Protein AF-0000000071591311 (afdb_homodimer)

Foldseek 3Di:
DEAEPDDDPLLVVLLCLLLCLLAVDDQAYEYEAEDQAWWKWWADARYMYIYHRALLRSNQNSLLCSLVVVPDRGDIDTFGFLFQAEEAEEEQQAQFHWDLVQLLVVLSLLSNLRGQEYEYEQAQQEDQPVQHQRCPLFNHDYLQSLLVSQVSNVSRNYFYEYEYELFFQNLSSQVDPSCVQQDFDNTGGQFPGPSSLVVLLSVLCRRPVSHDAQEYEHELPPVVCPCVGVNCVVPNDDQVVVRSQRSQVSNVVSSVVVVHAYAYEAQQVCQSQDPVSDTLPLPDAAAVVQLVSHDHYAYEYEDAADQALVSLLSSLVRVVRNDVRYEYEYELQQELALARQNLSLLRSLVSNLLNCSVNVHRHYYYYYDYHFQNNYFPVLSSLSSLSNSVSRGDNDDDPVNSQSSCCSSSVFGCQLSVLSNLLADQPVHRPSLPGHLLLLLLQAALQLRQLVVLPVQGDLQVSLVVSLVSLVPGDGDPLCVLVSVLVNLSSVLSNLSVVLSVLLLCCLDPPDDPVSLVVNLVSLVVNLVSLVVNLVSSVVSSVSTGDPGSCVVVCCRSVVSNVSSVVSNVQSVCVVVVNHDSVSSVPDHDHDPPQRPDSRGSDHNQSRNDPDGPDD/DEAEPDDDPLLVVLLCLLLCLLAVDDQAYEYEAEDQAWWKWWADARYMYIYHRALLRSNQNSLLCSLVVVPDRGDIDTFGFLFQAEEAEEEQQAQFHWDLVQLLVVLSLLSNLRGQEYEYEQAQQEDQPVQHQRCPLFNHDYLQSLLVSQVSSVSRNYFYEYEYELFFQNLSSQVDPSCVQQDFDNTGGQFPGPSSLVVLLSVLCRRPVSHDAQEYEHELPPVVCPCVGVNCVVPND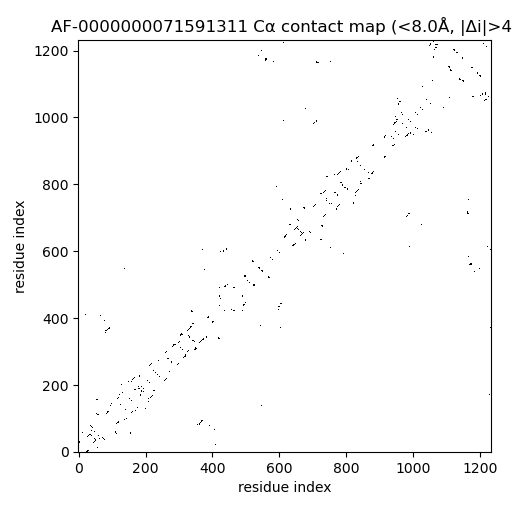DQVVVRSQRSQVSNVVSSVVVVHAYAYEAQQVCQSQDPVSDTLPLPDAAAPVQLVSHDHYAYEYEDAADQALVSLLSSLVRVVRNDVRYEYEYELQQELALARQNLSLLRRLVSNLLNCSVNVHRHYYYYYDYHFQNNYFPVLSSLSSLSNSVSRTDNDDDPVNSQSSCCSSSVFGCQLSVLSNLLADQPVHRPSLPGHLLLLLLQAALQLRQLVVLPVQGDLQVSLVVSLVSLVPGDGDPLCVLVSVLVNLSSVLSNLSVVLSVLLLCCLDPPDDPVSLVVNLVSLVVNLVSLVVNLVSSVVSSVSTGDPGSCVVVCCRSVVSNVSSVVSNVLSVCVVVVNHNSVSSVPDHDHDPPQRPDSRGSDHNQSRNDPDGPDD

Secondary structure (DSSP, 8-state):
-PEEESS-HHHHHHHHHHHTTT-S----EEEEEE-SSSEEEEEETTEEEEEESSHHHHHHHHHHHHHHHTT-SEEEEEE--SSSEEEEEEE--SS-PBPHHHHHHHHHHHHHHT--EEEEE-TT-B--TT-TTTTTTTTPBPHHHHHHHHHHHHHTT-EEEEE--SSS--HHHHTSGGGGGGBSSSSSB-TT-HHHHHHHHHHHHHHHTT-S-SEEE------TTTTSSHHHHHH----HHHHHHHHHHHHHHHHHHTTPEEEEE-HHHHHHH-TT--TT-TT----HHHHHHS-S-EEEEE--S---HHHHHHHHHHHHHH-S-EEEEEE---SSSSS--HHHHHHHHHHHHHHHHHTT--EEEEEE--TTT--S-GGGGHHHHHHHHHHHH-SS--HHHHHHHHHHHHSS-SHHHHHGGGGT--SSS--TT---HHHHHHHS-TTT-TTHHHHTTS-HHHHHHHHHHHHTT----GGGHHHHHHHHHHHHHHHHHHHHHHHHHGGGSTT--HHHHHHHHHHHHHHHHHHHHHHHHHHHHHHHHB-STTHHHHHHHHHHHHHHHHHHHHHHHHHHTTS---GGGGSPP----SS-SSSS----HHHHH-SS-S--/-EEEESS-HHHHHHHHHHHTTT-S---EEEEEEE-SSSEEEEEETTEEEEEESSHHHHHHHHHHHHHHHTT-SEEEEEE--SSSEEEEEEE--SS-PBPHHHHHHHHHHHHHHT--EEEEE-TT-B--TT-TTTTTTTTPBPHHHHHHHHHHHHHTT-EEEEE--SSS--HHHHTSGGGGGGBSSSSSB-TT-HHHHHHHHHHHHHHHTT-S-SEEE------TTTTSSHHHHHH----HHHHHHHHHHHHHHHHHHTTPEEEEE-HHHHHHH-TT--TT-TT----HHHHHHS-S-EEEEE--S---HHHHHHHHHHHHHH-S-EEEEEE---SSSSS--HHHHHHHHHHHHHHHHHTT--EEEEEE--TTT--S-GGGGHHHHHHHHHHHH-SS--HHHHHHHHHHHHSS-SHHHHHGGGGT--SSS--TT---HHHHHHHS-TTT-TTHHHHTTS-HHHHHHHHHHHHTT----GGGHHHHHHHHHHHHHHHHHHHHHHHHHGGGSTT--HHHHHHHHHHHHHHHHHHHHHHHHHHHHHHHHB-STTHHHHHHHHHHHHHHHHHHHHHHHHHHTTS---GGGGSPP----SS-SSSS----HHHHH-SS-S--

Solvent-accessible surface area (backbone atoms only — not comparable to full-atom values): 62118 Å² total; per-residue (Å²): 82,70,43,75,39,78,60,55,74,64,49,49,53,39,41,47,61,44,22,46,71,42,46,76,74,38,80,36,39,34,43,38,43,84,43,82,68,34,29,37,38,41,33,61,63,54,36,30,37,39,36,16,33,45,55,15,35,43,27,19,44,44,15,46,50,39,26,48,50,75,78,41,53,62,51,79,48,76,43,52,71,69,44,83,38,40,28,38,29,46,47,40,56,40,37,43,21,58,31,73,67,40,50,53,50,50,46,43,54,38,13,29,55,43,26,39,31,36,33,40,32,26,60,44,38,42,58,31,91,94,38,75,67,40,25,50,74,50,62,40,41,50,60,65,55,47,28,50,51,24,56,54,20,52,62,36,27,22,44,42,28,45,25,37,53,74,38,16,78,35,36,77,42,42,70,37,54,90,35,51,81,28,42,20,40,72,32,28,51,25,76,90,38,69,57,30,53,54,50,49,54,48,45,53,51,45,59,46,64,37,36,88,55,48,54,34,34,44,33,50,40,84,47,81,60,53,54,60,34,48,42,26,77,74,69,43,89,62,64,52,60,61,50,52,51,53,46,48,48,51,52,46,51,55,35,49,76,70,61,35,48,44,28,29,46,43,54,45,63,32,20,62,62,23,93,78,60,33,75,72,37,85,85,46,80,56,50,69,66,58,36,65,66,51,70,87,56,34,35,30,48,70,61,65,78,53,67,48,35,66,63,42,40,53,51,49,55,47,45,53,39,52,35,90,48,49,32,42,31,36,42,42,41,35,40,62,35,65,48,37,42,47,49,33,22,54,40,21,42,52,16,44,53,54,21,34,60,75,68,65,42,40,33,40,30,45,32,37,48,24,40,47,47,30,58,31,61,77,76,72,43,54,60,47,53,40,47,60,39,47,55,36,59,40,87,87,78,46,74,67,54,37,40,51,49,36,27,32,47,59,52,32,62,47,64,58,61,61,52,38,24,59,60,35,44,85,75,94,63,62,39,75,63,52,34,26,49,46,50,48,47,64,42,40,36,65,56,64,47,54,49,54,62,26,53,66,80,55,66,63,68,66,53,46,54,52,49,52,57,55,58,73,71,53,68,72,54,78,90,47,46,53,57,51,55,31,52,54,38,45,51,52,29,35,50,39,33,49,52,22,37,56,43,42,47,53,60,55,45,89,83,61,47,73,64,54,53,51,52,26,43,51,31,33,50,52,26,32,53,35,47,55,52,35,52,53,37,44,50,55,42,43,59,70,43,24,43,76,37,41,49,64,47,51,23,23,57,54,17,10,54,41,37,37,36,54,50,52,45,49,47,52,52,35,32,76,71,70,75,38,80,65,65,60,47,66,56,84,88,55,60,53,67,53,59,40,86,34,86,54,18,42,60,53,64,62,69,41,53,36,70,50,69,82,52,100,82,70,44,75,40,79,59,55,73,65,49,49,53,39,41,47,63,45,22,45,72,42,46,76,74,37,82,34,38,32,44,40,44,84,45,84,68,34,30,38,37,40,34,60,62,53,35,31,37,40,35,16,30,45,55,14,35,41,29,17,44,43,15,47,50,40,26,48,51,74,77,40,53,64,52,77,47,78,41,52,70,69,42,83,37,39,29,37,30,45,45,39,57,41,38,43,20,58,32,72,68,39,48,53,51,49,47,42,53,38,12,28,56,43,27,39,32,36,33,39,32,27,58,45,41,42,57,32,92,93,38,75,67,41,24,52,74,51,62,40,41,50,61,65,55,47,27,50,51,22,55,53,21,53,60,37,26,22,44,43,28,45,25,35,52,74,38,16,76,34,38,76,41,43,68,34,53,91,34,49,79,29,41,20,41,69,32,26,51,23,76,90,38,68,57,30,53,54,50,49,53,48,47,53,51,44,58,46,64,37,38,88,54,48,55,34,34,43,32,50,41,82,47,83,60,53,54,59,34,47,42,26,76,73,68,44,90,62,62,53,60,59,51,52,51,52,46,46,48,52,53,46,52,54,34,48,75,70,63,35,48,47,29,28,47,43,55,45,62,30,20,64,62,24,92,78,61,34,77,71,37,86,86,46,80,56,51,69,66,58,34,65,68,50,70,87,55,32,35,29,48,70,60,65,78,54,66,48,35,65,63,42,40,55,51,49,55,47,46,54,39,54,34,91,49,49,31,41,30,36,42,44,41,35,41,60,34,64,49,36,43,47,48,32,21,54,40,20,43,53,16,43,52,54,22,32,58,75,69,64,44,40,33,40,30,45,32,37,47,22,41,46,47,32,58,30,62,76,75,71,43,54,61,45,52,41,47,60,39,47,56,35,58,40,88,85,77,48,73,68,54,38,40,51,48,36,27,32,47,58,52,32,63,48,62,58,61,60,52,39,26,58,60,35,45,84,75,94,62,63,38,75,61,52,32,26,48,46,50,48,47,62,42,39,37,64,58,64,47,55,51,53,60,28,53,67,80,56,66,62,66,66,54,46,55,51,49,52,57,54,59,73,69,55,68,70,54,80,91,47,46,53,57,53,54,31,52,54,38,44,52,52,29,36,52,38,34,48,52,23,38,57,42,41,46,55,60,54,46,88,83,62,47,73,64,54,52,51,52,25,42,50,32,33,51,52,27,33,53,34,46,54,51,36,52,52,38,44,52,55,41,43,59,70,41,24,44,75,38,40,49,64,47,50,23,24,56,54,18,10,53,42,37,37,35,52,51,52,45,49,47,51,52,35,32,76,70,70,75,40,82,65,65,60,45,68,54,83,89,56,60,54,66,52,58,42,87,34,84,54,18,41,61,54,63,64,68,41,53,36,71,48,67,80,52,101

Sequence (1232 aa):
MITWQGLTTEQVQSVQAVCAAIMPTSDLSVECQHATTGIHIQRNGDQARLTYGSMAELMHGAALLCGRARKATQFDIRQQPRFEVLAAMLDVARNGVPTVAMIKQIIRRLASMGYNELWLYLEDLFEIPEAPYFGRGRGRYQQTELHEIALYGDRFGVTIVPAVQTLAHLHNALKWDAHAAVKDTDDTLLVGAPATKDFLTNLLRAASAPFTTNKIHVGMDEAYQLGRGRYLDQNGFTDQETLILQQLQLVVSLTQKLGLKAYMWSDLWFTFASSKHEMYDPDVHFDPAFKASLPPVGQVYWDYYHEDEQTYRERFTQHFELSDDVAFAGGIWTWSALAPNQSKMLATIDAGLKAAKASGVQQVVATMWFDDGAEVPFSAAWYGLQAFATYQYYEDVTPAMIDTEYAMIQGENATFYRLLDQFDNFTSKVNVDADNVSKLILYEDLMLQRYRSNLAVIDVEAHYLDLMTKLDQVHVHQENQLMVTFYKQLARTVLVKQRALKVVVALADSDVTKLRADSARAAVTSCQHALEQLLRDFRALWQQQRRGNGFEVIDVRLGGQIARCETVTWRIDEWLAGRDDLAELREPLLPMDKRNNGLVGHGLYKEIVSACELSFMITWQGLTTEQVQSVQAVCAAIMPTSDLSVECQHATTGIHIQRNGDQARLTYGSMAELMHGAALLCGRARKATQFDIRQQPRFEVLAAMLDVARNGVPTVAMIKQIIRRLASMGYNELWLYLEDLFEIPEAPYFGRGRGRYQQTELHEIALYGDRFGVTIVPAVQTLAHLHNALKWDAHAAVKDTDDTLLVGAPATKDFLTNLLRAASAPFTTNKIHVGMDEAYQLGRGRYLDQNGFTDQETLILQQLQLVVSLTQKLGLKAYMWSDLWFTFASSKHEMYDPDVHFDPAFKASLPPVGQVYWDYYHEDEQTYRERFTQHFELSDDVAFAGGIWTWSALAPNQSKMLATIDAGLKAAKASGVQQVVATMWFDDGAEVPFSAAWYGLQAFATYQYYEDVTPAMIDTEYAMIQGENATFYRLLDQFDNFTSKVNVDADNVSKLILYEDLMLQRYRSNLAVIDVEAHYLDLMTKLDQVHVHQENQLMVTFYKQLARTVLVKQRALKVVVALADSDVTKLRADSARAAVTSCQHALEQLLRDFRALWQQQRRGNGFEVIDVRLGGQIARCETVTWRIDEWLAGRDDLAELREPLLPMDKRNNGLVGHGLYKEIVSACELSF

Radius of gyration: 33.43 Å; Cα contacts (8 Å, |Δi|>4): 2476; chains: 2; bounding box: 65×112×81 Å

Organism: Lactiplantibacillus plantarum (strain ATCC BAA-793 / NCIMB 8826 / WCFS1) (NCBI:txid220668)

pLDDT: mean 95.81, std 4.1, range [69.69, 98.94]

InterPro domains:
  IPR015883 Beta-hexosaminidase, catalytic domain [PF00728] (87-268)
  IPR017853 Glycoside hydrolase superfamily [SSF51445] (83-396)
  IPR038901 Hexosaminidase D-like [PTHR21040] (81-374)
  IPR041063 Glycoside Hydrolase 20C, C-terminal [PF18088] (417-597)

Nearest PDB structures (foldseek):
  2epn-assembly1_B  TM=9.382E-01  e=1.416E-48  Streptococcus gordonii
  5a6a-assembly1_A  TM=9.447E-01  e=5.853E-48  Streptococcus pneumoniae TIGR4
  5ac4-assembly1_B  TM=9.374E-01  e=3.902E-48  Streptococcus pneumoniae TIGR4
  5a6b-assembly1_B  TM=9.299E-01  e=1.784E-47  Streptococcus pneumoniae TIGR4
  5a6b-assembly2_D  TM=9.023E-01  e=4.014E-47  Streptococcus pneumoniae TIGR4

Structure (mmCIF, N/CA/C/O backbone):
data_AF-0000000071591311-model_v1
#
loop_
_entity.id
_entity.type
_entity.pdbx_description
1 polymer 'Beta hexosamidase or lacto-N-biosidase or beta N-acetylglucosamidase'
#
loop_
_atom_site.group_PDB
_atom_site.id
_atom_site.type_symbol
_atom_site.label_atom_id
_atom_site.label_alt_id
_atom_site.label_comp_id
_atom_site.label_asym_id
_atom_site.label_entity_id
_atom_site.label_seq_id
_atom_site.pdbx_PDB_ins_code
_atom_site.Cartn_x
_atom_site.Cartn_y
_atom_site.Cartn_z
_atom_site.occupancy
_atom_site.B_iso_or_equiv
_atom_site.auth_seq_id
_atom_site.auth_comp_id
_atom_site.auth_asym_id
_atom_site.auth_atom_id
_atom_site.pdbx_PDB_model_num
ATOM 1 N N . MET A 1 1 ? 16.859 -52.094 -6.93 1 74.44 1 MET A N 1
ATOM 2 C CA . MET A 1 1 ? 16.953 -51.031 -7.922 1 74.44 1 MET A CA 1
ATOM 3 C C . MET A 1 1 ? 16.203 -51.438 -9.195 1 74.44 1 MET A C 1
ATOM 5 O O . MET A 1 1 ? 16.188 -52.594 -9.578 1 74.44 1 MET A O 1
ATOM 9 N N . ILE A 1 2 ? 15.383 -50.5 -9.664 1 89.81 2 ILE A N 1
ATOM 10 C CA . ILE A 1 2 ? 14.695 -50.75 -10.93 1 89.81 2 ILE A CA 1
ATOM 11 C C . ILE A 1 2 ? 15.688 -50.625 -12.086 1 89.81 2 ILE A C 1
ATOM 13 O O . ILE A 1 2 ? 16.422 -49.625 -12.18 1 89.81 2 ILE A O 1
ATOM 17 N N . THR A 1 3 ? 15.789 -51.688 -12.844 1 93.81 3 THR A N 1
ATOM 18 C CA . THR A 1 3 ? 16.625 -51.625 -14.031 1 93.81 3 THR A CA 1
ATOM 19 C C . THR A 1 3 ? 15.82 -51.219 -15.258 1 93.81 3 THR A C 1
ATOM 21 O O . THR A 1 3 ? 14.859 -51.906 -15.625 1 93.81 3 THR A O 1
ATOM 24 N N . TRP A 1 4 ? 16.188 -50.188 -15.859 1 95.69 4 TRP A N 1
ATOM 25 C CA . TRP A 1 4 ? 15.5 -49.656 -17.031 1 95.69 4 TRP A CA 1
ATOM 26 C C . TRP A 1 4 ? 16.25 -50 -18.312 1 95.69 4 TRP A C 1
ATOM 28 O O . TRP A 1 4 ? 17.422 -49.625 -18.469 1 95.69 4 TRP A O 1
ATOM 38 N N . GLN A 1 5 ? 15.641 -50.688 -19.219 1 96.62 5 GLN A N 1
ATOM 39 C CA . GLN A 1 5 ? 16.25 -51.062 -20.484 1 96.62 5 GLN A CA 1
ATOM 40 C C . GLN A 1 5 ? 15.586 -50.344 -21.656 1 96.62 5 GLN A C 1
ATOM 42 O O . GLN A 1 5 ? 14.398 -50.031 -21.609 1 96.62 5 GLN A O 1
ATOM 47 N N . GLY A 1 6 ? 16.375 -50.031 -22.609 1 96.75 6 GLY A N 1
ATOM 48 C CA . GLY A 1 6 ? 15.844 -49.375 -23.797 1 96.75 6 GLY A CA 1
ATOM 49 C C . GLY A 1 6 ? 15.844 -47.875 -23.734 1 96.75 6 GLY A C 1
ATOM 50 O O . GLY A 1 6 ? 15.172 -47.219 -24.516 1 96.75 6 GLY A O 1
ATOM 51 N N . LEU A 1 7 ? 16.516 -47.312 -22.766 1 97.25 7 LEU A N 1
ATOM 52 C CA . LEU A 1 7 ? 16.594 -45.875 -22.578 1 97.25 7 LEU A CA 1
ATOM 53 C C . LEU A 1 7 ? 18.031 -45.375 -22.672 1 97.25 7 LEU A C 1
ATOM 55 O O . LEU A 1 7 ? 18.969 -46.125 -22.438 1 97.25 7 LEU A O 1
ATOM 59 N N . THR A 1 8 ? 18.234 -44.125 -23.125 1 96.31 8 THR A N 1
ATOM 60 C CA . THR A 1 8 ? 19.547 -43.5 -23.031 1 96.31 8 THR A CA 1
ATOM 61 C C . THR A 1 8 ? 19.953 -43.281 -21.578 1 96.31 8 THR A C 1
ATOM 63 O O . THR A 1 8 ? 19.125 -43.375 -20.672 1 96.31 8 THR A O 1
ATOM 66 N N . THR A 1 9 ? 21.188 -43.031 -21.344 1 96.06 9 THR A N 1
ATOM 67 C CA . THR A 1 9 ? 21.703 -42.812 -20 1 96.06 9 THR A CA 1
ATOM 68 C C . THR A 1 9 ? 20.984 -41.625 -19.344 1 96.06 9 THR A C 1
ATOM 70 O O . THR A 1 9 ? 20.641 -41.688 -18.156 1 96.06 9 THR A O 1
ATOM 73 N N . GLU A 1 10 ? 20.734 -40.625 -20.094 1 95.25 10 GLU A N 1
ATOM 74 C CA . GLU A 1 10 ? 20.047 -39.438 -19.594 1 95.25 10 GLU A CA 1
ATOM 75 C C . GLU A 1 10 ? 18.594 -39.75 -19.219 1 95.25 10 GLU A C 1
ATOM 77 O O . GLU A 1 10 ? 18.094 -39.281 -18.203 1 95.25 10 GLU A O 1
ATOM 82 N N . GLN A 1 11 ? 17.984 -40.5 -20.031 1 96.62 11 GLN A N 1
ATOM 83 C CA . GLN A 1 11 ? 16.609 -40.906 -19.766 1 96.62 11 GLN A CA 1
ATOM 84 C C . GLN A 1 11 ? 16.531 -41.75 -18.484 1 96.62 11 GLN A C 1
ATOM 86 O O . GLN A 1 11 ? 15.578 -41.625 -17.703 1 96.62 11 GLN A O 1
ATOM 91 N N . VAL A 1 12 ? 17.5 -42.656 -18.281 1 96.38 12 VAL A N 1
ATOM 92 C CA . VAL A 1 12 ? 17.531 -43.5 -17.094 1 96.38 12 VAL A CA 1
ATOM 93 C C . VAL A 1 12 ? 17.672 -42.625 -15.844 1 96.38 12 VAL A C 1
ATOM 95 O O . VAL A 1 12 ? 16.969 -42.844 -14.844 1 96.38 12 VAL A O 1
ATOM 98 N N . GLN A 1 13 ? 18.484 -41.625 -15.945 1 95.69 13 GLN A N 1
ATOM 99 C CA . GLN A 1 13 ? 18.656 -40.719 -14.82 1 95.69 13 GLN A CA 1
ATOM 100 C C . GLN A 1 13 ? 17.359 -39.969 -14.516 1 95.69 13 GLN A C 1
ATOM 102 O O . GLN A 1 13 ? 17.016 -39.781 -13.352 1 95.69 13 GLN A O 1
ATOM 107 N N . SER A 1 14 ? 16.703 -39.562 -15.539 1 96.81 14 SER A N 1
ATOM 108 C CA . SER A 1 14 ? 15.469 -38.812 -15.375 1 96.81 14 SER A CA 1
ATOM 109 C C . SER A 1 14 ? 14.367 -39.688 -14.773 1 96.81 14 SER A C 1
ATOM 111 O O . SER A 1 14 ? 13.664 -39.25 -13.852 1 96.81 14 SER A O 1
ATOM 113 N N . VAL A 1 15 ? 14.195 -40.906 -15.281 1 96.31 15 VAL A N 1
ATOM 114 C CA . VAL A 1 15 ? 13.156 -41.781 -14.766 1 96.31 15 VAL A CA 1
ATOM 115 C C . VAL A 1 15 ? 13.461 -42.156 -13.32 1 96.31 15 VAL A C 1
ATOM 117 O O . VAL A 1 15 ? 12.547 -42.312 -12.5 1 96.31 15 VAL A O 1
ATOM 120 N N . GLN A 1 16 ? 14.711 -42.344 -12.977 1 94.44 16 GLN A N 1
ATOM 121 C CA . GLN A 1 16 ? 15.094 -42.656 -11.609 1 94.44 16 GLN A CA 1
ATOM 122 C C . GLN A 1 16 ? 14.781 -41.5 -10.672 1 94.44 16 GLN A C 1
ATOM 124 O O . GLN A 1 16 ? 14.336 -41.719 -9.539 1 94.44 16 GLN A O 1
ATOM 129 N N . ALA A 1 17 ? 15.016 -40.312 -11.156 1 94 17 ALA A N 1
ATOM 130 C CA . ALA A 1 17 ? 14.734 -39.125 -10.352 1 94 17 ALA A CA 1
ATOM 131 C C . ALA A 1 17 ? 13.242 -39 -10.055 1 94 17 ALA A C 1
ATOM 133 O O . ALA A 1 17 ? 12.852 -38.594 -8.953 1 94 17 ALA A O 1
ATOM 134 N N . VAL A 1 18 ? 12.438 -39.281 -10.977 1 93.69 18 VAL A N 1
ATOM 135 C CA . VAL A 1 18 ? 10.992 -39.188 -10.812 1 93.69 18 VAL A CA 1
ATOM 136 C C . VAL A 1 18 ? 10.5 -40.312 -9.898 1 93.69 18 VAL A C 1
ATOM 138 O O . VAL A 1 18 ? 9.57 -40.125 -9.102 1 93.69 18 VAL A O 1
ATOM 141 N N . CYS A 1 19 ? 11.133 -41.469 -9.953 1 92.25 19 CYS A N 1
ATOM 142 C CA . CYS A 1 19 ? 10.68 -42.656 -9.242 1 92.25 19 CYS A CA 1
ATOM 143 C C . CYS A 1 19 ? 11.219 -42.688 -7.816 1 92.25 19 CYS A C 1
ATOM 145 O O . CYS A 1 19 ? 10.68 -43.375 -6.957 1 92.25 19 CYS A O 1
ATOM 147 N N . ALA A 1 20 ? 12.258 -41.938 -7.566 1 85.12 20 ALA A N 1
ATOM 148 C CA . ALA A 1 20 ? 13 -42.031 -6.316 1 85.12 20 ALA A CA 1
ATOM 149 C C . ALA A 1 20 ? 12.094 -41.781 -5.117 1 85.12 20 ALA A C 1
ATOM 151 O O . ALA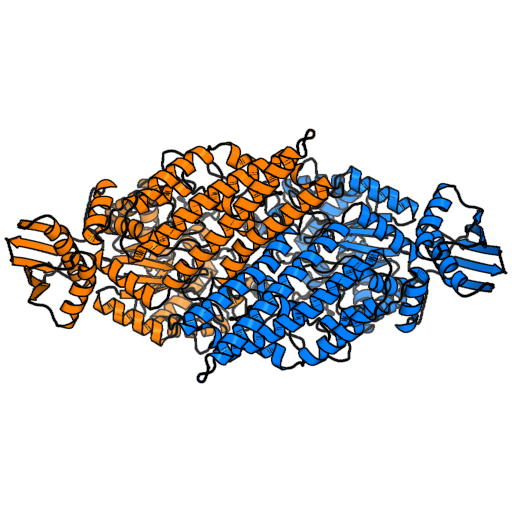 A 1 20 ? 12.219 -42.438 -4.086 1 85.12 20 ALA A O 1
ATOM 152 N N . ALA A 1 21 ? 11.242 -40.906 -5.242 1 78.25 21 ALA A N 1
ATOM 153 C CA . ALA A 1 21 ? 10.391 -40.562 -4.102 1 78.25 21 ALA A CA 1
ATOM 154 C C . ALA A 1 21 ? 9.211 -41.531 -3.996 1 78.25 21 ALA A C 1
ATOM 156 O O . ALA A 1 21 ? 8.562 -41.594 -2.951 1 78.25 21 ALA A O 1
ATOM 157 N N . ILE A 1 22 ? 8.961 -42.281 -4.969 1 84.12 22 ILE A N 1
ATOM 158 C CA . ILE A 1 22 ? 7.793 -43.156 -5.039 1 84.12 22 ILE A CA 1
ATOM 159 C C . ILE A 1 22 ? 8.164 -44.562 -4.566 1 84.12 22 ILE A C 1
ATOM 161 O O . ILE A 1 22 ? 7.457 -45.156 -3.752 1 84.12 22 ILE A O 1
ATOM 165 N N . MET A 1 23 ? 9.242 -45.094 -5.09 1 82.25 23 MET A N 1
ATOM 166 C CA . MET A 1 23 ? 9.711 -46.438 -4.812 1 82.25 23 MET A CA 1
ATOM 167 C C . MET A 1 23 ? 11.227 -46.469 -4.691 1 82.25 23 MET A C 1
ATOM 169 O O . MET A 1 23 ? 11.93 -46.75 -5.672 1 82.25 23 MET A O 1
ATOM 173 N N . PRO A 1 24 ? 11.734 -46.344 -3.529 1 70.06 24 PRO A N 1
ATOM 174 C CA . PRO A 1 24 ? 13.188 -46.25 -3.352 1 70.06 24 PRO A CA 1
ATOM 175 C C . PRO A 1 24 ? 13.922 -47.531 -3.65 1 70.06 24 PRO A C 1
ATOM 177 O O . PRO A 1 24 ? 15.062 -47.531 -4.121 1 70.06 24 PRO A O 1
ATOM 180 N N . THR A 1 25 ? 13.352 -48.719 -3.389 1 72.19 25 THR A N 1
ATOM 181 C CA . THR A 1 25 ? 14.07 -50 -3.611 1 72.19 25 THR A CA 1
ATOM 182 C C . THR A 1 25 ? 13.148 -51.031 -4.242 1 72.19 25 THR A C 1
ATOM 184 O O . THR A 1 25 ? 11.984 -51.156 -3.861 1 72.19 25 THR A O 1
ATOM 187 N N . SER A 1 26 ? 13.664 -51.531 -5.398 1 75.5 26 SER A N 1
ATOM 188 C CA . SER A 1 26 ? 12.906 -52.625 -6.004 1 75.5 26 SER A CA 1
ATOM 189 C C . SER A 1 26 ? 13.789 -53.5 -6.883 1 75.5 26 SER A C 1
ATOM 191 O O . SER A 1 26 ? 14.852 -53.062 -7.34 1 75.5 26 SER A O 1
ATOM 193 N N . ASP A 1 27 ? 13.43 -54.781 -6.996 1 85.31 27 ASP A N 1
ATOM 194 C CA . ASP A 1 27 ? 14.078 -55.719 -7.922 1 85.31 27 ASP A CA 1
ATOM 195 C C . ASP A 1 27 ? 13.25 -55.875 -9.195 1 85.31 27 ASP A C 1
ATOM 197 O O . ASP A 1 27 ? 12.719 -56.969 -9.445 1 85.31 27 ASP A O 1
ATOM 201 N N . LEU A 1 28 ? 13.008 -54.844 -9.891 1 92.44 28 LEU A N 1
ATOM 202 C CA . LEU A 1 28 ? 12.156 -54.844 -11.078 1 92.44 28 LEU A CA 1
ATOM 203 C C . LEU A 1 28 ? 12.961 -54.469 -12.32 1 92.44 28 LEU A C 1
ATOM 205 O O . LEU A 1 28 ? 13.781 -53.562 -12.289 1 92.44 28 LEU A O 1
ATOM 209 N N . SER A 1 29 ? 12.82 -55.312 -13.367 1 95.5 29 SER A N 1
ATOM 210 C CA . SER A 1 29 ? 13.383 -54.969 -14.68 1 95.5 29 SER A CA 1
ATOM 211 C C . SER A 1 29 ? 12.312 -54.438 -15.625 1 95.5 29 SER A C 1
ATOM 213 O O . SER A 1 29 ? 11.305 -55.094 -15.867 1 95.5 29 SER A O 1
ATOM 215 N N . VAL A 1 30 ? 12.516 -53.281 -16.188 1 97.12 30 VAL A N 1
ATOM 216 C CA . VAL A 1 30 ? 11.516 -52.625 -17.016 1 97.12 30 VAL A CA 1
ATOM 217 C C . VAL A 1 30 ? 12.062 -52.438 -18.438 1 97.12 30 VAL A C 1
ATOM 219 O O . VAL A 1 30 ? 13.062 -51.75 -18.641 1 97.12 30 VAL A O 1
ATOM 222 N N . GLU A 1 31 ? 11.461 -53.094 -19.422 1 97.81 31 GLU A N 1
ATOM 223 C CA . GLU A 1 31 ? 11.758 -52.844 -20.828 1 97.81 31 GLU A CA 1
ATOM 224 C C . GLU A 1 31 ? 10.953 -51.656 -21.359 1 97.81 31 GLU A C 1
ATOM 226 O O . GLU A 1 31 ? 9.719 -51.688 -21.344 1 97.81 31 GLU A O 1
ATOM 231 N N . CYS A 1 32 ? 11.617 -50.625 -21.766 1 97.75 32 CYS A N 1
ATOM 232 C CA . CYS A 1 32 ? 10.953 -49.438 -22.281 1 97.75 32 CYS A CA 1
ATOM 233 C C . CYS A 1 32 ? 10.992 -49.375 -23.797 1 97.75 32 CYS A C 1
ATOM 235 O O . CYS A 1 32 ? 12.047 -49.594 -24.406 1 97.75 32 CYS A O 1
ATOM 237 N N . GLN A 1 33 ? 9.891 -49.156 -24.406 1 96.75 33 GLN A N 1
ATOM 238 C CA . GLN A 1 33 ? 9.789 -49.062 -25.859 1 96.75 33 GLN A CA 1
ATOM 239 C C . GLN A 1 33 ? 9.031 -47.812 -26.281 1 96.75 33 GLN A C 1
ATOM 241 O O . GLN A 1 33 ? 8.023 -47.438 -25.672 1 96.75 33 GLN A O 1
ATOM 246 N N . HIS A 1 34 ? 9.508 -47.156 -27.281 1 94.81 34 HIS A N 1
ATOM 247 C CA . HIS A 1 34 ? 8.859 -45.969 -27.812 1 94.81 34 HIS A CA 1
ATOM 248 C C . HIS A 1 34 ? 7.688 -46.344 -28.703 1 94.81 34 HIS A C 1
ATOM 250 O O . HIS A 1 34 ? 7.777 -47.281 -29.5 1 94.81 34 HIS A O 1
ATOM 256 N N . ALA A 1 35 ? 6.605 -45.688 -28.484 1 92.5 35 ALA A N 1
ATOM 257 C CA . ALA A 1 35 ? 5.418 -45.781 -29.328 1 92.5 35 ALA A CA 1
ATOM 258 C C . ALA A 1 35 ? 5.004 -44.375 -29.844 1 92.5 35 ALA A C 1
ATOM 260 O O . ALA A 1 35 ? 5.719 -43.406 -29.625 1 92.5 35 ALA A O 1
ATOM 261 N N . THR A 1 36 ? 3.908 -44.375 -30.609 1 88.56 36 THR A N 1
ATOM 262 C CA . THR A 1 36 ? 3.463 -43.125 -31.172 1 88.56 36 THR A CA 1
ATOM 263 C C . THR A 1 36 ? 2.828 -42.219 -30.109 1 88.56 36 THR A C 1
ATOM 265 O O . THR A 1 36 ? 3.104 -41.031 -30.047 1 88.56 36 THR A O 1
ATOM 268 N N . THR A 1 37 ? 1.883 -42.781 -29.391 1 90.69 37 THR A N 1
ATOM 269 C CA . THR A 1 37 ? 1.206 -42.031 -28.344 1 90.69 37 THR A CA 1
ATOM 270 C C . THR A 1 37 ? 0.704 -42.969 -27.25 1 90.69 37 THR A C 1
ATOM 272 O O . THR A 1 37 ? 0.544 -44.156 -27.469 1 90.69 37 THR A O 1
ATOM 275 N N . GLY A 1 38 ? 0.659 -42.281 -26 1 94.12 38 GLY A N 1
ATOM 276 C CA . GLY A 1 38 ? 0.038 -43.031 -24.922 1 94.12 38 GLY A CA 1
ATOM 277 C C . GLY A 1 38 ? 1.04 -43.781 -24.062 1 94.12 38 GLY A C 1
ATOM 278 O O . GLY A 1 38 ? 2.244 -43.719 -24.312 1 94.12 38 GLY A O 1
ATOM 279 N N . ILE A 1 39 ? 0.528 -44.406 -23.031 1 97.19 39 ILE A N 1
ATOM 280 C CA . ILE A 1 39 ? 1.296 -45.219 -22.078 1 97.19 39 ILE A CA 1
ATOM 281 C C . ILE A 1 39 ? 0.678 -46.594 -21.938 1 97.19 39 ILE A C 1
ATOM 283 O O . ILE A 1 39 ? -0.543 -46.719 -21.828 1 97.19 39 ILE A O 1
ATOM 287 N N . HIS A 1 40 ? 1.487 -47.594 -22.078 1 98 40 HIS A N 1
ATOM 288 C CA . HIS A 1 40 ? 1.084 -48.969 -21.797 1 98 40 HIS A CA 1
ATOM 289 C C . HIS A 1 40 ? 2.1 -49.656 -20.891 1 98 40 HIS A C 1
ATOM 291 O O . HIS A 1 40 ? 3.285 -49.75 -21.219 1 98 40 HIS A O 1
ATOM 297 N N . ILE A 1 41 ? 1.64 -50.094 -19.781 1 97.75 41 ILE A N 1
ATOM 298 C CA . ILE A 1 41 ? 2.5 -50.781 -18.812 1 97.75 41 ILE A CA 1
ATOM 299 C C . ILE A 1 41 ? 1.983 -52.188 -18.547 1 97.75 41 ILE A C 1
ATOM 301 O O . ILE A 1 41 ? 0.819 -52.375 -18.188 1 97.75 41 ILE A O 1
ATOM 305 N N . GLN A 1 42 ? 2.854 -53.062 -18.734 1 97.81 42 GLN A N 1
ATOM 306 C CA . GLN A 1 42 ? 2.555 -54.469 -18.391 1 97.81 42 GLN A CA 1
ATOM 307 C C . GLN A 1 42 ? 3.604 -55.031 -17.438 1 97.81 42 GLN A C 1
ATOM 309 O O . GLN A 1 42 ? 4.801 -55 -17.734 1 97.81 42 GLN A O 1
ATOM 314 N N . ARG A 1 43 ? 3.141 -55.375 -16.344 1 96.06 43 ARG A N 1
ATOM 315 C CA . ARG A 1 43 ? 4.055 -56.031 -15.414 1 96.06 43 ARG A CA 1
ATOM 316 C C . ARG A 1 43 ? 3.658 -57.469 -15.172 1 96.06 43 ARG A C 1
ATOM 318 O O . ARG A 1 43 ? 2.479 -57.781 -14.984 1 96.06 43 ARG A O 1
ATOM 325 N N . ASN A 1 44 ? 4.633 -58.344 -15.25 1 95.38 44 ASN A N 1
ATOM 326 C CA . ASN A 1 44 ? 4.516 -59.781 -14.922 1 95.38 44 ASN A CA 1
ATOM 327 C C . ASN A 1 44 ? 5.637 -60.219 -13.992 1 95.38 44 ASN A C 1
ATOM 329 O O . ASN A 1 44 ? 6.691 -60.688 -14.461 1 95.38 44 ASN A O 1
ATOM 333 N N . GLY A 1 45 ? 5.387 -60.219 -12.766 1 93.25 45 GLY A N 1
ATOM 334 C CA . GLY A 1 45 ? 6.395 -60.562 -11.773 1 93.25 45 GLY A CA 1
ATOM 335 C C . GLY A 1 45 ? 7.512 -59.562 -11.664 1 93.25 45 GLY A C 1
ATOM 336 O O . GLY A 1 45 ? 7.262 -58.375 -11.375 1 93.25 45 GLY A O 1
ATOM 337 N N . ASP A 1 46 ? 8.664 -60.031 -12.023 1 93.38 46 ASP A N 1
ATOM 338 C CA . ASP A 1 46 ? 9.828 -59.156 -11.852 1 93.38 46 ASP A CA 1
ATOM 339 C C . ASP A 1 46 ? 10.18 -58.438 -13.156 1 93.38 46 ASP A C 1
ATOM 341 O O . ASP A 1 46 ? 11.227 -57.781 -13.25 1 93.38 46 ASP A O 1
ATOM 345 N N . GLN A 1 47 ? 9.234 -58.562 -14.078 1 95.56 47 GLN A N 1
ATOM 346 C CA . GLN A 1 47 ? 9.438 -57.938 -15.375 1 95.56 47 GLN A CA 1
ATOM 347 C C . GLN A 1 47 ? 8.258 -57.031 -15.734 1 95.56 47 GLN A C 1
ATOM 349 O O . GLN A 1 47 ? 7.109 -57.375 -15.445 1 95.56 47 GLN A O 1
ATOM 354 N N . ALA A 1 48 ? 8.617 -55.906 -16.25 1 96.88 48 ALA A N 1
ATOM 355 C CA . ALA A 1 48 ? 7.594 -55 -16.75 1 96.88 48 ALA A CA 1
ATOM 356 C C . ALA A 1 48 ? 7.98 -54.406 -18.094 1 96.88 48 ALA A C 1
ATOM 358 O O . ALA A 1 48 ? 9.164 -54.375 -18.453 1 96.88 48 ALA A O 1
ATOM 359 N N . ARG A 1 49 ? 7.043 -54.094 -18.891 1 97.88 49 ARG A N 1
ATOM 360 C CA . ARG A 1 49 ? 7.211 -53.344 -20.156 1 97.88 49 ARG A CA 1
ATOM 361 C C . ARG A 1 49 ? 6.477 -52.031 -20.125 1 97.88 49 ARG A C 1
ATOM 363 O O . ARG A 1 49 ? 5.301 -51.969 -19.75 1 97.88 49 ARG A O 1
ATOM 370 N N . LEU A 1 50 ? 7.172 -50.969 -20.375 1 98.12 50 LEU A N 1
ATOM 371 C CA . LEU A 1 50 ? 6.609 -49.625 -20.469 1 98.12 50 LEU A CA 1
ATOM 372 C C . LEU A 1 50 ? 6.719 -49.094 -21.906 1 98.12 50 LEU A C 1
ATOM 374 O O . LEU A 1 50 ? 7.824 -48.906 -22.406 1 98.12 50 LEU A O 1
ATOM 378 N N . THR A 1 51 ? 5.637 -48.938 -22.594 1 98.12 51 THR A N 1
ATOM 379 C CA . THR A 1 51 ? 5.582 -48.281 -23.906 1 98.12 51 THR A CA 1
ATOM 380 C C . THR A 1 51 ? 5.098 -46.844 -23.75 1 98.12 51 THR A C 1
ATOM 382 O O . THR A 1 51 ? 4.164 -46.562 -23 1 98.12 51 THR A O 1
ATOM 385 N N . TYR A 1 52 ? 5.77 -45.875 -24.359 1 97.56 52 TYR A N 1
ATOM 386 C CA . TYR A 1 52 ? 5.477 -44.469 -24.188 1 97.56 52 TYR A CA 1
ATOM 387 C C . TYR A 1 52 ? 5.641 -43.719 -25.5 1 97.56 52 TYR A C 1
ATOM 389 O O . TYR A 1 52 ? 6.422 -44.125 -26.359 1 97.56 52 TYR A O 1
ATOM 397 N N . GLY A 1 53 ? 4.914 -42.656 -25.656 1 95.75 53 GLY A N 1
ATOM 398 C CA . GLY A 1 53 ? 4.926 -41.906 -26.906 1 95.75 53 GLY A CA 1
ATOM 399 C C . GLY A 1 53 ? 5.824 -40.688 -26.859 1 95.75 53 GLY A C 1
ATOM 400 O O . GLY A 1 53 ? 6.27 -40.188 -27.906 1 95.75 53 GLY A O 1
ATOM 401 N N . SER A 1 54 ? 6.051 -40.062 -25.797 1 96 54 SER A N 1
ATOM 402 C CA . SER A 1 54 ? 6.859 -38.875 -25.594 1 96 54 SER A CA 1
ATOM 403 C C . SER A 1 54 ? 7.648 -38.938 -24.297 1 96 54 SER A C 1
ATOM 405 O O . SER A 1 54 ? 7.426 -39.812 -23.469 1 96 54 SER A O 1
ATOM 407 N N . MET A 1 55 ? 8.602 -38 -24.156 1 96.31 55 MET A N 1
ATOM 408 C CA . MET A 1 55 ? 9.375 -37.969 -22.922 1 96.31 55 MET A CA 1
ATOM 409 C C . MET A 1 55 ? 8.461 -37.719 -21.719 1 96.31 55 MET A C 1
ATOM 411 O O . MET A 1 55 ? 8.672 -38.312 -20.656 1 96.31 55 MET A O 1
ATOM 415 N N . ALA A 1 56 ? 7.496 -36.844 -21.859 1 96.75 56 ALA A N 1
ATOM 416 C CA . ALA A 1 56 ? 6.535 -36.625 -20.781 1 96.75 56 ALA A CA 1
ATOM 417 C C . ALA A 1 56 ? 5.805 -37.906 -20.406 1 96.75 56 ALA A C 1
ATOM 419 O O . ALA A 1 56 ? 5.586 -38.188 -19.234 1 96.75 56 ALA A O 1
ATOM 420 N N . GLU A 1 57 ? 5.414 -38.656 -21.391 1 97.38 57 GLU A N 1
ATOM 421 C CA . GLU A 1 57 ? 4.719 -39.906 -21.156 1 97.38 57 GLU A CA 1
ATOM 422 C C . GLU A 1 57 ? 5.648 -40.938 -20.516 1 97.38 57 GLU A C 1
ATOM 424 O O . GLU A 1 57 ? 5.211 -41.781 -19.703 1 97.38 57 GLU A O 1
ATOM 429 N N . LEU A 1 58 ? 6.926 -40.938 -20.953 1 97.81 58 LEU A N 1
ATOM 430 C CA . LEU A 1 58 ? 7.902 -41.812 -20.312 1 97.81 58 LEU A CA 1
ATOM 431 C C . LEU A 1 58 ? 7.98 -41.531 -18.812 1 97.81 58 LEU A C 1
ATOM 433 O O . LEU A 1 58 ? 7.949 -42.438 -18 1 97.81 58 LEU A O 1
ATOM 437 N N . MET A 1 59 ? 8.086 -40.25 -18.453 1 97.5 59 MET A N 1
ATOM 438 C CA . MET A 1 59 ? 8.188 -39.875 -17.047 1 97.5 59 MET A CA 1
ATOM 439 C C . MET A 1 59 ? 6.93 -40.25 -16.281 1 97.5 59 MET A C 1
ATOM 441 O O . MET A 1 59 ? 7.012 -40.844 -15.195 1 97.5 59 MET A O 1
ATOM 445 N N . HIS A 1 60 ? 5.801 -39.938 -16.797 1 97.31 60 HIS A N 1
ATOM 446 C CA . HIS A 1 60 ? 4.535 -40.25 -16.141 1 97.31 60 HIS A CA 1
ATOM 447 C C . HIS A 1 60 ? 4.355 -41.781 -16.031 1 97.31 60 HIS A C 1
ATOM 449 O O . HIS A 1 60 ? 3.918 -42.281 -15 1 97.31 60 HIS A O 1
ATOM 455 N N . GLY A 1 61 ? 4.648 -42.5 -17.141 1 96.88 61 GLY A N 1
ATOM 456 C CA . GLY A 1 61 ? 4.57 -43.938 -17.125 1 96.88 61 GLY A CA 1
ATOM 457 C C . GLY A 1 61 ? 5.453 -44.562 -16.078 1 96.88 61 GLY A C 1
ATOM 458 O O . GLY A 1 61 ? 5.047 -45.531 -15.406 1 96.88 61 GLY A O 1
ATOM 459 N N . ALA A 1 62 ? 6.66 -44.062 -15.961 1 96.31 62 ALA A N 1
ATOM 460 C CA . ALA A 1 62 ? 7.582 -44.562 -14.945 1 96.31 62 ALA A CA 1
ATOM 461 C C . ALA A 1 62 ? 7.023 -44.344 -13.539 1 96.31 62 ALA A C 1
ATOM 463 O O . ALA A 1 62 ? 7.09 -45.219 -12.695 1 96.31 62 ALA A O 1
ATOM 464 N N . ALA A 1 63 ? 6.52 -43.156 -13.305 1 95.69 63 ALA A N 1
ATOM 465 C CA . ALA A 1 63 ? 5.93 -42.844 -12.008 1 95.69 63 ALA A CA 1
ATOM 466 C C . ALA A 1 63 ? 4.742 -43.75 -11.719 1 95.69 63 ALA A C 1
ATOM 468 O O . ALA A 1 63 ? 4.602 -44.281 -10.602 1 95.69 63 ALA A O 1
ATOM 469 N N . LEU A 1 64 ? 3.902 -43.938 -12.695 1 95.31 64 LEU A N 1
ATOM 470 C CA . LEU A 1 64 ? 2.727 -44.781 -12.586 1 95.31 64 LEU A CA 1
ATOM 471 C C . LEU A 1 64 ? 3.129 -46.219 -12.289 1 95.31 64 LEU A C 1
ATOM 473 O O . LEU A 1 64 ? 2.52 -46.875 -11.438 1 95.31 64 LEU A O 1
ATOM 477 N N . LEU A 1 65 ? 4.086 -46.688 -13.016 1 95.69 65 LEU A N 1
ATOM 478 C CA . LEU A 1 65 ? 4.598 -48.062 -12.812 1 95.69 65 LEU A CA 1
ATOM 479 C C . LEU A 1 65 ? 5.09 -48.25 -11.383 1 95.69 65 LEU A C 1
ATOM 481 O O . LEU A 1 65 ? 4.719 -49.219 -10.711 1 95.69 65 LEU A O 1
ATOM 485 N N . CYS A 1 66 ? 5.922 -47.312 -10.93 1 94.44 66 CYS A N 1
ATOM 486 C CA . CYS A 1 66 ? 6.473 -47.375 -9.578 1 94.44 66 CYS A CA 1
ATOM 487 C C . CYS A 1 66 ? 5.363 -47.344 -8.539 1 94.44 66 CYS A C 1
ATOM 489 O O . CYS A 1 66 ? 5.395 -48.094 -7.562 1 94.44 66 CYS A O 1
ATOM 491 N N . GLY A 1 67 ? 4.422 -46.469 -8.734 1 93.56 67 GLY A N 1
ATOM 492 C CA . GLY A 1 67 ? 3.309 -46.375 -7.801 1 93.56 67 GLY A CA 1
ATOM 493 C C . GLY A 1 67 ? 2.49 -47.656 -7.715 1 93.56 67 GLY A C 1
ATOM 494 O O . GLY A 1 67 ? 2.158 -48.094 -6.621 1 93.56 67 GLY A O 1
ATOM 495 N N . ARG A 1 68 ? 2.162 -48.219 -8.859 1 93.31 68 ARG A N 1
ATOM 496 C CA . ARG A 1 68 ? 1.357 -49.438 -8.914 1 93.31 68 ARG A CA 1
ATOM 497 C C . ARG A 1 68 ? 2.148 -50.625 -8.414 1 93.31 68 ARG A C 1
ATOM 499 O O . ARG A 1 68 ? 1.584 -51.562 -7.812 1 93.31 68 ARG A O 1
ATOM 506 N N . ALA A 1 69 ? 3.373 -50.656 -8.68 1 93.12 69 ALA A N 1
ATOM 507 C CA . ALA A 1 69 ? 4.238 -51.781 -8.32 1 93.12 69 ALA A CA 1
ATOM 508 C C . ALA A 1 69 ? 4.328 -51.938 -6.809 1 93.12 69 ALA A C 1
ATOM 510 O O . ALA A 1 69 ? 4.656 -53.031 -6.316 1 93.12 69 ALA A O 1
ATOM 511 N N . ARG A 1 70 ? 4.062 -50.875 -6.086 1 89.88 70 ARG A N 1
ATOM 512 C CA . ARG A 1 70 ? 4.051 -50.969 -4.629 1 89.88 70 ARG A CA 1
ATOM 513 C C . ARG A 1 70 ? 2.889 -51.812 -4.137 1 89.88 70 ARG A C 1
ATOM 515 O O . ARG A 1 70 ? 2.939 -52.375 -3.037 1 89.88 70 ARG A O 1
ATOM 522 N N . LYS A 1 71 ? 1.952 -51.969 -4.969 1 89.5 71 LYS A N 1
ATOM 523 C CA . LYS A 1 71 ? 0.72 -52.594 -4.508 1 89.5 71 LYS A CA 1
ATOM 524 C C . LYS A 1 71 ? 0.481 -53.938 -5.227 1 89.5 71 LYS A C 1
ATOM 526 O O . LYS A 1 71 ? -0.268 -54.781 -4.738 1 89.5 71 LYS A O 1
ATOM 531 N N . ALA A 1 72 ? 1.117 -54.094 -6.457 1 92.56 72 ALA A N 1
ATOM 532 C CA . ALA A 1 72 ? 0.822 -55.281 -7.262 1 92.56 72 ALA A CA 1
ATOM 533 C C . ALA A 1 72 ? 2.047 -55.719 -8.055 1 92.56 72 ALA A C 1
ATOM 535 O O . ALA A 1 72 ? 2.854 -54.875 -8.484 1 92.56 72 ALA A O 1
ATOM 536 N N . THR A 1 73 ? 2.092 -57.031 -8.266 1 93.31 73 THR A N 1
ATOM 537 C CA . THR A 1 73 ? 3.203 -57.594 -9.039 1 93.31 73 THR A CA 1
ATOM 538 C C . THR A 1 73 ? 2.742 -58 -10.438 1 93.31 73 THR A C 1
ATOM 540 O O . THR A 1 73 ? 3.541 -58.469 -11.242 1 93.31 73 THR A O 1
ATOM 543 N N . GLN A 1 74 ? 1.477 -57.906 -10.719 1 95.94 74 GLN A N 1
ATOM 544 C CA . GLN A 1 74 ? 0.893 -58.125 -12.031 1 95.94 74 GLN A CA 1
ATOM 545 C C . GLN A 1 74 ? -0.193 -57.125 -12.344 1 95.94 74 GLN A C 1
ATOM 547 O O . GLN A 1 74 ? -1.148 -56.969 -11.578 1 95.94 74 GLN A O 1
ATOM 552 N N . PHE A 1 75 ? 0.015 -56.344 -13.367 1 96.31 75 PHE A N 1
ATOM 553 C CA . PHE A 1 75 ? -1.004 -55.406 -13.781 1 96.31 75 PHE A CA 1
ATOM 554 C C . PHE A 1 75 ? -0.789 -54.969 -15.227 1 96.31 75 PHE A C 1
ATOM 556 O O . PHE A 1 75 ? 0.269 -55.219 -15.805 1 96.31 75 PHE A O 1
ATOM 563 N N . ASP A 1 76 ? -1.816 -54.5 -15.859 1 97.38 76 ASP A N 1
ATOM 564 C CA . ASP A 1 76 ? -1.873 -53.938 -17.203 1 97.38 76 ASP A CA 1
ATOM 565 C C . ASP A 1 76 ? -2.584 -52.594 -17.219 1 97.38 76 ASP A C 1
ATOM 567 O O . ASP A 1 76 ? -3.785 -52.5 -16.953 1 97.38 76 ASP A O 1
ATOM 571 N N . ILE A 1 77 ? -1.818 -51.531 -17.484 1 96 77 ILE A N 1
ATOM 572 C CA . ILE A 1 77 ? -2.355 -50.188 -17.453 1 96 77 ILE A CA 1
ATOM 573 C C . ILE A 1 77 ? -2.211 -49.531 -18.844 1 96 77 ILE A C 1
ATOM 575 O O . ILE A 1 77 ? -1.144 -49.625 -19.453 1 96 77 ILE A O 1
ATOM 579 N N . ARG A 1 78 ? -3.242 -49 -19.359 1 96.25 78 ARG A N 1
ATOM 580 C CA . ARG A 1 78 ? -3.232 -48.219 -20.594 1 96.25 78 ARG A CA 1
ATOM 581 C C . ARG A 1 78 ? -3.824 -46.812 -20.344 1 96.25 78 ARG A C 1
ATOM 583 O O . ARG A 1 78 ? -4.91 -46.688 -19.781 1 96.25 78 ARG A O 1
ATOM 590 N N . GLN A 1 79 ? -3.117 -45.812 -20.703 1 95.25 79 GLN A N 1
ATOM 591 C CA . GLN A 1 79 ? -3.584 -44.438 -20.625 1 95.25 79 GLN A CA 1
ATOM 592 C C . GLN A 1 79 ? -3.307 -43.688 -21.922 1 95.25 79 GLN A C 1
ATOM 594 O O . GLN A 1 79 ? -2.26 -43.875 -22.531 1 95.25 79 GLN A O 1
ATOM 599 N N . GLN A 1 80 ? -4.285 -42.969 -22.328 1 94.38 80 GLN A N 1
ATOM 600 C CA . GLN A 1 80 ? -4.168 -42.094 -23.484 1 94.38 80 GLN A CA 1
ATOM 601 C C . GLN A 1 80 ? -4.441 -40.625 -23.109 1 94.38 80 GLN A C 1
ATOM 603 O O . GLN A 1 80 ? -5.48 -40.344 -22.516 1 94.38 80 GLN A O 1
ATOM 608 N N . PRO A 1 81 ? -3.482 -39.781 -23.375 1 94.69 81 PRO A N 1
ATOM 609 C CA . PRO A 1 81 ? -3.736 -38.344 -23.078 1 94.69 81 PRO A CA 1
ATOM 610 C C . PRO A 1 81 ? -4.895 -37.781 -23.875 1 94.69 81 PRO A C 1
ATOM 612 O O . PRO A 1 81 ? -5.055 -38.094 -25.062 1 94.69 81 PRO A O 1
ATOM 615 N N . ARG A 1 82 ? -5.668 -36.969 -23.234 1 94.75 82 ARG A N 1
ATOM 616 C CA . ARG A 1 82 ? -6.801 -36.344 -23.891 1 94.75 82 ARG A CA 1
ATOM 617 C C . ARG A 1 82 ? -6.383 -35.031 -24.547 1 94.75 82 ARG A C 1
ATOM 619 O O . ARG A 1 82 ? -6.879 -34.688 -25.625 1 94.75 82 ARG A O 1
ATOM 626 N N . PHE A 1 83 ? -5.652 -34.156 -23.906 1 97.25 83 PHE A N 1
ATOM 627 C CA . PHE A 1 83 ? -5.164 -32.906 -24.406 1 97.25 83 PHE A CA 1
ATOM 628 C C . PHE A 1 83 ? -3.762 -33.031 -24.984 1 97.25 83 PHE A C 1
ATOM 630 O O . PHE A 1 83 ? -2.949 -33.812 -24.469 1 97.25 83 PHE A O 1
ATOM 637 N N . GLU A 1 84 ? -3.48 -32.25 -26.016 1 96.94 84 GLU A N 1
ATOM 638 C CA . GLU A 1 84 ? -2.135 -32.25 -26.578 1 96.94 84 GLU A CA 1
ATOM 639 C C . GLU A 1 84 ? -1.142 -31.594 -25.625 1 96.94 84 GLU A C 1
ATOM 641 O O . GLU A 1 84 ? 0.006 -32.031 -25.516 1 96.94 84 GLU A O 1
ATOM 646 N N . VAL A 1 85 ? -1.574 -30.547 -25 1 98.38 85 VAL A N 1
ATOM 647 C CA . VAL A 1 85 ? -0.726 -29.828 -24.062 1 98.38 85 VAL A CA 1
ATOM 648 C C . VAL A 1 85 ? -1.384 -29.828 -22.672 1 98.38 85 VAL A C 1
ATOM 650 O O . VAL A 1 85 ? -2.531 -29.391 -22.531 1 98.38 85 VAL A O 1
ATOM 653 N N . LEU A 1 86 ? -0.743 -30.344 -21.734 1 98.62 86 LEU A N 1
ATOM 654 C CA . LEU A 1 86 ? -1.016 -30.188 -20.312 1 98.62 86 LEU A CA 1
ATOM 655 C C . LEU A 1 86 ? 0.066 -29.344 -19.641 1 98.62 86 LEU A C 1
ATOM 657 O O . LEU A 1 86 ? 1.182 -29.812 -19.422 1 98.62 86 LEU A O 1
ATOM 661 N N . ALA A 1 87 ? -0.283 -28.078 -19.297 1 98.81 87 ALA A N 1
ATOM 662 C CA . ALA A 1 87 ? 0.712 -27.141 -18.781 1 98.81 87 ALA A CA 1
ATOM 663 C C . ALA A 1 87 ? 0.368 -26.703 -17.359 1 98.81 87 ALA A C 1
ATOM 665 O O . ALA A 1 87 ? -0.795 -26.75 -16.953 1 98.81 87 ALA A O 1
ATOM 666 N N . ALA A 1 88 ? 1.354 -26.406 -16.609 1 98.81 88 ALA A N 1
ATOM 667 C CA . ALA A 1 88 ? 1.238 -25.609 -15.391 1 98.81 88 ALA A CA 1
ATOM 668 C C . ALA A 1 88 ? 1.832 -24.219 -15.586 1 98.81 88 ALA A C 1
ATOM 670 O O . ALA A 1 88 ? 2.73 -24.031 -16.406 1 98.81 88 ALA A O 1
ATOM 671 N N . MET A 1 89 ? 1.275 -23.25 -14.961 1 98.81 89 MET A N 1
ATOM 672 C CA . MET A 1 89 ? 1.862 -21.922 -14.938 1 98.81 89 MET A CA 1
ATOM 673 C C . MET A 1 89 ? 2.221 -21.5 -13.516 1 98.81 89 MET A C 1
ATOM 675 O O . MET A 1 89 ? 1.389 -21.594 -12.609 1 98.81 89 MET A O 1
ATOM 679 N N . LEU A 1 90 ? 3.387 -21.125 -13.336 1 98.56 90 LEU A N 1
ATOM 680 C CA . LEU A 1 90 ? 3.904 -20.719 -12.039 1 98.56 90 LEU A CA 1
ATOM 681 C C . LEU A 1 90 ? 4.164 -19.203 -12.016 1 98.56 90 LEU A C 1
ATOM 683 O O . LEU A 1 90 ? 5.039 -18.719 -12.727 1 98.56 90 LEU A O 1
ATOM 687 N N . ASP A 1 91 ? 3.379 -18.516 -11.219 1 97.75 91 ASP A N 1
ATOM 688 C CA . ASP A 1 91 ? 3.645 -17.109 -10.969 1 97.75 91 ASP A CA 1
ATOM 689 C C . ASP A 1 91 ? 4.844 -16.922 -10.039 1 97.75 91 ASP A C 1
ATOM 691 O O . ASP A 1 91 ? 4.809 -17.359 -8.883 1 97.75 91 ASP A O 1
ATOM 695 N N . VAL A 1 92 ? 5.848 -16.281 -10.531 1 97.69 92 VAL A N 1
ATOM 696 C CA . VAL A 1 92 ? 7.027 -16.109 -9.688 1 97.69 92 VAL A CA 1
ATOM 697 C C . VAL A 1 92 ? 7.203 -14.633 -9.344 1 97.69 92 VAL A C 1
ATOM 699 O O . VAL A 1 92 ? 8.203 -14.25 -8.734 1 97.69 92 VAL A O 1
ATOM 702 N N . ALA A 1 93 ? 6.207 -13.82 -9.703 1 96.12 93 ALA A N 1
ATOM 703 C CA . ALA A 1 93 ? 6.449 -12.383 -9.695 1 96.12 93 ALA A CA 1
ATOM 704 C C . ALA A 1 93 ? 5.648 -11.703 -8.586 1 96.12 93 ALA A C 1
ATOM 706 O O . ALA A 1 93 ? 5.789 -10.5 -8.359 1 96.12 93 ALA A O 1
ATOM 707 N N . ARG A 1 94 ? 4.832 -12.367 -7.871 1 95.38 94 ARG A N 1
ATOM 708 C CA . ARG A 1 94 ? 3.971 -11.766 -6.855 1 95.38 94 ARG A CA 1
ATOM 709 C C . ARG A 1 94 ? 4.578 -11.914 -5.465 1 95.38 94 ARG A C 1
ATOM 711 O O . ARG A 1 94 ? 3.93 -12.43 -4.551 1 95.38 94 ARG A O 1
ATOM 718 N N . ASN A 1 95 ? 5.859 -11.43 -5.223 1 94.06 95 ASN A N 1
ATOM 719 C CA . ASN A 1 95 ? 6.555 -11.242 -3.953 1 94.06 95 ASN A CA 1
ATOM 720 C C . ASN A 1 95 ? 7.449 -12.43 -3.619 1 94.06 95 ASN A C 1
ATOM 722 O O . ASN A 1 95 ? 8.453 -12.281 -2.916 1 94.06 95 ASN A O 1
ATOM 726 N N . GLY A 1 96 ? 7.129 -13.672 -4.012 1 96.25 96 GLY A N 1
ATOM 727 C CA . GLY A 1 96 ? 7.875 -14.852 -3.611 1 96.25 96 GLY A CA 1
ATOM 728 C C . GLY A 1 96 ? 8.461 -15.617 -4.789 1 96.25 96 GLY A C 1
ATOM 729 O O . GLY A 1 96 ? 7.805 -16.484 -5.367 1 96.25 96 GLY A O 1
ATOM 730 N N . VAL A 1 97 ? 9.797 -15.375 -5.031 1 98 97 VAL A N 1
ATOM 731 C CA . VAL A 1 97 ? 10.484 -15.977 -6.168 1 98 97 VAL A CA 1
ATOM 732 C C . VAL A 1 97 ? 11.047 -17.344 -5.773 1 98 97 VAL A C 1
ATOM 734 O O . VAL A 1 97 ? 11.859 -17.438 -4.852 1 98 97 VAL A O 1
ATOM 737 N N . PRO A 1 98 ? 10.617 -18.375 -6.391 1 98.38 98 PRO A N 1
ATOM 738 C CA . PRO A 1 98 ? 11.203 -19.688 -6.066 1 98.38 98 PRO A CA 1
ATOM 739 C C . PRO A 1 98 ? 12.688 -19.766 -6.414 1 98.38 98 PRO A C 1
ATOM 741 O O . PRO A 1 98 ? 13.133 -19.156 -7.383 1 98.38 98 PRO A O 1
ATOM 744 N N . THR A 1 99 ? 13.414 -20.5 -5.664 1 97.75 99 THR A N 1
ATOM 745 C CA . THR A 1 99 ? 14.805 -20.781 -6.004 1 97.75 99 THR A CA 1
ATOM 746 C C . THR A 1 99 ? 14.883 -21.688 -7.234 1 97.75 99 THR A C 1
ATOM 748 O O . THR A 1 99 ? 13.898 -22.312 -7.613 1 97.75 99 THR A O 1
ATOM 751 N N . VAL A 1 100 ? 16.062 -21.734 -7.898 1 98.25 100 VAL A N 1
ATOM 752 C CA . VAL A 1 100 ? 16.281 -22.641 -9.023 1 98.25 100 VAL A CA 1
ATOM 753 C C . VAL A 1 100 ? 16.062 -24.078 -8.57 1 98.25 100 VAL A C 1
ATOM 755 O O . VAL A 1 100 ? 15.438 -24.875 -9.281 1 98.25 100 VAL A O 1
ATOM 758 N N . ALA A 1 101 ? 16.484 -24.359 -7.336 1 97.44 101 ALA A N 1
ATOM 759 C CA . ALA A 1 101 ? 16.312 -25.703 -6.785 1 97.44 101 ALA A CA 1
ATOM 760 C C . ALA A 1 101 ? 14.828 -26.047 -6.656 1 97.44 101 ALA A C 1
ATOM 762 O O . ALA A 1 101 ? 14.414 -27.172 -6.965 1 97.44 101 ALA A O 1
ATOM 763 N N . MET A 1 102 ? 14.102 -25.125 -6.203 1 97.69 102 MET A N 1
ATOM 764 C CA . MET A 1 102 ? 12.672 -25.359 -6.051 1 97.69 102 MET A CA 1
ATOM 765 C C . MET A 1 102 ? 12 -25.547 -7.406 1 97.69 102 MET A C 1
ATOM 767 O O . MET A 1 102 ? 11.133 -26.422 -7.559 1 97.69 102 MET A O 1
ATOM 771 N N . ILE A 1 103 ? 12.375 -24.781 -8.391 1 98.62 103 ILE A N 1
ATOM 772 C CA . ILE A 1 103 ? 11.797 -24.938 -9.727 1 98.62 103 ILE A CA 1
ATOM 773 C C . ILE A 1 103 ? 12.125 -26.328 -10.273 1 98.62 103 ILE A C 1
ATOM 775 O O . ILE A 1 103 ? 11.281 -26.969 -10.898 1 98.62 103 ILE A O 1
ATOM 779 N N . LYS A 1 104 ? 13.344 -26.781 -10.047 1 98.06 104 LYS A N 1
ATOM 780 C CA . LYS A 1 104 ? 13.719 -28.125 -10.492 1 98.06 104 LYS A CA 1
ATOM 781 C C . LYS A 1 104 ? 12.867 -29.188 -9.812 1 98.06 104 LYS A C 1
ATOM 783 O O . LYS A 1 104 ? 12.461 -30.156 -10.445 1 98.06 104 LYS A O 1
ATOM 788 N N . GLN A 1 105 ? 12.625 -28.969 -8.555 1 96.62 105 GLN A N 1
ATOM 789 C CA . GLN A 1 105 ? 11.727 -29.891 -7.855 1 96.62 105 GLN A CA 1
ATOM 790 C C . GLN A 1 105 ? 10.328 -29.859 -8.469 1 96.62 105 GLN A C 1
ATOM 792 O O . GLN A 1 105 ? 9.695 -30.906 -8.648 1 96.62 105 GLN A O 1
ATOM 797 N N . ILE A 1 106 ? 9.852 -28.672 -8.797 1 97.81 106 ILE A N 1
ATOM 798 C CA . ILE A 1 106 ? 8.539 -28.516 -9.398 1 97.81 106 ILE A CA 1
ATOM 799 C C . ILE A 1 106 ? 8.5 -29.234 -10.75 1 97.81 106 ILE A C 1
ATOM 801 O O . ILE A 1 106 ? 7.539 -29.953 -11.062 1 97.81 106 ILE A O 1
ATOM 805 N N . ILE A 1 107 ? 9.562 -29.125 -11.469 1 98.38 107 ILE A N 1
ATOM 806 C CA . ILE A 1 107 ? 9.648 -29.766 -12.773 1 98.38 107 ILE A CA 1
ATOM 807 C C . ILE A 1 107 ? 9.539 -31.281 -12.609 1 98.38 107 ILE A C 1
ATOM 809 O O . ILE A 1 107 ? 8.789 -31.938 -13.328 1 98.38 107 ILE A O 1
ATOM 813 N N . ARG A 1 108 ? 10.195 -31.859 -11.656 1 97 108 ARG A N 1
ATOM 814 C CA . ARG A 1 108 ? 10.148 -33.312 -11.445 1 97 108 ARG A CA 1
ATOM 815 C C . ARG A 1 108 ? 8.75 -33.75 -11.023 1 97 108 ARG A C 1
ATOM 817 O O . ARG A 1 108 ? 8.266 -34.781 -11.477 1 97 108 ARG A O 1
ATOM 824 N N . ARG A 1 109 ? 8.156 -32.969 -10.203 1 96.12 109 ARG A N 1
ATOM 825 C CA . ARG A 1 109 ? 6.797 -33.281 -9.773 1 96.12 109 ARG A CA 1
ATOM 826 C C . ARG A 1 109 ? 5.824 -33.219 -10.945 1 96.12 109 ARG A C 1
ATOM 828 O O . ARG A 1 109 ? 4.969 -34.094 -11.109 1 96.12 109 ARG A O 1
ATOM 835 N N . LEU A 1 110 ? 5.953 -32.188 -11.711 1 98.12 110 LEU A N 1
ATOM 836 C CA . LEU A 1 110 ? 5.105 -32.031 -12.883 1 98.12 110 LEU A CA 1
ATOM 837 C C . LEU A 1 110 ? 5.301 -33.188 -13.852 1 98.12 110 LEU A C 1
ATOM 839 O O . LEU A 1 110 ? 4.332 -33.719 -14.391 1 98.12 110 LEU A O 1
ATOM 843 N N . ALA A 1 111 ? 6.555 -33.562 -14.031 1 97.88 111 ALA A N 1
ATOM 844 C CA . ALA A 1 111 ? 6.879 -34.688 -14.938 1 97.88 111 ALA A CA 1
ATOM 845 C C . ALA A 1 111 ? 6.215 -35.969 -14.469 1 97.88 111 ALA A C 1
ATOM 847 O O . ALA A 1 111 ? 5.66 -36.719 -15.281 1 97.88 111 ALA A O 1
ATOM 848 N N . SER A 1 112 ? 6.27 -36.219 -13.203 1 96.94 112 SER A N 1
ATOM 849 C CA . SER A 1 112 ? 5.648 -37.406 -12.656 1 96.94 112 SER A CA 1
ATOM 850 C C . SER A 1 112 ? 4.145 -37.438 -12.914 1 96.94 112 SER A C 1
ATOM 852 O O . SER A 1 112 ? 3.545 -38.5 -13.086 1 96.94 112 SER A O 1
ATOM 854 N N . MET A 1 113 ? 3.521 -36.25 -12.992 1 97.25 113 MET A N 1
ATOM 855 C CA . MET A 1 113 ? 2.074 -36.125 -13.141 1 97.25 113 MET A CA 1
ATOM 856 C C . MET A 1 113 ? 1.678 -36.156 -14.609 1 97.25 113 MET A C 1
ATOM 858 O O . MET A 1 113 ? 0.497 -36.281 -14.938 1 97.25 113 MET A O 1
ATOM 862 N N . GLY A 1 114 ? 2.643 -35.938 -15.523 1 97.38 114 GLY A N 1
ATOM 863 C CA . GLY A 1 114 ? 2.363 -36.031 -16.953 1 97.38 114 GLY A CA 1
ATOM 864 C C . GLY A 1 114 ? 2.291 -34.688 -17.625 1 97.38 114 GLY A C 1
ATOM 865 O O . GLY A 1 114 ? 1.918 -34.594 -18.797 1 97.38 114 GLY A O 1
ATOM 866 N N . TYR A 1 115 ? 2.627 -33.625 -16.938 1 98.62 115 TYR A N 1
ATOM 867 C CA . TYR A 1 115 ? 2.678 -32.281 -17.578 1 98.62 115 TYR A CA 1
ATOM 868 C C . TYR A 1 115 ? 3.789 -32.219 -18.609 1 98.62 115 TYR A C 1
ATOM 870 O O . TYR A 1 115 ? 4.852 -32.844 -18.438 1 98.62 115 TYR A O 1
ATOM 878 N N . ASN A 1 116 ? 3.518 -31.484 -19.703 1 98.5 116 ASN A N 1
ATOM 879 C CA . ASN A 1 116 ? 4.566 -31.406 -20.719 1 98.5 116 ASN A CA 1
ATOM 880 C C . ASN A 1 116 ? 4.996 -29.969 -20.969 1 98.5 116 ASN A C 1
ATOM 882 O O . ASN A 1 116 ? 5.926 -29.719 -21.734 1 98.5 116 ASN A O 1
ATOM 886 N N . GLU A 1 117 ? 4.453 -28.953 -20.312 1 98.88 117 GLU A N 1
ATOM 887 C CA . GLU A 1 117 ? 4.941 -27.578 -20.328 1 98.88 117 GLU A CA 1
ATOM 888 C C . GLU A 1 117 ? 4.852 -26.953 -18.938 1 98.88 117 GLU A C 1
ATOM 890 O O . GLU A 1 117 ? 3.971 -27.312 -18.141 1 98.88 117 GLU A O 1
ATOM 895 N N . LEU A 1 118 ? 5.738 -26.109 -18.594 1 98.88 118 LEU A N 1
ATOM 896 C CA . LEU A 1 118 ? 5.691 -25.188 -17.469 1 98.88 118 LEU A CA 1
ATOM 897 C C . LEU A 1 118 ? 5.855 -23.75 -17.922 1 98.88 118 LEU A C 1
ATOM 899 O O . LEU A 1 118 ? 6.922 -23.359 -18.422 1 98.88 118 LEU A O 1
ATOM 903 N N . TRP A 1 119 ? 4.738 -23 -17.859 1 98.88 119 TRP A N 1
ATOM 904 C CA . TRP A 1 119 ? 4.809 -21.562 -18.125 1 98.88 119 TRP A CA 1
ATOM 905 C C . TRP A 1 119 ? 5.34 -20.812 -16.922 1 98.88 119 TRP A C 1
ATOM 907 O O . TRP A 1 119 ? 4.766 -20.891 -15.828 1 98.88 119 TRP A O 1
ATOM 917 N N . LEU A 1 120 ? 6.418 -20.141 -17.078 1 98.62 120 LEU A N 1
ATOM 918 C CA . LEU A 1 120 ? 6.973 -19.297 -16.016 1 98.62 120 LEU A CA 1
ATOM 919 C C . LEU A 1 120 ? 6.504 -17.859 -16.172 1 98.62 120 LEU A C 1
ATOM 921 O O . LEU A 1 120 ? 7.004 -17.125 -17.016 1 98.62 120 LEU A O 1
ATOM 925 N N . TYR A 1 121 ? 5.57 -17.5 -15.383 1 98.44 121 TYR A N 1
ATOM 926 C CA . TYR A 1 121 ? 5.086 -16.125 -15.391 1 98.44 121 TYR A CA 1
ATOM 927 C C . TYR A 1 121 ? 6.078 -15.203 -14.695 1 98.44 121 TYR A C 1
ATOM 929 O O . TYR A 1 121 ? 6.082 -15.086 -13.469 1 98.44 121 TYR A O 1
ATOM 937 N N . LEU A 1 122 ? 6.777 -14.43 -15.477 1 98.38 122 LEU A N 1
ATOM 938 C CA . LEU A 1 122 ? 7.973 -13.758 -14.984 1 98.38 122 LEU A CA 1
ATOM 939 C C . LEU A 1 122 ? 7.684 -12.297 -14.664 1 98.38 122 LEU A C 1
ATOM 941 O O . LEU A 1 122 ? 8.281 -11.727 -13.742 1 98.38 122 LEU A O 1
ATOM 945 N N . GLU A 1 123 ? 6.812 -11.68 -15.398 1 96.38 123 GLU A N 1
ATOM 946 C CA . GLU A 1 123 ? 6.629 -10.234 -15.352 1 96.38 123 GLU A CA 1
ATOM 947 C C . GLU A 1 123 ? 7.965 -9.5 -15.461 1 96.38 123 GLU A C 1
ATOM 949 O O . GLU A 1 123 ? 8.539 -9.414 -16.547 1 96.38 123 GLU A O 1
ATOM 954 N N . ASP A 1 124 ? 8.531 -9.023 -14.281 1 97.06 124 ASP A N 1
ATOM 955 C CA . ASP A 1 124 ? 9.797 -8.297 -14.32 1 97.06 124 ASP A CA 1
ATOM 956 C C . ASP A 1 124 ? 10.938 -9.148 -13.75 1 97.06 124 ASP A C 1
ATOM 958 O O . ASP A 1 124 ? 12.047 -8.656 -13.555 1 97.06 124 ASP A O 1
ATOM 962 N N . LEU A 1 125 ? 10.789 -10.414 -13.547 1 98.19 125 LEU A N 1
ATOM 963 C CA . LEU A 1 125 ? 11.734 -11.219 -12.789 1 98.19 125 LEU A CA 1
ATOM 964 C C . LEU A 1 125 ? 12.719 -11.93 -13.719 1 98.19 125 LEU A C 1
ATOM 966 O O . LEU A 1 125 ? 12.93 -13.141 -13.594 1 98.19 125 LEU A O 1
ATOM 970 N N . PHE A 1 126 ? 13.281 -11.25 -14.648 1 98.31 126 PHE A N 1
ATOM 971 C CA . PHE A 1 126 ? 14.383 -11.641 -15.508 1 98.31 126 PHE A CA 1
ATOM 972 C C . PHE A 1 126 ? 15.211 -10.43 -15.922 1 98.31 126 PHE A C 1
ATOM 974 O O . PHE A 1 126 ? 14.766 -9.289 -15.766 1 98.31 126 PHE A O 1
ATOM 981 N N . GLU A 1 127 ? 16.406 -10.648 -16.391 1 97.44 127 GLU A N 1
ATOM 982 C CA . GLU A 1 127 ? 17.312 -9.555 -16.703 1 97.44 127 GLU A CA 1
ATOM 983 C C . GLU A 1 127 ? 17.094 -9.055 -18.141 1 97.44 127 GLU A C 1
ATOM 985 O O . GLU A 1 127 ? 16.891 -9.852 -19.062 1 97.44 127 GLU A O 1
ATOM 990 N N . ILE A 1 128 ? 16.969 -7.852 -18.281 1 98.06 128 ILE A N 1
ATOM 991 C CA . ILE A 1 128 ? 17.078 -7.156 -19.562 1 98.06 128 ILE A CA 1
ATOM 992 C C . ILE A 1 128 ? 18.328 -6.281 -19.578 1 98.06 128 ILE A C 1
ATOM 994 O O . ILE A 1 128 ? 18.359 -5.234 -18.922 1 98.06 128 ILE A O 1
ATOM 998 N N . PRO A 1 129 ? 19.359 -6.668 -20.297 1 95.94 129 PRO A N 1
ATOM 999 C CA . PRO A 1 129 ? 20.625 -5.938 -20.266 1 95.94 129 PRO A CA 1
ATOM 1000 C C . PRO A 1 129 ? 20.453 -4.438 -20.484 1 95.94 129 PRO A C 1
ATOM 1002 O O . PRO A 1 129 ? 21.109 -3.631 -19.812 1 95.94 129 PRO A O 1
ATOM 1005 N N . GLU A 1 130 ? 19.562 -4.012 -21.344 1 96.75 130 GLU A N 1
ATOM 1006 C CA . GLU A 1 130 ? 19.359 -2.615 -21.703 1 96.75 130 GLU A CA 1
ATOM 1007 C C . GLU A 1 130 ? 18.516 -1.888 -20.672 1 96.75 130 GLU A C 1
ATOM 1009 O O . GLU A 1 130 ? 18.359 -0.666 -20.734 1 96.75 130 GLU A O 1
ATOM 1014 N N . ALA A 1 131 ? 17.984 -2.582 -19.656 1 97.44 131 ALA A N 1
ATOM 1015 C CA . ALA A 1 131 ? 17.109 -1.995 -18.656 1 97.44 131 ALA A CA 1
ATOM 1016 C C . ALA A 1 131 ? 17.469 -2.484 -17.25 1 97.44 131 ALA A C 1
ATOM 1018 O O . ALA A 1 131 ? 16.734 -3.27 -16.641 1 97.44 131 ALA A O 1
ATOM 1019 N N . PRO A 1 132 ? 18.484 -1.936 -16.656 1 96.25 132 PRO A N 1
ATOM 1020 C CA . PRO A 1 132 ? 19.047 -2.469 -15.406 1 96.25 132 PRO A CA 1
ATOM 1021 C C . PRO A 1 132 ? 18.078 -2.32 -14.234 1 96.25 132 PRO A C 1
ATOM 1023 O O . PRO A 1 132 ? 18.203 -3.035 -13.234 1 96.25 132 PRO A O 1
ATOM 1026 N N . TYR A 1 133 ? 17.094 -1.399 -14.219 1 96.94 133 TYR A N 1
ATOM 1027 C CA . TYR A 1 133 ? 16.156 -1.219 -13.125 1 96.94 133 TYR A CA 1
ATOM 1028 C C . TYR A 1 133 ? 15.016 -2.229 -13.211 1 96.94 133 TYR A C 1
ATOM 1030 O O . TYR A 1 133 ? 14.242 -2.389 -12.266 1 96.94 133 TYR A O 1
ATOM 1038 N N . PHE A 1 134 ? 14.914 -2.936 -14.375 1 97.75 134 PHE A N 1
ATOM 1039 C CA . PHE A 1 134 ? 13.891 -3.953 -14.562 1 97.75 134 PHE A CA 1
ATOM 1040 C C . PHE A 1 134 ? 14.117 -5.133 -13.633 1 97.75 134 PHE A C 1
ATOM 1042 O O . PHE A 1 134 ? 15.133 -5.824 -13.727 1 97.75 134 PHE A O 1
ATOM 1049 N N . GLY A 1 135 ? 13.195 -5.348 -12.656 1 96 135 GLY A N 1
ATOM 1050 C CA . GLY A 1 135 ? 13.273 -6.445 -11.703 1 96 135 GLY A CA 1
ATOM 1051 C C . GLY A 1 135 ? 14.242 -6.18 -10.57 1 96 135 GLY A C 1
ATOM 1052 O O . GLY A 1 135 ? 14.508 -7.066 -9.75 1 96 135 GLY A O 1
ATOM 1053 N N . ARG A 1 136 ? 14.672 -4.949 -10.445 1 94 136 ARG A N 1
ATOM 1054 C CA . ARG A 1 136 ? 15.688 -4.609 -9.445 1 94 136 ARG A CA 1
ATOM 1055 C C . ARG A 1 136 ? 15.172 -4.844 -8.031 1 94 136 ARG A C 1
ATOM 1057 O O . ARG A 1 136 ? 14.094 -4.359 -7.676 1 94 136 ARG A O 1
ATOM 1064 N N . GLY A 1 137 ? 16.016 -5.613 -7.305 1 94.19 137 GLY A N 1
ATOM 1065 C CA . GLY A 1 137 ? 15.742 -5.773 -5.883 1 94.19 137 GLY A CA 1
ATOM 1066 C C . GLY A 1 137 ? 14.625 -6.758 -5.594 1 94.19 137 GLY A C 1
ATOM 1067 O O . GLY A 1 137 ? 14.219 -6.926 -4.441 1 94.19 137 GLY A O 1
ATOM 1068 N N . ARG A 1 138 ? 14.141 -7.512 -6.621 1 96.31 138 ARG A N 1
ATOM 1069 C CA . ARG A 1 138 ? 12.977 -8.367 -6.414 1 96.31 138 ARG A CA 1
ATOM 1070 C C . ARG A 1 138 ? 13.336 -9.836 -6.605 1 96.31 138 ARG A C 1
ATOM 1072 O O . ARG A 1 138 ? 12.453 -10.703 -6.582 1 96.31 138 ARG A O 1
ATOM 1079 N N . GLY A 1 139 ? 14.57 -10.109 -6.832 1 96.31 139 GLY A N 1
ATOM 1080 C CA . GLY A 1 139 ? 15.008 -11.492 -6.93 1 96.31 139 GLY A CA 1
ATOM 1081 C C . GLY A 1 139 ? 14.93 -12.047 -8.336 1 96.31 139 GLY A C 1
ATOM 1082 O O . GLY A 1 139 ? 14.711 -13.242 -8.531 1 96.31 139 GLY A O 1
ATOM 1083 N N . ARG A 1 140 ? 15.094 -11.203 -9.359 1 97.25 140 ARG A N 1
ATOM 1084 C CA . ARG A 1 140 ? 14.961 -11.648 -10.742 1 97.25 140 ARG A CA 1
ATOM 1085 C C . ARG A 1 140 ? 16 -12.711 -11.078 1 97.25 140 ARG A C 1
ATOM 1087 O O . ARG A 1 140 ? 17.094 -12.727 -10.477 1 97.25 140 ARG A O 1
ATOM 1094 N N . TYR A 1 141 ? 15.742 -13.57 -11.992 1 98.19 141 TYR A N 1
ATOM 1095 C CA . TYR A 1 141 ? 16.625 -14.641 -12.438 1 98.19 141 TYR A CA 1
ATOM 1096 C C . TYR A 1 141 ? 17.688 -14.117 -13.398 1 98.19 141 TYR A C 1
ATOM 1098 O O . TYR A 1 141 ? 17.391 -13.258 -14.242 1 98.19 141 TYR A O 1
ATOM 1106 N N . GLN A 1 142 ? 18.844 -14.664 -13.312 1 97.06 142 GLN A N 1
ATOM 1107 C CA . GLN A 1 142 ? 19.844 -14.484 -14.359 1 97.06 142 GLN A CA 1
ATOM 1108 C C . GLN A 1 142 ? 19.453 -15.258 -15.617 1 97.06 142 GLN A C 1
ATOM 1110 O O . GLN A 1 142 ? 18.734 -16.25 -15.547 1 97.06 142 GLN A O 1
ATOM 1115 N N . GLN A 1 143 ? 20.016 -14.75 -16.781 1 97.94 143 GLN A N 1
ATOM 1116 C CA . GLN A 1 143 ? 19.797 -15.453 -18.031 1 97.94 143 GLN A CA 1
ATOM 1117 C C . GLN A 1 143 ? 20.266 -16.906 -17.938 1 97.94 143 GLN A C 1
ATOM 1119 O O . GLN A 1 143 ? 19.594 -17.812 -18.422 1 97.94 143 GLN A O 1
ATOM 1124 N N . THR A 1 144 ? 21.359 -17.109 -17.266 1 98.31 144 THR A N 1
ATOM 1125 C CA . THR A 1 144 ? 21.953 -18.438 -17.156 1 98.31 144 THR A CA 1
ATOM 1126 C C . THR A 1 144 ? 21.094 -19.328 -16.281 1 98.31 144 THR A C 1
ATOM 1128 O O . THR A 1 144 ? 20.984 -20.531 -16.531 1 98.31 144 THR A O 1
ATOM 1131 N N . GLU A 1 145 ? 20.531 -18.75 -15.242 1 98.5 145 GLU A N 1
ATOM 1132 C CA . GLU A 1 145 ? 19.625 -19.531 -14.383 1 98.5 145 GLU A CA 1
ATOM 1133 C C . GLU A 1 145 ? 18.406 -20 -15.156 1 98.5 145 GLU A C 1
ATOM 1135 O O . GLU A 1 145 ? 17.984 -21.141 -15.031 1 98.5 145 GLU A O 1
ATOM 1140 N N . LEU A 1 146 ? 17.828 -19.094 -15.938 1 98.81 146 LEU A N 1
ATOM 1141 C CA . LEU A 1 146 ? 16.656 -19.453 -16.734 1 98.81 146 LEU A CA 1
ATOM 1142 C C . LEU A 1 146 ? 17 -20.516 -17.766 1 98.81 146 LEU A C 1
ATOM 1144 O O . LEU A 1 146 ? 16.203 -21.422 -18.016 1 98.81 146 LEU A O 1
ATOM 1148 N N . HIS A 1 147 ? 18.172 -20.406 -18.359 1 98.81 147 HIS A N 1
ATOM 1149 C CA . HIS A 1 147 ? 18.609 -21.406 -19.328 1 98.81 147 HIS A CA 1
ATOM 1150 C C . HIS A 1 147 ? 18.812 -22.766 -18.656 1 98.81 147 HIS A C 1
ATOM 1152 O O . HIS A 1 147 ? 18.438 -23.797 -19.203 1 98.81 147 HIS A O 1
ATOM 1158 N N . GLU A 1 148 ? 19.375 -22.672 -17.469 1 98.81 148 GLU A N 1
ATOM 1159 C CA . GLU A 1 148 ? 19.531 -23.891 -16.688 1 98.81 148 GLU A CA 1
ATOM 1160 C C . GLU A 1 148 ? 18.188 -24.562 -16.406 1 98.81 148 GLU A C 1
ATOM 1162 O O . GLU A 1 148 ? 18.062 -25.781 -16.531 1 98.81 148 GLU A O 1
ATOM 1167 N N . ILE A 1 149 ? 17.25 -23.797 -16.047 1 98.81 149 ILE A N 1
ATOM 1168 C CA . ILE A 1 149 ? 15.914 -24.297 -15.781 1 98.81 149 ILE A CA 1
ATOM 1169 C C . ILE A 1 149 ? 15.32 -24.906 -17.047 1 98.81 149 ILE A C 1
ATOM 1171 O O . ILE A 1 149 ? 14.719 -25.984 -17 1 98.81 149 ILE A O 1
ATOM 1175 N N . ALA A 1 150 ? 15.516 -24.266 -18.203 1 98.81 150 ALA A N 1
ATOM 1176 C CA . ALA A 1 150 ? 14.992 -24.75 -19.469 1 98.81 150 ALA A CA 1
ATOM 1177 C C . ALA A 1 150 ? 15.586 -26.109 -19.844 1 98.81 150 ALA A C 1
ATOM 1179 O O . ALA A 1 150 ? 14.859 -27.031 -20.203 1 98.81 150 ALA A O 1
ATOM 1180 N N . LEU A 1 151 ? 16.875 -26.234 -19.703 1 98.56 151 LEU A N 1
ATOM 1181 C CA . LEU A 1 151 ? 17.547 -27.484 -20.016 1 98.56 151 LEU A CA 1
ATOM 1182 C C . LEU A 1 151 ? 17.094 -28.594 -19.078 1 98.56 151 LEU A C 1
ATOM 1184 O O . LEU A 1 151 ? 16.922 -29.734 -19.5 1 98.56 151 LEU A O 1
ATOM 1188 N N . TYR A 1 152 ? 16.969 -28.203 -17.859 1 98.56 152 TYR A N 1
ATOM 1189 C CA . TYR A 1 152 ? 16.5 -29.188 -16.875 1 98.56 152 TYR A CA 1
ATOM 1190 C C . TYR A 1 152 ? 15.102 -29.672 -17.234 1 98.56 152 TYR A C 1
ATOM 1192 O O . TYR A 1 152 ? 14.812 -30.875 -17.125 1 98.56 152 TYR A O 1
ATOM 1200 N N . GLY A 1 153 ? 14.203 -28.781 -17.594 1 98.69 153 GLY A N 1
ATOM 1201 C CA . GLY A 1 153 ? 12.875 -29.172 -18.031 1 98.69 153 GLY A CA 1
ATOM 1202 C C . GLY A 1 153 ? 12.883 -30.141 -19.203 1 98.69 153 GLY A C 1
ATOM 1203 O O . GLY A 1 153 ? 12.156 -31.125 -19.203 1 98.69 153 GLY A O 1
ATOM 1204 N N . ASP A 1 154 ? 13.742 -29.906 -20.156 1 98.06 154 ASP A N 1
ATOM 1205 C CA . ASP A 1 154 ? 13.852 -30.75 -21.344 1 98.06 154 ASP A CA 1
ATOM 1206 C C . ASP A 1 154 ? 14.219 -32.188 -20.969 1 98.06 154 ASP A C 1
ATOM 1208 O O . ASP A 1 154 ? 13.727 -33.125 -21.578 1 98.06 154 ASP A O 1
ATOM 1212 N N . ARG A 1 155 ? 15.031 -32.281 -19.938 1 97.5 155 ARG A N 1
ATOM 1213 C CA . ARG A 1 155 ? 15.453 -33.594 -19.5 1 97.5 155 ARG A CA 1
ATOM 1214 C C . ARG A 1 155 ? 14.266 -34.438 -19.031 1 97.5 155 ARG A C 1
ATOM 1216 O O . ARG A 1 155 ? 14.32 -35.656 -19.062 1 97.5 155 ARG A O 1
ATOM 1223 N N . PHE A 1 156 ? 13.234 -33.781 -18.656 1 98.19 156 PHE A N 1
ATOM 1224 C CA . PHE A 1 156 ? 12.094 -34.5 -18.078 1 98.19 156 PHE A CA 1
ATOM 1225 C C . PHE A 1 156 ? 10.883 -34.438 -19 1 98.19 156 PHE A C 1
ATOM 1227 O O . PHE A 1 156 ? 9.797 -34.875 -18.641 1 98.19 156 PHE A O 1
ATOM 1234 N N . GLY A 1 157 ? 11.055 -33.844 -20.203 1 97.88 157 GLY A N 1
ATOM 1235 C CA . GLY A 1 157 ? 9.953 -33.688 -21.141 1 97.88 157 GLY A CA 1
ATOM 1236 C C . GLY A 1 157 ? 8.992 -32.562 -20.766 1 97.88 157 GLY A C 1
ATOM 1237 O O . GLY A 1 157 ? 7.816 -32.625 -21.125 1 97.88 157 GLY A O 1
ATOM 1238 N N . VAL A 1 158 ? 9.414 -31.625 -19.953 1 98.81 158 VAL A N 1
ATOM 1239 C CA . VAL A 1 158 ? 8.625 -30.453 -19.578 1 98.81 158 VAL A CA 1
ATOM 1240 C C . VAL A 1 158 ? 9.234 -29.203 -20.203 1 98.81 158 VAL A C 1
ATOM 1242 O O . VAL A 1 158 ? 10.211 -28.656 -19.688 1 98.81 158 VAL A O 1
ATOM 1245 N N . THR A 1 159 ? 8.617 -28.688 -21.219 1 98.81 159 THR A N 1
ATOM 1246 C CA . THR A 1 159 ? 9.102 -27.484 -21.891 1 98.81 159 THR A CA 1
ATOM 1247 C C . THR A 1 159 ? 8.805 -26.25 -21.047 1 98.81 159 THR A C 1
ATOM 1249 O O . THR A 1 159 ? 7.668 -26.047 -20.625 1 98.81 159 THR A O 1
ATOM 1252 N N . ILE A 1 160 ? 9.844 -25.438 -20.812 1 98.88 160 ILE A N 1
ATOM 1253 C CA . ILE A 1 160 ? 9.656 -24.219 -20.062 1 98.88 160 ILE A CA 1
ATOM 1254 C C . ILE A 1 160 ? 9.312 -23.062 -21 1 98.88 160 ILE A C 1
ATOM 1256 O O . ILE A 1 160 ? 10.086 -22.75 -21.906 1 98.88 160 ILE A O 1
ATOM 1260 N N . VAL A 1 161 ? 8.18 -22.453 -20.797 1 98.94 161 VAL A N 1
ATOM 1261 C CA . VAL A 1 161 ? 7.672 -21.391 -21.656 1 98.94 161 VAL A CA 1
ATOM 1262 C C . VAL A 1 161 ? 7.668 -20.078 -20.906 1 98.94 161 VAL A C 1
ATOM 1264 O O . VAL A 1 161 ? 7.066 -19.969 -19.828 1 98.94 161 VAL A O 1
ATOM 1267 N N . PRO A 1 162 ? 8.352 -19.062 -21.375 1 98.75 162 PRO A N 1
ATOM 1268 C CA . PRO A 1 162 ? 8.289 -17.766 -20.703 1 98.75 162 PRO A CA 1
ATOM 1269 C C . PRO A 1 162 ? 6.941 -17.062 -20.875 1 98.75 162 PRO A C 1
ATOM 1271 O O . PRO A 1 162 ? 6.387 -17.062 -21.969 1 98.75 162 PRO A O 1
ATOM 1274 N N . ALA A 1 163 ? 6.41 -16.625 -19.859 1 98.75 163 ALA A N 1
ATOM 1275 C CA . ALA A 1 163 ? 5.219 -15.781 -19.844 1 98.75 163 ALA A CA 1
ATOM 1276 C C . ALA A 1 163 ? 5.539 -14.391 -19.297 1 98.75 163 ALA A C 1
ATOM 1278 O O . ALA A 1 163 ? 5.965 -14.25 -18.156 1 98.75 163 ALA A O 1
ATOM 1279 N N . VAL A 1 164 ? 5.332 -13.359 -20.109 1 98.56 164 VAL A N 1
ATOM 1280 C CA . VAL A 1 164 ? 5.73 -12 -19.766 1 98.56 164 VAL A CA 1
ATOM 1281 C C . VAL A 1 164 ? 4.555 -11.047 -19.984 1 98.56 164 VAL A C 1
ATOM 1283 O O . VAL A 1 164 ? 3.436 -11.492 -20.25 1 98.56 164 VAL A O 1
ATOM 1286 N N . GLN A 1 165 ? 4.809 -9.773 -19.688 1 98.44 165 GLN A N 1
ATOM 1287 C CA . GLN A 1 165 ? 3.807 -8.727 -19.891 1 98.44 165 GLN A CA 1
ATOM 1288 C C . GLN A 1 165 ? 4.27 -7.703 -20.922 1 98.44 165 GLN A C 1
ATOM 1290 O O . GLN A 1 165 ? 5.391 -7.199 -20.828 1 98.44 165 GLN A O 1
ATOM 1295 N N . THR A 1 166 ? 3.367 -7.438 -21.844 1 98.75 166 THR A N 1
ATOM 1296 C CA . THR A 1 166 ? 3.771 -6.535 -22.922 1 98.75 166 THR A CA 1
ATOM 1297 C C . THR A 1 166 ? 2.791 -5.375 -23.047 1 98.75 166 THR A C 1
ATOM 1299 O O . THR A 1 166 ? 2.807 -4.652 -24.047 1 98.75 166 THR A O 1
ATOM 1302 N N . LEU A 1 167 ? 1.937 -5.258 -22.047 1 98.31 167 LEU A N 1
ATOM 1303 C CA . LEU A 1 167 ? 0.99 -4.148 -22.094 1 98.31 167 LEU A CA 1
ATOM 1304 C C . LEU A 1 167 ? 0.706 -3.625 -20.688 1 98.31 167 LEU A C 1
ATOM 1306 O O . LEU A 1 167 ? 1.044 -2.482 -20.359 1 98.31 167 LEU A O 1
ATOM 1310 N N . ALA A 1 168 ? 0.182 -4.512 -19.844 1 97.31 168 ALA A N 1
ATOM 1311 C CA . ALA A 1 168 ? -0.197 -4.117 -18.484 1 97.31 168 ALA A CA 1
ATOM 1312 C C . ALA A 1 168 ? 0.502 -4.984 -17.453 1 97.31 168 ALA A C 1
ATOM 1314 O O . ALA A 1 168 ? 1.451 -5.707 -17.766 1 97.31 168 ALA A O 1
ATOM 1315 N N . HIS A 1 169 ? 0.185 -4.848 -16.203 1 96.06 169 HIS A N 1
ATOM 1316 C CA . HIS A 1 169 ? 0.819 -5.57 -15.102 1 96.06 169 HIS A CA 1
ATOM 1317 C C . HIS A 1 169 ? 2.314 -5.281 -15.039 1 96.06 169 HIS A C 1
ATOM 1319 O O . HIS A 1 169 ? 3.121 -6.191 -14.836 1 96.06 169 HIS A O 1
ATOM 1325 N N . LEU A 1 170 ? 2.715 -4.066 -15.305 1 97.12 170 LEU A N 1
ATOM 1326 C CA . LEU A 1 170 ? 4.129 -3.703 -15.328 1 97.12 170 LEU A CA 1
ATOM 1327 C C . LEU A 1 170 ? 4.441 -2.674 -14.25 1 97.12 170 LEU A C 1
ATOM 1329 O O . LEU A 1 170 ? 5.402 -1.911 -14.375 1 97.12 170 LEU A O 1
ATOM 1333 N N . HIS A 1 171 ? 3.607 -2.701 -13.211 1 96.06 171 HIS A N 1
ATOM 1334 C CA . HIS A 1 171 ? 3.754 -1.731 -12.133 1 96.06 171 HIS A CA 1
ATOM 1335 C C . HIS A 1 171 ? 5.164 -1.766 -11.547 1 96.06 171 HIS A C 1
ATOM 1337 O O . HIS A 1 171 ? 5.754 -0.717 -11.281 1 96.06 171 HIS A O 1
ATOM 1343 N N . ASN A 1 172 ? 5.73 -2.906 -11.352 1 95.94 172 ASN A N 1
ATOM 1344 C CA . ASN A 1 172 ? 7.031 -3.045 -10.703 1 95.94 172 ASN A CA 1
ATOM 1345 C C . ASN A 1 172 ? 8.156 -2.539 -11.602 1 95.94 172 ASN A C 1
ATOM 1347 O O . ASN A 1 172 ? 9.18 -2.062 -11.109 1 95.94 172 ASN A O 1
ATOM 1351 N N . ALA A 1 173 ? 7.949 -2.613 -12.875 1 96.69 173 ALA A N 1
ATOM 1352 C CA . ALA A 1 173 ? 8.922 -2.049 -13.805 1 96.69 173 ALA A CA 1
ATOM 1353 C C . ALA A 1 173 ? 8.727 -0.542 -13.953 1 96.69 173 ALA A C 1
ATOM 1355 O O . ALA A 1 173 ? 9.703 0.217 -13.969 1 96.69 173 ALA A O 1
ATOM 1356 N N . LEU A 1 174 ? 7.477 -0.145 -13.984 1 97.19 174 LEU A N 1
ATOM 1357 C CA . LEU A 1 174 ? 7.133 1.224 -14.352 1 97.19 174 LEU A CA 1
ATOM 1358 C C . LEU A 1 174 ? 7.254 2.158 -13.156 1 97.19 174 LEU A C 1
ATOM 1360 O O . LEU A 1 174 ? 7.23 3.381 -13.312 1 97.19 174 LEU A O 1
ATOM 1364 N N . LYS A 1 175 ? 7.445 1.619 -11.938 1 95.44 175 LYS A N 1
ATOM 1365 C CA . LYS A 1 175 ? 7.586 2.471 -10.758 1 95.44 175 LYS A CA 1
ATOM 1366 C C . LYS A 1 175 ? 8.922 3.213 -10.773 1 95.44 175 LYS A C 1
ATOM 1368 O O . LYS A 1 175 ? 9.102 4.195 -10.047 1 95.44 175 LYS A O 1
ATOM 1373 N N . TRP A 1 176 ? 9.875 2.795 -11.609 1 96.06 176 TRP A N 1
ATOM 1374 C CA . TRP A 1 176 ? 11.188 3.424 -11.727 1 96.06 176 TRP A CA 1
ATOM 1375 C C . TRP A 1 176 ? 11.156 4.559 -12.75 1 96.06 176 TRP A C 1
ATOM 1377 O O . TRP A 1 176 ? 10.562 4.422 -13.82 1 96.06 176 TRP A O 1
ATOM 1387 N N . ASP A 1 177 ? 11.852 5.641 -12.445 1 95.69 177 ASP A N 1
ATOM 1388 C CA . ASP A 1 177 ? 11.945 6.766 -13.367 1 95.69 177 ASP A CA 1
ATOM 1389 C C . ASP A 1 177 ? 12.648 6.355 -14.664 1 95.69 177 ASP A C 1
ATOM 1391 O O . ASP A 1 177 ? 12.391 6.926 -15.727 1 95.69 177 ASP A O 1
ATOM 1395 N N . ALA A 1 178 ? 13.461 5.367 -14.562 1 96.12 178 ALA A N 1
ATOM 1396 C CA . ALA A 1 178 ? 14.188 4.832 -15.719 1 96.12 178 ALA A CA 1
ATOM 1397 C C . ALA A 1 178 ? 13.219 4.398 -16.812 1 96.12 178 ALA A C 1
ATOM 1399 O O . ALA A 1 178 ? 13.594 4.352 -17.984 1 96.12 178 ALA A O 1
ATOM 1400 N N . HIS A 1 179 ? 11.977 4.113 -16.453 1 97.56 179 HIS A N 1
ATOM 1401 C CA . HIS A 1 179 ? 11.023 3.596 -17.438 1 97.56 179 HIS A CA 1
ATOM 1402 C C . HIS A 1 179 ? 9.914 4.605 -17.703 1 97.56 179 HIS A C 1
ATOM 1404 O O . HIS A 1 179 ? 8.844 4.242 -18.203 1 97.56 179 HIS A O 1
ATOM 1410 N N . ALA A 1 180 ? 10.133 5.867 -17.391 1 96.44 180 ALA A N 1
ATOM 1411 C CA . ALA A 1 180 ? 9.117 6.91 -17.531 1 96.44 180 ALA A CA 1
ATOM 1412 C C . ALA A 1 180 ? 8.68 7.066 -18.984 1 96.44 180 ALA A C 1
ATOM 1414 O O . ALA A 1 180 ? 7.504 7.328 -19.25 1 96.44 180 ALA A O 1
ATOM 1415 N N . ALA A 1 181 ? 9.547 6.848 -19.922 1 97 181 ALA A N 1
ATOM 1416 C CA . ALA A 1 181 ? 9.281 7.117 -21.328 1 97 181 ALA A CA 1
ATOM 1417 C C . ALA A 1 181 ? 8.266 6.125 -21.891 1 97 181 ALA A C 1
ATOM 1419 O O . ALA A 1 181 ? 7.633 6.391 -22.922 1 97 181 ALA A O 1
ATOM 1420 N N . VAL A 1 182 ? 8.109 4.973 -21.234 1 98.25 182 VAL A N 1
ATOM 1421 C CA . VAL A 1 182 ? 7.238 3.941 -21.797 1 98.25 182 VAL A CA 1
ATOM 1422 C C . VAL A 1 182 ? 5.965 3.836 -20.953 1 98.25 182 VAL A C 1
ATOM 1424 O O . VAL A 1 182 ? 5.145 2.941 -21.172 1 98.25 182 VAL A O 1
ATOM 1427 N N . LYS A 1 183 ? 5.75 4.699 -20.031 1 97.75 183 LYS A N 1
ATOM 1428 C CA . LYS A 1 183 ? 4.668 4.609 -19.047 1 97.75 183 LYS A CA 1
ATOM 1429 C C . LYS A 1 183 ? 3.455 5.422 -19.5 1 97.75 183 LYS A C 1
ATOM 1431 O O . LYS A 1 183 ? 3.568 6.621 -19.766 1 97.75 183 LYS A O 1
ATOM 1436 N N . ASP A 1 184 ? 2.324 4.734 -19.625 1 97.56 184 ASP A N 1
ATOM 1437 C CA . ASP A 1 184 ? 1.051 5.422 -19.797 1 97.56 184 ASP A CA 1
ATOM 1438 C C . ASP A 1 184 ? 0.389 5.715 -18.453 1 97.56 184 ASP A C 1
ATOM 1440 O O . ASP A 1 184 ? 0.175 6.879 -18.109 1 97.56 184 ASP A O 1
ATOM 1444 N N . THR A 1 185 ? 0.052 4.688 -17.812 1 95.88 185 THR A N 1
ATOM 1445 C CA . THR A 1 185 ? -0.413 4.723 -16.422 1 95.88 185 THR A CA 1
ATOM 1446 C C . THR A 1 185 ? 0.546 3.967 -15.508 1 95.88 185 THR A C 1
ATOM 1448 O O . THR A 1 185 ? 1.604 3.512 -15.953 1 95.88 185 THR A O 1
ATOM 1451 N N . ASP A 1 186 ? 0.229 3.812 -14.281 1 93.69 186 ASP A N 1
ATOM 1452 C CA . ASP A 1 186 ? 1.141 3.213 -13.312 1 93.69 186 ASP A CA 1
ATOM 1453 C C . ASP A 1 186 ? 1.418 1.75 -13.648 1 93.69 186 ASP A C 1
ATOM 1455 O O . ASP A 1 186 ? 2.414 1.182 -13.203 1 93.69 186 ASP A O 1
ATOM 1459 N N . ASP A 1 187 ? 0.597 1.102 -14.484 1 96 187 ASP A N 1
ATOM 1460 C CA . ASP A 1 187 ? 0.816 -0.323 -14.719 1 96 187 ASP A CA 1
ATOM 1461 C C . ASP A 1 187 ? 0.736 -0.658 -16.203 1 96 187 ASP A C 1
ATOM 1463 O O . ASP A 1 187 ? 0.822 -1.826 -16.594 1 96 187 ASP A O 1
ATOM 1467 N N . THR A 1 188 ? 0.504 0.367 -17.062 1 97.94 188 THR A N 1
ATOM 1468 C CA . THR A 1 188 ? 0.288 0.111 -18.469 1 97.94 188 THR A CA 1
ATOM 1469 C C . THR A 1 188 ? 1.307 0.867 -19.328 1 97.94 188 THR A C 1
ATOM 1471 O O . THR A 1 188 ? 1.657 2.008 -19.016 1 97.94 188 THR A O 1
ATOM 1474 N N . LEU A 1 189 ? 1.718 0.282 -20.375 1 98.5 189 LEU A N 1
ATOM 1475 C CA . LEU A 1 189 ? 2.684 0.874 -21.297 1 98.5 189 LEU A CA 1
ATOM 1476 C C . LEU A 1 189 ? 2.02 1.923 -22.172 1 98.5 189 LEU A C 1
ATOM 1478 O O . LEU A 1 189 ? 0.812 1.86 -22.422 1 98.5 189 LEU A O 1
ATOM 1482 N N . LEU A 1 190 ? 2.807 2.834 -22.625 1 98.38 190 LEU A N 1
ATOM 1483 C CA . LEU A 1 190 ? 2.387 3.883 -23.547 1 98.38 190 LEU A CA 1
ATOM 1484 C C . LEU A 1 190 ? 2.363 3.371 -24.984 1 98.38 190 LEU A C 1
ATOM 1486 O O . LEU A 1 190 ? 3.393 3.367 -25.656 1 98.38 190 LEU A O 1
ATOM 1490 N N . VAL A 1 191 ? 1.227 3.033 -25.469 1 98.31 191 VAL A N 1
ATOM 1491 C CA . VAL A 1 191 ? 1.037 2.451 -26.797 1 98.31 191 VAL A CA 1
ATOM 1492 C C . VAL A 1 191 ? 1.43 3.465 -27.875 1 98.31 191 VAL A C 1
ATOM 1494 O O . VAL A 1 191 ? 1.092 4.645 -27.766 1 98.31 191 VAL A O 1
ATOM 1497 N N . GLY A 1 192 ? 2.121 3.025 -28.859 1 97.25 192 GLY A N 1
ATOM 1498 C CA . GLY A 1 192 ? 2.447 3.838 -30.016 1 97.25 192 GLY A CA 1
ATOM 1499 C C . GLY A 1 192 ? 3.746 4.605 -29.859 1 97.25 192 GLY A C 1
ATOM 1500 O O . GLY A 1 192 ? 4.289 5.125 -30.844 1 97.25 192 GLY A O 1
ATOM 1501 N N . ALA A 1 193 ? 4.289 4.711 -28.656 1 97.06 193 ALA A N 1
ATOM 1502 C CA . ALA A 1 193 ? 5.527 5.453 -28.438 1 97.06 193 ALA A CA 1
ATOM 1503 C C . ALA A 1 193 ? 6.73 4.684 -28.969 1 97.06 193 ALA A C 1
ATOM 1505 O O . ALA A 1 193 ? 6.828 3.465 -28.781 1 97.06 193 ALA A O 1
ATOM 1506 N N . PRO A 1 194 ? 7.699 5.387 -29.625 1 97.75 194 PRO A N 1
ATOM 1507 C CA . PRO A 1 194 ? 8.922 4.719 -30.078 1 97.75 194 PRO A CA 1
ATOM 1508 C C . PRO A 1 194 ? 9.695 4.059 -28.938 1 97.75 194 PRO A C 1
ATOM 1510 O O . PRO A 1 194 ? 10.234 2.961 -29.109 1 97.75 194 PRO A O 1
ATOM 1513 N N . ALA A 1 195 ? 9.68 4.711 -27.797 1 98.12 195 ALA A N 1
ATOM 1514 C CA . ALA A 1 195 ? 10.375 4.145 -26.641 1 98.12 195 ALA A CA 1
ATOM 1515 C C . ALA A 1 195 ? 9.758 2.811 -26.234 1 98.12 195 ALA A C 1
ATOM 1517 O O . ALA A 1 195 ? 10.469 1.907 -25.781 1 98.12 195 ALA A O 1
ATOM 1518 N N . THR A 1 196 ? 8.43 2.691 -26.391 1 98.56 196 THR A N 1
ATOM 1519 C CA . THR A 1 196 ? 7.75 1.44 -26.062 1 98.56 196 THR A CA 1
ATOM 1520 C C . THR A 1 196 ? 8.188 0.324 -27 1 98.56 196 THR A C 1
ATOM 1522 O O . THR A 1 196 ? 8.422 -0.806 -26.562 1 98.56 196 THR A O 1
ATOM 1525 N N . LYS A 1 197 ? 8.266 0.619 -28.297 1 98.5 197 LYS A N 1
ATOM 1526 C CA . LYS A 1 197 ? 8.734 -0.371 -29.266 1 98.5 197 LYS A CA 1
ATOM 1527 C C . LYS A 1 197 ? 10.141 -0.862 -28.906 1 98.5 197 LYS A C 1
ATOM 1529 O O . LYS A 1 197 ? 10.398 -2.066 -28.922 1 98.5 197 LYS A O 1
ATOM 1534 N N . ASP A 1 198 ? 11.055 0.081 -28.578 1 98.5 198 ASP A N 1
ATOM 1535 C CA . ASP A 1 198 ? 12.414 -0.281 -28.219 1 98.5 198 ASP A CA 1
ATOM 1536 C C . ASP A 1 198 ? 12.43 -1.141 -26.953 1 98.5 198 ASP A C 1
ATOM 1538 O O . ASP A 1 198 ? 13.148 -2.139 -26.875 1 98.5 198 ASP A O 1
ATOM 1542 N N . PHE A 1 199 ? 11.703 -0.76 -26.016 1 98.62 199 PHE A N 1
ATOM 1543 C CA . PHE A 1 199 ? 11.602 -1.485 -24.75 1 98.62 199 PHE A CA 1
ATOM 1544 C C . PHE A 1 199 ? 11.109 -2.908 -24.984 1 98.62 199 PHE A C 1
ATOM 1546 O O . PHE A 1 199 ? 11.695 -3.865 -24.469 1 98.62 199 PHE A O 1
ATOM 1553 N N . LEU A 1 200 ? 10.039 -3.078 -25.766 1 98.81 200 LEU A N 1
ATOM 1554 C CA . LEU A 1 200 ? 9.453 -4.387 -26.031 1 98.81 200 LEU A CA 1
ATOM 1555 C C . LEU A 1 200 ? 10.391 -5.254 -26.859 1 98.81 200 LEU A C 1
ATOM 1557 O O . LEU A 1 200 ? 10.43 -6.477 -26.688 1 98.81 200 LEU A O 1
ATOM 1561 N N . THR A 1 201 ? 11.133 -4.641 -27.797 1 98.69 201 THR A N 1
ATOM 1562 C CA . THR A 1 201 ? 12.125 -5.383 -28.562 1 98.69 201 THR A CA 1
ATOM 1563 C C . THR A 1 201 ? 13.156 -6.02 -27.641 1 98.69 201 THR A C 1
ATOM 1565 O O . THR A 1 201 ? 13.438 -7.215 -27.75 1 98.69 201 THR A O 1
ATOM 1568 N N . ASN A 1 202 ? 13.656 -5.207 -26.719 1 98.69 202 ASN A N 1
ATOM 1569 C CA . ASN A 1 202 ? 14.633 -5.707 -25.766 1 98.69 202 ASN A CA 1
ATOM 1570 C C . ASN A 1 202 ? 14.016 -6.727 -24.812 1 98.69 202 ASN A C 1
ATOM 1572 O O . ASN A 1 202 ? 14.641 -7.738 -24.484 1 98.69 202 ASN A O 1
ATOM 1576 N N . LEU A 1 203 ? 12.82 -6.48 -24.375 1 98.81 203 LEU A N 1
ATOM 1577 C CA . LEU A 1 203 ? 12.125 -7.348 -23.438 1 98.81 203 LEU A CA 1
ATOM 1578 C C . LEU A 1 203 ? 11.898 -8.734 -24.031 1 98.81 203 LEU A C 1
ATOM 1580 O O . LEU A 1 203 ? 12.242 -9.742 -23.422 1 98.81 203 LEU A O 1
ATOM 1584 N N . LEU A 1 204 ? 11.375 -8.789 -25.25 1 98.88 204 LEU A N 1
ATOM 1585 C CA . LEU A 1 204 ? 11.047 -10.062 -25.875 1 98.88 204 LEU A CA 1
ATOM 1586 C C . LEU A 1 204 ? 12.312 -10.844 -26.219 1 98.88 204 LEU A C 1
ATOM 1588 O O . LEU A 1 204 ? 12.344 -12.07 -26.078 1 98.88 204 LEU A O 1
ATOM 1592 N N . ARG A 1 205 ? 13.352 -10.117 -26.609 1 98.69 205 ARG A N 1
ATOM 1593 C CA . ARG A 1 205 ? 14.633 -10.781 -26.875 1 98.69 205 ARG A CA 1
ATOM 1594 C C . ARG A 1 205 ? 15.188 -11.406 -25.594 1 98.69 205 ARG A C 1
ATOM 1596 O O . ARG A 1 205 ? 15.562 -12.578 -25.594 1 98.69 205 ARG A O 1
ATOM 1603 N N . ALA A 1 206 ? 15.172 -10.664 -24.516 1 98.69 206 ALA A N 1
ATOM 1604 C CA . ALA A 1 206 ? 15.711 -11.133 -23.25 1 98.69 206 ALA A CA 1
ATOM 1605 C C . ALA A 1 206 ? 14.859 -12.258 -22.672 1 98.69 206 ALA A C 1
ATOM 1607 O O . ALA A 1 206 ? 15.383 -13.18 -22.031 1 98.69 206 ALA A O 1
ATOM 1608 N N . ALA A 1 207 ? 13.578 -12.172 -22.859 1 98.56 207 ALA A N 1
ATOM 1609 C CA . ALA A 1 207 ? 12.641 -13.133 -22.281 1 98.56 207 ALA A CA 1
ATOM 1610 C C . ALA A 1 207 ? 12.719 -14.477 -23 1 98.56 207 ALA A C 1
ATOM 1612 O O . ALA A 1 207 ? 12.461 -15.523 -22.391 1 98.56 207 ALA A O 1
ATOM 1613 N N . SER A 1 208 ? 13.039 -14.5 -24.266 1 98.44 208 SER A N 1
ATOM 1614 C CA . SER A 1 208 ? 12.984 -15.734 -25.062 1 98.44 208 SER A CA 1
ATOM 1615 C C . SER A 1 208 ? 14.359 -16.391 -25.156 1 98.44 208 SER A C 1
ATOM 1617 O O . SER A 1 208 ? 14.461 -17.609 -25.281 1 98.44 208 SER A O 1
ATOM 1619 N N . ALA A 1 209 ? 15.383 -15.648 -24.922 1 98.12 209 ALA A N 1
ATOM 1620 C CA . ALA A 1 209 ? 16.75 -16.078 -25.203 1 98.12 209 ALA A CA 1
ATOM 1621 C C . ALA A 1 209 ? 17.125 -17.297 -24.375 1 98.12 209 ALA A C 1
ATOM 1623 O O . ALA A 1 209 ? 17.766 -18.234 -24.875 1 98.12 209 ALA A O 1
ATOM 1624 N N . PRO A 1 210 ? 16.688 -17.328 -23.141 1 98.38 210 PRO A N 1
ATOM 1625 C CA . PRO A 1 210 ? 17.188 -18.422 -22.312 1 98.38 210 PRO A CA 1
ATOM 1626 C C . PRO A 1 210 ? 16.469 -19.75 -22.594 1 98.38 210 PRO A C 1
ATOM 1628 O O . PRO A 1 210 ? 16.906 -20.797 -22.125 1 98.38 210 PRO A O 1
ATOM 1631 N N . PHE A 1 211 ? 15.445 -19.781 -23.344 1 98.5 211 PHE A N 1
ATOM 1632 C CA . PHE A 1 211 ? 14.57 -20.953 -23.391 1 98.5 211 PHE A CA 1
ATOM 1633 C C . PHE A 1 211 ? 14.773 -21.719 -24.688 1 98.5 211 PHE A C 1
ATOM 1635 O O . PHE A 1 211 ? 15.297 -21.172 -25.672 1 98.5 211 PHE A O 1
ATOM 1642 N N . THR A 1 212 ? 14.359 -22.969 -24.75 1 98.06 212 THR A N 1
ATOM 1643 C CA . THR A 1 212 ? 14.609 -23.859 -25.875 1 98.06 212 THR A CA 1
ATOM 1644 C C . THR A 1 212 ? 13.367 -23.984 -26.75 1 98.06 212 THR A C 1
ATOM 1646 O O . THR A 1 212 ? 13.367 -24.719 -27.734 1 98.06 212 THR A O 1
ATOM 1649 N N . THR A 1 213 ? 12.359 -23.297 -26.469 1 98.5 213 THR A N 1
ATOM 1650 C CA . THR A 1 213 ? 11.109 -23.328 -27.219 1 98.5 213 THR A CA 1
ATOM 1651 C C . THR A 1 213 ? 10.922 -22.031 -28.016 1 98.5 213 THR A C 1
ATOM 1653 O O . THR A 1 213 ? 11.609 -21.031 -27.75 1 98.5 213 THR A O 1
ATOM 1656 N N . ASN A 1 214 ? 10.094 -22.078 -29.016 1 98.31 214 ASN A N 1
ATOM 1657 C CA . ASN A 1 214 ? 9.711 -20.859 -29.719 1 98.31 214 ASN A CA 1
ATOM 1658 C C . ASN A 1 214 ? 8.367 -20.328 -29.219 1 98.31 214 ASN A C 1
ATOM 1660 O O . ASN A 1 214 ? 7.863 -19.328 -29.734 1 98.31 214 ASN A O 1
ATOM 1664 N N . LYS A 1 215 ? 7.77 -20.922 -28.219 1 98.62 215 LYS A N 1
ATOM 1665 C CA . LYS A 1 215 ? 6.504 -20.5 -27.625 1 98.62 215 LYS A CA 1
ATOM 1666 C C . LYS A 1 215 ? 6.723 -19.406 -26.594 1 98.62 215 LYS A C 1
ATOM 1668 O O . LYS A 1 215 ? 7.676 -19.453 -25.812 1 98.62 215 LYS A O 1
ATOM 1673 N N . ILE A 1 216 ? 5.879 -18.391 -26.594 1 98.81 216 ILE A N 1
ATOM 1674 C CA . ILE A 1 216 ? 5.949 -17.344 -25.594 1 98.81 216 ILE A CA 1
ATOM 1675 C C . ILE A 1 216 ? 4.543 -16.828 -25.281 1 98.81 216 ILE A C 1
ATOM 1677 O O . ILE A 1 216 ? 3.699 -16.734 -26.172 1 98.81 216 ILE A O 1
ATOM 1681 N N . HIS A 1 217 ? 4.223 -16.641 -24.047 1 98.88 217 HIS A N 1
ATOM 1682 C CA . HIS A 1 217 ? 2.996 -15.953 -23.641 1 98.88 217 HIS A CA 1
ATOM 1683 C C . HIS A 1 217 ? 3.238 -14.469 -23.406 1 98.88 217 HIS A C 1
ATOM 1685 O O . HIS A 1 217 ? 4.086 -14.102 -22.594 1 98.88 217 HIS A O 1
ATOM 1691 N N . VAL A 1 218 ? 2.438 -13.547 -24.016 1 98.75 218 VAL A N 1
ATOM 1692 C CA . VAL A 1 218 ? 2.834 -12.148 -24.062 1 98.75 218 VAL A CA 1
ATOM 1693 C C . VAL A 1 218 ? 1.915 -11.312 -23.172 1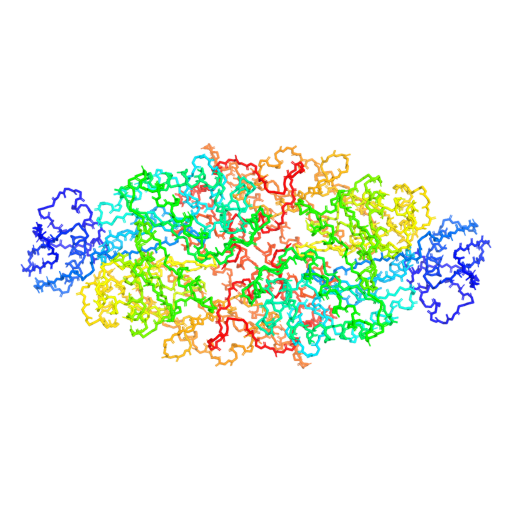 98.75 218 VAL A C 1
ATOM 1695 O O . VAL A 1 218 ? 1.991 -10.086 -23.172 1 98.75 218 VAL A O 1
ATOM 1698 N N . GLY A 1 219 ? 1.067 -12 -22.406 1 98.25 219 GLY A N 1
ATOM 1699 C CA . GLY A 1 219 ? 0.227 -11.336 -21.422 1 98.25 219 GLY A CA 1
ATOM 1700 C C . GLY A 1 219 ? -0.874 -10.5 -22.047 1 98.25 219 GLY A C 1
ATOM 1701 O O . GLY A 1 219 ? -1.705 -11.016 -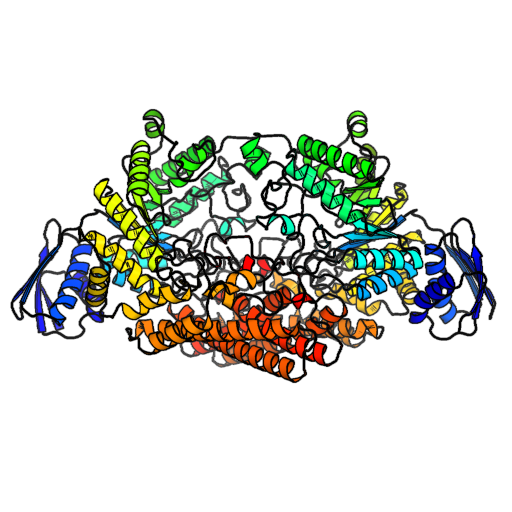22.797 1 98.25 219 GLY A O 1
ATOM 1702 N N . MET A 1 220 ? -0.932 -9.227 -21.734 1 97.31 220 MET A N 1
ATOM 1703 C CA . MET A 1 220 ? -1.801 -8.18 -22.266 1 97.31 220 MET A CA 1
ATOM 1704 C C . MET A 1 220 ? -3.18 -8.234 -21.625 1 97.31 220 MET A C 1
ATOM 1706 O O . MET A 1 220 ? -4.152 -7.715 -22.172 1 97.31 220 MET A O 1
ATOM 1710 N N . ASP A 1 221 ? -3.27 -8.836 -20.422 1 95.31 221 ASP A N 1
ATOM 1711 C CA . ASP A 1 221 ? -4.559 -9 -19.766 1 95.31 221 ASP A CA 1
ATOM 1712 C C . ASP A 1 221 ? -4.859 -7.816 -18.844 1 95.31 221 ASP A C 1
ATOM 1714 O O . ASP A 1 221 ? -3.959 -7.059 -18.484 1 95.31 221 ASP A O 1
ATOM 1718 N N . GLU A 1 222 ? -6.062 -7.562 -18.531 1 93.19 222 GLU A N 1
ATOM 1719 C CA . GLU A 1 222 ? -6.617 -6.691 -17.5 1 93.19 222 GLU A CA 1
ATOM 1720 C C . GLU A 1 222 ? -6.047 -5.281 -17.594 1 93.19 222 GLU A C 1
ATOM 1722 O O . GLU A 1 222 ? -5.75 -4.648 -16.578 1 93.19 222 GLU A O 1
ATOM 1727 N N . ALA A 1 223 ? -5.773 -4.832 -18.797 1 94.19 223 ALA A N 1
ATOM 1728 C CA . ALA A 1 223 ? -5.305 -3.471 -19.047 1 94.19 223 ALA A CA 1
ATOM 1729 C C . ALA A 1 223 ? -6.469 -2.482 -19.031 1 94.19 223 ALA A C 1
ATOM 1731 O O . ALA A 1 223 ? -6.66 -1.736 -20 1 94.19 223 ALA A O 1
ATOM 1732 N N . TYR A 1 224 ? -7.121 -2.363 -17.922 1 90.62 224 TYR A N 1
ATOM 1733 C CA . TYR A 1 224 ? -8.383 -1.631 -17.828 1 90.62 224 TYR A CA 1
ATOM 1734 C C . TYR A 1 224 ? -8.156 -0.134 -18 1 90.62 224 TYR A C 1
ATOM 1736 O O . TYR A 1 224 ? -9.047 0.59 -18.438 1 90.62 224 TYR A O 1
ATOM 1744 N N . GLN A 1 225 ? -6.926 0.313 -17.719 1 91.88 225 GLN A N 1
ATOM 1745 C CA . GLN A 1 225 ? -6.645 1.744 -17.75 1 91.88 225 GLN A CA 1
ATOM 1746 C C . GLN A 1 225 ? -5.926 2.131 -19.031 1 91.88 225 GLN A C 1
ATOM 1748 O O . GLN A 1 225 ? -5.379 3.23 -19.141 1 91.88 225 GLN A O 1
ATOM 1753 N N . LEU A 1 226 ? -5.938 1.239 -19.953 1 95.12 226 LEU A N 1
ATOM 1754 C CA . LEU A 1 226 ? -5.242 1.461 -21.219 1 95.12 226 LEU A CA 1
ATOM 1755 C C . LEU A 1 226 ? -5.707 2.756 -21.875 1 95.12 226 LEU A C 1
ATOM 1757 O O . LEU A 1 226 ? -6.902 2.939 -22.109 1 95.12 226 LEU A O 1
ATOM 1761 N N . GLY A 1 227 ? -4.785 3.678 -22.078 1 95.25 227 GLY A N 1
ATOM 1762 C CA . GLY A 1 227 ? -5.051 4.902 -22.812 1 95.25 227 GLY A CA 1
ATOM 1763 C C . GLY A 1 227 ? -5.645 6 -21.953 1 95.25 227 GLY A C 1
ATOM 1764 O O . GLY A 1 227 ? -6.043 7.051 -22.453 1 95.25 227 GLY A O 1
ATOM 1765 N N . ARG A 1 228 ? -5.641 5.824 -20.688 1 94.31 228 ARG A N 1
ATOM 1766 C CA . ARG A 1 228 ? -6.355 6.754 -19.812 1 94.31 228 ARG A CA 1
ATOM 1767 C C . ARG A 1 228 ? -5.383 7.586 -18.984 1 94.31 228 ARG A C 1
ATOM 1769 O O . ARG A 1 228 ? -5.797 8.336 -18.094 1 94.31 228 ARG A O 1
ATOM 1776 N N . GLY A 1 229 ? -4.082 7.449 -19.219 1 94.12 229 GLY A N 1
ATOM 1777 C CA . GLY A 1 229 ? -3.045 8.227 -18.562 1 94.12 229 GLY A CA 1
ATOM 1778 C C . GLY A 1 229 ? -2.379 9.234 -19.484 1 94.12 229 GLY A C 1
ATOM 1779 O O . GLY A 1 229 ? -3.049 10.086 -20.062 1 94.12 229 GLY A O 1
ATOM 1780 N N . ARG A 1 230 ? -1.08 9.125 -19.656 1 93.88 230 ARG A N 1
ATOM 1781 C CA . ARG A 1 230 ? -0.28 10.039 -20.469 1 93.88 230 ARG A CA 1
ATOM 1782 C C . ARG A 1 230 ? -0.714 10 -21.938 1 93.88 230 ARG A C 1
ATOM 1784 O O . ARG A 1 230 ? -0.636 11.008 -22.641 1 93.88 230 ARG A O 1
ATOM 1791 N N . TYR A 1 231 ? -1.156 8.812 -22.391 1 96.19 231 TYR A N 1
ATOM 1792 C CA . TYR A 1 231 ? -1.64 8.711 -23.75 1 96.19 231 TYR A CA 1
ATOM 1793 C C . TYR A 1 231 ? -2.752 9.719 -24.016 1 96.19 231 TYR A C 1
ATOM 1795 O O . TYR A 1 231 ? -2.74 10.422 -25.031 1 96.19 231 TYR A O 1
ATOM 1803 N N . LEU A 1 232 ? -3.688 9.742 -23.078 1 93.5 232 LEU A N 1
ATOM 1804 C CA . LEU A 1 232 ? -4.82 10.656 -23.219 1 93.5 232 LEU A CA 1
ATOM 1805 C C . LEU A 1 232 ? -4.348 12.102 -23.266 1 93.5 232 LEU A C 1
ATOM 1807 O O . LEU A 1 232 ? -4.871 12.906 -24.047 1 93.5 232 LEU A O 1
ATOM 1811 N N . ASP A 1 233 ? -3.393 12.461 -22.438 1 89.88 233 ASP A N 1
ATOM 1812 C CA . ASP A 1 233 ? -2.854 13.812 -22.375 1 89.88 233 ASP A CA 1
ATOM 1813 C C . ASP A 1 233 ? -2.156 14.188 -23.688 1 89.88 233 ASP A C 1
ATOM 1815 O O . ASP A 1 233 ? -2.244 15.328 -24.141 1 89.88 233 ASP A O 1
ATOM 1819 N N . GLN A 1 234 ? -1.543 13.211 -24.266 1 91.81 234 GLN A N 1
ATOM 1820 C CA . GLN A 1 234 ? -0.683 13.477 -25.422 1 91.81 234 GLN A CA 1
ATOM 1821 C C . GLN A 1 234 ? -1.461 13.367 -26.719 1 91.81 234 GLN A C 1
ATOM 1823 O O . GLN A 1 234 ? -1.165 14.07 -27.688 1 91.81 234 GLN A O 1
ATOM 1828 N N . ASN A 1 235 ? -2.48 12.422 -26.734 1 93.62 235 ASN A N 1
ATOM 1829 C CA . ASN A 1 235 ? -3.055 12.062 -28.031 1 93.62 235 ASN A CA 1
ATOM 1830 C C . ASN A 1 235 ? -4.559 12.32 -28.062 1 93.62 235 ASN A C 1
ATOM 1832 O O . ASN A 1 235 ? -5.18 12.234 -29.125 1 93.62 235 ASN A O 1
ATOM 1836 N N . GLY A 1 236 ? -5.102 12.695 -26.953 1 91.56 236 GLY A N 1
ATOM 1837 C CA . GLY A 1 236 ? -6.555 12.719 -26.875 1 91.56 236 GLY A CA 1
ATOM 1838 C C . GLY A 1 236 ? -7.164 11.344 -26.672 1 91.56 236 GLY A C 1
ATOM 1839 O O . GLY A 1 236 ? -6.445 10.367 -26.484 1 91.56 236 GLY A O 1
ATOM 1840 N N . PHE A 1 237 ? -8.477 11.234 -26.766 1 93.44 237 PHE A N 1
ATOM 1841 C CA . PHE A 1 237 ? -9.195 9.992 -26.469 1 93.44 237 PHE A CA 1
ATOM 1842 C C . PHE A 1 237 ? -9.133 9.039 -27.656 1 93.44 237 PHE A C 1
ATOM 1844 O O . PHE A 1 237 ? -9.391 9.438 -28.797 1 93.44 237 PHE A O 1
ATOM 1851 N N . THR A 1 238 ? -8.703 7.863 -27.469 1 94.75 238 THR A N 1
ATOM 1852 C CA . THR A 1 238 ? -8.781 6.727 -28.375 1 94.75 238 THR A CA 1
ATOM 1853 C C . THR A 1 238 ? -9.438 5.531 -27.688 1 94.75 238 THR A C 1
ATOM 1855 O O . THR A 1 238 ? -9.141 5.238 -26.531 1 94.75 238 THR A O 1
ATOM 1858 N N . ASP A 1 239 ? -10.383 4.898 -28.391 1 92.31 239 ASP A N 1
ATOM 1859 C CA . ASP A 1 239 ? -11.055 3.76 -27.781 1 92.31 239 ASP A CA 1
ATOM 1860 C C . ASP A 1 239 ? -10.07 2.635 -27.484 1 92.31 239 ASP A C 1
ATOM 1862 O O . ASP A 1 239 ? -9.109 2.422 -28.234 1 92.31 239 ASP A O 1
ATOM 1866 N N . GLN A 1 240 ? -10.336 1.852 -26.5 1 93.25 240 GLN A N 1
ATOM 1867 C CA . GLN A 1 240 ? -9.391 0.882 -25.953 1 93.25 240 GLN A CA 1
ATOM 1868 C C . GLN A 1 240 ? -9.211 -0.301 -26.906 1 93.25 240 GLN A C 1
ATOM 1870 O O . GLN A 1 240 ? -8.125 -0.889 -26.969 1 93.25 240 GLN A O 1
ATOM 1875 N N . GLU A 1 241 ? -10.234 -0.716 -27.641 1 92.88 241 GLU A N 1
ATOM 1876 C CA . GLU A 1 241 ? -10.109 -1.795 -28.609 1 92.88 241 GLU A CA 1
ATOM 1877 C C . GLU A 1 241 ? -9.062 -1.463 -29.672 1 92.88 241 GLU A C 1
ATOM 1879 O O . GLU A 1 241 ? -8.25 -2.314 -30.047 1 92.88 241 GLU A O 1
ATOM 1884 N N . THR A 1 242 ? -9.094 -0.221 -30.125 1 95.19 242 THR A N 1
ATOM 1885 C CA . THR A 1 242 ? -8.117 0.237 -31.109 1 95.19 242 THR A CA 1
ATOM 1886 C C . THR A 1 242 ? -6.707 0.173 -30.531 1 95.19 242 THR A C 1
ATOM 1888 O O . THR A 1 242 ? -5.777 -0.279 -31.203 1 95.19 242 THR A O 1
ATOM 1891 N N . LEU A 1 243 ? -6.57 0.598 -29.328 1 96.62 243 LEU A N 1
ATOM 1892 C CA . LEU A 1 243 ? -5.258 0.657 -28.688 1 96.62 243 LEU A CA 1
ATOM 1893 C C . LEU A 1 243 ? -4.699 -0.745 -28.469 1 96.62 243 LEU A C 1
ATOM 1895 O O . LEU A 1 243 ? -3.512 -0.988 -28.688 1 96.62 243 LEU A O 1
ATOM 1899 N N . ILE A 1 244 ? -5.512 -1.645 -28 1 96.25 244 ILE A N 1
ATOM 1900 C CA . ILE A 1 244 ? -5.02 -2.988 -27.719 1 96.25 244 ILE A CA 1
ATOM 1901 C C . ILE A 1 244 ? -4.652 -3.684 -29.031 1 96.25 244 ILE A C 1
ATOM 1903 O O . ILE A 1 244 ? -3.703 -4.469 -29.078 1 96.25 244 ILE A O 1
ATOM 1907 N N . LEU A 1 245 ? -5.441 -3.463 -30.156 1 95.94 245 LEU A N 1
ATOM 1908 C CA . LEU A 1 245 ? -5.117 -4.035 -31.453 1 95.94 245 LEU A CA 1
ATOM 1909 C C . LEU A 1 245 ? -3.777 -3.514 -31.969 1 95.94 245 LEU A C 1
ATOM 1911 O O . LEU A 1 245 ? -2.963 -4.281 -32.469 1 95.94 245 LEU A O 1
ATOM 1915 N N . GLN A 1 246 ? -3.605 -2.223 -31.766 1 97.06 246 GLN A N 1
ATOM 1916 C CA . GLN A 1 246 ? -2.342 -1.62 -32.188 1 97.06 246 GLN A CA 1
ATOM 1917 C C . GLN A 1 246 ? -1.168 -2.236 -31.422 1 97.06 246 GLN A C 1
ATOM 1919 O O . GLN A 1 246 ? -0.143 -2.568 -32.031 1 97.06 246 GLN A O 1
ATOM 1924 N N . GLN A 1 247 ? -1.332 -2.375 -30.141 1 98.06 247 GLN A N 1
ATOM 1925 C CA . GLN A 1 247 ? -0.289 -2.961 -29.312 1 98.06 247 GLN A CA 1
ATOM 1926 C C . GLN A 1 247 ? -0.033 -4.418 -29.688 1 98.06 247 GLN A C 1
ATOM 1928 O O . GLN A 1 247 ? 1.119 -4.848 -29.766 1 98.06 247 GLN A O 1
ATOM 1933 N N . LEU A 1 248 ? -1.08 -5.16 -29.906 1 97.94 248 LEU A N 1
ATOM 1934 C CA . LEU A 1 248 ? -0.959 -6.574 -30.25 1 97.94 248 LEU A CA 1
ATOM 1935 C C . LEU A 1 248 ? -0.226 -6.746 -31.578 1 97.94 248 LEU A C 1
ATOM 1937 O O . LEU A 1 248 ? 0.617 -7.637 -31.719 1 97.94 248 LEU A O 1
ATOM 1941 N N . GLN A 1 249 ? -0.586 -5.934 -32.562 1 97.94 249 GLN A N 1
ATOM 1942 C CA . GLN A 1 249 ? 0.082 -5.996 -33.844 1 97.94 249 GLN A CA 1
ATOM 1943 C C . GLN A 1 249 ? 1.585 -5.77 -33.719 1 97.94 249 GLN A C 1
ATOM 1945 O O . GLN A 1 249 ? 2.387 -6.488 -34.312 1 97.94 249 GLN A O 1
ATOM 1950 N N . LEU A 1 250 ? 1.933 -4.816 -32.906 1 98.44 250 LEU A N 1
ATOM 1951 C CA . LEU A 1 250 ? 3.346 -4.559 -32.656 1 98.44 250 LEU A CA 1
ATOM 1952 C C . LEU A 1 250 ? 4.008 -5.758 -31.969 1 98.44 250 LEU A C 1
ATOM 1954 O O . LEU A 1 250 ? 5.051 -6.234 -32.438 1 98.44 250 LEU A O 1
ATOM 1958 N N . VAL A 1 251 ? 3.42 -6.262 -30.922 1 98.75 251 VAL A N 1
ATOM 1959 C CA . VAL A 1 251 ? 3.996 -7.336 -30.125 1 98.75 251 VAL A CA 1
ATOM 1960 C C . VAL A 1 251 ? 4.16 -8.586 -30.984 1 98.75 251 VAL A C 1
ATOM 1962 O O . VAL A 1 251 ? 5.219 -9.227 -30.969 1 98.75 251 VAL A O 1
ATOM 1965 N N . VAL A 1 252 ? 3.133 -8.961 -31.781 1 98.62 252 VAL A N 1
ATOM 1966 C CA . VAL A 1 252 ? 3.188 -10.156 -32.625 1 98.62 252 VAL A CA 1
ATOM 1967 C C . VAL A 1 252 ? 4.238 -9.977 -33.719 1 98.62 252 VAL A C 1
ATOM 1969 O O . VAL A 1 252 ? 4.98 -10.914 -34.031 1 98.62 252 VAL A O 1
ATOM 1972 N N . SER A 1 253 ? 4.27 -8.773 -34.25 1 98.56 253 SER A N 1
ATOM 1973 C CA . SER A 1 253 ? 5.297 -8.508 -35.25 1 98.56 253 SER A CA 1
ATOM 1974 C C . SER A 1 253 ? 6.695 -8.719 -34.688 1 98.56 253 SER A C 1
ATOM 1976 O O . SER A 1 253 ? 7.551 -9.312 -35.344 1 98.56 253 SER A O 1
ATOM 1978 N N . LEU A 1 254 ? 6.922 -8.242 -33.5 1 98.69 254 LEU A N 1
ATOM 1979 C CA . LEU A 1 254 ? 8.219 -8.398 -32.844 1 98.69 254 LEU A CA 1
ATOM 1980 C C . LEU A 1 254 ? 8.5 -9.859 -32.531 1 98.69 254 LEU A C 1
ATOM 1982 O O . LEU A 1 254 ? 9.633 -10.328 -32.688 1 98.69 254 LEU A O 1
ATOM 1986 N N . THR A 1 255 ? 7.512 -10.602 -32.062 1 98.75 255 THR A N 1
ATOM 1987 C CA . THR A 1 255 ? 7.703 -12.023 -31.781 1 98.75 255 THR A CA 1
ATOM 1988 C C . THR A 1 255 ? 8.016 -12.797 -33.062 1 98.75 255 THR A C 1
ATOM 1990 O O . THR A 1 255 ? 8.867 -13.695 -33.031 1 98.75 255 THR A O 1
ATOM 1993 N N . GLN A 1 256 ? 7.355 -12.477 -34.156 1 98.38 256 GLN A N 1
ATOM 1994 C CA . GLN A 1 256 ? 7.602 -13.148 -35.438 1 98.38 256 GLN A CA 1
ATOM 1995 C C . GLN A 1 256 ? 9.023 -12.906 -35.906 1 98.38 256 GLN A C 1
ATOM 1997 O O . GLN A 1 256 ? 9.672 -13.82 -36.438 1 98.38 256 GLN A O 1
ATOM 2002 N N . LYS A 1 257 ? 9.484 -11.719 -35.719 1 98.19 257 LYS A N 1
ATOM 2003 C CA . LYS A 1 257 ? 10.859 -11.398 -36.094 1 98.19 257 LYS A CA 1
ATOM 2004 C C . LYS A 1 257 ? 11.859 -12.258 -35.312 1 98.19 257 LYS A C 1
ATOM 2006 O O . LYS A 1 257 ? 12.945 -12.547 -35.812 1 98.19 257 LYS A O 1
ATOM 2011 N N . LEU A 1 258 ? 11.477 -12.727 -34.156 1 98.06 258 LEU A N 1
ATOM 2012 C CA . LEU A 1 258 ? 12.336 -13.547 -33.281 1 98.06 258 LEU A CA 1
ATOM 2013 C C . LEU A 1 258 ? 12.062 -15.031 -33.531 1 98.06 258 LEU A C 1
ATOM 2015 O O . LEU A 1 258 ? 12.656 -15.883 -32.844 1 98.06 258 LEU A O 1
ATOM 2019 N N . GLY A 1 259 ? 11.117 -15.344 -34.406 1 98.19 259 GLY A N 1
ATOM 2020 C CA . GLY A 1 259 ? 10.766 -16.719 -34.688 1 98.19 259 GLY A CA 1
ATOM 2021 C C . GLY A 1 259 ? 9.906 -17.359 -33.625 1 98.19 259 GLY A C 1
ATOM 2022 O O . GLY A 1 259 ? 9.914 -18.578 -33.438 1 98.19 259 GLY A O 1
ATOM 2023 N N . LEU A 1 260 ? 9.172 -16.547 -32.906 1 98.56 260 LEU A N 1
ATOM 2024 C CA . LEU A 1 260 ? 8.391 -17.047 -31.797 1 98.56 260 LEU A CA 1
ATOM 2025 C C . LEU A 1 260 ? 6.918 -17.172 -32.156 1 98.56 260 LEU A C 1
ATOM 2027 O O . LEU A 1 260 ? 6.43 -16.453 -33.031 1 98.56 260 LEU A O 1
ATOM 2031 N N . LYS A 1 261 ? 6.277 -18.109 -31.547 1 98.12 261 LYS A N 1
ATOM 2032 C CA . LYS A 1 261 ? 4.824 -18.234 -31.562 1 98.12 261 LYS A CA 1
ATOM 2033 C C . LYS A 1 261 ? 4.215 -17.672 -30.281 1 98.12 261 LYS A C 1
ATOM 2035 O O . LYS A 1 261 ? 4.473 -18.172 -29.188 1 98.12 261 LYS A O 1
ATOM 2040 N N . ALA A 1 262 ? 3.34 -16.719 -30.438 1 98.38 262 ALA A N 1
ATOM 2041 C CA . ALA A 1 262 ? 2.854 -15.969 -29.281 1 98.38 262 ALA A CA 1
ATOM 2042 C C . ALA A 1 262 ? 1.476 -16.453 -28.859 1 98.38 262 ALA A C 1
ATOM 2044 O O . ALA A 1 262 ? 0.66 -16.859 -29.688 1 98.38 262 ALA A O 1
ATOM 2045 N N . TYR A 1 263 ? 1.212 -16.469 -27.594 1 98.62 263 TYR A N 1
ATOM 2046 C CA . TYR A 1 263 ? -0.088 -16.609 -26.953 1 98.62 263 TYR A CA 1
ATOM 2047 C C . TYR A 1 263 ? -0.419 -15.398 -26.094 1 98.62 263 TYR A C 1
ATOM 2049 O O . TYR A 1 263 ? 0.481 -14.688 -25.641 1 98.62 263 TYR A O 1
ATOM 2057 N N . MET A 1 264 ? -1.641 -15.047 -25.891 1 98.44 264 MET A N 1
ATOM 2058 C CA . MET A 1 264 ? -2.074 -13.938 -25.047 1 98.44 264 MET A CA 1
ATOM 2059 C C . MET A 1 264 ? -3.312 -14.312 -24.25 1 98.44 264 MET A C 1
ATOM 2061 O O . MET A 1 264 ? -4.023 -15.258 -24.594 1 98.44 264 MET A O 1
ATOM 2065 N N . TRP A 1 265 ? -3.576 -13.648 -23.156 1 98.31 265 TRP A N 1
ATOM 2066 C CA . TRP A 1 265 ? -4.855 -13.75 -22.469 1 98.31 265 TRP A CA 1
ATOM 2067 C C . TRP A 1 265 ? -5.973 -13.117 -23.297 1 98.31 265 TRP A C 1
ATOM 2069 O O . TRP A 1 265 ? -5.785 -12.055 -23.891 1 98.31 265 TRP A O 1
ATOM 2079 N N . SER A 1 266 ? -7.113 -13.641 -23.297 1 96.69 266 SER A N 1
ATOM 2080 C CA . SER A 1 266 ? -8.148 -13.242 -24.25 1 96.69 266 SER A CA 1
ATOM 2081 C C . SER A 1 266 ? -9.18 -12.336 -23.578 1 96.69 266 SER A C 1
ATOM 2083 O O . SER A 1 266 ? -10.133 -11.891 -24.234 1 96.69 266 SER A O 1
ATOM 2085 N N . ASP A 1 267 ? -9.031 -12.031 -22.297 1 94.5 267 ASP A N 1
ATOM 2086 C CA . ASP A 1 267 ? -10.094 -11.43 -21.484 1 94.5 267 ASP A CA 1
ATOM 2087 C C . ASP A 1 267 ? -10.492 -10.062 -22.031 1 94.5 267 ASP A C 1
ATOM 2089 O O . ASP A 1 267 ? -11.672 -9.727 -22.078 1 94.5 267 ASP A O 1
ATOM 2093 N N . LEU A 1 268 ? -9.555 -9.328 -22.469 1 91.06 268 LEU A N 1
ATOM 2094 C CA . LEU A 1 268 ? -9.82 -7.922 -22.75 1 91.06 268 LEU A CA 1
ATOM 2095 C C . LEU A 1 268 ? -10.633 -7.766 -24.031 1 91.06 268 LEU A C 1
ATOM 2097 O O . LEU A 1 268 ? -11.305 -6.746 -24.219 1 91.06 268 LEU A O 1
ATOM 2101 N N . TRP A 1 269 ? -10.586 -8.75 -24.969 1 92.56 2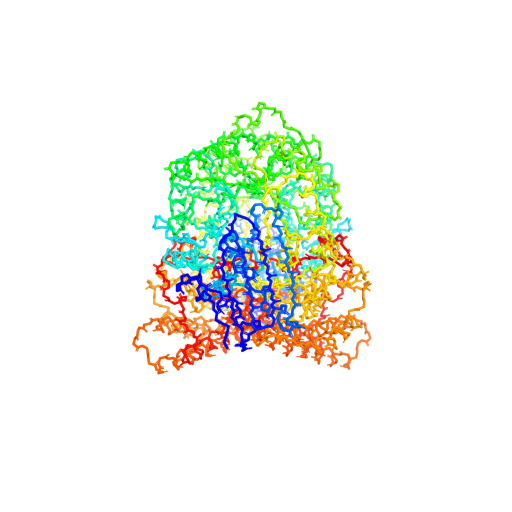69 TRP A N 1
ATOM 2102 C CA . TRP A 1 269 ? -11.445 -8.68 -26.156 1 92.56 269 TRP A CA 1
ATOM 2103 C C . TRP A 1 269 ? -12.914 -8.602 -25.75 1 92.56 269 TRP A C 1
ATOM 2105 O O . TRP A 1 269 ? -13.68 -7.828 -26.328 1 92.56 269 TRP A O 1
ATOM 2115 N N . PHE A 1 270 ? -13.195 -9.344 -24.781 1 91.62 270 PHE A N 1
ATOM 2116 C CA . PHE A 1 270 ? -14.578 -9.438 -24.328 1 91.62 270 PHE A CA 1
ATOM 2117 C C . PHE A 1 270 ? -14.953 -8.203 -23.516 1 91.62 270 PHE A C 1
ATOM 2119 O O . PHE A 1 270 ? -16.078 -7.699 -23.625 1 91.62 270 PHE A O 1
ATOM 2126 N N . THR A 1 271 ? -14.016 -7.73 -22.734 1 89.5 271 THR A N 1
ATOM 2127 C CA . THR A 1 271 ? -14.281 -6.547 -21.922 1 89.5 271 THR A CA 1
ATOM 2128 C C . THR A 1 271 ? -14.5 -5.32 -22.797 1 89.5 271 THR A C 1
ATOM 2130 O O . THR A 1 271 ? -15.453 -4.574 -22.609 1 89.5 271 THR A O 1
ATOM 2133 N N . PHE A 1 272 ? -13.648 -5.152 -23.797 1 87 272 PHE A N 1
ATOM 2134 C CA . PHE A 1 272 ? -13.688 -3.947 -24.609 1 87 272 PHE A CA 1
ATOM 2135 C C . PHE A 1 272 ? -14.844 -3.996 -25.609 1 87 272 PHE A C 1
ATOM 2137 O O . PHE A 1 272 ? -15.359 -2.955 -26.016 1 87 272 PHE A O 1
ATOM 2144 N N . ALA A 1 273 ? -15.297 -5.219 -25.922 1 88.38 273 ALA A N 1
ATOM 2145 C CA . ALA A 1 273 ? -16.406 -5.367 -26.844 1 88.38 273 ALA A CA 1
ATOM 2146 C C . ALA A 1 273 ? -17.75 -5.297 -26.109 1 88.38 273 ALA A C 1
ATOM 2148 O O . ALA A 1 273 ? -18.797 -5.191 -26.734 1 88.38 273 ALA A O 1
ATOM 2149 N N . SER A 1 274 ? -17.672 -5.367 -24.875 1 90.19 274 SER A N 1
ATOM 2150 C CA . SER A 1 274 ? -18.875 -5.371 -24.062 1 90.19 274 SER A CA 1
ATOM 2151 C C . SER A 1 274 ? -19.438 -3.957 -23.891 1 90.19 274 SER A C 1
ATOM 2153 O O . SER A 1 274 ? -18.703 -3.045 -23.5 1 90.19 274 SER A O 1
ATOM 2155 N N . SER A 1 275 ? -20.703 -3.838 -24.062 1 84.06 275 SER A N 1
ATOM 2156 C CA . SER A 1 275 ? -21.344 -2.553 -23.797 1 84.06 275 SER A CA 1
ATOM 2157 C C . SER A 1 275 ? -21.375 -2.24 -22.312 1 84.06 275 SER A C 1
ATOM 2159 O O . SER A 1 275 ? -21.438 -1.075 -21.922 1 84.06 275 SER A O 1
ATOM 2161 N N . LYS A 1 276 ? -21.297 -3.205 -21.625 1 83.38 276 LYS A N 1
ATOM 2162 C CA . LYS A 1 276 ? -21.344 -3.049 -20.172 1 83.38 276 LYS A CA 1
ATOM 2163 C C . LYS A 1 276 ? -19.938 -3.012 -19.578 1 83.38 276 LYS A C 1
ATOM 2165 O O . LYS A 1 276 ? -19.766 -2.803 -18.375 1 83.38 276 LYS A O 1
ATOM 2170 N N . HIS A 1 277 ? -18.906 -3.244 -20.266 1 81.31 277 HIS A N 1
ATOM 2171 C CA . HIS A 1 277 ? -17.5 -3.291 -19.875 1 81.31 277 HIS A CA 1
ATOM 2172 C C . HIS A 1 277 ? -17.25 -4.395 -18.859 1 81.31 277 HIS A C 1
ATOM 2174 O O . HIS A 1 277 ? -16.578 -4.18 -17.844 1 81.31 277 HIS A O 1
ATOM 2180 N N . GLU A 1 278 ? -17.859 -5.508 -19.125 1 83.81 278 GLU A N 1
ATOM 2181 C CA . GLU A 1 278 ? -17.734 -6.664 -18.234 1 83.81 278 GLU A CA 1
ATOM 2182 C C . GLU A 1 278 ? -16.875 -7.754 -18.859 1 83.81 278 GLU A C 1
ATOM 2184 O O . GLU A 1 278 ? -16.922 -7.969 -20.078 1 83.81 278 GLU A O 1
ATOM 2189 N N . MET A 1 279 ? -16.25 -8.453 -17.891 1 84.12 279 MET A N 1
ATOM 2190 C CA . MET A 1 279 ? -15.43 -9.578 -18.344 1 84.12 279 MET A CA 1
ATOM 2191 C C . MET A 1 279 ? -16.312 -10.75 -18.781 1 84.12 279 MET A C 1
ATOM 2193 O O . MET A 1 279 ? -17.281 -11.086 -18.109 1 84.12 279 MET A O 1
ATOM 2197 N N . TYR A 1 280 ? -16.156 -11.336 -19.953 1 86.31 280 TYR A N 1
ATOM 2198 C CA . TYR A 1 280 ? -16.812 -12.508 -20.531 1 86.31 280 TYR A CA 1
ATOM 2199 C C . TYR A 1 280 ? -18.312 -12.281 -20.672 1 86.31 280 TYR A C 1
ATOM 2201 O O . TYR A 1 280 ? -19.109 -13.141 -20.297 1 86.31 280 TYR A O 1
ATOM 2209 N N . ASP A 1 281 ? -18.641 -11.156 -21.109 1 89.19 281 ASP A N 1
ATOM 2210 C CA . ASP A 1 281 ? -20.016 -10.82 -21.422 1 89.19 281 ASP A CA 1
ATOM 2211 C C . ASP A 1 281 ? -20.609 -11.797 -22.422 1 89.19 281 ASP A C 1
ATOM 2213 O O . ASP A 1 281 ? -20.141 -11.898 -23.562 1 89.19 281 ASP A O 1
ATOM 2217 N N . PRO A 1 282 ? -21.641 -12.508 -22.016 1 89.5 282 PRO A N 1
ATOM 2218 C CA . PRO A 1 282 ? -22.25 -13.5 -22.906 1 89.5 282 PRO A CA 1
ATOM 2219 C C . PRO A 1 282 ? -22.797 -12.883 -24.188 1 89.5 282 PRO A C 1
ATOM 2221 O O . PRO A 1 282 ? -23.016 -13.594 -25.172 1 89.5 282 PRO A O 1
ATOM 2224 N N . ASP A 1 283 ? -23.016 -11.625 -24.234 1 91.75 283 ASP A N 1
ATOM 2225 C CA . ASP A 1 283 ? -23.625 -10.961 -25.375 1 91.75 283 ASP A CA 1
ATOM 2226 C C . ASP A 1 283 ? -22.578 -10.57 -26.422 1 91.75 283 ASP A C 1
ATOM 2228 O O . ASP A 1 283 ? -22.922 -10.109 -27.5 1 91.75 283 ASP A O 1
ATOM 2232 N N . VAL A 1 284 ? -21.344 -10.789 -26.047 1 93.62 284 VAL A N 1
ATOM 2233 C CA . VAL A 1 284 ? -20.281 -10.406 -26.969 1 93.62 284 VAL A CA 1
ATOM 2234 C C . VAL A 1 284 ? -20.062 -11.5 -28 1 93.62 284 VAL A C 1
ATOM 2236 O O . VAL A 1 284 ? -19.938 -12.68 -27.656 1 93.62 284 VAL A O 1
ATOM 2239 N N . HIS A 1 285 ? -20.031 -11.102 -29.297 1 94.69 285 HIS A N 1
ATOM 2240 C CA . HIS A 1 285 ? -19.734 -11.977 -30.438 1 94.69 285 HIS A CA 1
ATOM 2241 C C . HIS A 1 285 ? -18.766 -11.32 -31.391 1 94.69 285 HIS A C 1
ATOM 2243 O O . HIS A 1 285 ? -18.719 -10.086 -31.5 1 94.69 285 HIS A O 1
ATOM 2249 N N . PHE A 1 286 ? -18 -12.188 -32 1 94.94 286 PHE A N 1
ATOM 2250 C CA . PHE A 1 286 ? -17 -11.695 -32.969 1 94.94 286 PHE A CA 1
ATOM 2251 C C . PHE A 1 286 ? -17.312 -12.18 -34.375 1 94.94 286 PHE A C 1
ATOM 2253 O O . PHE A 1 286 ? -17.625 -13.352 -34.594 1 94.94 286 PHE A O 1
ATOM 2260 N N . ASP A 1 287 ? -17.281 -11.336 -35.375 1 94.06 287 ASP A N 1
ATOM 2261 C CA . ASP A 1 287 ? -17.547 -11.727 -36.75 1 94.06 287 ASP A CA 1
ATOM 2262 C C . ASP A 1 287 ? -16.266 -12.203 -37.438 1 94.06 287 ASP A C 1
ATOM 2264 O O . ASP A 1 287 ? -15.164 -11.961 -36.938 1 94.06 287 ASP A O 1
ATOM 2268 N N . PRO A 1 288 ? -16.375 -12.852 -38.5 1 94.56 288 PRO A N 1
ATOM 2269 C CA . PRO A 1 288 ? -15.211 -13.398 -39.188 1 94.56 288 PRO A CA 1
ATOM 2270 C C . PRO A 1 288 ? -14.227 -12.32 -39.625 1 94.56 288 PRO A C 1
ATOM 2272 O O . PRO A 1 288 ? -13.016 -12.578 -39.719 1 94.56 288 PRO A O 1
ATOM 2275 N N . ALA A 1 289 ? -14.727 -11.18 -39.875 1 94.62 289 ALA A N 1
ATOM 2276 C CA . ALA A 1 289 ? -13.852 -10.094 -40.312 1 94.62 289 ALA A CA 1
ATOM 2277 C C . ALA A 1 289 ? -12.922 -9.664 -39.156 1 94.62 289 ALA A C 1
ATOM 2279 O O . ALA A 1 289 ? -11.742 -9.383 -39.406 1 94.62 289 ALA A O 1
ATOM 2280 N N . PHE A 1 290 ? -13.469 -9.555 -38.062 1 94 290 PHE A N 1
ATOM 2281 C CA . PHE A 1 290 ? -12.664 -9.219 -36.906 1 94 290 PHE A CA 1
ATOM 2282 C C . PHE A 1 290 ? -11.625 -10.305 -36.625 1 94 290 PHE A C 1
ATOM 2284 O O . PHE A 1 290 ? -10.438 -10.008 -36.438 1 94 290 PHE A O 1
ATOM 2291 N N . LYS A 1 291 ? -12.062 -11.508 -36.562 1 94.31 291 LYS A N 1
ATOM 2292 C CA . LYS A 1 291 ? -11.156 -12.641 -36.406 1 94.31 291 LYS A CA 1
ATOM 2293 C C . LYS A 1 291 ? -10.008 -12.586 -37.406 1 94.31 291 LYS A C 1
ATOM 2295 O O . LYS A 1 291 ? -8.852 -12.797 -37.031 1 94.31 291 LYS A O 1
ATOM 2300 N N . ALA A 1 292 ? -10.359 -12.219 -38.625 1 93.38 292 ALA A N 1
ATOM 2301 C CA . ALA A 1 292 ? -9.367 -12.18 -39.688 1 93.38 292 ALA A CA 1
ATOM 2302 C C . ALA A 1 292 ? -8.406 -11.008 -39.5 1 93.38 292 ALA A C 1
ATOM 2304 O O . ALA A 1 292 ? -7.27 -11.047 -40 1 93.38 292 ALA A O 1
ATOM 2305 N N . SER A 1 293 ? -8.836 -10.039 -38.875 1 91.94 293 SER A N 1
ATOM 2306 C CA . SER A 1 293 ? -8.031 -8.836 -38.656 1 91.94 293 SER A CA 1
ATOM 2307 C C . SER A 1 293 ? -6.977 -9.047 -37.594 1 91.94 293 SER A C 1
ATOM 2309 O O . SER A 1 293 ? -6.004 -8.297 -37.5 1 91.94 293 SER A O 1
ATOM 2311 N N . LEU A 1 294 ? -7.145 -10.031 -36.812 1 95.38 294 LEU A N 1
ATOM 2312 C CA . LEU A 1 294 ? -6.211 -10.297 -35.719 1 95.38 294 LEU A CA 1
ATOM 2313 C C . LEU A 1 294 ? -4.926 -10.922 -36.25 1 95.38 294 LEU A C 1
ATOM 2315 O O . LEU A 1 294 ? -4.961 -11.742 -37.156 1 95.38 294 LEU A O 1
ATOM 2319 N N . PRO A 1 295 ? -3.762 -10.398 -35.75 1 96.12 295 PRO A N 1
ATOM 2320 C CA . PRO A 1 295 ? -2.537 -11.141 -36.062 1 96.12 295 PRO A CA 1
ATOM 2321 C C . PRO A 1 295 ? -2.525 -12.547 -35.469 1 96.12 295 PRO A C 1
ATOM 2323 O O . PRO A 1 295 ? -3.332 -12.852 -34.594 1 96.12 295 PRO A O 1
ATOM 2326 N N . PRO A 1 296 ? -1.69 -13.422 -36.031 1 95.88 296 PRO A N 1
ATOM 2327 C CA . PRO A 1 296 ? -1.659 -14.789 -35.5 1 95.88 296 PRO A CA 1
ATOM 2328 C C . PRO A 1 296 ? -1.174 -14.852 -34.031 1 95.88 296 PRO A C 1
ATOM 2330 O O . PRO A 1 296 ? -0.001 -14.578 -33.781 1 95.88 296 PRO A O 1
ATOM 2333 N N . VAL A 1 297 ? -1.99 -15.227 -33.156 1 97.56 297 VAL A N 1
ATOM 2334 C CA . VAL A 1 297 ? -1.698 -15.352 -31.734 1 97.56 297 VAL A CA 1
ATOM 2335 C C . VAL A 1 297 ? -2.67 -16.344 -31.094 1 97.56 297 VAL A C 1
ATOM 2337 O O . VAL A 1 297 ? -3.854 -16.359 -31.438 1 97.56 297 VAL A O 1
ATOM 2340 N N . GLY A 1 298 ? -2.143 -17.25 -30.297 1 97.81 298 GLY A N 1
ATOM 2341 C CA . GLY A 1 298 ? -3.031 -18.094 -29.531 1 97.81 298 GLY A CA 1
ATOM 2342 C C . GLY A 1 298 ? -3.797 -17.344 -28.453 1 97.81 298 GLY A C 1
ATOM 2343 O O . GLY A 1 298 ? -3.264 -16.422 -27.828 1 97.81 298 GLY A O 1
ATOM 2344 N N . GLN A 1 299 ? -5.074 -17.734 -28.328 1 98.06 299 GLN A N 1
ATOM 2345 C CA . GLN A 1 299 ? -5.926 -17.078 -27.328 1 98.06 299 GLN A CA 1
ATOM 2346 C C . GLN A 1 299 ? -6.129 -17.969 -26.109 1 98.06 299 GLN A C 1
ATOM 2348 O O . GLN A 1 299 ? -6.668 -19.078 -26.219 1 98.06 299 GLN A O 1
ATOM 2353 N N . VAL A 1 300 ? -5.738 -17.5 -24.969 1 98.62 300 VAL A N 1
ATOM 2354 C CA . VAL A 1 300 ? -5.871 -18.281 -23.75 1 98.62 300 VAL A CA 1
ATOM 2355 C C . VAL A 1 300 ? -7.062 -17.766 -22.938 1 98.62 300 VAL A C 1
ATOM 2357 O O . VAL A 1 300 ? -7.031 -16.641 -22.422 1 98.62 300 VAL A O 1
ATOM 2360 N N . TYR A 1 301 ? -8.07 -18.547 -22.828 1 98.25 301 TYR A N 1
ATOM 2361 C CA . TYR A 1 301 ? -9.25 -18.297 -22 1 98.25 301 TYR A CA 1
ATOM 2362 C C . TYR A 1 301 ? -8.992 -18.688 -20.547 1 98.25 301 TYR A C 1
ATOM 2364 O O . TYR A 1 301 ? -8.898 -19.875 -20.234 1 98.25 301 TYR A O 1
ATOM 2372 N N . TRP A 1 302 ? -8.789 -17.672 -19.656 1 98.06 302 TRP A N 1
ATOM 2373 C CA . TRP A 1 302 ? -8.648 -18 -18.25 1 98.06 302 TRP A CA 1
ATOM 2374 C C . TRP A 1 302 ? -9.961 -17.766 -17.5 1 98.06 302 TRP A C 1
ATOM 2376 O O . TRP A 1 302 ? -10.688 -16.812 -17.797 1 98.06 302 TRP A O 1
ATOM 2386 N N . ASP A 1 303 ? -10.344 -18.672 -16.656 1 97.25 303 ASP A N 1
ATOM 2387 C CA . ASP A 1 303 ? -11.539 -18.625 -15.812 1 97.25 303 ASP A CA 1
ATOM 2388 C C . ASP A 1 303 ? -11.383 -19.516 -14.586 1 97.25 303 ASP A C 1
ATOM 2390 O O . ASP A 1 303 ? -11.18 -20.734 -14.711 1 97.25 303 ASP A O 1
ATOM 2394 N N . TYR A 1 304 ? -11.477 -18.922 -13.422 1 96.19 304 TYR A N 1
ATOM 2395 C CA . TYR A 1 304 ? -11.242 -19.625 -12.164 1 96.19 304 TYR A CA 1
ATOM 2396 C C . TYR A 1 304 ? -12.508 -19.672 -11.312 1 96.19 304 TYR A C 1
ATOM 2398 O O . TYR A 1 304 ? -12.477 -20.078 -10.148 1 96.19 304 TYR A O 1
ATOM 2406 N N . TYR A 1 305 ? -13.664 -19.25 -11.883 1 94.94 305 TYR A N 1
ATOM 2407 C CA . TYR A 1 305 ? -14.672 -18.781 -10.938 1 94.94 305 TYR A CA 1
ATOM 2408 C C . TYR A 1 305 ? -16 -19.5 -11.156 1 94.94 305 TYR A C 1
ATOM 2410 O O . TYR A 1 305 ? -16.891 -19.422 -10.312 1 94.94 305 TYR A O 1
ATOM 2418 N N . HIS A 1 306 ? -16.156 -20.234 -12.227 1 95.69 306 HIS A N 1
ATOM 2419 C CA . HIS A 1 306 ? -17.453 -20.859 -12.484 1 95.69 306 HIS A CA 1
ATOM 2420 C C . HIS A 1 306 ? -17.438 -22.344 -12.109 1 95.69 306 HIS A C 1
ATOM 2422 O O . HIS A 1 306 ? -16.422 -23.016 -12.297 1 95.69 306 HIS A O 1
ATOM 2428 N N . GLU A 1 307 ? -18.547 -22.797 -11.609 1 95.06 307 GLU A N 1
ATOM 2429 C CA . GLU A 1 307 ? -18.641 -24.188 -11.156 1 95.06 307 GLU A CA 1
ATOM 2430 C C . GLU A 1 307 ? -19.609 -24.984 -12.016 1 95.06 307 GLU A C 1
ATOM 2432 O O . GLU A 1 307 ? -19.922 -26.141 -11.695 1 95.06 307 GLU A O 1
ATOM 2437 N N . ASP A 1 308 ? -20.047 -24.422 -13.07 1 95.94 308 ASP A N 1
ATOM 2438 C CA . ASP A 1 308 ? -20.969 -25.125 -13.969 1 95.94 308 ASP A CA 1
ATOM 2439 C C . ASP A 1 308 ? -20.359 -25.266 -15.367 1 95.94 308 ASP A C 1
ATOM 2441 O O . ASP A 1 308 ? -19.859 -24.281 -15.93 1 95.94 308 ASP A O 1
ATOM 2445 N N . GLU A 1 309 ? -20.453 -26.422 -15.898 1 96.94 309 GLU A N 1
ATOM 2446 C CA . GLU A 1 309 ? -19.859 -26.781 -17.188 1 96.94 309 GLU A CA 1
ATOM 2447 C C . GLU A 1 309 ? -20.422 -25.938 -18.312 1 96.94 309 GLU A C 1
ATOM 2449 O O . GLU A 1 309 ? -19.703 -25.562 -19.234 1 96.94 309 GLU A O 1
ATOM 2454 N N . GLN A 1 310 ? -21.703 -25.594 -18.281 1 97.19 310 GLN A N 1
ATOM 2455 C CA . GLN A 1 310 ? -22.391 -24.906 -19.359 1 97.19 310 GLN A CA 1
ATOM 2456 C C . GLN A 1 310 ? -21.797 -23.516 -19.594 1 97.19 310 GLN A C 1
ATOM 2458 O O . GLN A 1 310 ? -21.625 -23.094 -20.734 1 97.19 310 GLN A O 1
ATOM 2463 N N . THR A 1 311 ? -21.453 -22.828 -18.516 1 96.81 311 THR A N 1
ATOM 2464 C CA . THR A 1 311 ? -20.828 -21.516 -18.641 1 96.81 311 THR A CA 1
ATOM 2465 C C . THR A 1 311 ? -19.531 -21.609 -19.438 1 96.81 311 THR A C 1
ATOM 2467 O O . THR A 1 311 ? -19.281 -20.812 -20.328 1 96.81 311 THR A O 1
ATOM 2470 N N . TYR A 1 312 ? -18.75 -22.594 -19.172 1 97.81 312 TYR A N 1
ATOM 2471 C CA . TYR A 1 312 ? -17.484 -22.781 -19.875 1 97.81 312 TYR A CA 1
ATOM 2472 C C . TYR A 1 312 ? -17.703 -23.109 -21.344 1 97.81 312 TYR A C 1
ATOM 2474 O O . TYR A 1 312 ? -17.016 -22.578 -22.219 1 97.81 312 TYR A O 1
ATOM 2482 N N . ARG A 1 313 ? -18.641 -23.953 -21.625 1 97.56 313 ARG A N 1
ATOM 2483 C CA . ARG A 1 313 ? -18.922 -24.328 -23 1 97.56 313 ARG A CA 1
ATOM 2484 C C . ARG A 1 313 ? -19.344 -23.125 -23.828 1 97.56 313 ARG A C 1
ATOM 2486 O O . ARG A 1 313 ? -18.906 -22.969 -24.969 1 97.56 313 ARG A O 1
ATOM 2493 N N . GLU A 1 314 ? -20.156 -22.344 -23.219 1 96.81 314 GLU A N 1
ATOM 2494 C CA . GLU A 1 314 ? -20.594 -21.125 -23.906 1 96.81 314 GLU A CA 1
ATOM 2495 C C . GLU A 1 314 ? -19.422 -20.172 -24.156 1 96.81 314 GLU A C 1
ATOM 2497 O O . GLU A 1 314 ? -19.328 -19.578 -25.234 1 96.81 314 GLU A O 1
ATOM 2502 N N . ARG A 1 315 ? -18.562 -20.047 -23.188 1 97.06 315 ARG A N 1
ATOM 2503 C CA . ARG A 1 315 ? -17.391 -19.172 -23.359 1 97.06 315 ARG A CA 1
ATOM 2504 C C . ARG A 1 315 ? -16.438 -19.734 -24.391 1 97.06 315 ARG A C 1
ATOM 2506 O O . ARG A 1 315 ? -15.812 -18.969 -25.141 1 97.06 315 ARG A O 1
ATOM 2513 N N . PHE A 1 316 ? -16.281 -21.062 -24.484 1 97.81 316 PHE A N 1
ATOM 2514 C CA . PHE A 1 316 ? -15.445 -21.672 -25.516 1 97.81 316 PHE A CA 1
ATOM 2515 C C . PHE A 1 316 ? -16 -21.375 -26.906 1 97.81 316 PHE A C 1
ATOM 2517 O O . PHE A 1 316 ? -15.25 -21.062 -27.828 1 97.81 316 PHE A O 1
ATOM 2524 N N . THR A 1 317 ? -17.328 -21.484 -27 1 96.81 317 THR A N 1
ATOM 2525 C CA . THR A 1 317 ? -17.953 -21.172 -28.281 1 96.81 317 THR A CA 1
ATOM 2526 C C . THR A 1 317 ? -17.609 -19.75 -28.719 1 96.81 317 THR A C 1
ATOM 2528 O O . THR A 1 317 ? -17.234 -19.516 -29.875 1 96.81 317 THR A O 1
ATOM 2531 N N . GLN A 1 318 ? -17.688 -18.828 -27.797 1 96.38 318 GLN A N 1
ATOM 2532 C CA . GLN A 1 318 ? -17.359 -17.438 -28.078 1 96.38 318 GLN A CA 1
ATOM 2533 C C . GLN A 1 318 ? -15.875 -17.297 -28.453 1 96.38 318 GLN A C 1
ATOM 2535 O O . GLN A 1 318 ? -15.531 -16.547 -29.359 1 96.38 318 GLN A O 1
ATOM 2540 N N . HIS A 1 319 ? -15.023 -18.016 -27.781 1 97.19 319 HIS A N 1
ATOM 2541 C CA . HIS A 1 319 ? -13.586 -17.906 -28.031 1 97.19 319 HIS A CA 1
ATOM 2542 C C . HIS A 1 319 ? -13.234 -18.469 -29.422 1 97.19 319 HIS A C 1
ATOM 2544 O O . HIS A 1 319 ? -12.336 -17.953 -30.078 1 97.19 319 HIS A O 1
ATOM 2550 N N . PHE A 1 320 ? -13.945 -19.469 -29.844 1 96.44 320 PHE A N 1
ATOM 2551 C CA . PHE A 1 320 ? -13.672 -20.062 -31.141 1 96.44 320 PHE A CA 1
ATOM 2552 C C . PHE A 1 320 ? -14.156 -19.156 -32.25 1 96.44 320 PHE A C 1
ATOM 2554 O O . PHE A 1 320 ? -13.75 -19.312 -33.406 1 96.44 320 PHE A O 1
ATOM 2561 N N . GLU A 1 321 ? -15.078 -18.172 -31.906 1 95.88 321 GLU A N 1
ATOM 2562 C CA . GLU A 1 321 ? -15.391 -17.094 -32.844 1 95.88 321 GLU A CA 1
ATOM 2563 C C . GLU A 1 321 ? -14.188 -16.172 -33.031 1 95.88 321 GLU A C 1
ATOM 2565 O O . GLU A 1 321 ? -14.047 -15.539 -34.094 1 95.88 321 GLU A O 1
ATOM 2570 N N . LEU A 1 322 ? -13.344 -16.125 -32.031 1 94.06 322 LEU A N 1
ATOM 2571 C CA . LEU A 1 322 ? -12.211 -15.211 -32 1 94.06 322 LEU A CA 1
ATOM 2572 C C . LEU A 1 322 ? -10.977 -15.852 -32.625 1 94.06 322 LEU A C 1
ATOM 2574 O O . LEU A 1 322 ? -10.172 -15.172 -33.25 1 94.06 322 LEU A O 1
ATOM 2578 N N . SER A 1 323 ? -10.781 -17.172 -32.406 1 95.06 323 SER A N 1
ATOM 2579 C CA . SER A 1 323 ? -9.57 -17.875 -32.812 1 95.06 323 SER A CA 1
ATOM 2580 C C . SER A 1 323 ? -9.812 -19.375 -32.938 1 95.06 323 SER A C 1
ATOM 2582 O O . SER A 1 323 ? -10.672 -19.922 -32.25 1 95.06 323 SER A O 1
ATOM 2584 N N . ASP A 1 324 ? -9.008 -20 -33.781 1 95.12 324 ASP A N 1
ATOM 2585 C CA . ASP A 1 324 ? -9.031 -21.453 -33.844 1 95.12 324 ASP A CA 1
ATOM 2586 C C . ASP A 1 324 ? -8.031 -22.062 -32.875 1 95.12 324 ASP A C 1
ATOM 2588 O O . ASP A 1 324 ? -8.078 -23.266 -32.594 1 95.12 324 ASP A O 1
ATOM 2592 N N . ASP A 1 325 ? -7.148 -21.266 -32.438 1 97.12 325 ASP A N 1
ATOM 2593 C CA . ASP A 1 325 ? -6.141 -21.672 -31.453 1 97.12 325 ASP A CA 1
ATOM 2594 C C . ASP A 1 325 ? -6.492 -21.172 -30.062 1 97.12 325 ASP A C 1
ATOM 2596 O O . ASP A 1 325 ? -5.965 -20.141 -29.609 1 97.12 325 ASP A O 1
ATOM 2600 N N . VAL A 1 326 ? -7.383 -21.953 -29.391 1 98 326 VAL A N 1
ATOM 2601 C CA . VAL A 1 326 ? -7.887 -21.562 -28.078 1 98 326 VAL A CA 1
ATOM 2602 C C . VAL A 1 326 ? -7.336 -22.516 -27.016 1 98 326 VAL A C 1
ATOM 2604 O O . VAL A 1 326 ? -7.371 -23.75 -27.188 1 98 326 VAL A O 1
ATOM 2607 N N . ALA A 1 327 ? -6.746 -22 -25.953 1 98.56 327 ALA A N 1
ATOM 2608 C CA . ALA A 1 327 ? -6.32 -22.75 -24.781 1 98.56 327 ALA A CA 1
ATOM 2609 C C . ALA A 1 327 ? -7.164 -22.391 -23.562 1 98.56 327 ALA A C 1
ATOM 2611 O O . ALA A 1 327 ? -7.762 -21.312 -23.516 1 98.56 327 ALA A O 1
ATOM 2612 N N . PHE A 1 328 ? -7.27 -23.312 -22.641 1 98.69 328 PHE A N 1
ATOM 2613 C CA . PHE A 1 328 ? -8.016 -23.078 -21.406 1 98.69 328 PHE A CA 1
ATOM 2614 C C . PHE A 1 328 ? -7.078 -23 -20.219 1 98.69 328 PHE A C 1
ATOM 2616 O O . PHE A 1 328 ? -6.219 -23.875 -20.031 1 98.69 328 PHE A O 1
ATOM 2623 N N . ALA A 1 329 ? -7.188 -21.984 -19.438 1 98.75 329 ALA A N 1
ATOM 2624 C CA . ALA A 1 329 ? -6.418 -21.844 -18.203 1 98.75 329 ALA A CA 1
ATOM 2625 C C . ALA A 1 329 ? -7.328 -21.891 -16.984 1 98.75 329 ALA A C 1
ATOM 2627 O O . ALA A 1 329 ? -8.141 -20.984 -16.766 1 98.75 329 ALA A O 1
ATOM 2628 N N . GLY A 1 330 ? -7.238 -22.984 -16.203 1 98.25 330 GLY A N 1
ATOM 2629 C CA . GLY A 1 330 ? -7.906 -23.078 -14.906 1 98.25 330 GLY A CA 1
ATOM 2630 C C . GLY A 1 330 ? -7.016 -22.688 -13.742 1 98.25 330 GLY A C 1
ATOM 2631 O O . GLY A 1 330 ? -5.832 -22.391 -13.93 1 98.25 330 GLY A O 1
ATOM 2632 N N . GLY A 1 331 ? -7.578 -22.641 -12.523 1 97.94 331 GLY A N 1
ATOM 2633 C CA . GLY A 1 331 ? -6.82 -22.125 -11.391 1 97.94 331 GLY A CA 1
ATOM 2634 C C . GLY A 1 331 ? -6.664 -23.125 -10.266 1 97.94 331 GLY A C 1
ATOM 2635 O O . GLY A 1 331 ? -7.59 -23.891 -9.969 1 97.94 331 GLY A O 1
ATOM 2636 N N . ILE A 1 332 ? -5.469 -23.078 -9.594 1 97.75 332 ILE A N 1
ATOM 2637 C CA . ILE A 1 332 ? -5.164 -23.969 -8.484 1 97.75 332 ILE A CA 1
ATOM 2638 C C . ILE A 1 332 ? -5.531 -23.297 -7.16 1 97.75 332 ILE A C 1
ATOM 2640 O O . ILE A 1 332 ? -5.598 -23.953 -6.117 1 97.75 332 ILE A O 1
ATOM 2644 N N . TRP A 1 333 ? -5.895 -22 -7.191 1 97.56 333 TRP A N 1
ATOM 2645 C CA . TRP A 1 333 ? -6.438 -21.188 -6.105 1 97.56 333 TRP A CA 1
ATOM 2646 C C . TRP A 1 333 ? -5.445 -21.094 -4.949 1 97.56 333 TRP A C 1
ATOM 2648 O O . TRP A 1 333 ? -5.812 -21.328 -3.793 1 97.56 333 TRP A O 1
ATOM 2658 N N . THR A 1 334 ? -4.199 -20.656 -5.246 1 98 334 THR A N 1
ATOM 2659 C CA . THR A 1 334 ? -3.127 -20.453 -4.285 1 98 334 THR A CA 1
ATOM 2660 C C . THR A 1 334 ? -2.908 -18.969 -4.035 1 98 334 THR A C 1
ATOM 2662 O O . THR A 1 334 ? -1.835 -18.547 -3.586 1 98 334 THR A O 1
ATOM 2665 N N . TRP A 1 335 ? -3.844 -18.109 -4.352 1 97.06 335 TRP A N 1
ATOM 2666 C CA . TRP A 1 335 ? -3.592 -16.672 -4.309 1 97.06 335 TRP A CA 1
ATOM 2667 C C . TRP A 1 335 ? -4.488 -15.992 -3.277 1 97.06 335 TRP A C 1
ATOM 2669 O O . TRP A 1 335 ? -5.547 -16.516 -2.922 1 97.06 335 TRP A O 1
ATOM 2679 N N . SER A 1 336 ? -4.012 -14.875 -2.723 1 95.31 336 SER A N 1
ATOM 2680 C CA . SER A 1 336 ? -4.738 -13.945 -1.865 1 95.31 336 SER A CA 1
ATOM 2681 C C . SER A 1 336 ? -5.262 -14.641 -0.611 1 95.31 336 SER A C 1
ATOM 2683 O O . SER A 1 336 ? -6.359 -14.336 -0.139 1 95.31 336 SER A O 1
ATOM 2685 N N . ALA A 1 337 ? -4.555 -15.695 -0.12 1 96.62 337 ALA A N 1
ATOM 2686 C CA . ALA A 1 337 ? -4.945 -16.484 1.048 1 96.62 337 ALA A CA 1
ATOM 2687 C C . ALA A 1 337 ? -3.723 -17.031 1.777 1 96.62 337 ALA A C 1
ATOM 2689 O O . ALA A 1 337 ? -2.586 -16.719 1.41 1 96.62 337 ALA A O 1
ATOM 2690 N N . LEU A 1 338 ? -3.99 -17.75 2.891 1 98.44 338 LEU A N 1
ATOM 2691 C CA . LEU A 1 338 ? -2.912 -18.391 3.631 1 98.44 338 LEU A CA 1
ATOM 2692 C C . LEU A 1 338 ? -2.848 -19.891 3.311 1 98.44 338 LEU A C 1
ATOM 2694 O O . LEU A 1 338 ? -1.831 -20.531 3.562 1 98.44 338 LEU A O 1
ATOM 2698 N N . ALA A 1 339 ? -3.92 -20.422 2.756 1 98.5 339 ALA A N 1
ATOM 2699 C CA . ALA A 1 339 ? -4.051 -21.797 2.275 1 98.5 339 ALA A CA 1
ATOM 2700 C C . ALA A 1 339 ? -4.863 -21.844 0.983 1 98.5 339 ALA A C 1
ATOM 2702 O O . ALA A 1 339 ? -5.695 -20.969 0.729 1 98.5 339 ALA A O 1
ATOM 2703 N N . PRO A 1 340 ? -4.578 -22.875 0.163 1 98.19 340 PRO A N 1
ATOM 2704 C CA . PRO A 1 340 ? -5.352 -22.938 -1.078 1 98.19 340 PRO A CA 1
ATOM 2705 C C . PRO A 1 340 ? -6.828 -23.25 -0.837 1 98.19 340 PRO A C 1
ATOM 2707 O O . PRO A 1 340 ? -7.16 -24.016 0.07 1 98.19 340 PRO A O 1
ATOM 2710 N N . ASN A 1 341 ? -7.699 -22.656 -1.599 1 97.69 341 ASN A N 1
ATOM 2711 C CA . ASN A 1 341 ? -9.117 -23.016 -1.609 1 97.69 341 ASN A CA 1
ATOM 2712 C C . ASN A 1 341 ? -9.359 -24.312 -2.377 1 97.69 341 ASN A C 1
ATOM 2714 O O . ASN A 1 341 ? -9.797 -24.281 -3.529 1 97.69 341 ASN A O 1
ATOM 2718 N N . GLN A 1 342 ? -9.242 -25.453 -1.696 1 97.12 342 GLN A N 1
ATOM 2719 C CA . GLN A 1 342 ? -9.258 -26.75 -2.346 1 97.12 342 GLN A CA 1
ATOM 2720 C C . GLN A 1 342 ? -10.641 -27.062 -2.924 1 97.12 342 GLN A C 1
ATOM 2722 O O . GLN A 1 342 ? -10.75 -27.625 -4.016 1 97.12 342 GLN A O 1
ATOM 2727 N N . SER A 1 343 ? -11.656 -26.719 -2.203 1 97.19 343 SER A N 1
ATOM 2728 C CA . SER A 1 343 ? -13.008 -27.047 -2.654 1 97.19 343 SER A CA 1
ATOM 2729 C C . SER A 1 343 ? -13.383 -26.266 -3.902 1 97.19 343 SER A C 1
ATOM 2731 O O . SER A 1 343 ? -13.945 -26.812 -4.848 1 97.19 343 SER A O 1
ATOM 2733 N N . LYS A 1 344 ? -13.094 -25 -3.881 1 97.44 344 LYS A N 1
ATOM 2734 C CA . LYS A 1 344 ? -13.359 -24.188 -5.066 1 97.44 344 LYS A CA 1
ATOM 2735 C C . LYS A 1 344 ? -12.508 -24.641 -6.246 1 97.44 344 LYS A C 1
ATOM 2737 O O . LYS A 1 344 ? -13 -24.719 -7.375 1 97.44 344 LYS A O 1
ATOM 2742 N N . MET A 1 345 ? -11.281 -24.906 -5.949 1 97.69 345 MET A N 1
ATOM 2743 C CA . MET A 1 345 ? -10.375 -25.406 -6.973 1 97.69 345 MET A CA 1
ATOM 2744 C C . MET A 1 345 ? -10.93 -26.672 -7.629 1 97.69 345 MET A C 1
ATOM 2746 O O . MET A 1 345 ? -11.047 -26.734 -8.852 1 97.69 345 MET A O 1
ATOM 2750 N N . LEU A 1 346 ? -11.305 -27.656 -6.879 1 97.31 346 LEU A N 1
ATOM 2751 C CA . LEU A 1 346 ? -11.82 -28.922 -7.402 1 97.31 346 LEU A CA 1
ATOM 2752 C C . LEU A 1 346 ? -13.078 -28.688 -8.219 1 97.31 346 LEU A C 1
ATOM 2754 O O . LEU A 1 346 ? -13.25 -29.281 -9.289 1 97.31 346 LEU A O 1
ATOM 2758 N N . ALA A 1 347 ? -13.922 -27.781 -7.73 1 97.31 347 ALA A N 1
ATOM 2759 C CA . ALA A 1 347 ? -15.188 -27.531 -8.414 1 97.31 347 ALA A CA 1
ATOM 2760 C C . ALA A 1 347 ? -14.953 -26.859 -9.766 1 97.31 347 ALA A C 1
ATOM 2762 O O . ALA A 1 347 ? -15.562 -27.234 -10.766 1 97.31 347 ALA A O 1
ATOM 2763 N N . THR A 1 348 ? -14.125 -25.875 -9.789 1 97.88 348 THR A N 1
ATOM 2764 C CA . THR A 1 348 ? -13.922 -25.094 -11.008 1 97.88 348 THR A CA 1
ATOM 2765 C C . THR A 1 348 ? -13.109 -25.891 -12.023 1 97.88 348 THR A C 1
ATOM 2767 O O . THR A 1 348 ? -13.359 -25.812 -13.234 1 97.88 348 THR A O 1
ATOM 2770 N N . ILE A 1 349 ? -12.172 -26.719 -11.562 1 97.19 349 ILE A N 1
ATOM 2771 C CA . ILE A 1 349 ? -11.383 -27.578 -12.438 1 97.19 349 ILE A CA 1
ATOM 2772 C C . ILE A 1 349 ? -12.281 -28.641 -13.078 1 97.19 349 ILE A C 1
ATOM 2774 O O . ILE A 1 349 ? -12.172 -28.906 -14.273 1 97.19 349 ILE A O 1
ATOM 2778 N N . ASP A 1 350 ? -13.125 -29.203 -12.273 1 97.56 350 ASP A N 1
ATOM 2779 C CA . ASP A 1 350 ? -14.055 -30.203 -12.797 1 97.56 350 ASP A CA 1
ATOM 2780 C C . ASP A 1 350 ? -14.914 -29.641 -13.922 1 97.56 350 ASP A C 1
ATOM 2782 O O . ASP A 1 350 ? -14.953 -30.188 -15.016 1 97.56 350 ASP A O 1
ATOM 2786 N N . ALA A 1 351 ? -15.531 -28.516 -13.672 1 97.94 351 ALA A N 1
ATOM 2787 C CA . ALA A 1 351 ? -16.406 -27.875 -14.648 1 97.94 351 ALA A CA 1
ATOM 2788 C C . ALA A 1 351 ? -15.641 -27.438 -15.891 1 97.94 351 ALA A C 1
ATOM 2790 O O . ALA A 1 351 ? -16.062 -27.703 -17.016 1 97.94 351 ALA A O 1
ATOM 2791 N N . GLY A 1 352 ? -14.547 -26.797 -15.695 1 98.25 352 GLY A N 1
ATOM 2792 C CA . GLY A 1 352 ? -13.773 -26.25 -16.797 1 98.25 352 GLY A CA 1
ATOM 2793 C C . GLY A 1 352 ? -13.172 -27.297 -17.703 1 98.25 352 GLY A C 1
ATOM 2794 O O . GLY A 1 352 ? -13.219 -27.188 -18.922 1 98.25 352 GLY A O 1
ATOM 2795 N N . LEU A 1 353 ? -12.586 -28.359 -17.125 1 98.25 353 LEU A N 1
ATOM 2796 C CA . LEU A 1 353 ? -11.891 -29.359 -17.922 1 98.25 353 LEU A CA 1
ATOM 2797 C C . LEU A 1 353 ? -12.875 -30.281 -18.641 1 98.25 353 LEU A C 1
ATOM 2799 O O . LEU A 1 353 ? -12.609 -30.734 -19.75 1 98.25 353 LEU A O 1
ATOM 2803 N N . LYS A 1 354 ? -13.992 -30.609 -18.031 1 97.56 354 LYS A N 1
ATOM 2804 C CA . LYS A 1 354 ? -15.031 -31.344 -18.734 1 97.56 354 LYS A CA 1
ATOM 2805 C C . LYS A 1 354 ? -15.523 -30.547 -19.953 1 97.56 354 LYS A C 1
ATOM 2807 O O . LYS A 1 354 ? -15.672 -31.109 -21.047 1 97.56 354 LYS A O 1
ATOM 2812 N N . ALA A 1 355 ? -15.742 -29.281 -19.734 1 98.25 355 ALA A N 1
ATOM 2813 C CA . ALA A 1 355 ? -16.172 -28.422 -20.828 1 98.25 355 ALA A CA 1
ATOM 2814 C C . ALA A 1 355 ? -15.109 -28.328 -21.906 1 98.25 355 ALA A C 1
ATOM 2816 O O . ALA A 1 355 ? -15.43 -28.281 -23.094 1 98.25 355 ALA A O 1
ATOM 2817 N N . ALA A 1 356 ? -13.875 -28.234 -21.531 1 98.31 356 ALA A N 1
ATOM 2818 C CA . ALA A 1 356 ? -12.773 -28.156 -22.484 1 98.31 356 ALA A CA 1
ATOM 2819 C C . ALA A 1 356 ? -12.734 -29.391 -23.375 1 98.31 356 ALA A C 1
ATOM 2821 O O . ALA A 1 356 ? -12.578 -29.281 -24.594 1 98.31 356 ALA A O 1
ATOM 2822 N N . LYS A 1 357 ? -12.852 -30.578 -22.766 1 97 357 LYS A N 1
ATOM 2823 C CA . LYS A 1 357 ? -12.898 -31.828 -23.516 1 97 357 LYS A CA 1
ATOM 2824 C C . LYS A 1 357 ? -14.07 -31.828 -24.5 1 97 357 LYS A C 1
ATOM 2826 O O . LYS A 1 357 ? -13.898 -32.125 -25.688 1 97 357 LYS A O 1
ATOM 2831 N N . ALA A 1 358 ? -15.164 -31.422 -23.969 1 96.81 358 ALA A N 1
ATOM 2832 C CA . ALA A 1 358 ? -16.375 -31.438 -24.766 1 96.81 358 ALA A CA 1
ATOM 2833 C C . ALA A 1 358 ? -16.281 -30.453 -25.938 1 96.81 358 ALA A C 1
ATOM 2835 O O . ALA A 1 358 ? -16.875 -30.688 -27 1 96.81 358 ALA A O 1
ATOM 2836 N N . SER A 1 359 ? -15.516 -29.422 -25.781 1 97.62 359 SER A N 1
ATOM 2837 C CA . SER A 1 359 ? -15.453 -28.344 -26.766 1 97.62 359 SER A CA 1
ATOM 2838 C C . SER A 1 359 ? -14.273 -28.531 -27.719 1 97.62 359 SER A C 1
ATOM 2840 O O . SER A 1 359 ? -14.039 -27.703 -28.594 1 97.62 359 SER A O 1
ATOM 2842 N N . GLY A 1 360 ? -13.477 -29.516 -27.484 1 96.38 360 GLY A N 1
ATOM 2843 C CA . GLY A 1 360 ? -12.391 -29.844 -28.406 1 96.38 360 GLY A CA 1
ATOM 2844 C C . GLY A 1 360 ? -11.141 -29.016 -28.141 1 96.38 360 GLY A C 1
ATOM 2845 O O . GLY A 1 360 ? -10.305 -28.875 -29.031 1 96.38 360 GLY A O 1
ATOM 2846 N N . VAL A 1 361 ? -11.008 -28.484 -27.016 1 97.88 361 VAL A N 1
ATOM 2847 C CA . VAL A 1 361 ? -9.805 -27.734 -26.641 1 97.88 361 VAL A CA 1
ATOM 2848 C C . VAL A 1 361 ? -8.609 -28.688 -26.594 1 97.88 361 VAL A C 1
ATOM 2850 O O . VAL A 1 361 ? -8.719 -29.812 -26.094 1 97.88 361 VAL A O 1
ATOM 2853 N N . GLN A 1 362 ? -7.469 -28.172 -27.078 1 97.38 362 GLN A N 1
ATOM 2854 C CA . GLN A 1 362 ? -6.312 -29.062 -27.188 1 97.38 362 GLN A CA 1
ATOM 2855 C C . GLN A 1 362 ? -5.266 -28.734 -26.125 1 97.38 362 GLN A C 1
ATOM 2857 O O . GLN A 1 362 ? -4.406 -29.562 -25.812 1 97.38 362 GLN A O 1
ATOM 2862 N N . GLN A 1 363 ? -5.277 -27.562 -25.625 1 98.5 363 GLN A N 1
ATOM 2863 C CA . GLN A 1 363 ? -4.285 -27.109 -24.656 1 98.5 363 GLN A CA 1
ATOM 2864 C C . GLN A 1 363 ? -4.953 -26.609 -23.375 1 98.5 363 GLN A C 1
ATOM 2866 O O . GLN A 1 363 ? -5.848 -25.766 -23.422 1 98.5 363 GLN A O 1
ATOM 2871 N N . VAL A 1 364 ? -4.535 -27.141 -22.25 1 98.75 364 VAL A N 1
ATOM 2872 C CA . VAL A 1 364 ? -5.066 -26.719 -20.953 1 98.75 364 VAL A CA 1
ATOM 2873 C C . VAL A 1 364 ? -3.918 -26.375 -20.016 1 98.75 364 VAL A C 1
ATOM 2875 O O . VAL A 1 364 ? -2.852 -26.984 -20.078 1 98.75 364 VAL A O 1
ATOM 2878 N N . VAL A 1 365 ? -4.086 -25.312 -19.172 1 98.88 365 VAL A N 1
ATOM 2879 C CA . VAL A 1 365 ? -3.039 -24.781 -18.312 1 98.88 365 VAL A CA 1
ATOM 2880 C C . VAL A 1 365 ? -3.566 -24.656 -16.875 1 98.88 365 VAL A C 1
ATOM 2882 O O . VAL A 1 365 ? -4.594 -24 -16.641 1 98.88 365 VAL A O 1
ATOM 2885 N N . ALA A 1 366 ? -2.896 -25.297 -15.906 1 98.75 366 ALA A N 1
ATOM 2886 C CA . ALA A 1 366 ? -3.172 -25.094 -14.484 1 98.75 366 ALA A CA 1
ATOM 2887 C C . ALA A 1 366 ? -2.385 -23.922 -13.93 1 98.75 366 ALA A C 1
ATOM 2889 O O . ALA A 1 366 ? -1.17 -24.016 -13.734 1 98.75 366 ALA A O 1
ATOM 2890 N N . THR A 1 367 ? -3.068 -22.844 -13.586 1 98.69 367 THR A N 1
ATOM 2891 C CA . THR A 1 367 ? -2.361 -21.641 -13.188 1 98.69 367 THR A CA 1
ATOM 2892 C C . THR A 1 367 ? -2.223 -21.578 -11.664 1 98.69 367 THR A C 1
ATOM 2894 O O . THR A 1 367 ? -3.164 -21.891 -10.938 1 98.69 367 THR A O 1
ATOM 2897 N N . MET A 1 368 ? -1.046 -21.281 -11.195 1 98.19 368 MET A N 1
ATOM 2898 C CA . MET A 1 368 ? -0.753 -20.969 -9.797 1 98.19 368 MET A CA 1
ATOM 2899 C C . MET A 1 368 ? -0.369 -19.5 -9.648 1 98.19 368 MET A C 1
ATOM 2901 O O . MET A 1 368 ? 0.709 -19.078 -10.086 1 98.19 368 MET A O 1
ATOM 2905 N N . TRP A 1 369 ? -1.25 -18.75 -9.062 1 97.69 369 TRP A N 1
ATOM 2906 C CA . TRP A 1 369 ? -0.966 -17.359 -8.711 1 97.69 369 TRP A CA 1
ATOM 2907 C C . TRP A 1 369 ? -0.665 -17.234 -7.219 1 97.69 369 TRP A C 1
ATOM 2909 O O . TRP A 1 369 ? -1 -18.125 -6.43 1 97.69 369 TRP A O 1
ATOM 2919 N N . PHE A 1 370 ? -0.005 -16.172 -6.844 1 97.56 370 PHE A N 1
ATOM 2920 C CA . PHE A 1 370 ? 0.355 -15.969 -5.445 1 97.56 370 PHE A CA 1
ATOM 2921 C C . PHE A 1 370 ? 0.146 -14.516 -5.039 1 97.56 370 PHE A C 1
ATOM 2923 O O . PHE A 1 370 ? 0.964 -13.945 -4.316 1 97.56 370 PHE A O 1
ATOM 2930 N N . ASP A 1 371 ? -0.961 -13.969 -5.445 1 96.81 371 ASP A N 1
ATOM 2931 C CA . ASP A 1 371 ? -1.3 -12.57 -5.211 1 96.81 371 ASP A CA 1
ATOM 2932 C C . ASP A 1 371 ? -1.267 -12.242 -3.721 1 96.81 371 ASP A C 1
ATOM 2934 O O . ASP A 1 371 ? -1.508 -13.109 -2.881 1 96.81 371 ASP A O 1
ATOM 2938 N N . ASP A 1 372 ? -0.875 -11.031 -3.361 1 96.94 372 ASP A N 1
ATOM 2939 C CA . ASP A 1 372 ? -0.979 -10.375 -2.062 1 96.94 372 ASP A CA 1
ATOM 2940 C C . ASP A 1 372 ? -0.007 -10.984 -1.058 1 96.94 372 ASP A C 1
ATOM 2942 O O . ASP A 1 372 ? -0.41 -11.398 0.033 1 96.94 372 ASP A O 1
ATOM 2946 N N . GLY A 1 373 ? 1.278 -11.086 -1.492 1 96.19 373 GLY A N 1
ATOM 2947 C CA . GLY A 1 373 ? 2.342 -11.352 -0.538 1 96.19 373 GLY A CA 1
ATOM 2948 C C . GLY A 1 373 ? 2.926 -12.75 -0.667 1 96.19 373 GLY A C 1
ATOM 2949 O O . GLY A 1 373 ? 3.93 -13.07 -0.026 1 96.19 373 GLY A O 1
ATOM 2950 N N . ALA A 1 374 ? 2.289 -13.641 -1.569 1 97.56 374 ALA A N 1
ATOM 2951 C CA . ALA A 1 374 ? 2.744 -15.023 -1.739 1 97.56 374 ALA A CA 1
ATOM 2952 C C . ALA A 1 374 ? 2.77 -15.758 -0.403 1 97.56 374 ALA A C 1
ATOM 2954 O O . ALA A 1 374 ? 3.779 -16.359 -0.043 1 97.56 374 ALA A O 1
ATOM 2955 N N . GLU A 1 375 ? 1.661 -15.75 0.273 1 98.06 375 GLU A N 1
ATOM 2956 C CA . GLU A 1 375 ? 1.626 -16.297 1.627 1 98.06 375 GLU A CA 1
ATOM 2957 C C . GLU A 1 375 ? 1.327 -17.781 1.612 1 98.06 375 GLU A C 1
ATOM 2959 O O . GLU A 1 375 ? 1.502 -18.469 2.623 1 98.06 375 GLU A O 1
ATOM 2964 N N . VAL A 1 376 ? 0.91 -18.328 0.472 1 98.44 376 VAL A N 1
ATOM 2965 C CA . VAL A 1 376 ? 0.72 -19.766 0.31 1 98.44 376 VAL A CA 1
ATOM 2966 C C . VAL A 1 376 ? 2.016 -20.406 -0.183 1 98.44 376 VAL A C 1
ATOM 2968 O O . VAL A 1 376 ? 2.59 -19.969 -1.184 1 98.44 376 VAL A O 1
ATOM 2971 N N . PRO A 1 377 ? 2.521 -21.438 0.489 1 98 377 PRO A N 1
ATOM 2972 C CA . PRO A 1 377 ? 3.701 -22.141 -0.024 1 98 377 PRO A CA 1
ATOM 2973 C C . PRO A 1 377 ? 3.451 -22.812 -1.379 1 98 377 PRO A C 1
ATOM 2975 O O . PRO A 1 377 ? 2.336 -23.25 -1.656 1 98 377 PRO A O 1
ATOM 2978 N N . PHE A 1 378 ? 4.512 -22.938 -2.178 1 97.31 378 PHE A N 1
ATOM 2979 C CA . PHE A 1 378 ? 4.395 -23.562 -3.484 1 97.31 378 PHE A CA 1
ATOM 2980 C C . PHE A 1 378 ? 3.943 -25.016 -3.344 1 97.31 378 PHE A C 1
ATOM 2982 O O . PHE A 1 378 ? 3.094 -25.484 -4.105 1 97.31 378 PHE A O 1
ATOM 2989 N N . SER A 1 379 ? 4.41 -25.672 -2.303 1 96.69 379 SER A N 1
ATOM 2990 C CA . SER A 1 379 ? 4.18 -27.094 -2.131 1 96.69 379 SER A CA 1
ATOM 2991 C C . SER A 1 379 ? 2.725 -27.391 -1.775 1 96.69 379 SER A C 1
ATOM 2993 O O . SER A 1 379 ? 2.262 -28.516 -1.907 1 96.69 379 SER A O 1
ATOM 2995 N N . ALA A 1 380 ? 2.002 -26.375 -1.377 1 97.75 380 ALA A N 1
ATOM 2996 C CA . ALA A 1 380 ? 0.586 -26.562 -1.065 1 97.75 380 ALA A CA 1
ATOM 2997 C C . ALA A 1 380 ? -0.229 -26.797 -2.334 1 97.75 380 ALA A C 1
ATOM 2999 O O . ALA A 1 380 ? -1.382 -27.234 -2.268 1 97.75 380 ALA A O 1
ATOM 3000 N N . ALA A 1 381 ? 0.402 -26.641 -3.461 1 97.69 381 ALA A N 1
ATOM 3001 C CA . ALA A 1 381 ? -0.295 -26.75 -4.738 1 97.69 381 ALA A CA 1
ATOM 3002 C C . ALA A 1 381 ? -0.195 -28.156 -5.305 1 97.69 381 ALA A C 1
ATOM 3004 O O . ALA A 1 381 ? -0.824 -28.484 -6.316 1 97.69 381 ALA A O 1
ATOM 3005 N N . TRP A 1 382 ? 0.571 -29.094 -4.652 1 97.12 382 TRP A N 1
ATOM 3006 C CA . TRP A 1 382 ? 0.83 -30.406 -5.211 1 97.12 382 TRP A CA 1
ATOM 3007 C C . TRP A 1 382 ? -0.476 -31.141 -5.516 1 97.12 382 TRP A C 1
ATOM 3009 O O . TRP A 1 382 ? -0.643 -31.703 -6.598 1 97.12 382 TRP A O 1
ATOM 3019 N N . TYR A 1 383 ? -1.388 -31.062 -4.586 1 97.5 383 TYR A N 1
ATOM 3020 C CA . TYR A 1 383 ? -2.65 -31.781 -4.734 1 97.5 383 TYR A CA 1
ATOM 3021 C C . TYR A 1 383 ? -3.463 -31.219 -5.895 1 97.5 383 TYR A C 1
ATOM 3023 O O . TYR A 1 383 ? -4.043 -31.969 -6.676 1 97.5 383 TYR A O 1
ATOM 3031 N N . GLY A 1 384 ? -3.521 -29.891 -5.98 1 98 384 GLY A N 1
ATOM 3032 C CA . GLY A 1 384 ? -4.238 -29.266 -7.082 1 98 384 GLY A CA 1
ATOM 3033 C C . GLY A 1 384 ? -3.652 -29.594 -8.445 1 98 384 GLY A C 1
ATOM 3034 O O . GLY A 1 384 ? -4.391 -29.797 -9.406 1 98 384 GLY A O 1
ATOM 3035 N N . LEU A 1 385 ? -2.363 -29.641 -8.516 1 98.38 385 LEU A N 1
ATOM 3036 C CA . LEU A 1 385 ? -1.7 -30.016 -9.758 1 98.38 385 LEU A CA 1
ATOM 3037 C C . LEU A 1 385 ? -2.051 -31.453 -10.156 1 98.38 385 LEU A C 1
ATOM 3039 O O . LEU A 1 385 ? -2.277 -31.734 -11.328 1 98.38 385 LEU A O 1
ATOM 3043 N N . GLN A 1 386 ? -2.105 -32.312 -9.172 1 97.62 386 GLN A N 1
ATOM 3044 C CA . GLN A 1 386 ? -2.506 -33.688 -9.453 1 97.62 386 GLN A CA 1
ATOM 3045 C C . GLN A 1 386 ? -3.961 -33.75 -9.906 1 97.62 386 GLN A C 1
ATOM 3047 O O . GLN A 1 386 ? -4.301 -34.531 -10.812 1 97.62 386 GLN A O 1
ATOM 3052 N N . ALA A 1 387 ? -4.773 -33 -9.242 1 97.69 387 ALA A N 1
ATOM 3053 C CA . ALA A 1 387 ? -6.184 -32.969 -9.617 1 97.69 387 ALA A CA 1
ATOM 3054 C C . ALA A 1 387 ? -6.348 -32.562 -11.086 1 97.69 387 ALA A C 1
ATOM 3056 O O . ALA A 1 387 ? -7.066 -33.25 -11.836 1 97.69 387 ALA A O 1
ATOM 3057 N N . PHE A 1 388 ? -5.703 -31.578 -11.484 1 97.19 388 PHE A N 1
ATOM 3058 C CA . PHE A 1 388 ? -5.766 -31.094 -12.859 1 97.19 388 PHE A CA 1
ATOM 3059 C C . PHE A 1 388 ? -5.266 -32.156 -13.828 1 97.19 388 PHE A C 1
ATOM 3061 O O . PHE A 1 388 ? -5.91 -32.438 -14.852 1 97.19 388 PHE A O 1
ATOM 3068 N N . ALA A 1 389 ? -4.191 -32.844 -13.5 1 97.69 389 ALA A N 1
ATOM 3069 C CA . ALA A 1 389 ? -3.545 -33.844 -14.352 1 97.69 389 ALA A CA 1
ATOM 3070 C C . ALA A 1 389 ? -4.418 -35.094 -14.5 1 97.69 389 ALA A C 1
ATOM 3072 O O . ALA A 1 389 ? -4.367 -35.781 -15.531 1 97.69 389 ALA A O 1
ATOM 3073 N N . THR A 1 390 ? -5.223 -35.344 -13.492 1 97.62 390 THR A N 1
ATOM 3074 C CA . THR A 1 390 ? -6.066 -36.531 -13.523 1 97.62 390 THR A CA 1
ATOM 3075 C C . THR A 1 390 ? -7.051 -36.469 -14.688 1 97.62 390 THR A C 1
ATOM 3077 O O . THR A 1 390 ? -7.375 -37.5 -15.289 1 97.62 390 THR A O 1
ATOM 3080 N N . TYR A 1 391 ? -7.422 -35.312 -15.055 1 97.06 391 TYR A N 1
ATOM 3081 C CA . TYR A 1 391 ? -8.391 -35.156 -16.125 1 97.06 391 TYR A CA 1
ATOM 3082 C C . TYR A 1 391 ? -7.754 -35.406 -17.484 1 97.06 391 TYR A C 1
ATOM 3084 O O . TYR A 1 391 ? -8.461 -35.594 -18.484 1 97.06 391 TYR A O 1
ATOM 3092 N N . GLN A 1 392 ? -6.48 -35.438 -17.547 1 95.69 392 GLN A N 1
ATOM 3093 C CA . GLN A 1 392 ? -5.75 -35.75 -18.766 1 95.69 392 GLN A CA 1
ATOM 3094 C C . GLN A 1 392 ? -5.977 -37.188 -19.188 1 95.69 392 GLN A C 1
ATOM 3096 O O . GLN A 1 392 ? -6.039 -37.5 -20.375 1 95.69 392 GLN A O 1
ATOM 3101 N N . TYR A 1 393 ? -6.195 -38.094 -18.203 1 93.75 393 TYR A N 1
ATOM 3102 C CA . TYR A 1 393 ? -6.094 -39.5 -18.516 1 93.75 393 TYR A CA 1
ATOM 3103 C C . TYR A 1 393 ? -7.395 -40.25 -18.188 1 93.75 393 TYR A C 1
ATOM 3105 O O . TYR A 1 393 ? -7.562 -41.406 -18.531 1 93.75 393 TYR A O 1
ATOM 3113 N N . TYR A 1 394 ? -8.266 -39.5 -17.562 1 93.69 394 TYR A N 1
ATOM 3114 C CA . TYR A 1 394 ? -9.516 -40.125 -17.188 1 93.69 394 TYR A CA 1
ATOM 3115 C C . TYR A 1 394 ? -10.719 -39.312 -17.641 1 93.69 394 TYR A C 1
ATOM 3117 O O . TYR A 1 394 ? -10.656 -38.094 -17.672 1 93.69 394 TYR A O 1
ATOM 3125 N N . GLU A 1 395 ? -11.82 -39.938 -17.969 1 88.88 395 GLU A N 1
ATOM 3126 C CA . GLU A 1 395 ? -13.039 -39.281 -18.422 1 88.88 395 GLU A CA 1
ATOM 3127 C C . GLU A 1 395 ? -13.93 -38.875 -17.25 1 88.88 395 GLU A C 1
ATOM 3129 O O . GLU A 1 395 ? -14.359 -37.75 -17.156 1 88.88 395 GLU A O 1
ATOM 3134 N N . ASP A 1 396 ? -14.258 -39.875 -16.406 1 91.06 396 ASP A N 1
ATOM 3135 C CA . ASP A 1 396 ? -15.117 -39.625 -15.242 1 91.06 396 ASP A CA 1
ATOM 3136 C C . ASP A 1 396 ? -14.289 -39.531 -13.961 1 91.06 396 ASP A C 1
ATOM 3138 O O . ASP A 1 396 ? -14.242 -40.469 -13.18 1 91.06 396 ASP A O 1
ATOM 3142 N N . VAL A 1 397 ? -13.812 -38.312 -13.766 1 96.25 397 VAL A N 1
ATOM 3143 C CA . VAL A 1 397 ? -12.906 -38.094 -12.641 1 96.25 397 VAL A CA 1
ATOM 3144 C C . VAL A 1 397 ? -13.711 -37.812 -11.375 1 96.25 397 VAL A C 1
ATOM 3146 O O . VAL A 1 397 ? -14.656 -37.031 -11.398 1 96.25 397 VAL A O 1
ATOM 3149 N N . THR A 1 398 ? -13.398 -38.469 -10.25 1 94.75 398 THR A N 1
ATOM 3150 C CA . THR A 1 398 ? -13.969 -38.219 -8.938 1 94.75 398 THR A CA 1
ATOM 3151 C C . THR A 1 398 ? -12.891 -37.812 -7.945 1 94.75 398 THR A C 1
ATOM 3153 O O . THR A 1 398 ? -11.703 -38.062 -8.164 1 94.75 398 THR A O 1
ATOM 3156 N N . PRO A 1 399 ? -13.258 -37.156 -6.848 1 93.06 399 PRO A N 1
ATOM 3157 C CA . PRO A 1 399 ? -12.273 -36.812 -5.824 1 93.06 399 PRO A CA 1
ATOM 3158 C C . PRO A 1 399 ? -11.516 -38.031 -5.301 1 93.06 399 PRO A C 1
ATOM 3160 O O . PRO A 1 399 ? -10.312 -37.938 -5.023 1 93.06 399 PRO A O 1
ATOM 3163 N N . ALA A 1 400 ? -12.188 -39.094 -5.176 1 95.06 400 ALA A N 1
ATOM 3164 C CA . ALA A 1 400 ? -11.547 -40.344 -4.715 1 95.06 400 ALA A CA 1
ATOM 3165 C C . ALA A 1 400 ? -10.453 -40.781 -5.688 1 95.06 400 ALA A C 1
ATOM 3167 O O . ALA A 1 400 ? -9.414 -41.281 -5.27 1 95.06 400 ALA A O 1
ATOM 3168 N N . MET A 1 401 ? -10.742 -40.656 -6.941 1 95.81 401 MET A N 1
ATOM 3169 C CA . MET A 1 401 ? -9.75 -41 -7.961 1 95.81 401 MET A CA 1
ATOM 3170 C C . MET A 1 401 ? -8.539 -40.094 -7.852 1 95.81 401 MET A C 1
ATOM 3172 O O . MET A 1 401 ? -7.398 -40.531 -7.996 1 95.81 401 MET A O 1
ATOM 3176 N N . ILE A 1 402 ? -8.75 -38.812 -7.586 1 97.5 402 ILE A N 1
ATOM 3177 C CA . ILE A 1 402 ? -7.66 -37.844 -7.441 1 97.5 402 ILE A CA 1
ATOM 3178 C C . ILE A 1 402 ? -6.785 -38.219 -6.254 1 97.5 402 ILE A C 1
ATOM 3180 O O . ILE A 1 402 ? -5.555 -38.188 -6.34 1 97.5 402 ILE A O 1
ATOM 3184 N N . ASP A 1 403 ? -7.43 -38.594 -5.121 1 96.5 403 ASP A N 1
ATOM 3185 C CA . ASP A 1 403 ? -6.695 -39.031 -3.938 1 96.5 403 ASP A CA 1
ATOM 3186 C C . ASP A 1 403 ? -5.82 -40.25 -4.25 1 96.5 403 ASP A C 1
ATOM 3188 O O . ASP A 1 403 ? -4.656 -40.312 -3.848 1 96.5 403 ASP A O 1
ATOM 3192 N N . THR A 1 404 ? -6.402 -41.156 -4.961 1 94.69 404 THR A N 1
ATOM 3193 C CA . THR A 1 404 ? -5.699 -42.375 -5.316 1 94.69 404 THR A CA 1
ATOM 3194 C C . THR A 1 404 ? -4.512 -42.094 -6.227 1 94.69 404 THR A C 1
ATOM 3196 O O . THR A 1 404 ? -3.414 -42.594 -6.02 1 94.69 404 THR A O 1
ATOM 3199 N N . GLU A 1 405 ? -4.789 -41.281 -7.215 1 95.19 405 GLU A N 1
ATOM 3200 C CA . GLU A 1 405 ? -3.719 -40.906 -8.141 1 95.19 405 GLU A CA 1
ATOM 3201 C C . GLU A 1 405 ? -2.6 -40.156 -7.422 1 95.19 405 GLU A C 1
ATOM 3203 O O . GLU A 1 405 ? -1.42 -40.375 -7.707 1 95.19 405 GLU A O 1
ATOM 3208 N N . TYR A 1 406 ? -2.955 -39.25 -6.539 1 95.69 406 TYR A N 1
ATOM 3209 C CA . TYR A 1 406 ? -1.947 -38.531 -5.793 1 95.69 406 TYR A CA 1
ATOM 3210 C C . TYR A 1 406 ? -1.075 -39.438 -4.965 1 95.69 406 TYR A C 1
ATOM 3212 O O . TYR A 1 406 ? 0.153 -39.344 -4.973 1 95.69 406 TYR A O 1
ATOM 3220 N N . ALA A 1 407 ? -1.727 -40.312 -4.262 1 93.12 407 ALA A N 1
ATOM 3221 C CA . ALA A 1 407 ? -0.988 -41.281 -3.445 1 93.12 407 ALA A CA 1
ATOM 3222 C C . ALA A 1 407 ? -0.067 -42.156 -4.309 1 93.12 407 ALA A C 1
ATOM 3224 O O . ALA A 1 407 ? 1.058 -42.438 -3.91 1 93.12 407 ALA A O 1
ATOM 3225 N N . MET A 1 408 ? -0.525 -42.5 -5.453 1 92 408 MET A N 1
ATOM 3226 C CA . MET A 1 408 ? 0.225 -43.375 -6.348 1 92 408 MET A CA 1
ATOM 3227 C C . MET A 1 408 ? 1.419 -42.656 -6.953 1 92 408 MET A C 1
ATOM 3229 O O . MET A 1 408 ? 2.527 -43.188 -6.992 1 92 408 MET A O 1
ATOM 3233 N N . ILE A 1 409 ? 1.165 -41.469 -7.371 1 92.56 409 ILE A N 1
ATOM 3234 C CA . ILE A 1 409 ? 2.15 -40.75 -8.164 1 92.56 409 ILE A CA 1
ATOM 3235 C C . ILE A 1 409 ? 3.127 -40.031 -7.23 1 92.56 409 ILE A C 1
ATOM 3237 O O . ILE A 1 409 ? 4.297 -39.844 -7.578 1 92.56 409 ILE A O 1
ATOM 3241 N N . GLN A 1 410 ? 2.693 -39.625 -6.047 1 89.19 410 GLN A N 1
ATOM 3242 C CA . GLN A 1 410 ? 3.531 -38.812 -5.176 1 89.19 410 GLN A CA 1
ATOM 3243 C C . GLN A 1 410 ? 3.975 -39.594 -3.943 1 89.19 410 GLN A C 1
ATOM 3245 O O . GLN A 1 410 ? 4.836 -39.156 -3.189 1 89.19 410 GLN A O 1
ATOM 3250 N N . GLY A 1 411 ? 3.445 -40.719 -3.703 1 85.5 411 GLY A N 1
ATOM 3251 C CA . GLY A 1 411 ? 3.836 -41.562 -2.576 1 85.5 411 GLY A CA 1
ATOM 3252 C C . GLY A 1 411 ? 3.416 -40.969 -1.236 1 85.5 411 GLY A C 1
ATOM 3253 O O . GLY A 1 411 ? 4.082 -41.219 -0.223 1 85.5 411 GLY A O 1
ATOM 3254 N N . GLU A 1 412 ? 2.477 -40.188 -1.24 1 88.38 412 GLU A N 1
ATOM 3255 C CA . GLU A 1 412 ? 1.983 -39.531 -0.035 1 88.38 412 GLU A CA 1
ATOM 3256 C C . GLU A 1 412 ? 0.459 -39.469 -0.03 1 88.38 412 GLU A C 1
ATOM 3258 O O . GLU A 1 412 ? -0.167 -39.375 -1.089 1 88.38 412 GLU A O 1
ATOM 3263 N N . ASN A 1 413 ? -0.114 -39.562 1.228 1 91 413 ASN A N 1
ATOM 3264 C CA . ASN A 1 413 ? -1.563 -39.438 1.34 1 91 413 ASN A CA 1
ATOM 3265 C C . ASN A 1 413 ? -2.027 -38 1.102 1 91 413 ASN A C 1
ATOM 3267 O O . ASN A 1 413 ? -1.358 -37.031 1.513 1 91 413 ASN A O 1
ATOM 3271 N N . ALA A 1 414 ? -3.217 -37.875 0.541 1 95.56 414 ALA A N 1
ATOM 3272 C CA . ALA A 1 414 ? -3.748 -36.594 0.162 1 95.56 414 ALA A CA 1
ATOM 3273 C C . ALA A 1 414 ? -4.418 -35.906 1.35 1 95.56 414 ALA A C 1
ATOM 3275 O O . ALA A 1 414 ? -4.809 -34.719 1.263 1 95.56 414 ALA A O 1
ATOM 3276 N N . THR A 1 415 ? -4.488 -36.562 2.482 1 96.25 415 THR A N 1
ATOM 3277 C CA . THR A 1 415 ? -5.281 -36.094 3.623 1 96.25 415 THR A CA 1
ATOM 3278 C C . THR A 1 415 ? -4.848 -34.719 4.074 1 96.25 415 THR A C 1
ATOM 3280 O O . THR A 1 415 ? -5.684 -33.844 4.305 1 96.25 415 THR A O 1
ATOM 3283 N N . PHE A 1 416 ? -3.58 -34.5 4.227 1 97.38 416 PHE A N 1
ATOM 3284 C CA . PHE A 1 416 ? -3.068 -33.188 4.656 1 97.38 416 PHE A CA 1
ATOM 3285 C C . PHE A 1 416 ? -3.559 -32.094 3.732 1 97.38 416 PHE A C 1
ATOM 3287 O O . PHE A 1 416 ? -4.062 -31.062 4.199 1 97.38 416 PHE A O 1
ATOM 3294 N N . TYR A 1 417 ? -3.434 -32.281 2.457 1 97.12 417 TYR A N 1
ATOM 3295 C CA . TYR A 1 417 ? -3.766 -31.266 1.467 1 97.12 417 TYR A CA 1
ATOM 3296 C C . TYR A 1 417 ? -5.266 -31 1.448 1 97.12 417 TYR A C 1
ATOM 3298 O O . TYR A 1 417 ? -5.688 -29.844 1.282 1 97.12 417 TYR A O 1
ATOM 3306 N N . ARG A 1 418 ? -6.023 -31.969 1.609 1 95.75 418 ARG A N 1
ATOM 3307 C CA . ARG A 1 418 ? -7.469 -31.797 1.672 1 95.75 418 ARG A CA 1
ATOM 3308 C C . ARG A 1 418 ? -7.863 -30.953 2.883 1 95.75 418 ARG A C 1
ATOM 3310 O O . ARG A 1 418 ? -8.797 -30.141 2.812 1 95.75 418 ARG A O 1
ATOM 3317 N N . LEU A 1 419 ? -7.133 -31.125 3.994 1 97.75 419 LEU A N 1
ATOM 3318 C CA . LEU A 1 419 ? -7.422 -30.406 5.227 1 97.75 419 LEU A CA 1
ATOM 3319 C C . LEU A 1 419 ? -7.164 -28.922 5.059 1 97.75 419 LEU A C 1
ATOM 3321 O O . LEU A 1 419 ? -7.715 -28.094 5.801 1 97.75 419 LEU A O 1
ATOM 3325 N N . LEU A 1 420 ? -6.336 -28.516 4.09 1 98.31 420 LEU A N 1
ATOM 3326 C CA . LEU A 1 420 ? -6 -27.109 3.904 1 98.31 420 LEU A CA 1
ATOM 3327 C C . LEU A 1 420 ? -7.246 -26.297 3.562 1 98.31 420 LEU A C 1
ATOM 3329 O O . LEU A 1 420 ? -7.312 -25.094 3.861 1 98.31 420 LEU A O 1
ATOM 3333 N N . ASP A 1 421 ? -8.273 -26.922 2.988 1 97.94 421 ASP A N 1
ATOM 3334 C CA . ASP A 1 421 ? -9.531 -26.266 2.662 1 97.94 421 ASP A CA 1
ATOM 3335 C C . ASP A 1 421 ? -10.227 -25.75 3.922 1 97.94 421 ASP A C 1
ATOM 3337 O O . ASP A 1 421 ? -10.945 -24.75 3.879 1 97.94 421 ASP A O 1
ATOM 3341 N N . GLN A 1 422 ? -9.984 -26.422 5.035 1 98.12 422 GLN A N 1
ATOM 3342 C CA . GLN A 1 422 ? -10.727 -26.156 6.266 1 98.12 422 GLN A CA 1
ATOM 3343 C C . GLN A 1 422 ? -10.219 -24.906 6.961 1 98.12 422 GLN A C 1
ATOM 3345 O O . GLN A 1 422 ? -10.867 -24.391 7.879 1 98.12 422 GLN A O 1
ATOM 3350 N N . PHE A 1 423 ? -9.148 -24.344 6.543 1 98.69 423 PHE A N 1
ATOM 3351 C CA . PHE A 1 423 ? -8.688 -23.078 7.121 1 98.69 423 PHE A CA 1
ATOM 3352 C C . PHE A 1 423 ? -9.688 -21.969 6.844 1 98.69 423 PHE A C 1
ATOM 3354 O O . PHE A 1 423 ? -9.836 -21.047 7.652 1 98.69 423 PHE A O 1
ATOM 3361 N N . ASP A 1 424 ? -10.406 -22.125 5.645 1 98.31 424 ASP A N 1
ATOM 3362 C CA . ASP A 1 424 ? -11.211 -20.969 5.25 1 98.31 424 ASP A CA 1
ATOM 3363 C C . ASP A 1 424 ? -12.633 -21.391 4.875 1 98.31 424 ASP A C 1
ATOM 3365 O O . ASP A 1 424 ? -13.492 -20.547 4.637 1 98.31 424 ASP A O 1
ATOM 3369 N N . ASN A 1 425 ? -12.891 -22.641 4.812 1 98.06 425 ASN A N 1
ATOM 3370 C CA . ASN A 1 425 ? -14.203 -23.109 4.379 1 98.06 425 ASN A CA 1
ATOM 3371 C C . ASN A 1 425 ? -15.109 -23.422 5.566 1 98.06 425 ASN A C 1
ATOM 3373 O O . ASN A 1 425 ? -14.953 -24.469 6.203 1 98.06 425 ASN A O 1
ATOM 3377 N N . PHE A 1 426 ? -16.078 -22.609 5.781 1 97.06 426 PHE A N 1
ATOM 3378 C CA . PHE A 1 426 ? -17.016 -22.781 6.883 1 97.06 426 PHE A CA 1
ATOM 3379 C C . PHE A 1 426 ? -18.406 -23.141 6.355 1 97.06 426 PHE A C 1
ATOM 3381 O O . PHE A 1 426 ? -19.391 -23.078 7.094 1 97.06 426 PHE A O 1
ATOM 3388 N N . THR A 1 427 ? -18.812 -23.453 5.07 1 91.56 427 THR A N 1
ATOM 3389 C CA . THR A 1 427 ? -20.109 -23.688 4.457 1 91.56 427 THR A CA 1
ATOM 3390 C C . THR A 1 427 ? -20.438 -25.188 4.445 1 91.56 427 THR A C 1
ATOM 3392 O O . THR A 1 427 ? -21.594 -25.562 4.234 1 91.56 427 THR A O 1
ATOM 3395 N N . SER A 1 428 ? -19.75 -26.188 4.84 1 84.56 428 SER A N 1
ATOM 3396 C CA . SER A 1 428 ? -19.875 -27.641 4.703 1 84.56 428 SER A CA 1
ATOM 3397 C C . SER A 1 428 ? -19.969 -28.047 3.238 1 84.56 428 SER A C 1
ATOM 3399 O O . SER A 1 428 ? -20.203 -29.219 2.93 1 84.56 428 SER A O 1
ATOM 3401 N N . LYS A 1 429 ? -19.984 -27.172 2.332 1 93 429 LYS A N 1
ATOM 3402 C CA . LYS A 1 429 ? -19.969 -27.375 0.886 1 93 429 LYS A CA 1
ATOM 3403 C C . LYS A 1 429 ? -18.734 -26.719 0.263 1 93 429 LYS A C 1
ATOM 3405 O O . LYS A 1 429 ? -17.672 -26.672 0.885 1 93 429 LYS A O 1
ATOM 3410 N N . VAL A 1 430 ? -18.844 -26.328 -1.056 1 95.69 430 VAL A N 1
ATOM 3411 C CA . VAL A 1 430 ? -17.766 -25.656 -1.763 1 95.69 430 VAL A CA 1
ATOM 3412 C C . VAL A 1 430 ? -17.672 -24.203 -1.309 1 95.69 430 VAL A C 1
ATOM 3414 O O . VAL A 1 430 ? -18.703 -23.531 -1.19 1 95.69 430 VAL A O 1
ATOM 3417 N N . ASN A 1 431 ? -16.516 -23.719 -0.953 1 96.75 431 ASN A N 1
ATOM 3418 C CA . ASN A 1 431 ? -16.266 -22.312 -0.651 1 96.75 431 ASN A CA 1
ATOM 3419 C C . ASN A 1 431 ? -16.266 -21.453 -1.916 1 96.75 431 ASN A C 1
ATOM 3421 O O . ASN A 1 431 ? -15.242 -20.875 -2.271 1 96.75 431 ASN A O 1
ATOM 3425 N N . VAL A 1 432 ? -17.344 -21.281 -2.549 1 94.62 432 VAL A N 1
ATOM 3426 C CA . VAL A 1 432 ? -17.531 -20.734 -3.887 1 94.62 432 VAL A CA 1
ATOM 3427 C C . VAL A 1 432 ? -17.109 -19.266 -3.895 1 94.62 432 VAL A C 1
ATOM 3429 O O . VAL A 1 432 ? -16.594 -18.766 -4.895 1 94.62 432 VAL A O 1
ATOM 3432 N N . ASP A 1 433 ? -17.312 -18.609 -2.736 1 94.5 433 ASP A N 1
ATOM 3433 C CA . ASP A 1 433 ? -17.078 -17.172 -2.689 1 94.5 433 ASP A CA 1
ATOM 3434 C C . ASP A 1 433 ? -15.656 -16.859 -2.197 1 94.5 433 ASP A C 1
ATOM 3436 O O . ASP A 1 433 ? -15.305 -15.695 -2.014 1 94.5 433 ASP A O 1
ATOM 3440 N N . ALA A 1 434 ? -14.875 -17.891 -1.94 1 95.81 434 ALA A N 1
ATOM 3441 C CA . ALA A 1 434 ? -13.469 -17.781 -1.575 1 95.81 434 ALA A CA 1
ATOM 3442 C C . ALA A 1 434 ? -13.289 -17.016 -0.27 1 95.81 434 ALA A C 1
ATOM 3444 O O . ALA A 1 434 ? -12.422 -16.141 -0.167 1 95.81 434 ALA A O 1
ATOM 3445 N N . ASP A 1 435 ? -14.18 -17.266 0.692 1 96.88 435 ASP A N 1
ATOM 3446 C CA . ASP A 1 435 ? -13.969 -16.703 2.025 1 96.88 435 ASP A CA 1
ATOM 3447 C C . ASP A 1 435 ? -12.547 -16.984 2.518 1 96.88 435 ASP A C 1
ATOM 3449 O O . ASP A 1 435 ? -12.008 -18.078 2.281 1 96.88 435 ASP A O 1
ATOM 3453 N N . ASN A 1 436 ? -11.992 -16.047 3.094 1 97.06 436 ASN A N 1
ATOM 3454 C CA . ASN A 1 436 ? -10.609 -16.078 3.557 1 97.06 436 ASN A CA 1
ATOM 3455 C C . ASN A 1 436 ? -10.516 -15.859 5.062 1 97.06 436 ASN A C 1
ATOM 3457 O O . ASN A 1 436 ? -9.797 -14.969 5.52 1 97.06 436 ASN A O 1
ATOM 3461 N N . VAL A 1 437 ? -11.102 -16.672 5.824 1 98.06 437 VAL A N 1
ATOM 3462 C CA . VAL A 1 437 ? -11.336 -16.484 7.254 1 98.06 437 VAL A CA 1
ATOM 3463 C C . VAL A 1 437 ? -10.008 -16.469 8 1 98.06 437 VAL A C 1
ATOM 3465 O O . VAL A 1 437 ? -9.789 -15.633 8.883 1 98.06 437 VAL A O 1
ATOM 3468 N N . SER A 1 438 ? -9.109 -17.406 7.691 1 98.69 438 SER A N 1
ATOM 3469 C CA . SER A 1 438 ? -7.824 -17.484 8.367 1 98.69 438 SER A CA 1
ATOM 3470 C C . SER A 1 438 ? -7.047 -16.172 8.227 1 98.69 438 SER A C 1
ATOM 3472 O O . SER A 1 438 ? -6.512 -15.656 9.203 1 98.69 438 SER A O 1
ATOM 3474 N N . LYS A 1 439 ? -6.996 -15.648 7.031 1 98.44 439 LYS A N 1
ATOM 3475 C CA . LYS A 1 439 ? -6.27 -14.406 6.766 1 98.44 439 LYS A CA 1
ATOM 3476 C C . LYS A 1 439 ? -6.926 -13.227 7.477 1 98.44 439 LYS A C 1
ATOM 3478 O O . LYS A 1 439 ? -6.234 -12.359 8.023 1 98.44 439 LYS A O 1
ATOM 3483 N N . LEU A 1 440 ? -8.281 -13.133 7.43 1 98.31 440 LEU A N 1
ATOM 3484 C CA . LEU A 1 440 ? -9.023 -12.07 8.109 1 98.31 440 LEU A CA 1
ATOM 3485 C C . LEU A 1 440 ? -8.695 -12.055 9.602 1 98.31 440 LEU A C 1
ATOM 3487 O O . LEU A 1 440 ? -8.398 -11 10.164 1 98.31 440 LEU A O 1
ATOM 3491 N N . ILE A 1 441 ? -8.688 -13.227 10.203 1 98.75 441 ILE A N 1
ATOM 3492 C CA . ILE A 1 441 ? -8.453 -13.312 11.641 1 98.75 441 ILE A CA 1
ATOM 3493 C C . ILE A 1 441 ? -6.988 -12.992 11.945 1 98.75 441 ILE A C 1
ATOM 3495 O O . ILE A 1 441 ? -6.691 -12.25 12.875 1 98.75 441 ILE A O 1
ATOM 3499 N N . LEU A 1 442 ? -6.094 -13.555 11.141 1 98.81 442 LEU A N 1
ATOM 3500 C CA . LEU A 1 442 ? -4.668 -13.375 11.391 1 98.81 442 LEU A CA 1
ATOM 3501 C C . LEU A 1 442 ? -4.301 -11.898 11.406 1 98.81 442 LEU A C 1
ATOM 3503 O O . LEU A 1 442 ? -3.533 -11.453 12.266 1 98.81 442 LEU A O 1
ATOM 3507 N N . TYR A 1 443 ? -4.898 -11.102 10.5 1 98.62 443 TYR A N 1
ATOM 3508 C CA . TYR A 1 443 ? -4.41 -9.734 10.32 1 98.62 443 TYR A CA 1
ATOM 3509 C C . TYR A 1 443 ? -5.402 -8.727 10.891 1 98.62 443 TYR A C 1
ATOM 3511 O O . TYR A 1 443 ? -5.141 -7.52 10.883 1 98.62 443 TYR A O 1
ATOM 3519 N N . GLU A 1 444 ? -6.578 -9.172 11.344 1 97.94 444 GLU A N 1
ATOM 3520 C CA . GLU A 1 444 ? -7.512 -8.258 11.992 1 97.94 444 GLU A CA 1
ATOM 3521 C C . GLU A 1 444 ? -6.871 -7.57 13.195 1 97.94 444 GLU A C 1
ATOM 3523 O O . GLU A 1 444 ? -6.195 -8.219 13.992 1 97.94 444 GLU A O 1
ATOM 3528 N N . ASP A 1 445 ? -7.012 -6.312 13.266 1 98.19 445 ASP A N 1
ATOM 3529 C CA . ASP A 1 445 ? -6.438 -5.566 14.383 1 98.19 445 ASP A CA 1
ATOM 3530 C C . ASP A 1 445 ? -7.156 -5.895 15.688 1 98.19 445 ASP A C 1
ATOM 3532 O O . ASP A 1 445 ? -8.383 -6.016 15.711 1 98.19 445 ASP A O 1
ATOM 3536 N N . LEU A 1 446 ? -6.445 -5.895 16.766 1 98.38 446 LEU A N 1
ATOM 3537 C CA . LEU A 1 446 ? -6.953 -6.332 18.047 1 98.38 446 LEU A CA 1
ATOM 3538 C C . LEU A 1 446 ? -7.98 -5.348 18.594 1 98.38 446 LEU A C 1
ATOM 3540 O O . LEU A 1 446 ? -8.891 -5.734 19.328 1 98.38 446 LEU A O 1
ATOM 3544 N N . MET A 1 447 ? -7.914 -4.078 18.203 1 96.94 447 MET A N 1
ATOM 3545 C CA . MET A 1 447 ? -8.781 -3.061 18.781 1 96.94 447 MET A CA 1
ATOM 3546 C C . MET A 1 447 ? -9.758 -2.518 17.75 1 96.94 447 MET A C 1
ATOM 3548 O O . MET A 1 447 ? -10.891 -2.172 18.078 1 96.94 447 MET A O 1
ATOM 3552 N N . LEU A 1 448 ? -9.469 -2.428 16.469 1 96.06 448 LEU A N 1
ATOM 3553 C CA . LEU A 1 448 ? -10.25 -1.775 15.43 1 96.06 448 LEU A CA 1
ATOM 3554 C C . LEU A 1 448 ? -11.195 -2.766 14.75 1 96.06 448 LEU A C 1
ATOM 3556 O O . LEU A 1 448 ? -12.078 -2.369 13.992 1 96.06 448 LEU A O 1
ATOM 3560 N N . GLN A 1 449 ? -11.266 -3.904 15.086 1 96 449 GLN A N 1
ATOM 3561 C CA . GLN A 1 449 ? -11.898 -5.125 14.602 1 96 449 GLN A CA 1
ATOM 3562 C C . GLN A 1 449 ? -12.992 -4.809 13.586 1 96 449 GLN A C 1
ATOM 3564 O O . GLN A 1 449 ? -14.172 -4.777 13.922 1 96 449 GLN A O 1
ATOM 3569 N N . ARG A 1 450 ? -12.695 -4.746 12.32 1 94.44 450 ARG A N 1
ATOM 3570 C CA . ARG A 1 450 ? -13.602 -4.359 11.234 1 94.44 450 ARG A CA 1
ATOM 3571 C C . ARG A 1 450 ? -14.406 -5.555 10.742 1 94.44 450 ARG A C 1
ATOM 3573 O O . ARG A 1 450 ? -15.438 -5.383 10.094 1 94.44 450 ARG A O 1
ATOM 3580 N N . TYR A 1 451 ? -13.953 -6.777 11.055 1 96.5 451 TYR A N 1
ATOM 3581 C CA . TYR A 1 451 ? -14.648 -7.973 10.594 1 96.5 451 TYR A CA 1
ATOM 3582 C C . TYR A 1 451 ? -15.406 -8.633 11.727 1 96.5 451 TYR A C 1
ATOM 3584 O O . TYR A 1 451 ? -15.859 -9.773 11.594 1 96.5 451 TYR A O 1
ATOM 3592 N N . ARG A 1 452 ? -15.555 -7.992 12.883 1 95.56 452 ARG A N 1
ATOM 3593 C CA . ARG A 1 452 ? -16.203 -8.578 14.055 1 95.56 452 ARG A CA 1
ATOM 3594 C C . ARG A 1 452 ? -17.625 -9.047 13.711 1 95.56 452 ARG A C 1
ATOM 3596 O O . ARG A 1 452 ? -18 -10.164 14.039 1 95.56 452 ARG A O 1
ATOM 3603 N N . SER A 1 453 ? -18.328 -8.133 13.023 1 95.69 453 SER A N 1
ATOM 3604 C CA . SER A 1 453 ? -19.688 -8.477 12.617 1 95.69 453 SER A CA 1
ATOM 3605 C C . SER A 1 453 ? -19.688 -9.648 11.641 1 95.69 453 SER A C 1
ATOM 3607 O O . SER A 1 453 ? -20.547 -10.531 11.719 1 95.69 453 SER A O 1
ATOM 3609 N N . ASN A 1 454 ? -18.734 -9.703 10.727 1 96.81 454 ASN A N 1
ATOM 3610 C CA . ASN A 1 454 ? -18.641 -10.742 9.703 1 96.81 454 ASN A CA 1
ATOM 3611 C C . ASN A 1 454 ? -18.328 -12.102 10.312 1 96.81 454 ASN A C 1
ATOM 3613 O O . ASN A 1 454 ? -18.859 -13.125 9.875 1 96.81 454 ASN A O 1
ATOM 3617 N N . LEU A 1 455 ? -17.5 -12.086 11.336 1 96.88 455 LEU A N 1
ATOM 3618 C CA . LEU A 1 455 ? -17.016 -13.312 11.938 1 96.88 455 LEU A CA 1
ATOM 3619 C C . LEU A 1 455 ? -18.031 -13.891 12.922 1 96.88 455 LEU A C 1
ATOM 3621 O O . LEU A 1 455 ? -17.938 -15.055 13.312 1 96.88 455 LEU A O 1
ATOM 3625 N N . ALA A 1 456 ? -19.047 -13.094 13.297 1 95.69 456 ALA A N 1
ATOM 3626 C CA . ALA A 1 456 ? -20.016 -13.484 14.32 1 95.69 456 ALA A CA 1
ATOM 3627 C C . ALA A 1 456 ? -20.922 -14.602 13.82 1 95.69 456 ALA A C 1
ATOM 3629 O O . ALA A 1 456 ? -21.562 -15.289 14.617 1 95.69 456 ALA A O 1
ATOM 3630 N N . VAL A 1 457 ? -20.922 -14.875 12.539 1 94.88 457 VAL A N 1
ATOM 3631 C CA . VAL A 1 457 ? -21.906 -15.789 11.969 1 94.88 457 VAL A CA 1
ATOM 3632 C C . VAL A 1 457 ? -21.328 -17.203 11.906 1 94.88 457 VAL A C 1
ATOM 3634 O O . VAL A 1 457 ? -22.016 -18.156 11.523 1 94.88 457 VAL A O 1
ATOM 3637 N N . ILE A 1 458 ? -20.078 -17.375 12.258 1 96.88 458 ILE A N 1
ATOM 3638 C CA . ILE A 1 458 ? -19.453 -18.703 12.195 1 96.88 458 ILE A CA 1
ATOM 3639 C C . ILE A 1 458 ? -18.875 -19.062 13.562 1 96.88 458 ILE A C 1
ATOM 3641 O O . ILE A 1 458 ? -18.656 -18.172 14.398 1 96.88 458 ILE A O 1
ATOM 3645 N N . ASP A 1 459 ? -18.656 -20.344 13.805 1 97.69 459 ASP A N 1
ATOM 3646 C CA . ASP A 1 459 ? -18.031 -20.859 15.023 1 97.69 459 ASP A CA 1
ATOM 3647 C C . ASP A 1 459 ? -16.578 -21.219 14.781 1 97.69 459 ASP A C 1
ATOM 3649 O O . ASP A 1 459 ? -16.25 -22.406 14.602 1 97.69 459 ASP A O 1
ATOM 3653 N N . VAL A 1 460 ? -15.68 -20.297 14.945 1 98.12 460 VAL A N 1
ATOM 3654 C CA . VAL A 1 460 ? -14.258 -20.453 14.648 1 98.12 460 VAL A CA 1
ATOM 3655 C C . VAL A 1 460 ? -13.625 -21.406 15.656 1 98.12 460 VAL A C 1
ATOM 3657 O O . VAL A 1 460 ? -12.797 -22.234 15.297 1 98.12 460 VAL A O 1
ATOM 3660 N N . GLU A 1 461 ? -13.992 -21.328 16.922 1 98.31 461 GLU A N 1
ATOM 3661 C CA . GLU A 1 461 ? -13.398 -22.109 18 1 98.31 461 GLU A CA 1
ATOM 3662 C C . GLU A 1 461 ? -13.562 -23.609 17.734 1 98.31 461 GLU A C 1
ATOM 3664 O O . GLU A 1 461 ? -12.578 -24.344 17.672 1 98.31 461 GLU A O 1
ATOM 3669 N N . ALA A 1 462 ? -14.812 -24.016 17.531 1 98.31 462 ALA A N 1
ATOM 3670 C CA . ALA A 1 462 ? -15.078 -25.422 17.312 1 98.31 462 ALA A CA 1
ATOM 3671 C C . ALA A 1 462 ? -14.414 -25.922 16.031 1 98.31 462 ALA A C 1
ATOM 3673 O O . ALA A 1 462 ? -13.836 -27.016 16.016 1 98.31 462 ALA A O 1
ATOM 3674 N N . HIS A 1 463 ? -14.484 -25.172 15.016 1 98.38 463 HIS A N 1
ATOM 3675 C CA . HIS A 1 463 ? -13.93 -25.531 13.711 1 98.38 463 HIS A CA 1
ATOM 3676 C C . HIS A 1 463 ? -12.422 -25.719 13.789 1 98.38 463 HIS A C 1
ATOM 3678 O O . HIS A 1 463 ? -11.891 -26.719 13.281 1 98.38 463 HIS A O 1
ATOM 3684 N N . TYR A 1 464 ? -11.695 -24.844 14.461 1 98.69 464 TYR A N 1
ATOM 3685 C CA . TYR A 1 464 ? -10.234 -24.875 14.469 1 98.69 464 TYR A CA 1
ATOM 3686 C C . TYR A 1 464 ? -9.727 -25.922 15.461 1 98.69 464 TYR A C 1
ATOM 3688 O O . TYR A 1 464 ? -8.656 -26.5 15.266 1 98.69 464 TYR A O 1
ATOM 3696 N N . LEU A 1 465 ? -10.477 -26.109 16.578 1 98.69 465 LEU A N 1
ATOM 3697 C CA . LEU A 1 465 ? -10.102 -27.219 17.453 1 98.69 465 LEU A CA 1
ATOM 3698 C C . LEU A 1 465 ? -10.172 -28.547 16.703 1 98.69 465 LEU A C 1
ATOM 3700 O O . LEU A 1 465 ? -9.281 -29.391 16.859 1 98.69 465 LEU A O 1
ATOM 3704 N N . ASP A 1 466 ? -11.188 -28.703 15.922 1 98.44 466 ASP A N 1
ATOM 3705 C CA . ASP A 1 466 ? -11.32 -29.906 15.102 1 98.44 466 ASP A CA 1
ATOM 3706 C C . ASP A 1 466 ? -10.195 -29.984 14.07 1 98.44 466 ASP A C 1
ATOM 3708 O O . ASP A 1 466 ? -9.586 -31.047 13.891 1 98.44 466 ASP A O 1
ATOM 3712 N N . LEU A 1 467 ? -9.898 -28.891 13.367 1 98.69 467 LEU A N 1
ATOM 3713 C CA . LEU A 1 467 ? -8.844 -28.859 12.367 1 98.69 467 LEU A CA 1
ATOM 3714 C C . LEU A 1 467 ? -7.492 -29.203 12.984 1 98.69 467 LEU A C 1
ATOM 3716 O O . LEU A 1 467 ? -6.723 -29.984 12.398 1 98.69 467 LEU A O 1
ATOM 3720 N N . MET A 1 468 ? -7.207 -28.625 14.156 1 98.69 468 MET A N 1
ATOM 3721 C CA . MET A 1 468 ? -5.934 -28.875 14.828 1 98.69 468 MET A CA 1
ATOM 3722 C C . MET A 1 468 ? -5.789 -30.344 15.195 1 98.69 468 MET A C 1
ATOM 3724 O O . MET A 1 468 ? -4.707 -30.922 15.055 1 98.69 468 MET A O 1
ATOM 3728 N N . THR A 1 469 ? -6.902 -30.953 15.617 1 98.62 469 THR A N 1
ATOM 3729 C CA . THR A 1 469 ? -6.898 -32.375 15.93 1 98.62 469 THR A CA 1
ATOM 3730 C C . THR A 1 469 ? -6.578 -33.188 14.688 1 98.62 469 THR A C 1
ATOM 3732 O O . THR A 1 469 ? -5.777 -34.125 14.75 1 98.62 469 THR A O 1
ATOM 3735 N N . LYS A 1 470 ? -7.156 -32.875 13.617 1 98.44 470 LYS A N 1
ATOM 3736 C CA . LYS A 1 470 ? -6.945 -33.594 12.359 1 98.44 470 LYS A CA 1
ATOM 3737 C C . LYS A 1 470 ? -5.523 -33.375 11.844 1 98.44 470 LYS A C 1
ATOM 3739 O O . LYS A 1 470 ? -4.895 -34.344 11.352 1 98.44 470 LYS A O 1
ATOM 3744 N N . LEU A 1 471 ? -5 -32.156 11.953 1 98.19 471 LEU A N 1
ATOM 3745 C CA . LEU A 1 471 ? -3.654 -31.859 11.477 1 98.19 471 LEU A CA 1
ATOM 3746 C C . LEU A 1 471 ? -2.605 -32.625 12.266 1 98.19 471 LEU A C 1
ATOM 3748 O O . LEU A 1 471 ? -1.545 -32.969 11.727 1 98.19 471 LEU A O 1
ATOM 3752 N N . ASP A 1 472 ? -2.918 -32.906 13.492 1 97.25 472 ASP A N 1
ATOM 3753 C CA . ASP A 1 472 ? -1.975 -33.656 14.344 1 97.25 472 ASP A CA 1
ATOM 3754 C C . ASP A 1 472 ? -1.816 -35.094 13.883 1 97.25 472 ASP A C 1
ATOM 3756 O O . ASP A 1 472 ? -0.86 -35.781 14.266 1 97.25 472 ASP A O 1
ATOM 3760 N N . GLN A 1 473 ? -2.709 -35.562 12.984 1 95.94 473 GLN A N 1
ATOM 3761 C CA . GLN A 1 473 ? -2.729 -36.969 12.602 1 95.94 473 GLN A CA 1
ATOM 3762 C C . GLN A 1 473 ? -2.184 -37.156 11.195 1 95.94 473 GLN A C 1
ATOM 3764 O O . GLN A 1 473 ? -2.104 -38.281 10.703 1 95.94 473 GLN A O 1
ATOM 3769 N N . VAL A 1 474 ? -1.77 -36.094 10.609 1 95.62 474 VAL A N 1
ATOM 3770 C CA . VAL A 1 474 ? -1.386 -36.219 9.211 1 95.62 474 VAL A CA 1
ATOM 3771 C C . VAL A 1 474 ? 0.063 -36.688 9.109 1 95.62 474 VAL A C 1
ATOM 3773 O O . VAL A 1 474 ? 0.866 -36.438 10.008 1 95.62 474 VAL A O 1
ATOM 3776 N N . HIS A 1 475 ? 0.377 -37.406 8.047 1 89.44 475 HIS A N 1
ATOM 3777 C CA . HIS A 1 475 ? 1.721 -37.844 7.688 1 89.44 475 HIS A CA 1
ATOM 3778 C C . HIS A 1 475 ? 2.055 -37.469 6.246 1 89.44 475 HIS A C 1
ATOM 3780 O O . HIS A 1 475 ? 1.261 -37.688 5.336 1 89.44 475 HIS A O 1
ATOM 3786 N N . VAL A 1 476 ? 3.197 -36.75 6.121 1 91.31 476 VAL A N 1
ATOM 3787 C CA . VAL A 1 476 ? 3.646 -36.344 4.797 1 91.31 476 VAL A CA 1
ATOM 3788 C C . VAL A 1 476 ? 5.098 -36.781 4.582 1 91.31 476 VAL A C 1
ATOM 3790 O O . VAL A 1 476 ? 5.75 -37.25 5.512 1 91.31 476 VAL A O 1
ATOM 3793 N N . HIS A 1 477 ? 5.605 -36.656 3.299 1 88.56 477 HIS A N 1
ATOM 3794 C CA . HIS A 1 477 ? 7.016 -36.875 2.99 1 88.56 477 HIS A CA 1
ATOM 3795 C C . HIS A 1 477 ? 7.902 -35.906 3.768 1 88.56 477 HIS A C 1
ATOM 3797 O O . HIS A 1 477 ? 7.445 -34.812 4.184 1 88.56 477 HIS A O 1
ATOM 3803 N N . GLN A 1 478 ? 9.125 -36.312 3.922 1 89.12 478 GLN A N 1
ATOM 3804 C CA . GLN A 1 478 ? 10.094 -35.531 4.676 1 89.12 478 GLN A CA 1
ATOM 3805 C C . GLN A 1 478 ? 10.227 -34.125 4.098 1 89.12 478 GLN A C 1
ATOM 3807 O O . GLN A 1 478 ? 10.367 -33.125 4.848 1 89.12 478 GLN A O 1
ATOM 3812 N N . GLU A 1 479 ? 10.148 -34 2.83 1 90.38 479 GLU A N 1
ATOM 3813 C CA . GLU A 1 479 ? 10.367 -32.719 2.17 1 90.38 479 GLU A CA 1
ATOM 3814 C C . GLU A 1 479 ? 9.227 -31.734 2.471 1 90.38 479 GLU A C 1
ATOM 3816 O O . GLU A 1 479 ? 9.375 -30.531 2.305 1 90.38 479 GLU A O 1
ATOM 3821 N N . ASN A 1 480 ? 8.086 -32.219 2.936 1 94.56 480 ASN A N 1
ATOM 3822 C CA . ASN A 1 480 ? 6.918 -31.375 3.188 1 94.56 480 ASN A CA 1
ATOM 3823 C C . ASN A 1 480 ? 6.688 -31.172 4.684 1 94.56 480 ASN A C 1
ATOM 3825 O O . ASN A 1 480 ? 5.691 -30.562 5.086 1 94.56 480 ASN A O 1
ATOM 3829 N N . GLN A 1 481 ? 7.613 -31.641 5.516 1 96.31 481 GLN A N 1
ATOM 3830 C CA . GLN A 1 481 ? 7.434 -31.609 6.965 1 96.31 481 GLN A CA 1
ATOM 3831 C C . GLN A 1 481 ? 7.391 -30.172 7.477 1 96.31 481 GLN A C 1
ATOM 3833 O O . GLN A 1 481 ? 6.625 -29.859 8.391 1 96.31 481 GLN A O 1
ATOM 3838 N N . LEU A 1 482 ? 8.25 -29.281 6.934 1 97.56 482 LEU A N 1
ATOM 3839 C CA . LEU A 1 482 ? 8.234 -27.875 7.352 1 97.56 482 LEU A CA 1
ATOM 3840 C C . LEU A 1 482 ? 6.883 -27.234 7.059 1 97.56 482 LEU A C 1
ATOM 3842 O O . LEU A 1 482 ? 6.422 -26.375 7.805 1 97.56 482 LEU A O 1
ATOM 3846 N N . MET A 1 483 ? 6.277 -27.609 5.953 1 98.19 483 MET A N 1
ATOM 3847 C CA . MET A 1 483 ? 4.973 -27.062 5.594 1 98.19 483 MET A CA 1
ATOM 3848 C C . MET A 1 483 ? 3.91 -27.484 6.605 1 98.19 483 MET A C 1
ATOM 3850 O O . MET A 1 483 ? 3.072 -26.672 7.008 1 98.19 483 MET A O 1
ATOM 3854 N N . VAL A 1 484 ? 3.949 -28.75 7.043 1 98.12 484 VAL A N 1
ATOM 3855 C CA . VAL A 1 484 ? 3.008 -29.234 8.047 1 98.12 484 VAL A CA 1
ATOM 3856 C C . VAL A 1 484 ? 3.213 -28.469 9.359 1 98.12 484 VAL A C 1
ATOM 3858 O O . VAL A 1 484 ? 2.244 -28.062 10 1 98.12 484 VAL A O 1
ATOM 3861 N N . THR A 1 485 ? 4.473 -28.281 9.742 1 98.5 485 THR A N 1
ATOM 3862 C CA . THR A 1 485 ? 4.797 -27.531 10.938 1 98.5 485 THR A CA 1
ATOM 3863 C C . THR A 1 485 ? 4.211 -26.109 10.859 1 98.5 485 THR A C 1
ATOM 3865 O O . THR A 1 485 ? 3.611 -25.625 11.82 1 98.5 485 THR A O 1
ATOM 3868 N N . PHE A 1 486 ? 4.352 -25.516 9.758 1 98.75 486 PHE A N 1
ATOM 3869 C CA . PHE A 1 486 ? 3.838 -24.172 9.516 1 98.75 486 PHE A CA 1
ATOM 3870 C C . PHE A 1 486 ? 2.32 -24.141 9.656 1 98.75 486 PHE A C 1
ATOM 3872 O O . PHE A 1 486 ? 1.778 -23.281 10.375 1 98.75 486 PHE A O 1
ATOM 3879 N N . TYR A 1 487 ? 1.614 -25.031 9.016 1 98.88 487 TYR A N 1
ATOM 3880 C CA . TYR A 1 487 ? 0.156 -24.984 9.016 1 98.88 487 TYR A CA 1
ATOM 3881 C C . TYR A 1 487 ? -0.402 -25.359 10.383 1 98.88 487 TYR A C 1
ATOM 3883 O O . TYR A 1 487 ? -1.442 -24.844 10.797 1 98.88 487 TYR A O 1
ATOM 3891 N N . LYS A 1 488 ? 0.273 -26.297 11.125 1 98.81 488 LYS A N 1
ATOM 3892 C CA . LYS A 1 488 ? -0.127 -26.562 12.508 1 98.81 488 LYS A CA 1
ATOM 3893 C C . LYS A 1 488 ? -0.021 -25.297 13.359 1 98.81 488 LYS A C 1
ATOM 3895 O O . LYS A 1 488 ? -0.945 -24.969 14.109 1 98.81 488 LYS A O 1
ATOM 3900 N N . GLN A 1 489 ? 1.075 -24.594 13.18 1 98.88 489 GLN A N 1
ATOM 3901 C CA . GLN A 1 489 ? 1.274 -23.359 13.938 1 98.88 489 GLN A CA 1
ATOM 3902 C C . GLN A 1 489 ? 0.3 -22.281 13.492 1 98.88 489 GLN A C 1
ATOM 3904 O O . GLN A 1 489 ? -0.172 -21.484 14.305 1 98.88 489 GLN A O 1
ATOM 3909 N N . LEU A 1 490 ? 0.046 -22.188 12.172 1 98.94 490 LEU A N 1
ATOM 3910 C CA . LEU A 1 490 ? -0.918 -21.219 11.664 1 98.94 490 LEU A CA 1
ATOM 3911 C C . LEU A 1 490 ? -2.295 -21.453 12.273 1 98.94 490 LEU A C 1
ATOM 3913 O O . LEU A 1 490 ? -2.959 -20.5 12.703 1 98.94 490 LEU A O 1
ATOM 3917 N N . ALA A 1 491 ? -2.727 -22.703 12.305 1 98.94 491 ALA A N 1
ATOM 3918 C CA . ALA A 1 491 ? -4.02 -23.031 12.898 1 98.94 491 ALA A CA 1
ATOM 3919 C C . ALA A 1 491 ? -4.07 -22.609 14.367 1 98.94 491 ALA A C 1
ATOM 3921 O O . ALA A 1 491 ? -5.051 -22 14.812 1 98.94 491 ALA A O 1
ATOM 3922 N N . ARG A 1 492 ? -3.033 -22.906 15.086 1 98.81 492 ARG A N 1
ATOM 3923 C CA . ARG A 1 492 ? -2.949 -22.5 16.484 1 98.81 492 ARG A CA 1
ATOM 3924 C C . ARG A 1 492 ? -3.002 -20.984 16.625 1 98.81 492 ARG A C 1
ATOM 3926 O O . ARG A 1 492 ? -3.701 -20.453 17.5 1 98.81 492 ARG A O 1
ATOM 3933 N N . THR A 1 493 ? -2.26 -20.297 15.797 1 98.94 493 THR A N 1
ATOM 3934 C CA . THR A 1 493 ? -2.184 -18.844 15.852 1 98.94 493 THR A CA 1
ATOM 3935 C C . THR A 1 493 ? -3.547 -18.219 15.57 1 98.94 493 THR A C 1
ATOM 3937 O O . THR A 1 493 ? -3.959 -17.281 16.25 1 98.94 493 THR A O 1
ATOM 3940 N N . VAL A 1 494 ? -4.227 -18.734 14.508 1 98.88 494 VAL A N 1
ATOM 3941 C CA . VAL A 1 494 ? -5.543 -18.203 14.164 1 98.88 494 VAL A CA 1
ATOM 3942 C C . VAL A 1 494 ? -6.496 -18.375 15.344 1 98.88 494 VAL A C 1
ATOM 3944 O O . VAL A 1 494 ? -7.25 -17.453 15.68 1 98.88 494 VAL A O 1
ATOM 3947 N N . LEU A 1 495 ? -6.461 -19.531 16 1 98.75 495 LEU A N 1
ATOM 3948 C CA . LEU A 1 495 ? -7.344 -19.797 17.125 1 98.75 495 LEU A CA 1
ATOM 3949 C C . LEU A 1 495 ? -7.043 -18.859 18.297 1 98.75 495 LEU A C 1
ATOM 3951 O O . LEU A 1 495 ? -7.953 -18.25 18.859 1 98.75 495 LEU A O 1
ATOM 3955 N N . VAL A 1 496 ? -5.777 -18.734 18.625 1 98.62 496 VAL A N 1
ATOM 3956 C CA . VAL A 1 496 ? -5.391 -17.906 19.766 1 98.62 496 VAL A CA 1
ATOM 3957 C C . VAL A 1 496 ? -5.676 -16.438 19.469 1 98.62 496 VAL A C 1
ATOM 3959 O O . VAL A 1 496 ? -6.062 -15.68 20.359 1 98.62 496 VAL A O 1
ATOM 3962 N N . LYS A 1 497 ? -5.465 -16.062 18.266 1 98.69 497 LYS A N 1
ATOM 3963 C CA . LYS A 1 497 ? -5.789 -14.695 17.844 1 98.69 497 LYS A CA 1
ATOM 3964 C C . LYS A 1 497 ? -7.289 -14.43 17.953 1 98.69 497 LYS A C 1
ATOM 3966 O O . LYS A 1 497 ? -7.707 -13.359 18.406 1 98.69 497 LYS A O 1
ATOM 3971 N N . GLN A 1 498 ? -8.062 -15.352 17.453 1 98.56 498 GLN A N 1
ATOM 3972 C CA . GLN A 1 498 ? -9.516 -15.227 17.562 1 98.56 498 GLN A CA 1
ATOM 3973 C C . GLN A 1 498 ? -9.938 -15.055 19.031 1 98.56 498 GLN A C 1
ATOM 3975 O O . GLN A 1 498 ? -10.82 -14.25 19.328 1 98.56 498 GLN A O 1
ATOM 3980 N N . ARG A 1 499 ? -9.375 -15.797 19.953 1 98.44 499 ARG A N 1
ATOM 3981 C CA . ARG A 1 499 ? -9.664 -15.68 21.375 1 98.44 499 ARG A CA 1
ATOM 3982 C C . ARG A 1 499 ? -9.258 -14.312 21.906 1 98.44 499 ARG A C 1
ATOM 3984 O O . ARG A 1 499 ? -9.977 -13.711 22.703 1 98.44 499 ARG A O 1
ATOM 3991 N N . ALA A 1 500 ? -8.094 -13.836 21.469 1 98.69 500 ALA A N 1
ATOM 3992 C CA . ALA A 1 500 ? -7.641 -12.508 21.875 1 98.69 500 ALA A CA 1
ATOM 3993 C C . ALA A 1 500 ? -8.594 -11.422 21.391 1 98.69 500 ALA A C 1
ATOM 3995 O O . ALA A 1 500 ? -8.914 -10.492 22.125 1 98.69 500 ALA A O 1
ATOM 3996 N N . LEU A 1 501 ? -9.047 -11.516 20.125 1 98.38 501 LEU A N 1
ATOM 3997 C CA . LEU A 1 501 ? -10.008 -10.562 19.578 1 98.38 501 LEU A CA 1
ATOM 3998 C C . LEU A 1 501 ? -11.258 -10.492 20.453 1 98.38 501 LEU A C 1
ATOM 4000 O O . LEU A 1 501 ? -11.727 -9.398 20.781 1 98.38 501 LEU A O 1
ATOM 4004 N N . LYS A 1 502 ? -11.773 -11.586 20.891 1 96.56 502 LYS A N 1
ATOM 4005 C CA . LYS A 1 502 ? -13.008 -11.656 21.656 1 96.56 502 LYS A CA 1
ATOM 4006 C C . LYS A 1 502 ? -12.828 -11.039 23.047 1 96.56 502 LYS A C 1
ATOM 4008 O O . LYS A 1 502 ? -13.688 -10.289 23.5 1 96.56 502 LYS A O 1
ATOM 4013 N N . VAL A 1 503 ? -11.719 -11.344 23.688 1 96.31 503 VAL A N 1
ATOM 4014 C CA . VAL A 1 503 ? -11.523 -10.898 25.062 1 96.31 503 VAL A CA 1
ATOM 4015 C C . VAL A 1 503 ? -11.203 -9.406 25.078 1 96.31 503 VAL A C 1
ATOM 4017 O O . VAL A 1 503 ? -11.594 -8.688 26 1 96.31 503 VAL A O 1
ATOM 4020 N N . VAL A 1 504 ? -10.516 -8.906 24.062 1 97.31 504 VAL A N 1
ATOM 4021 C CA . VAL A 1 504 ? -10.148 -7.5 24.016 1 97.31 504 VAL A CA 1
ATOM 4022 C C . VAL A 1 504 ? -11.398 -6.641 23.828 1 97.31 504 VAL A C 1
ATOM 4024 O O . VAL A 1 504 ? -11.547 -5.605 24.484 1 97.31 504 VAL A O 1
ATOM 4027 N N . VAL A 1 505 ? -12.289 -7.008 22.922 1 93.69 505 VAL A N 1
ATOM 4028 C CA . VAL A 1 505 ? -13.469 -6.191 22.656 1 93.69 505 VAL A CA 1
ATOM 4029 C C . VAL A 1 505 ? -14.359 -6.148 23.891 1 93.69 505 VAL A C 1
ATOM 4031 O O . VAL A 1 505 ? -15.094 -5.176 24.109 1 93.69 505 VAL A O 1
ATOM 4034 N N . ALA A 1 506 ? -14.305 -7.137 24.75 1 92.56 506 ALA A N 1
ATOM 4035 C CA . ALA A 1 506 ? -15.109 -7.199 25.969 1 92.56 506 ALA A CA 1
ATOM 4036 C C . ALA A 1 506 ? -14.727 -6.086 26.938 1 92.56 506 ALA A C 1
ATOM 4038 O O . ALA A 1 506 ? -15.484 -5.762 27.859 1 92.56 506 ALA A O 1
ATOM 4039 N N . LEU A 1 507 ? -13.555 -5.496 26.719 1 94.06 507 LEU A N 1
ATOM 4040 C CA . LEU A 1 507 ? -13.117 -4.402 27.578 1 94.06 507 LEU A CA 1
ATOM 4041 C C . LEU A 1 507 ? -13.969 -3.158 27.359 1 94.06 507 LEU A C 1
ATOM 4043 O O . LEU A 1 507 ? -13.938 -2.223 28.156 1 94.06 507 LEU A O 1
ATOM 4047 N N . ALA A 1 508 ? -14.695 -3.072 26.266 1 88.69 508 ALA A N 1
ATOM 4048 C CA . ALA A 1 508 ? -15.57 -1.941 25.953 1 88.69 508 ALA A CA 1
ATOM 4049 C C . ALA A 1 508 ? -16.766 -1.908 26.906 1 88.69 508 ALA A C 1
ATOM 4051 O O . ALA A 1 508 ? -17.438 -0.877 27.047 1 88.69 508 ALA A O 1
ATOM 4052 N N . ASP A 1 509 ? -17 -2.994 27.531 1 85.81 509 ASP A N 1
ATOM 4053 C CA . ASP A 1 509 ? -18.172 -3.086 28.406 1 85.81 509 ASP A CA 1
ATOM 4054 C C . ASP A 1 509 ? -17.969 -2.264 29.688 1 85.81 509 ASP A C 1
ATOM 4056 O O . ASP A 1 509 ? -16.844 -2.141 30.172 1 85.81 509 ASP A O 1
ATOM 4060 N N . SER A 1 510 ? -18.969 -1.62 30.203 1 73.12 510 SER A N 1
ATOM 4061 C CA . SER A 1 510 ? -18.953 -0.679 31.312 1 73.12 510 SER A CA 1
ATOM 4062 C C . SER A 1 510 ? -18.578 -1.376 32.625 1 73.12 510 SER A C 1
ATOM 4064 O O . SER A 1 510 ? -18.078 -0.742 33.562 1 73.12 510 SER A O 1
ATOM 4066 N N . ASP A 1 511 ? -18.844 -2.57 32.812 1 75.56 511 ASP A N 1
ATOM 4067 C CA . ASP A 1 511 ? -18.641 -3.236 34.094 1 75.56 511 ASP A CA 1
ATOM 4068 C C . ASP A 1 511 ? -17.312 -3.977 34.094 1 75.56 511 ASP A C 1
ATOM 4070 O O . ASP A 1 511 ? -17.188 -5.039 34.719 1 75.56 511 ASP A O 1
ATOM 4074 N N . VAL A 1 512 ? -16.422 -3.398 33.469 1 70.88 512 VAL A N 1
ATOM 4075 C CA . VAL A 1 512 ? -15.172 -4.125 33.312 1 70.88 512 VAL A CA 1
ATOM 4076 C C . VAL A 1 512 ? -14.383 -4.043 34.625 1 70.88 512 VAL A C 1
ATOM 4078 O O . VAL A 1 512 ? -14.227 -2.963 35.188 1 70.88 512 VAL A O 1
ATOM 4081 N N . THR A 1 513 ? -13.953 -5.188 35.031 1 77.88 513 THR A N 1
ATOM 4082 C CA . THR A 1 513 ? -13.164 -5.387 36.25 1 77.88 513 THR A CA 1
ATOM 4083 C C . THR A 1 513 ? -11.688 -5.543 35.906 1 77.88 513 THR A C 1
ATOM 4085 O O . THR A 1 513 ? -11.32 -5.699 34.75 1 77.88 513 THR A O 1
ATOM 4088 N N . LYS A 1 514 ? -10.922 -5.367 36.875 1 87 514 LYS A N 1
ATOM 4089 C CA . LYS A 1 514 ? -9.492 -5.648 36.781 1 87 514 LYS A CA 1
ATOM 4090 C C . LYS A 1 514 ? -9.25 -7.066 36.25 1 87 514 LYS A C 1
ATOM 4092 O O . LYS A 1 514 ? -8.297 -7.305 35.5 1 87 514 LYS A O 1
ATOM 4097 N N . LEU A 1 515 ? -10.094 -7.91 36.562 1 86.94 515 LEU A N 1
ATOM 4098 C CA . LEU A 1 515 ? -9.969 -9.305 36.125 1 86.94 515 LEU A CA 1
ATOM 4099 C C . LEU A 1 515 ? -10.109 -9.438 34.625 1 86.94 515 LEU A C 1
ATOM 4101 O O . LEU A 1 515 ? -9.398 -10.234 34 1 86.94 515 LEU A O 1
ATOM 4105 N N . ARG A 1 516 ? -10.969 -8.766 34.062 1 90.44 516 ARG A N 1
ATOM 4106 C CA . ARG A 1 516 ? -11.156 -8.797 32.594 1 90.44 516 ARG A CA 1
ATOM 4107 C C . ARG A 1 516 ? -9.953 -8.211 31.875 1 90.44 516 ARG A C 1
ATOM 4109 O O . ARG A 1 516 ? -9.578 -8.68 30.797 1 90.44 516 ARG A O 1
ATOM 4116 N N . ALA A 1 517 ? -9.406 -7.188 32.469 1 93.88 517 ALA A N 1
ATOM 4117 C CA . ALA A 1 517 ? -8.195 -6.594 31.906 1 93.88 517 ALA A CA 1
ATOM 4118 C C . ALA A 1 517 ? -7.043 -7.59 31.922 1 93.88 517 ALA A C 1
ATOM 4120 O O . ALA A 1 517 ? -6.285 -7.688 30.953 1 93.88 517 ALA A O 1
ATOM 4121 N N . ASP A 1 518 ? -6.914 -8.289 32.969 1 95.44 518 ASP A N 1
ATOM 4122 C CA . ASP A 1 518 ? -5.863 -9.297 33.094 1 95.44 518 ASP A CA 1
ATOM 4123 C C . ASP A 1 518 ? -6.066 -10.422 32.094 1 95.44 518 ASP A C 1
ATOM 4125 O O . ASP A 1 518 ? -5.102 -10.93 31.516 1 95.44 518 ASP A O 1
ATOM 4129 N N . SER A 1 519 ? -7.289 -10.828 31.953 1 95.44 519 SER A N 1
ATOM 4130 C CA . SER A 1 519 ? -7.609 -11.859 30.969 1 95.44 519 SER A CA 1
ATOM 4131 C C . SER A 1 519 ? -7.266 -11.398 29.562 1 95.44 519 SER A C 1
ATOM 4133 O O . SER A 1 519 ? -6.746 -12.172 28.75 1 95.44 519 SER A O 1
ATOM 4135 N N . ALA A 1 520 ? -7.578 -10.18 29.281 1 96.94 520 ALA A N 1
ATOM 4136 C CA . ALA A 1 520 ? -7.262 -9.617 27.969 1 96.94 520 ALA A CA 1
ATOM 4137 C C . ALA A 1 520 ? -5.754 -9.562 27.75 1 96.94 520 ALA A C 1
ATOM 4139 O O . ALA A 1 520 ? -5.262 -9.93 26.672 1 96.94 520 ALA A O 1
ATOM 4140 N N . ARG A 1 521 ? -5.012 -9.125 28.75 1 97.19 521 ARG A N 1
ATOM 4141 C CA . ARG A 1 521 ? -3.557 -9.07 28.672 1 97.19 521 ARG A CA 1
ATOM 4142 C C . ARG A 1 521 ? -2.971 -10.453 28.406 1 97.19 521 ARG A C 1
ATOM 4144 O O . ARG A 1 521 ? -2.068 -10.609 27.578 1 97.19 521 ARG A O 1
ATOM 4151 N N . ALA A 1 522 ? -3.488 -11.414 29.125 1 98 522 ALA A N 1
ATOM 4152 C CA . ALA A 1 522 ? -2.996 -12.781 28.984 1 98 522 ALA A CA 1
ATOM 4153 C C . ALA A 1 522 ? -3.281 -13.32 27.578 1 98 522 ALA A C 1
ATOM 4155 O O . ALA A 1 522 ? -2.441 -14 26.984 1 98 522 ALA A O 1
ATOM 4156 N N . ALA A 1 523 ? -4.473 -13.07 27.109 1 98.5 523 ALA A N 1
ATOM 4157 C CA . ALA A 1 523 ? -4.844 -13.523 25.766 1 98.5 523 ALA A CA 1
ATOM 4158 C C . ALA A 1 523 ? -3.971 -12.867 24.703 1 98.5 523 ALA A C 1
ATOM 4160 O O . ALA A 1 523 ? -3.545 -13.523 23.75 1 98.5 523 ALA A O 1
ATOM 4161 N N . VAL A 1 524 ? -3.723 -11.586 24.859 1 98.81 524 VAL A N 1
ATOM 4162 C CA . VAL A 1 524 ? -2.887 -10.859 23.922 1 98.81 524 VAL A CA 1
ATOM 4163 C C . VAL A 1 524 ? -1.458 -11.391 23.969 1 98.81 524 VAL A C 1
ATOM 4165 O O . VAL A 1 524 ? -0.802 -11.531 22.938 1 98.81 524 VAL A O 1
ATOM 4168 N N . THR A 1 525 ? -0.958 -11.68 25.141 1 98.62 525 THR A N 1
ATOM 4169 C CA . THR A 1 525 ? 0.377 -12.242 25.297 1 98.62 525 THR A CA 1
ATOM 4170 C C . THR A 1 525 ? 0.472 -13.602 24.625 1 98.62 525 THR A C 1
ATOM 4172 O O . THR A 1 525 ? 1.464 -13.898 23.953 1 98.62 525 THR A O 1
ATOM 4175 N N . SER A 1 526 ? -0.555 -14.43 24.828 1 98.75 526 SER A N 1
ATOM 4176 C CA . SER A 1 526 ? -0.6 -15.727 24.141 1 98.75 526 SER A CA 1
ATOM 4177 C C . SER A 1 526 ? -0.583 -15.555 22.625 1 98.75 526 SER A C 1
ATOM 4179 O O . SER A 1 526 ? 0.09 -16.312 21.922 1 98.75 526 SER A O 1
ATOM 4181 N N . CYS A 1 527 ? -1.355 -14.617 22.156 1 98.81 527 CYS A N 1
ATOM 4182 C CA . CYS A 1 527 ? -1.38 -14.312 20.734 1 98.81 527 CYS A CA 1
ATOM 4183 C C . CYS A 1 527 ? -0.001 -13.883 20.234 1 98.81 527 CYS A C 1
ATOM 4185 O O . CYS A 1 527 ? 0.462 -14.352 19.203 1 98.81 527 CYS A O 1
ATOM 4187 N N . GLN A 1 528 ? 0.661 -12.992 21 1 98.88 528 GLN A N 1
ATOM 4188 C CA . GLN A 1 528 ? 1.997 -12.523 20.641 1 98.88 528 GLN A CA 1
ATOM 4189 C C . GLN A 1 528 ? 2.969 -13.688 20.484 1 98.88 528 GLN A C 1
ATOM 4191 O O . GLN A 1 528 ? 3.709 -13.758 19.516 1 98.88 528 GLN A O 1
ATOM 4196 N N . HIS A 1 529 ? 2.947 -14.617 21.422 1 98.81 529 HIS A N 1
ATOM 4197 C CA . HIS A 1 529 ? 3.842 -15.766 21.391 1 98.81 529 HIS A CA 1
ATOM 4198 C C . HIS A 1 529 ? 3.549 -16.656 20.188 1 98.81 529 HIS A C 1
ATOM 4200 O O . HIS A 1 529 ? 4.469 -17.156 19.531 1 98.81 529 HIS A O 1
ATOM 4206 N N . ALA A 1 530 ? 2.275 -16.875 19.922 1 98.88 530 ALA A N 1
ATOM 4207 C CA . ALA A 1 530 ? 1.894 -17.703 18.781 1 98.88 530 ALA A CA 1
ATOM 4208 C C . ALA A 1 530 ? 2.365 -17.062 17.469 1 98.88 530 ALA A C 1
ATOM 4210 O O . ALA A 1 530 ? 2.83 -17.766 16.562 1 98.88 530 ALA A O 1
ATOM 4211 N N . LEU A 1 531 ? 2.229 -15.758 17.375 1 98.94 531 LEU A N 1
ATOM 4212 C CA . LEU A 1 531 ? 2.668 -15.023 16.188 1 98.94 531 LEU A CA 1
ATOM 4213 C C . LEU A 1 531 ? 4.18 -15.133 16.016 1 98.94 531 LEU A C 1
ATOM 4215 O O . LEU A 1 531 ? 4.668 -15.281 14.891 1 98.94 531 LEU A O 1
ATOM 4219 N N . GLU A 1 532 ? 4.926 -14.992 17.078 1 98.88 532 GLU A N 1
ATOM 4220 C CA . GLU A 1 532 ? 6.379 -15.109 17.031 1 98.88 532 GLU A CA 1
ATOM 4221 C C . GLU A 1 532 ? 6.805 -16.469 16.5 1 98.88 532 GLU A C 1
ATOM 4223 O O . GLU A 1 532 ? 7.707 -16.562 15.664 1 98.88 532 GLU A O 1
ATOM 4228 N N . GLN A 1 533 ? 6.16 -17.5 17 1 98.88 533 GLN A N 1
ATOM 4229 C CA . GLN A 1 533 ? 6.473 -18.844 16.516 1 98.88 533 GLN A CA 1
ATOM 4230 C C . GLN A 1 533 ? 6.078 -19.016 15.055 1 98.88 533 GLN A C 1
ATOM 4232 O O . GLN A 1 533 ? 6.809 -19.641 14.281 1 98.88 533 GLN A O 1
ATOM 4237 N N . LEU A 1 534 ? 4.922 -18.5 14.711 1 98.94 534 LEU A N 1
ATOM 4238 C CA . LEU A 1 534 ? 4.48 -18.578 13.32 1 98.94 534 LEU A CA 1
ATOM 4239 C C . LEU A 1 534 ? 5.5 -17.922 12.391 1 98.94 534 LEU A C 1
ATOM 4241 O O . LEU A 1 534 ? 5.809 -18.469 11.328 1 98.94 534 LEU A O 1
ATOM 4245 N N . LEU A 1 535 ? 6.004 -16.75 12.797 1 98.88 535 LEU A N 1
ATOM 4246 C CA . LEU A 1 535 ? 6.988 -16.031 11.984 1 98.88 535 LEU A CA 1
ATOM 4247 C C . LEU A 1 535 ? 8.242 -16.875 11.781 1 98.88 535 LEU A C 1
ATOM 4249 O O . LEU A 1 535 ? 8.781 -16.938 10.68 1 98.88 535 LEU A O 1
ATOM 4253 N N . ARG A 1 536 ? 8.695 -17.562 12.781 1 98.69 536 ARG A N 1
ATOM 4254 C CA . ARG A 1 536 ? 9.883 -18.406 12.695 1 98.69 536 ARG A CA 1
ATOM 4255 C C . ARG A 1 536 ? 9.648 -19.594 11.758 1 98.69 536 ARG A C 1
ATOM 4257 O O . ARG A 1 536 ? 10.492 -19.891 10.914 1 98.69 536 ARG A O 1
ATOM 4264 N N . ASP A 1 537 ? 8.508 -20.234 11.93 1 98.75 537 ASP A N 1
ATOM 4265 C CA . ASP A 1 537 ? 8.18 -21.375 11.086 1 98.75 537 ASP A CA 1
ATOM 4266 C C . ASP A 1 537 ? 8.016 -20.953 9.633 1 98.75 537 ASP A C 1
ATOM 4268 O O . ASP A 1 537 ? 8.453 -21.672 8.719 1 98.75 537 ASP A O 1
ATOM 4272 N N . PHE A 1 538 ? 7.383 -19.812 9.461 1 98.81 538 PHE A N 1
ATOM 4273 C CA . PHE A 1 538 ? 7.188 -19.297 8.109 1 98.81 538 PHE A CA 1
ATOM 4274 C C . PHE A 1 538 ? 8.523 -18.969 7.453 1 98.81 538 PHE A C 1
ATOM 4276 O O . PHE A 1 538 ? 8.727 -19.266 6.273 1 98.81 538 PHE A O 1
ATOM 4283 N N . ARG A 1 539 ? 9.414 -18.391 8.172 1 98.44 539 ARG A N 1
ATOM 4284 C CA . ARG A 1 539 ? 10.742 -18.047 7.676 1 98.44 539 ARG A CA 1
ATOM 4285 C C . ARG A 1 539 ? 11.484 -19.281 7.184 1 98.44 539 ARG A C 1
ATOM 4287 O O . ARG A 1 539 ? 12.055 -19.281 6.094 1 98.44 539 ARG A O 1
ATOM 4294 N N . ALA A 1 540 ? 11.438 -20.281 7.984 1 98 540 ALA A N 1
ATOM 4295 C CA . ALA A 1 540 ? 12.109 -21.531 7.617 1 98 540 ALA A CA 1
ATOM 4296 C C . ALA A 1 540 ? 11.5 -22.125 6.355 1 98 540 ALA A C 1
ATOM 4298 O O . ALA A 1 540 ? 12.219 -22.562 5.449 1 98 540 ALA A O 1
ATOM 4299 N N . LEU A 1 541 ? 10.227 -22.172 6.312 1 98.44 541 LEU A N 1
ATOM 4300 C CA . LEU A 1 541 ? 9.531 -22.719 5.156 1 98.44 541 LEU A CA 1
ATOM 4301 C C . LEU A 1 541 ? 9.797 -21.875 3.912 1 98.44 541 LEU A C 1
ATOM 4303 O O . LEU A 1 541 ? 10.031 -22.422 2.828 1 98.44 541 LEU A O 1
ATOM 4307 N N . TRP A 1 542 ? 9.75 -20.578 4.09 1 98.31 542 TRP A N 1
ATOM 4308 C CA . TRP A 1 542 ? 10.016 -19.672 2.98 1 98.31 542 TRP A CA 1
ATOM 4309 C C . TRP A 1 542 ? 11.391 -19.922 2.385 1 98.31 542 TRP A C 1
ATOM 4311 O O . TRP A 1 542 ? 11.539 -20.062 1.168 1 98.31 542 TRP A O 1
ATOM 4321 N N . GLN A 1 543 ? 12.344 -20.031 3.188 1 97 543 GLN A N 1
ATOM 4322 C CA . GLN A 1 543 ? 13.727 -20.172 2.734 1 97 543 GLN A CA 1
ATOM 4323 C C . GLN A 1 543 ? 13.945 -21.516 2.043 1 97 543 GLN A C 1
ATOM 4325 O O . GLN A 1 543 ? 14.812 -21.641 1.173 1 97 543 GLN A O 1
ATOM 4330 N N . GLN A 1 544 ? 13.148 -22.422 2.447 1 97 544 GLN A N 1
ATOM 4331 C CA . GLN A 1 544 ? 13.234 -23.719 1.788 1 97 544 GLN A CA 1
ATOM 4332 C C . GLN A 1 544 ? 12.773 -23.641 0.336 1 97 544 GLN A C 1
ATOM 4334 O O . GLN A 1 544 ? 13.297 -24.344 -0.531 1 97 544 GLN A O 1
ATOM 4339 N N . GLN A 1 545 ? 11.859 -22.734 0.041 1 97.94 545 GLN A N 1
ATOM 4340 C CA . GLN A 1 545 ? 11.188 -22.797 -1.252 1 97.94 545 GLN A CA 1
ATOM 4341 C C . GLN A 1 545 ? 11.508 -21.578 -2.104 1 97.94 545 GLN A C 1
ATOM 4343 O O . GLN A 1 545 ? 11.484 -21.641 -3.334 1 97.94 545 GLN A O 1
ATOM 4348 N N . ARG A 1 546 ? 11.805 -20.5 -1.472 1 98.12 546 ARG A N 1
ATOM 4349 C CA . ARG A 1 546 ? 11.875 -19.203 -2.166 1 98.12 546 ARG A CA 1
ATOM 4350 C C . ARG A 1 546 ? 13.195 -18.5 -1.884 1 98.12 546 ARG A C 1
ATOM 4352 O O . ARG A 1 546 ? 13.875 -18.812 -0.903 1 98.12 546 ARG A O 1
ATOM 4359 N N . ARG A 1 547 ? 13.539 -17.578 -2.816 1 97.19 547 ARG A N 1
ATOM 4360 C CA . ARG A 1 547 ? 14.625 -16.641 -2.547 1 97.19 547 ARG A CA 1
ATOM 4361 C C . ARG A 1 547 ? 14.305 -15.75 -1.347 1 97.19 547 ARG A C 1
ATOM 4363 O O . ARG A 1 547 ? 13.156 -15.711 -0.891 1 97.19 547 ARG A O 1
ATOM 4370 N N . GLY A 1 548 ? 15.398 -15.117 -0.832 1 97 548 GLY A N 1
ATOM 4371 C CA . GLY A 1 548 ? 15.195 -14.273 0.335 1 97 548 GLY A CA 1
ATOM 4372 C C . GLY A 1 548 ? 14.328 -13.062 0.056 1 97 548 GLY A C 1
ATOM 4373 O O . GLY A 1 548 ? 13.633 -12.578 0.948 1 97 548 GLY A O 1
ATOM 4374 N N . ASN A 1 549 ? 14.32 -12.57 -1.219 1 96.94 549 ASN A N 1
ATOM 4375 C CA . ASN A 1 549 ? 13.492 -11.438 -1.609 1 96.94 549 ASN A CA 1
ATOM 4376 C C . ASN A 1 549 ? 12.016 -11.703 -1.351 1 96.94 549 ASN A C 1
ATOM 4378 O O . ASN A 1 549 ? 11.516 -12.789 -1.639 1 96.94 549 ASN A O 1
ATOM 4382 N N . GLY A 1 550 ? 11.336 -10.789 -0.866 1 97.31 550 GLY A N 1
ATOM 4383 C CA . GLY A 1 550 ? 9.906 -10.906 -0.615 1 97.31 550 GLY A CA 1
ATOM 4384 C C . GLY A 1 550 ? 9.578 -11.195 0.838 1 97.31 550 GLY A C 1
ATOM 4385 O O . GLY A 1 550 ? 8.5 -10.836 1.317 1 97.31 550 GLY A O 1
ATOM 4386 N N . PHE A 1 551 ? 10.5 -11.828 1.571 1 98.38 551 PHE A N 1
ATOM 4387 C CA . PHE A 1 551 ? 10.172 -12.172 2.949 1 98.38 551 PHE A CA 1
ATOM 4388 C C . PHE A 1 551 ? 10.188 -10.938 3.836 1 98.38 551 PHE A C 1
ATOM 4390 O O . PHE A 1 551 ? 9.594 -10.93 4.918 1 98.38 551 PHE A O 1
ATOM 4397 N N . GLU A 1 552 ? 10.922 -9.852 3.41 1 98.38 552 GLU A N 1
ATOM 4398 C CA . GLU A 1 552 ? 10.852 -8.602 4.156 1 98.38 552 GLU A CA 1
ATOM 4399 C C . GLU A 1 552 ? 9.414 -8.094 4.25 1 98.38 552 GLU A C 1
ATOM 4401 O O . GLU A 1 552 ? 9.039 -7.449 5.234 1 98.38 552 GLU A O 1
ATOM 4406 N N . VAL A 1 553 ? 8.586 -8.406 3.256 1 98.31 553 VAL A N 1
ATOM 4407 C CA . VAL A 1 553 ? 7.172 -8.047 3.285 1 98.31 553 VAL A CA 1
ATOM 4408 C C . VAL A 1 553 ? 6.461 -8.844 4.375 1 98.31 553 VAL A C 1
ATOM 4410 O O . VAL A 1 553 ? 5.625 -8.305 5.105 1 98.31 553 VAL A O 1
ATOM 4413 N N . ILE A 1 554 ? 6.797 -10.117 4.531 1 98.69 554 ILE A N 1
ATOM 4414 C CA . ILE A 1 554 ? 6.203 -10.969 5.562 1 98.69 554 ILE A CA 1
ATOM 4415 C C . ILE A 1 554 ? 6.637 -10.477 6.941 1 98.69 554 ILE A C 1
ATOM 4417 O O . ILE A 1 554 ? 5.832 -10.461 7.879 1 98.69 554 ILE A O 1
ATOM 4421 N N . ASP A 1 555 ? 7.93 -10.078 7.039 1 98.81 555 ASP A N 1
ATOM 4422 C CA . ASP A 1 555 ? 8.406 -9.484 8.281 1 98.81 555 ASP A CA 1
ATOM 4423 C C . ASP A 1 555 ? 7.59 -8.25 8.648 1 98.81 555 ASP A C 1
ATOM 4425 O O . ASP A 1 555 ? 7.25 -8.047 9.82 1 98.81 555 ASP A O 1
ATOM 4429 N N . VAL A 1 556 ? 7.305 -7.434 7.707 1 98.69 556 VAL A N 1
ATOM 4430 C CA . VAL A 1 556 ? 6.5 -6.242 7.949 1 98.69 556 VAL A CA 1
ATOM 4431 C C . VAL A 1 556 ? 5.105 -6.645 8.43 1 98.69 556 VAL A C 1
ATOM 4433 O O . VAL A 1 556 ? 4.602 -6.098 9.414 1 98.69 556 VAL A O 1
ATOM 4436 N N . ARG A 1 557 ? 4.477 -7.613 7.762 1 98.69 557 ARG A N 1
ATOM 4437 C CA . ARG A 1 557 ? 3.107 -8.016 8.07 1 98.69 557 ARG A CA 1
ATOM 4438 C C . ARG A 1 557 ? 3.02 -8.641 9.453 1 98.69 557 ARG A C 1
ATOM 4440 O O . ARG A 1 557 ? 2.299 -8.148 10.328 1 98.69 557 ARG A O 1
ATOM 4447 N N . LEU A 1 558 ? 3.812 -9.648 9.727 1 98.88 558 LEU A N 1
ATOM 4448 C CA . LEU A 1 558 ? 3.725 -10.375 10.984 1 98.88 558 LEU A CA 1
ATOM 4449 C C . LEU A 1 558 ? 4.43 -9.609 12.102 1 98.88 558 LEU A C 1
ATOM 4451 O O . LEU A 1 558 ? 3.994 -9.648 13.258 1 98.88 558 LEU A O 1
ATOM 4455 N N . GLY A 1 559 ? 5.562 -8.945 11.75 1 98.88 559 GLY A N 1
ATOM 4456 C CA . GLY A 1 559 ? 6.18 -8.07 12.742 1 98.88 559 GLY A CA 1
ATOM 4457 C C . GLY A 1 559 ? 5.258 -6.969 13.227 1 98.88 559 GLY A C 1
ATOM 4458 O O . GLY A 1 559 ? 5.281 -6.605 14.406 1 98.88 559 GLY A O 1
ATOM 4459 N N . GLY A 1 560 ? 4.523 -6.441 12.281 1 98.75 560 GLY A N 1
ATOM 4460 C CA . GLY A 1 560 ? 3.521 -5.453 12.656 1 98.75 560 GLY A CA 1
ATOM 4461 C C . GLY A 1 560 ? 2.504 -5.988 13.641 1 98.75 560 GLY A C 1
ATOM 4462 O O . GLY A 1 560 ? 2.141 -5.297 14.602 1 98.75 560 GLY A O 1
ATOM 4463 N N . GLN A 1 561 ? 2.012 -7.23 13.422 1 98.81 561 GLN A N 1
ATOM 4464 C CA . GLN A 1 561 ? 1.066 -7.855 14.344 1 98.81 561 GLN A CA 1
ATOM 4465 C C . GLN A 1 561 ? 1.689 -8.047 15.719 1 98.81 561 GLN A C 1
ATOM 4467 O O . GLN A 1 561 ? 1.029 -7.84 16.734 1 98.81 561 GLN A O 1
ATOM 4472 N N . ILE A 1 562 ? 2.936 -8.453 15.742 1 98.94 562 ILE A N 1
ATOM 4473 C CA . ILE A 1 562 ? 3.631 -8.695 17 1 98.94 562 ILE A CA 1
ATOM 4474 C C . ILE A 1 562 ? 3.783 -7.387 17.766 1 98.94 562 ILE A C 1
ATOM 4476 O O . ILE A 1 562 ? 3.477 -7.32 18.953 1 98.94 562 ILE A O 1
ATOM 4480 N N . ALA A 1 563 ? 4.227 -6.332 17.078 1 98.88 563 ALA A N 1
ATOM 4481 C CA . ALA A 1 563 ? 4.367 -5.02 17.703 1 98.88 563 ALA A CA 1
ATOM 4482 C C . ALA A 1 563 ? 3.018 -4.508 18.203 1 98.88 563 ALA A C 1
ATOM 4484 O O . ALA A 1 563 ? 2.943 -3.863 19.25 1 98.88 563 ALA A O 1
ATOM 4485 N N . ARG A 1 564 ? 1.97 -4.762 17.438 1 98.88 564 ARG A N 1
ATOM 4486 C CA . ARG A 1 564 ? 0.632 -4.316 17.812 1 98.88 564 ARG A CA 1
ATOM 4487 C C . ARG A 1 564 ? 0.19 -4.973 19.125 1 98.88 564 ARG A C 1
ATOM 4489 O O . ARG A 1 564 ? -0.48 -4.34 19.938 1 98.88 564 ARG A O 1
ATOM 4496 N N . CYS A 1 565 ? 0.549 -6.262 19.344 1 98.88 565 CYS A N 1
ATOM 4497 C CA . CYS A 1 565 ? 0.251 -6.926 20.609 1 98.88 565 CYS A CA 1
ATOM 4498 C C . CYS A 1 565 ? 0.867 -6.172 21.781 1 98.88 565 CYS A C 1
ATOM 4500 O O . CYS A 1 565 ? 0.221 -5.988 22.812 1 98.88 565 CYS A O 1
ATOM 4502 N N . GLU A 1 566 ? 2.064 -5.727 21.578 1 98.56 566 GLU A N 1
ATOM 4503 C CA . GLU A 1 566 ? 2.736 -4.965 22.641 1 98.56 566 GLU A CA 1
ATOM 4504 C C . GLU A 1 566 ? 2.016 -3.65 22.906 1 98.56 566 GLU A C 1
ATOM 4506 O O . GLU A 1 566 ? 1.821 -3.275 24.078 1 98.56 566 GLU A O 1
ATOM 4511 N N . THR A 1 567 ? 1.669 -2.955 21.891 1 98.69 567 THR A N 1
ATOM 4512 C CA . THR A 1 567 ? 0.977 -1.679 22.031 1 98.69 567 THR A CA 1
ATOM 4513 C C . THR A 1 567 ? -0.369 -1.868 22.719 1 98.69 567 THR A C 1
ATOM 4515 O O . THR A 1 567 ? -0.733 -1.091 23.609 1 98.69 567 THR A O 1
ATOM 4518 N N . VAL A 1 568 ? -1.135 -2.906 22.328 1 98.56 568 VAL A N 1
ATOM 4519 C CA . VAL A 1 568 ? -2.449 -3.148 22.922 1 98.56 568 VAL A CA 1
ATOM 4520 C C . VAL A 1 568 ? -2.301 -3.494 24.391 1 98.56 568 VAL A C 1
ATOM 4522 O O . VAL A 1 568 ? -3.084 -3.031 25.234 1 98.56 568 VAL A O 1
ATOM 4525 N N . THR A 1 569 ? -1.259 -4.328 24.734 1 98.44 569 THR A N 1
ATOM 4526 C CA . THR A 1 569 ? -0.982 -4.625 26.125 1 98.44 569 THR A CA 1
ATOM 4527 C C . THR A 1 569 ? -0.68 -3.346 26.906 1 98.44 569 THR A C 1
ATOM 4529 O O . THR A 1 569 ? -1.202 -3.141 28 1 98.44 569 THR A O 1
ATOM 4532 N N . TRP A 1 570 ? 0.118 -2.486 26.328 1 98.19 570 TRP A N 1
ATOM 4533 C CA . TRP A 1 570 ? 0.449 -1.206 26.953 1 98.19 570 TRP A CA 1
ATOM 4534 C C . TRP A 1 570 ? -0.797 -0.343 27.109 1 98.19 570 TRP A C 1
ATOM 4536 O O . TRP A 1 570 ? -0.982 0.298 28.156 1 98.19 570 TRP A O 1
ATOM 4546 N N . ARG A 1 571 ? -1.657 -0.292 26.141 1 97.56 571 ARG A N 1
ATOM 4547 C CA . ARG A 1 571 ? -2.896 0.477 26.203 1 97.56 571 ARG A CA 1
ATOM 4548 C C . ARG A 1 571 ? -3.809 -0.03 27.312 1 97.56 571 ARG A C 1
ATOM 4550 O O . ARG A 1 571 ? -4.551 0.748 27.922 1 97.56 571 ARG A O 1
ATOM 4557 N N . ILE A 1 572 ? -3.885 -1.331 27.469 1 96.94 572 ILE A N 1
ATOM 4558 C CA . ILE A 1 572 ? -4.684 -1.917 28.547 1 96.94 572 ILE A CA 1
ATOM 4559 C C . ILE A 1 572 ? -4.141 -1.462 29.891 1 96.94 572 ILE A C 1
ATOM 4561 O O . ILE A 1 572 ? -4.91 -1.12 30.797 1 96.94 572 ILE A O 1
ATOM 4565 N N . ASP A 1 573 ? -2.801 -1.42 30 1 96.44 573 ASP A N 1
ATOM 4566 C CA . ASP A 1 573 ? -2.188 -0.934 31.234 1 96.44 573 ASP A CA 1
ATOM 4567 C C . ASP A 1 573 ? -2.527 0.535 31.469 1 96.44 573 ASP A C 1
ATOM 4569 O O . ASP A 1 573 ? -2.842 0.929 32.594 1 96.44 573 ASP A O 1
ATOM 4573 N N . GLU A 1 574 ? -2.432 1.35 30.453 1 96.12 574 GLU A N 1
ATOM 4574 C CA . GLU A 1 574 ? -2.777 2.764 30.562 1 96.12 574 GLU A CA 1
ATOM 4575 C C . GLU A 1 574 ? -4.25 2.947 30.906 1 96.12 574 GLU A C 1
ATOM 4577 O O . GLU A 1 574 ? -4.605 3.857 31.656 1 96.12 574 GLU A O 1
ATOM 4582 N N . TRP A 1 575 ? -5.078 2.119 30.328 1 94.5 575 TRP A N 1
ATOM 4583 C CA . TRP A 1 575 ? -6.504 2.145 30.625 1 94.5 575 TRP A CA 1
ATOM 4584 C C . TRP A 1 575 ? -6.75 1.822 32.094 1 94.5 575 TRP A C 1
ATOM 4586 O O . TRP A 1 575 ? -7.527 2.508 32.781 1 94.5 575 TRP A O 1
ATOM 4596 N N . LEU A 1 576 ? -6.098 0.84 32.656 1 92.94 576 LEU A N 1
ATOM 4597 C CA . LEU A 1 576 ? -6.203 0.459 34.062 1 92.94 576 LEU A CA 1
ATOM 4598 C C . LEU A 1 576 ? -5.746 1.595 34.969 1 92.94 576 LEU A C 1
ATOM 4600 O O . LEU A 1 576 ? -6.277 1.771 36.094 1 92.94 576 LEU A O 1
ATOM 4604 N N . ALA A 1 577 ? -4.859 2.389 34.5 1 93.62 577 ALA A N 1
ATOM 4605 C CA . ALA A 1 577 ? -4.324 3.512 35.25 1 93.62 577 ALA A CA 1
ATOM 4606 C C . ALA A 1 577 ? -5.18 4.762 35.062 1 93.62 577 ALA A C 1
ATOM 4608 O O . ALA A 1 577 ? -4.914 5.801 35.688 1 93.62 577 ALA A O 1
ATOM 4609 N N . GLY A 1 578 ? -6.172 4.727 34.25 1 91.94 578 GLY A N 1
ATOM 4610 C CA . GLY A 1 578 ? -7.09 5.836 34.031 1 91.94 578 GLY A CA 1
ATOM 4611 C C . GLY A 1 578 ? -6.594 6.844 33.031 1 91.94 578 GLY A C 1
ATOM 4612 O O . GLY A 1 578 ? -7.113 7.957 32.938 1 91.94 578 GLY A O 1
ATOM 4613 N N . ARG A 1 579 ? -5.598 6.434 32.125 1 94.44 579 ARG A N 1
ATOM 4614 C CA . ARG A 1 579 ? -4.965 7.375 31.219 1 94.44 579 ARG A CA 1
ATOM 4615 C C . ARG A 1 579 ? -5.34 7.07 29.766 1 94.44 579 ARG A C 1
ATOM 4617 O O . ARG A 1 579 ? -4.867 7.738 28.844 1 94.44 579 ARG A O 1
ATOM 4624 N N . ASP A 1 580 ? -6.141 6.07 29.594 1 94.12 580 ASP A N 1
ATOM 4625 C CA . ASP A 1 580 ? -6.648 5.684 28.281 1 94.12 580 ASP A CA 1
ATOM 4626 C C . ASP A 1 580 ? -8.102 5.211 28.375 1 94.12 580 ASP A C 1
ATOM 4628 O O . ASP A 1 580 ? -8.5 4.613 29.375 1 94.12 580 ASP A O 1
ATOM 4632 N N . ASP A 1 581 ? -8.891 5.508 27.406 1 93.12 581 ASP A N 1
ATOM 4633 C CA . ASP A 1 581 ? -10.297 5.113 27.453 1 93.12 581 ASP A CA 1
ATOM 4634 C C . ASP A 1 581 ? -10.594 3.996 26.453 1 93.12 581 ASP A C 1
ATOM 4636 O O . ASP A 1 581 ? -11.719 3.51 26.375 1 93.12 581 ASP A O 1
ATOM 4640 N N . LEU A 1 582 ? -9.539 3.543 25.641 1 95.62 582 LEU A N 1
ATOM 4641 C CA . LEU A 1 582 ? -9.695 2.512 24.625 1 95.62 582 LEU A CA 1
ATOM 4642 C C . LEU A 1 582 ? -10.891 2.814 23.719 1 95.62 582 LEU A C 1
ATOM 4644 O O . LEU A 1 582 ? -11.734 1.943 23.484 1 95.62 582 LEU A O 1
ATOM 4648 N N . ALA A 1 583 ? -10.977 4.066 23.203 1 94.31 583 ALA A N 1
ATOM 4649 C CA . ALA A 1 583 ? -12.156 4.605 22.531 1 94.31 583 ALA A CA 1
ATOM 4650 C C . ALA A 1 583 ? -12.477 3.809 21.266 1 94.31 583 ALA A C 1
ATOM 4652 O O . ALA A 1 583 ? -13.641 3.68 20.891 1 94.31 583 ALA A O 1
ATOM 4653 N N . GLU A 1 584 ? -11.453 3.186 20.656 1 95.88 584 GLU A N 1
ATOM 4654 C CA . GLU A 1 584 ? -11.641 2.439 19.422 1 95.88 584 GLU A CA 1
ATOM 4655 C C . GLU A 1 584 ? -12.609 1.282 19.609 1 95.88 584 GLU A C 1
ATOM 4657 O O . GLU A 1 584 ? -13.312 0.891 18.672 1 95.88 584 GLU A O 1
ATOM 4662 N N . LEU A 1 585 ? -12.703 0.723 20.828 1 95.31 585 LEU A N 1
ATOM 4663 C CA . LEU A 1 585 ? -13.523 -0.451 21.109 1 95.31 585 LEU A CA 1
ATOM 4664 C C . LEU A 1 585 ? -15.008 -0.089 21.109 1 95.31 585 LEU A C 1
ATOM 4666 O O . LEU A 1 585 ? -15.867 -0.971 21.062 1 95.31 585 LEU A O 1
ATOM 4670 N N . ARG A 1 586 ? -15.367 1.185 21.125 1 91.88 586 ARG A N 1
ATOM 4671 C CA . ARG A 1 586 ? -16.75 1.615 21.234 1 91.88 586 ARG A CA 1
ATOM 4672 C C . ARG A 1 586 ? -17.281 2.154 19.906 1 91.88 586 ARG A C 1
ATOM 4674 O O . ARG A 1 586 ? -18.391 2.666 19.844 1 91.88 586 ARG A O 1
ATOM 4681 N N . GLU A 1 587 ? -16.438 2.062 18.906 1 91.56 587 GLU A N 1
ATOM 4682 C CA . GLU A 1 587 ? -16.922 2.43 17.578 1 91.56 587 GLU A CA 1
ATOM 4683 C C . GLU A 1 587 ? -18.125 1.584 17.172 1 91.56 587 GLU A C 1
ATOM 4685 O O . GLU A 1 587 ? -18.172 0.384 17.453 1 91.56 587 GLU A O 1
ATOM 4690 N N . PRO A 1 588 ? -19.125 2.254 16.484 1 91.31 588 PRO A N 1
ATOM 4691 C CA . PRO A 1 588 ? -20.281 1.479 16.031 1 91.31 588 PRO A CA 1
ATOM 4692 C C . PRO A 1 588 ? -19.891 0.275 15.18 1 91.31 588 PRO A C 1
ATOM 4694 O O . PRO A 1 588 ? -18.984 0.371 14.344 1 91.31 588 PRO A O 1
ATOM 4697 N N . LEU A 1 589 ? -20.609 -0.802 15.461 1 93.38 589 LEU A N 1
ATOM 4698 C CA . LEU A 1 589 ? -20.344 -2.043 14.742 1 93.38 589 LEU A CA 1
ATOM 4699 C C . LEU A 1 589 ? -21.031 -2.035 13.375 1 93.38 589 LEU A C 1
ATOM 4701 O O . LEU A 1 589 ? -22.234 -1.828 13.281 1 93.38 589 LEU A O 1
ATOM 4705 N N . LEU A 1 590 ? -20.281 -2.143 12.289 1 94.5 590 LEU A N 1
ATOM 4706 C CA . LEU A 1 590 ? -20.75 -2.293 10.914 1 94.5 590 LEU A CA 1
ATOM 4707 C C . LEU A 1 590 ? -20.047 -3.455 10.227 1 94.5 590 LEU A C 1
ATOM 4709 O O . LEU A 1 590 ? -18.859 -3.701 10.469 1 94.5 590 LEU A O 1
ATOM 4713 N N . PRO A 1 591 ? -20.734 -4.188 9.391 1 94.69 591 PRO A N 1
ATOM 4714 C CA . PRO A 1 591 ? -20.031 -5.219 8.617 1 94.69 591 PRO A CA 1
ATOM 4715 C C . PRO A 1 591 ? -19.016 -4.637 7.633 1 94.69 591 PRO A C 1
ATOM 4717 O O . PRO A 1 591 ? -19.203 -3.52 7.145 1 94.69 591 PRO A O 1
ATOM 4720 N N . MET A 1 592 ? -17.984 -5.391 7.465 1 94.62 592 MET A N 1
ATOM 4721 C CA . MET A 1 592 ? -17.109 -5.023 6.348 1 94.62 592 MET A CA 1
ATOM 4722 C C . MET A 1 592 ? -17.875 -5.102 5.023 1 94.62 592 MET A C 1
ATOM 4724 O O . MET A 1 592 ? -18.469 -6.133 4.703 1 94.62 592 MET A O 1
ATOM 4728 N N . ASP A 1 593 ? -17.812 -4.031 4.277 1 90.5 593 ASP A N 1
ATOM 4729 C CA . ASP A 1 593 ? -18.734 -3.99 3.152 1 90.5 593 ASP A CA 1
ATOM 4730 C C . ASP A 1 593 ? -18.031 -4.348 1.847 1 90.5 593 ASP A C 1
ATOM 4732 O O . ASP A 1 593 ? -18.688 -4.543 0.816 1 90.5 593 ASP A O 1
ATOM 4736 N N . LYS A 1 594 ? -16.656 -4.422 1.898 1 86.38 594 LYS A N 1
ATOM 4737 C CA . LYS A 1 594 ? -15.906 -4.785 0.701 1 86.38 594 LYS A CA 1
ATOM 4738 C C . LYS A 1 594 ? -15.531 -6.266 0.715 1 86.38 594 LYS A C 1
ATOM 4740 O O . LYS A 1 594 ? -15.195 -6.816 1.765 1 86.38 594 LYS A O 1
ATOM 4745 N N . ARG A 1 595 ? -15.539 -6.91 -0.49 1 87.94 595 ARG A N 1
ATOM 4746 C CA . ARG A 1 595 ? -15.109 -8.297 -0.656 1 87.94 595 ARG A CA 1
ATOM 4747 C C . ARG A 1 595 ? -15.852 -9.219 0.31 1 87.94 595 ARG A C 1
ATOM 4749 O O . ARG A 1 595 ? -15.227 -10.008 1.018 1 87.94 595 ARG A O 1
ATOM 4756 N N . ASN A 1 596 ? -17.172 -9.039 0.41 1 88.88 596 ASN A N 1
ATOM 4757 C CA . ASN A 1 596 ? -17.969 -9.75 1.401 1 88.88 596 ASN A CA 1
ATOM 4758 C C . ASN A 1 596 ? -19.141 -10.5 0.751 1 88.88 596 ASN A C 1
ATOM 4760 O O . ASN A 1 596 ? -20.25 -10.531 1.296 1 88.88 596 ASN A O 1
ATOM 4764 N N . ASN A 1 597 ? -18.906 -11.055 -0.343 1 88.06 597 ASN A N 1
ATOM 4765 C CA . ASN A 1 597 ? -19.953 -11.75 -1.066 1 88.06 597 ASN A CA 1
ATOM 4766 C C . ASN A 1 597 ? -20.219 -13.133 -0.48 1 88.06 597 ASN A C 1
ATOM 4768 O O . ASN A 1 597 ? -21.234 -13.766 -0.793 1 88.06 597 ASN A O 1
ATOM 4772 N N . GLY A 1 598 ? -19.312 -13.609 0.344 1 91.38 598 GLY A N 1
ATOM 4773 C CA . GLY A 1 598 ? -19.484 -14.898 1.005 1 91.38 598 GLY A CA 1
ATOM 4774 C C . GLY A 1 598 ? -20 -14.773 2.422 1 91.38 598 GLY A C 1
ATOM 4775 O O . GLY A 1 598 ? -20.688 -13.805 2.756 1 91.38 598 GLY A O 1
ATOM 4776 N N . LEU A 1 599 ? -19.75 -15.789 3.184 1 93.44 599 LEU A N 1
ATOM 4777 C CA . LEU A 1 599 ? -20.219 -15.844 4.562 1 93.44 599 LEU A CA 1
ATOM 4778 C C . LEU A 1 599 ? -19.547 -14.773 5.41 1 93.44 599 LEU A C 1
ATOM 4780 O O . LEU A 1 599 ? -20.188 -14.133 6.242 1 93.44 599 LEU A O 1
ATOM 4784 N N . VAL A 1 600 ? -18.266 -14.625 5.184 1 96.12 600 VAL A N 1
ATOM 4785 C CA . VAL A 1 600 ? -17.484 -13.758 6.066 1 96.12 600 VAL A CA 1
ATOM 4786 C C . VAL A 1 600 ? -16.797 -12.664 5.25 1 96.12 600 VAL A C 1
ATOM 4788 O O . VAL A 1 600 ? -16.812 -11.492 5.625 1 96.12 600 VAL A O 1
ATOM 4791 N N . GLY A 1 601 ? -16.188 -13.055 4.188 1 96.06 601 GLY A N 1
ATOM 4792 C CA . GLY A 1 601 ? -15.445 -12.125 3.352 1 96.06 601 GLY A CA 1
ATOM 4793 C C . GLY A 1 601 ? -14.062 -12.625 2.984 1 96.06 601 GLY A C 1
ATOM 4794 O O . GLY A 1 601 ? -13.656 -13.711 3.408 1 96.06 601 GLY A O 1
ATOM 4795 N N . HIS A 1 602 ? -13.32 -11.883 2.07 1 96.25 602 HIS A N 1
ATOM 4796 C CA . HIS A 1 602 ? -12.016 -12.305 1.572 1 96.25 602 HIS A CA 1
ATOM 4797 C C . HIS A 1 602 ? -11.117 -11.109 1.298 1 96.25 602 HIS A C 1
ATOM 4799 O O . HIS A 1 602 ? -10.492 -11.023 0.236 1 96.25 602 HIS A O 1
ATOM 4805 N N . GLY A 1 603 ? -11.039 -10.195 2.252 1 94.69 603 GLY A N 1
ATOM 4806 C CA . GLY A 1 603 ? -10.25 -8.977 2.115 1 94.69 603 GLY A CA 1
ATOM 4807 C C . GLY A 1 603 ? -8.773 -9.25 1.913 1 94.69 603 GLY A C 1
ATOM 4808 O O . GLY A 1 603 ? -8.25 -10.266 2.385 1 94.69 603 GLY A O 1
ATOM 4809 N N . LEU A 1 604 ? -8.031 -8.344 1.163 1 95.88 604 LEU A N 1
ATOM 4810 C CA . LEU A 1 604 ? -6.582 -8.352 1.034 1 95.88 604 LEU A CA 1
ATOM 4811 C C . LEU A 1 604 ? -5.918 -7.766 2.275 1 95.88 604 LEU A C 1
ATOM 4813 O O . LEU A 1 604 ? -6.594 -7.18 3.125 1 95.88 604 LEU A O 1
ATOM 4817 N N . TYR A 1 605 ? -4.625 -7.906 2.408 1 97.69 605 TYR A N 1
ATOM 4818 C CA . TYR A 1 605 ? -3.91 -7.48 3.605 1 97.69 605 TYR A CA 1
ATOM 4819 C C . TYR A 1 605 ? -4.195 -6.016 3.92 1 97.69 605 TYR A C 1
ATOM 4821 O O . TYR A 1 605 ? -4.551 -5.676 5.051 1 97.69 605 TYR A O 1
ATOM 4829 N N . LYS A 1 606 ? -4.066 -5.137 2.939 1 95.25 606 LYS A N 1
ATOM 4830 C CA . LYS A 1 606 ? -4.211 -3.699 3.156 1 95.25 606 LYS A CA 1
ATOM 4831 C C . LYS A 1 606 ? -5.629 -3.35 3.6 1 95.25 606 LYS A C 1
ATOM 4833 O O . LYS A 1 606 ? -5.848 -2.322 4.246 1 95.25 606 LYS A O 1
ATOM 4838 N N . GLU A 1 607 ? -6.598 -4.184 3.252 1 94.88 607 GLU A N 1
ATOM 4839 C CA . GLU A 1 607 ? -7.992 -3.945 3.615 1 94.88 607 GLU A CA 1
ATOM 4840 C C . GLU A 1 607 ? -8.289 -4.453 5.023 1 94.88 607 GLU A C 1
ATOM 4842 O O . GLU A 1 607 ? -9.297 -4.066 5.629 1 94.88 607 GLU A O 1
ATOM 4847 N N . ILE A 1 608 ? -7.41 -5.332 5.52 1 96.94 608 ILE A N 1
ATOM 4848 C CA . ILE A 1 608 ? -7.684 -5.988 6.793 1 96.94 608 ILE A CA 1
ATOM 4849 C C . ILE A 1 608 ? -6.945 -5.258 7.914 1 96.94 608 ILE A C 1
ATOM 4851 O O . ILE A 1 608 ? -7.531 -4.957 8.961 1 96.94 608 ILE A O 1
ATOM 4855 N N . VAL A 1 609 ? -5.668 -4.906 7.691 1 97.06 609 VAL A N 1
ATOM 4856 C CA . VAL A 1 609 ? -4.727 -4.566 8.75 1 97.06 609 VAL A CA 1
ATOM 4857 C C . VAL A 1 609 ? -5.105 -3.221 9.367 1 97.06 609 VAL A C 1
ATOM 4859 O O . VAL A 1 609 ? -4.875 -2.988 10.555 1 97.06 609 VAL A O 1
ATOM 4862 N N . SER A 1 610 ? -5.684 -2.324 8.531 1 96.31 610 SER A N 1
ATOM 4863 C CA . SER A 1 610 ? -6.039 -0.998 9.023 1 96.31 610 SER A CA 1
ATOM 4864 C C . SER A 1 610 ? -7.031 -0.308 8.094 1 96.31 610 SER A C 1
ATOM 4866 O O . SER A 1 610 ? -7.102 -0.629 6.906 1 96.31 610 SER A O 1
ATOM 4868 N N . ALA A 1 611 ? -7.832 0.547 8.664 1 94.94 611 ALA A N 1
ATOM 4869 C CA . ALA A 1 611 ? -8.648 1.437 7.84 1 94.94 611 ALA A CA 1
ATOM 4870 C C . ALA A 1 611 ? -7.828 2.617 7.328 1 94.94 611 ALA A C 1
ATOM 4872 O O . ALA A 1 611 ? -8.289 3.371 6.465 1 94.94 611 ALA A O 1
ATOM 4873 N N . CYS A 1 612 ? -6.602 2.797 7.832 1 95.25 612 CYS A N 1
ATOM 4874 C CA . CYS A 1 612 ? -5.66 3.807 7.355 1 95.25 612 CYS A CA 1
ATOM 4875 C C . CYS A 1 612 ? -4.727 3.229 6.301 1 95.25 612 CYS A C 1
ATOM 4877 O O . CYS A 1 612 ? -4.641 2.01 6.141 1 95.25 612 CYS A O 1
ATOM 4879 N N . GLU A 1 613 ? -4.105 4.102 5.547 1 92.62 613 GLU A N 1
ATOM 4880 C CA . GLU A 1 613 ? -3.156 3.674 4.523 1 92.62 613 GLU A CA 1
ATOM 4881 C C . GLU A 1 613 ? -1.784 3.389 5.125 1 92.62 613 GLU A C 1
ATOM 4883 O O . GLU A 1 613 ? -1.279 4.172 5.934 1 92.62 613 GLU A O 1
ATOM 4888 N N . LEU A 1 614 ? -1.187 2.301 4.723 1 93.44 614 LEU A N 1
ATOM 4889 C CA . LEU A 1 614 ? 0.155 1.97 5.191 1 93.44 614 LEU A CA 1
ATOM 4890 C C . LEU A 1 614 ? 1.168 3.006 4.715 1 93.44 614 LEU A C 1
ATOM 4892 O O . LEU A 1 614 ? 2.164 3.264 5.395 1 93.44 614 LEU A O 1
ATOM 4896 N N . SER A 1 615 ? 0.961 3.506 3.455 1 90.94 615 SER A N 1
ATOM 4897 C CA . SER A 1 615 ? 1.784 4.551 2.852 1 90.94 615 SER A CA 1
ATOM 4898 C C . SER A 1 615 ? 1.004 5.332 1.801 1 90.94 615 SER A C 1
ATOM 4900 O O . SER A 1 615 ? 0.206 4.758 1.057 1 90.94 615 SER A O 1
ATOM 4902 N N . PHE A 1 616 ? 0.979 6.598 1.958 1 79.31 616 PHE A N 1
ATOM 4903 C CA . PHE A 1 616 ? 0.26 7.477 1.043 1 79.31 616 PHE A CA 1
ATOM 4904 C C . PHE A 1 616 ? 1.192 8.539 0.47 1 79.31 616 PHE A C 1
ATOM 4906 O O . PHE A 1 616 ? 2.102 9.008 1.156 1 79.31 616 PHE A O 1
ATOM 4913 N N . MET B 1 1 ? 0.346 37.156 40.844 1 74.25 1 MET B N 1
ATOM 4914 C CA . MET B 1 1 ? -0.725 36.938 39.875 1 74.25 1 MET B CA 1
ATOM 4915 C C . MET B 1 1 ? -0.994 38.219 39.094 1 74.25 1 MET B C 1
ATOM 4917 O O . MET B 1 1 ? -0.871 39.312 39.625 1 74.25 1 MET B O 1
ATOM 4921 N N . ILE B 1 2 ? -1.073 38.062 37.781 1 89.62 2 ILE B N 1
ATOM 4922 C CA . ILE B 1 2 ? -1.41 39.219 36.969 1 89.62 2 ILE B CA 1
ATOM 4923 C C . ILE B 1 2 ? -2.896 39.531 37.094 1 89.62 2 ILE B C 1
ATOM 4925 O O . ILE B 1 2 ? -3.744 38.656 36.969 1 89.62 2 ILE B O 1
ATOM 4929 N N . THR B 1 3 ? -3.162 40.75 37.531 1 93.69 3 THR B N 1
ATOM 4930 C CA . THR B 1 3 ? -4.551 41.188 37.625 1 93.69 3 THR B CA 1
ATOM 4931 C C . THR B 1 3 ? -4.973 41.906 36.344 1 93.69 3 THR B C 1
ATOM 4933 O O . THR B 1 3 ? -4.387 42.906 35.938 1 93.69 3 THR B O 1
ATOM 4936 N N . TRP B 1 4 ? -5.953 41.375 35.688 1 95.62 4 TRP B N 1
ATOM 4937 C CA . TRP B 1 4 ? -6.453 41.938 34.438 1 95.62 4 TRP B CA 1
ATOM 4938 C C . TRP B 1 4 ? -7.727 42.75 34.656 1 95.62 4 TRP B C 1
ATOM 4940 O O . TRP B 1 4 ? -8.719 42.219 35.188 1 95.62 4 TRP B O 1
ATOM 4950 N N . GLN B 1 5 ? -7.734 44 34.344 1 96.56 5 GLN B N 1
ATOM 4951 C CA . GLN B 1 5 ? -8.891 44.875 34.5 1 96.56 5 GLN B CA 1
ATOM 4952 C C . GLN B 1 5 ? -9.469 45.25 33.125 1 96.56 5 GLN B C 1
ATOM 4954 O O . GLN B 1 5 ? -8.742 45.375 32.156 1 96.56 5 GLN B O 1
ATOM 4959 N N . GLY B 1 6 ? -10.75 45.375 33.094 1 96.69 6 GLY B N 1
ATOM 4960 C CA . GLY B 1 6 ? -11.406 45.812 31.891 1 96.69 6 GLY B CA 1
ATOM 4961 C C . GLY B 1 6 ? -11.82 44.656 30.984 1 96.69 6 GLY B C 1
ATOM 4962 O O . GLY B 1 6 ? -12.125 44.875 29.812 1 96.69 6 GLY B O 1
ATOM 4963 N N . LEU B 1 7 ? -11.773 43.438 31.469 1 97.19 7 LEU B N 1
ATOM 4964 C CA . LEU B 1 7 ? -12.125 42.25 30.703 1 97.19 7 LEU B CA 1
ATOM 4965 C C . LEU B 1 7 ? -13.289 41.5 31.359 1 97.19 7 LEU B C 1
ATOM 4967 O O . LEU B 1 7 ? -13.516 41.656 32.562 1 97.19 7 LEU B O 1
ATOM 4971 N N . THR B 1 8 ? -14.117 40.844 30.547 1 96.31 8 THR B N 1
ATOM 4972 C CA . THR B 1 8 ? -15.117 39.938 31.094 1 96.31 8 THR B CA 1
ATOM 4973 C C . THR B 1 8 ? -14.438 38.75 31.812 1 96.31 8 THR B C 1
ATOM 4975 O O . THR B 1 8 ? -13.242 38.531 31.656 1 96.31 8 THR B O 1
ATOM 4978 N N . THR B 1 9 ? -15.188 38.062 32.594 1 96.06 9 THR B N 1
ATOM 4979 C CA . THR B 1 9 ? -14.68 36.906 33.344 1 96.06 9 THR B CA 1
ATOM 4980 C C . THR B 1 9 ? -14.109 35.844 32.375 1 96.06 9 THR B C 1
ATOM 4982 O O . THR B 1 9 ? -13.055 35.281 32.625 1 96.06 9 THR B O 1
ATOM 4985 N N . GLU B 1 10 ? -14.758 35.656 31.281 1 95.25 10 GLU B N 1
ATOM 4986 C CA . GLU B 1 10 ? -14.32 34.719 30.281 1 95.25 10 GLU B CA 1
ATOM 4987 C C . GLU B 1 10 ? -13.016 35.156 29.625 1 95.25 10 GLU B C 1
ATOM 4989 O O . GLU B 1 10 ? -12.125 34.312 29.375 1 95.25 10 GLU B O 1
ATOM 4994 N N . GLN B 1 11 ? -12.945 36.375 29.359 1 96.56 11 GLN B N 1
ATOM 4995 C CA . GLN B 1 11 ? -11.727 36.906 28.75 1 96.56 11 GLN B CA 1
ATOM 4996 C C . GLN B 1 11 ? -10.539 36.781 29.703 1 96.56 11 GLN B C 1
ATOM 4998 O O . GLN B 1 11 ? -9.422 36.469 29.281 1 96.56 11 GLN B O 1
ATOM 5003 N N . VAL B 1 12 ? -10.766 37 31.016 1 96.31 12 VAL B N 1
ATOM 5004 C CA . VAL B 1 12 ? -9.711 36.875 32 1 96.31 12 VAL B CA 1
ATOM 5005 C C . VAL B 1 12 ? -9.211 35.438 32.062 1 96.31 12 VAL B C 1
ATOM 5007 O O . VAL B 1 12 ? -8.008 35.188 32.094 1 96.31 12 VAL B O 1
ATOM 5010 N N . GLN B 1 13 ? -10.125 34.531 31.969 1 95.69 13 GLN B N 1
ATOM 5011 C CA . GLN B 1 13 ? -9.75 33.125 31.953 1 95.69 13 GLN B CA 1
ATOM 5012 C C . GLN B 1 13 ? -8.914 32.781 30.734 1 95.69 13 GLN B C 1
ATOM 5014 O O . GLN B 1 13 ? -7.945 32 30.828 1 95.69 13 GLN B O 1
ATOM 5019 N N . SER B 1 14 ? -9.312 33.281 29.625 1 96.75 14 SER B N 1
ATOM 5020 C CA . SER B 1 14 ? -8.602 33.031 28.375 1 96.75 14 SER B CA 1
ATOM 5021 C C . SER B 1 14 ? -7.199 33.625 28.406 1 96.75 14 SER B C 1
ATOM 5023 O O . SER B 1 14 ? -6.23 32.969 28.016 1 96.75 14 SER B O 1
ATOM 5025 N N . VAL B 1 15 ? -7.059 34.875 28.844 1 96.19 15 VAL B N 1
ATOM 5026 C CA . VAL B 1 15 ? -5.75 35.531 28.891 1 96.19 15 VAL B CA 1
ATOM 5027 C C . VAL B 1 15 ? -4.844 34.812 29.875 1 96.19 15 VAL B C 1
ATOM 5029 O O . VAL B 1 15 ? -3.643 34.656 29.656 1 96.19 15 VAL B O 1
ATOM 5032 N N . GLN B 1 16 ? -5.387 34.344 30.969 1 94.38 16 GLN B N 1
ATOM 5033 C CA . GLN B 1 16 ? -4.605 33.625 31.969 1 94.38 16 GLN B CA 1
ATOM 5034 C C . GLN B 1 16 ? -4.105 32.281 31.391 1 94.38 16 GLN B C 1
ATOM 5036 O O . GLN B 1 16 ? -2.971 31.891 31.656 1 94.38 16 GLN B O 1
ATOM 5041 N N . ALA B 1 17 ? -4.953 31.656 30.641 1 94 17 ALA B N 1
ATOM 5042 C CA . ALA B 1 17 ? -4.578 30.375 30.031 1 94 17 ALA B CA 1
ATOM 5043 C C . ALA B 1 17 ? -3.424 30.562 29.047 1 94 17 ALA B C 1
ATOM 5045 O O . ALA B 1 17 ? -2.535 29.703 28.953 1 94 17 ALA B O 1
ATOM 5046 N N . VAL B 1 18 ? -3.436 31.578 28.312 1 93.56 18 VAL B N 1
ATOM 5047 C CA . VAL B 1 18 ? -2.396 31.859 27.328 1 93.56 18 VAL B CA 1
ATOM 5048 C C . VAL B 1 18 ? -1.103 32.25 28.031 1 93.56 18 VAL B C 1
ATOM 5050 O O . VAL B 1 18 ? -0.01 31.906 27.578 1 93.56 18 VAL B O 1
ATOM 5053 N N . CYS B 1 19 ? -1.203 32.938 29.156 1 92.06 19 CYS B N 1
ATOM 5054 C CA . CYS B 1 19 ? -0.053 33.5 29.859 1 92.06 19 CYS B CA 1
ATOM 5055 C C . CYS B 1 19 ? 0.572 32.5 30.797 1 92.06 19 CYS B C 1
ATOM 5057 O O . CYS B 1 19 ? 1.736 32.625 31.172 1 92.06 19 CYS B O 1
ATOM 5059 N N . ALA B 1 20 ? -0.167 31.484 31.141 1 84.88 20 ALA B N 1
ATOM 5060 C CA . ALA B 1 20 ? 0.233 30.562 32.188 1 84.88 20 ALA B CA 1
ATOM 5061 C C . ALA B 1 20 ? 1.573 29.906 31.875 1 84.88 20 ALA B C 1
ATOM 5063 O O . ALA B 1 20 ? 2.404 29.703 32.781 1 84.88 20 ALA B O 1
ATOM 5064 N N . ALA B 1 21 ? 1.767 29.594 30.719 1 78 21 ALA B N 1
ATOM 5065 C CA . ALA B 1 21 ? 3.002 28.906 30.359 1 78 21 ALA B CA 1
ATOM 5066 C C . ALA B 1 21 ? 4.152 29.891 30.172 1 78 21 ALA B C 1
ATOM 5068 O O . ALA B 1 21 ? 5.32 29.5 30.172 1 78 21 ALA B O 1
ATOM 5069 N N . ILE B 1 22 ? 3.883 31.109 30.109 1 83.81 22 ILE B N 1
ATOM 5070 C CA . ILE B 1 22 ? 4.875 32.156 29.812 1 83.81 22 ILE B CA 1
ATOM 5071 C C . ILE B 1 22 ? 5.387 32.75 31.109 1 83.81 22 ILE B C 1
ATOM 5073 O O . ILE B 1 22 ? 6.598 32.906 31.312 1 83.81 22 ILE B O 1
ATOM 5077 N N . MET B 1 23 ? 4.477 33.156 31.969 1 82.06 23 MET B N 1
ATOM 5078 C CA . MET B 1 23 ? 4.781 33.812 33.219 1 82.06 23 MET B CA 1
ATOM 5079 C C . MET B 1 23 ? 3.867 33.312 34.344 1 82.06 23 MET B C 1
ATOM 5081 O O . MET B 1 23 ? 2.814 33.906 34.594 1 82.06 23 MET B O 1
ATOM 5085 N N . PRO B 1 24 ? 4.281 32.375 35.094 1 69.69 24 PRO B N 1
ATOM 5086 C CA . PRO B 1 24 ? 3.402 31.734 36.062 1 69.69 24 PRO B CA 1
ATOM 5087 C C . PRO B 1 24 ? 3.113 32.656 37.25 1 69.69 24 PRO B C 1
ATOM 5089 O O . PRO B 1 24 ? 2.025 32.594 37.844 1 69.69 24 PRO B O 1
ATOM 5092 N N . THR B 1 25 ? 4.035 33.5 37.719 1 71.56 25 THR B N 1
ATOM 5093 C CA . THR B 1 25 ? 3.789 34.344 38.906 1 71.56 25 THR B CA 1
ATOM 5094 C C . THR B 1 25 ? 4.305 35.75 38.656 1 71.56 25 THR B C 1
ATOM 5096 O O . THR B 1 25 ? 5.391 35.938 38.125 1 71.56 25 THR B O 1
ATOM 5099 N N . SER B 1 26 ? 3.34 36.688 38.875 1 75.06 26 SER B N 1
ATOM 5100 C CA . SER B 1 26 ? 3.777 38.094 38.781 1 75.06 26 SER B CA 1
ATOM 5101 C C . SER B 1 26 ? 2.846 39 39.594 1 75.06 26 SER B C 1
ATOM 5103 O O . SER B 1 26 ? 1.693 38.656 39.844 1 75.06 26 SER B O 1
ATOM 5105 N N . ASP B 1 27 ? 3.418 40.094 40.094 1 85.38 27 ASP B N 1
ATOM 5106 C CA . ASP B 1 27 ? 2.627 41.156 40.719 1 85.38 27 ASP B CA 1
ATOM 5107 C C . ASP B 1 27 ? 2.402 42.312 39.75 1 85.38 27 ASP B C 1
ATOM 5109 O O . ASP B 1 27 ? 3.029 43.375 39.875 1 85.38 27 ASP B O 1
ATOM 5113 N N . LEU B 1 28 ? 1.638 42.062 38.719 1 92.38 28 LEU B N 1
ATOM 5114 C CA . LEU B 1 28 ? 1.396 43.062 37.656 1 92.38 28 LEU B CA 1
ATOM 5115 C C . LEU B 1 28 ? -0.097 43.312 37.5 1 92.38 28 LEU B C 1
ATOM 5117 O O . LEU B 1 28 ? -0.899 42.375 37.5 1 92.38 28 LEU B O 1
ATOM 5121 N N . SER B 1 29 ? -0.465 44.594 37.5 1 95.44 29 SER B N 1
ATOM 5122 C CA . SER B 1 29 ? -1.829 45 37.188 1 95.44 29 SER B CA 1
ATOM 5123 C C . SER B 1 29 ? -1.931 45.531 35.75 1 95.44 29 SER B C 1
ATOM 5125 O O . SER B 1 29 ? -1.219 46.438 35.375 1 95.44 29 SER B O 1
ATOM 5127 N N . VAL B 1 30 ? -2.805 44.969 34.969 1 97.06 30 VAL B N 1
ATOM 5128 C CA . VAL B 1 30 ? -2.91 45.312 33.562 1 97.06 30 VAL B CA 1
ATOM 5129 C C . VAL B 1 30 ? -4.297 45.875 33.25 1 97.06 30 VAL B C 1
ATOM 5131 O O . VAL B 1 30 ? -5.305 45.188 33.438 1 97.06 30 VAL B O 1
ATOM 5134 N N . GLU B 1 31 ? -4.367 47.125 32.875 1 97.75 31 GLU B N 1
ATOM 5135 C CA . GLU B 1 31 ? -5.602 47.719 32.375 1 97.75 31 GLU B CA 1
ATOM 5136 C C . GLU B 1 31 ? -5.785 47.438 30.875 1 97.75 31 GLU B C 1
ATOM 5138 O O . GLU B 1 31 ? -4.953 47.844 30.062 1 97.75 31 GLU B O 1
ATOM 5143 N N . CYS B 1 32 ? -6.832 46.75 30.531 1 97.69 32 CYS B N 1
ATOM 5144 C CA . CYS B 1 32 ? -7.102 46.375 29.141 1 97.69 32 CYS B CA 1
ATOM 5145 C C . CYS B 1 32 ? -8.188 47.281 28.547 1 97.69 32 CYS B C 1
ATOM 5147 O O . CYS B 1 32 ? -9.234 47.469 29.156 1 97.69 32 CYS B O 1
ATOM 5149 N N . GLN B 1 33 ? -7.938 47.812 27.422 1 96.69 33 GLN B N 1
ATOM 5150 C CA . GLN B 1 33 ? -8.891 48.688 26.734 1 96.69 33 GLN B CA 1
ATOM 5151 C C . GLN B 1 33 ? -9.055 48.281 25.266 1 96.69 33 GLN B C 1
ATOM 5153 O O . GLN B 1 33 ? -8.07 47.938 24.594 1 96.69 33 GLN B O 1
ATOM 5158 N N . HIS B 1 34 ? -10.258 48.25 24.812 1 94.75 34 HIS B N 1
ATOM 5159 C CA . HIS B 1 34 ? -10.547 47.906 23.422 1 94.75 34 HIS B CA 1
ATOM 5160 C C . HIS B 1 34 ? -10.281 49.094 22.5 1 94.75 34 HIS B C 1
ATOM 5162 O O . HIS B 1 34 ? -10.594 50.25 22.844 1 94.75 34 HIS B O 1
ATOM 5168 N N . ALA B 1 35 ? -9.602 48.812 21.438 1 92.19 35 ALA B N 1
ATOM 5169 C CA . ALA B 1 35 ? -9.367 49.75 20.359 1 92.19 35 ALA B CA 1
ATOM 5170 C C . ALA B 1 35 ? -9.859 49.188 19.031 1 92.19 35 ALA B C 1
ATOM 5172 O O . ALA B 1 35 ? -10.492 48.125 18.984 1 92.19 35 ALA B O 1
ATOM 5173 N N . THR B 1 36 ? -9.656 50 17.953 1 88.06 36 THR B N 1
ATOM 5174 C CA . THR B 1 36 ? -10.141 49.562 16.656 1 88.06 36 THR B CA 1
ATOM 5175 C C . THR B 1 36 ? -9.258 48.438 16.094 1 88.06 36 THR B C 1
ATOM 5177 O O . THR B 1 36 ? -9.758 47.438 15.562 1 88.06 36 THR B O 1
ATOM 5180 N N . THR B 1 37 ? -7.969 48.688 16.062 1 90.38 37 THR B N 1
ATOM 5181 C CA . THR B 1 37 ? -7.031 47.688 15.539 1 90.38 37 THR B CA 1
ATOM 5182 C C . THR B 1 37 ? -5.664 47.844 16.203 1 90.38 37 THR B C 1
ATOM 5184 O O . THR B 1 37 ? -5.348 48.906 16.734 1 90.38 37 THR B O 1
ATOM 5187 N N . GLY B 1 38 ? -4.98 46.594 16.234 1 94 38 GLY B N 1
ATOM 5188 C CA . GLY B 1 38 ? -3.602 46.688 16.688 1 94 38 GLY B CA 1
ATOM 5189 C C . GLY B 1 38 ? -3.449 46.406 18.172 1 94 38 GLY B C 1
ATOM 5190 O O . GLY B 1 38 ? -4.438 46.156 18.875 1 94 38 GLY B O 1
ATOM 5191 N N . ILE B 1 39 ? -2.215 46.375 18.609 1 97.19 39 ILE B N 1
ATOM 5192 C CA . ILE B 1 39 ? -1.829 46.125 20 1 97.19 39 ILE B CA 1
ATOM 5193 C C . ILE B 1 39 ? -0.903 47.219 20.484 1 97.19 39 ILE B C 1
ATOM 5195 O O . ILE B 1 39 ? 0.02 47.625 19.781 1 97.19 39 ILE B O 1
ATOM 5199 N N . HIS B 1 40 ? -1.239 47.812 21.609 1 97.94 40 HIS B N 1
ATOM 5200 C CA . HIS B 1 40 ? -0.361 48.75 22.281 1 97.94 40 HIS B CA 1
ATOM 5201 C C . HIS B 1 40 ? -0.207 48.406 23.766 1 97.94 40 HIS B C 1
ATOM 5203 O O . HIS B 1 40 ? -1.2 48.281 24.484 1 97.94 40 HIS B O 1
ATOM 5209 N N . ILE B 1 41 ? 0.992 48.156 24.156 1 97.75 41 ILE B N 1
ATOM 5210 C CA . ILE B 1 41 ? 1.287 47.781 25.531 1 97.75 41 ILE B CA 1
ATOM 5211 C C . ILE B 1 41 ? 2.236 48.812 26.156 1 97.75 41 ILE B C 1
ATOM 5213 O O . ILE B 1 41 ? 3.312 49.062 25.609 1 97.75 41 ILE B O 1
ATOM 5217 N N . GLN B 1 42 ? 1.809 49.312 27.234 1 97.81 42 GLN B N 1
ATOM 5218 C CA . GLN B 1 42 ? 2.664 50.188 28.016 1 97.81 42 GLN B CA 1
ATOM 5219 C C . GLN B 1 42 ? 2.797 49.688 29.453 1 97.81 42 GLN B C 1
ATOM 5221 O O . GLN B 1 42 ? 1.792 49.469 30.125 1 97.81 42 GLN B O 1
ATOM 5226 N N . ARG B 1 43 ? 3.963 49.438 29.766 1 96 43 ARG B N 1
ATOM 5227 C CA . ARG B 1 43 ? 4.195 49.031 31.156 1 96 43 ARG B CA 1
ATOM 5228 C C . ARG B 1 43 ? 5.066 50.062 31.875 1 96 43 ARG B C 1
ATOM 5230 O O . ARG B 1 43 ? 6.066 50.531 31.328 1 96 43 ARG B O 1
ATOM 5237 N N . ASN B 1 44 ? 4.617 50.438 33.062 1 95.38 44 ASN B N 1
ATOM 5238 C CA . ASN B 1 44 ? 5.352 51.312 33.969 1 95.38 44 ASN B CA 1
ATOM 5239 C C . ASN B 1 44 ? 5.383 50.719 35.406 1 95.38 44 ASN B C 1
ATOM 5241 O O . ASN B 1 44 ? 4.512 51.031 36.219 1 95.38 44 ASN B O 1
ATOM 5245 N N . GLY B 1 45 ? 6.391 50.031 35.688 1 93.12 45 GLY B N 1
ATOM 5246 C CA . GLY B 1 45 ? 6.508 49.375 36.969 1 93.12 45 GLY B CA 1
ATOM 5247 C C . GLY B 1 45 ? 5.527 48.219 37.156 1 93.12 45 GLY B C 1
ATOM 5248 O O . GLY B 1 45 ? 5.523 47.281 36.375 1 93.12 45 GLY B O 1
ATOM 5249 N N . ASP B 1 46 ? 4.652 48.438 38.094 1 93.38 46 ASP B N 1
ATOM 5250 C CA . ASP B 1 46 ? 3.73 47.344 38.438 1 93.38 46 ASP B CA 1
ATOM 5251 C C . ASP B 1 46 ? 2.389 47.531 37.719 1 93.38 46 ASP B C 1
ATOM 5253 O O . ASP B 1 46 ? 1.43 46.812 38 1 93.38 46 ASP B O 1
ATOM 5257 N N . GLN B 1 47 ? 2.434 48.5 36.781 1 95.56 47 GLN B N 1
ATOM 5258 C CA . GLN B 1 47 ? 1.219 48.781 36.031 1 95.56 47 GLN B CA 1
ATOM 5259 C C . GLN B 1 47 ? 1.476 48.688 34.531 1 95.56 47 GLN B C 1
ATOM 5261 O O . GLN B 1 47 ? 2.539 49.094 34.062 1 95.56 47 GLN B O 1
ATOM 5266 N N . ALA B 1 48 ? 0.538 48.094 33.906 1 96.81 48 ALA B N 1
ATOM 5267 C CA . ALA B 1 48 ? 0.603 48.031 32.438 1 96.81 48 ALA B CA 1
ATOM 5268 C C . ALA B 1 48 ? -0.759 48.344 31.812 1 96.81 48 ALA B C 1
ATOM 5270 O O . ALA B 1 48 ? -1.793 48.188 32.469 1 96.81 48 ALA B O 1
ATOM 5271 N N . ARG B 1 49 ? -0.771 48.875 30.656 1 97.88 49 ARG B N 1
ATOM 5272 C CA . ARG B 1 49 ? -1.964 49.062 29.844 1 97.88 49 ARG B CA 1
ATOM 5273 C C . ARG B 1 49 ? -1.866 48.312 28.516 1 97.88 49 ARG B C 1
ATOM 5275 O O . ARG B 1 49 ? -0.854 48.375 27.828 1 97.88 49 ARG B O 1
ATOM 5282 N N . LEU B 1 50 ? -2.826 47.5 28.25 1 98.06 50 LEU B N 1
ATOM 5283 C CA . LEU B 1 50 ? -2.928 46.75 27 1 98.06 50 LEU B CA 1
ATOM 5284 C C . LEU B 1 50 ? -4.137 47.188 26.188 1 98.06 50 LEU B C 1
ATOM 5286 O O . LEU B 1 50 ? -5.277 47.031 26.625 1 98.06 50 LEU B O 1
ATOM 5290 N N . THR B 1 51 ? -3.934 47.844 25.078 1 98.06 51 THR B N 1
ATOM 5291 C CA . THR B 1 51 ? -4.988 48.188 24.125 1 98.06 51 THR B CA 1
ATOM 5292 C C . THR B 1 51 ? -5.008 47.188 22.969 1 98.06 51 THR B C 1
ATOM 5294 O O . THR B 1 51 ? -3.955 46.812 22.453 1 98.06 51 THR B O 1
ATOM 5297 N N . TYR B 1 52 ? -6.16 46.656 22.594 1 97.5 52 TYR B N 1
ATOM 5298 C CA . TYR B 1 52 ? -6.281 45.625 21.594 1 97.5 52 TYR B CA 1
ATOM 5299 C C . TYR B 1 52 ? -7.52 45.844 20.734 1 97.5 52 TYR B C 1
ATOM 5301 O O . TYR B 1 52 ? -8.5 46.438 21.172 1 97.5 52 TYR B O 1
ATOM 5309 N N . GLY B 1 53 ? -7.473 45.375 19.5 1 95.69 53 GLY B N 1
ATOM 5310 C CA . GLY B 1 53 ? -8.562 45.594 18.562 1 95.69 53 GLY B CA 1
ATOM 5311 C C . GLY B 1 53 ? -9.5 44.406 18.438 1 95.69 53 GLY B C 1
ATOM 5312 O O . GLY B 1 53 ? -10.656 44.562 18.031 1 95.69 53 GLY B O 1
ATOM 5313 N N . SER B 1 54 ? -9.094 43.219 18.641 1 95.94 54 SER B N 1
ATOM 5314 C CA . SER B 1 54 ? -9.867 42 18.531 1 95.94 54 SER B CA 1
ATOM 5315 C C . SER B 1 54 ? -9.477 41 19.609 1 95.94 54 SER B C 1
ATOM 5317 O O . SER B 1 54 ? -8.492 41.219 20.328 1 95.94 54 SER B O 1
ATOM 5319 N N . MET B 1 55 ? -10.289 39.969 19.75 1 96.31 55 MET B N 1
ATOM 5320 C CA . MET B 1 55 ? -9.977 38.938 20.734 1 96.31 55 MET B CA 1
ATOM 5321 C C . MET B 1 55 ? -8.617 38.312 20.438 1 96.31 55 MET B C 1
ATOM 5323 O O . MET B 1 55 ? -7.852 38 21.359 1 96.31 55 MET B O 1
ATOM 5327 N N . ALA B 1 56 ? -8.336 38.031 19.188 1 96.75 56 ALA B N 1
ATOM 5328 C CA . ALA B 1 56 ? -7.027 37.5 18.812 1 96.75 56 ALA B CA 1
ATOM 5329 C C . ALA B 1 56 ? -5.902 38.406 19.25 1 96.75 56 ALA B C 1
ATOM 5331 O O . ALA B 1 56 ? -4.863 37.969 19.734 1 96.75 56 ALA B O 1
ATOM 5332 N N . GLU B 1 57 ? -6.086 39.688 19.062 1 97.31 57 GLU B N 1
ATOM 5333 C CA . GLU B 1 57 ? -5.09 40.688 19.453 1 97.31 57 GLU B CA 1
ATOM 5334 C C . GLU B 1 57 ? -4.957 40.75 20.969 1 97.31 57 GLU B C 1
ATOM 5336 O O . GLU B 1 57 ? -3.863 41 21.5 1 97.31 57 GLU B O 1
ATOM 5341 N N . LEU B 1 58 ? -6.105 40.625 21.656 1 97.75 58 LEU B N 1
ATOM 5342 C CA . LEU B 1 58 ? -6.051 40.562 23.125 1 97.75 58 LEU B CA 1
ATOM 5343 C C . LEU B 1 58 ? -5.164 39.406 23.594 1 97.75 58 LEU B C 1
ATOM 5345 O O . LEU B 1 58 ? -4.312 39.594 24.453 1 97.75 58 LEU B O 1
ATOM 5349 N N . MET B 1 59 ? -5.375 38.219 23.016 1 97.44 59 MET B N 1
ATOM 5350 C CA . MET B 1 59 ? -4.594 37.062 23.406 1 97.44 59 MET B CA 1
ATOM 5351 C C . MET B 1 59 ? -3.117 37.25 23.078 1 97.44 59 MET B C 1
ATOM 5353 O O . MET B 1 59 ? -2.254 37 23.922 1 97.44 59 MET B O 1
ATOM 5357 N N . HIS B 1 60 ? -2.83 37.656 21.891 1 97.19 60 HIS B N 1
ATOM 5358 C CA . HIS B 1 60 ? -1.447 37.875 21.484 1 97.19 60 HIS B CA 1
ATOM 5359 C C . HIS B 1 60 ? -0.792 38.969 22.328 1 97.19 60 HIS B C 1
ATOM 5361 O O . HIS B 1 60 ? 0.36 38.844 22.75 1 97.19 60 HIS B O 1
ATOM 5367 N N . GLY B 1 61 ? -1.52 40.094 22.547 1 96.81 61 GLY B N 1
ATOM 5368 C CA . GLY B 1 61 ? -1.013 41.156 23.391 1 96.81 61 GLY B CA 1
ATOM 5369 C C . GLY B 1 61 ? -0.682 40.719 24.797 1 96.81 61 GLY B C 1
ATOM 5370 O O . GLY B 1 61 ? 0.329 41.125 25.375 1 96.81 61 GLY B O 1
ATOM 5371 N N . ALA B 1 62 ? -1.568 39.875 25.359 1 96.25 62 ALA B N 1
ATOM 5372 C CA . ALA B 1 62 ? -1.329 39.344 26.688 1 96.25 62 ALA B CA 1
ATOM 5373 C C . ALA B 1 62 ? -0.068 38.5 26.719 1 96.25 62 ALA B C 1
ATOM 5375 O O . ALA B 1 62 ? 0.739 38.594 27.641 1 96.25 62 ALA B O 1
ATOM 5376 N N . ALA B 1 63 ? 0.067 37.656 25.75 1 95.62 63 ALA B N 1
ATOM 5377 C CA . ALA B 1 63 ? 1.254 36.812 25.656 1 95.62 63 ALA B CA 1
ATOM 5378 C C . ALA B 1 63 ? 2.52 37.625 25.516 1 95.62 63 ALA B C 1
ATOM 5380 O O . ALA B 1 63 ? 3.531 37.375 26.172 1 95.62 63 ALA B O 1
ATOM 5381 N N . LEU B 1 64 ? 2.453 38.625 24.656 1 95.25 64 LEU B N 1
ATOM 5382 C CA . LEU B 1 64 ? 3.57 39.531 24.422 1 95.25 64 LEU B CA 1
ATOM 5383 C C . LEU B 1 64 ? 3.945 40.281 25.703 1 95.25 64 LEU B C 1
ATOM 5385 O O . LEU B 1 64 ? 5.129 40.406 26.016 1 95.25 64 LEU B O 1
ATOM 5389 N N . LEU B 1 65 ? 2.957 40.781 26.375 1 95.62 65 LEU B N 1
ATOM 5390 C CA . LEU B 1 65 ? 3.168 41.469 27.641 1 95.62 65 LEU B CA 1
ATOM 5391 C C . LEU B 1 65 ? 3.877 40.594 28.641 1 95.62 65 LEU B C 1
ATOM 5393 O O . LEU B 1 65 ? 4.879 41 29.25 1 95.62 65 LEU B O 1
ATOM 5397 N N . CYS B 1 66 ? 3.355 39.375 28.812 1 94.19 66 CYS B N 1
ATOM 5398 C CA . CYS B 1 66 ? 3.939 38.438 29.766 1 94.19 66 CYS B CA 1
ATOM 5399 C C . CYS B 1 66 ? 5.375 38.094 29.391 1 94.19 66 CYS B C 1
ATOM 5401 O O . CYS B 1 66 ? 6.25 38.031 30.25 1 94.19 66 CYS B O 1
ATOM 5403 N N . GLY B 1 67 ? 5.602 37.875 28.125 1 93.5 67 GLY B N 1
ATOM 5404 C CA . GLY B 1 67 ? 6.945 37.562 27.672 1 93.5 67 GLY B CA 1
ATOM 5405 C C . GLY B 1 67 ? 7.934 38.688 27.922 1 93.5 67 GLY B C 1
ATOM 5406 O O . GLY B 1 67 ? 9.047 38.438 28.406 1 93.5 67 GLY B O 1
ATOM 5407 N N . ARG B 1 68 ? 7.547 39.875 27.594 1 93.25 68 ARG B N 1
ATOM 5408 C CA . ARG B 1 68 ? 8.414 41.062 27.766 1 93.25 68 ARG B CA 1
ATOM 5409 C C . ARG B 1 68 ? 8.602 41.375 29.25 1 93.25 68 ARG B C 1
ATOM 5411 O O . ARG B 1 68 ? 9.664 41.844 29.656 1 93.25 68 ARG B O 1
ATOM 5418 N N . ALA B 1 69 ? 7.609 41.188 30 1 93.06 69 ALA B N 1
ATOM 5419 C CA . ALA B 1 69 ? 7.625 41.531 31.422 1 93.06 69 ALA B CA 1
ATOM 5420 C C . ALA B 1 69 ? 8.648 40.688 32.188 1 93.06 69 ALA B C 1
ATOM 5422 O O . ALA B 1 69 ? 9.109 41.062 33.25 1 93.06 69 ALA B O 1
ATOM 5423 N N . ARG B 1 70 ? 9 39.531 31.609 1 89.75 70 ARG B N 1
ATOM 5424 C CA . ARG B 1 70 ? 10.031 38.719 32.219 1 89.75 70 ARG B CA 1
ATOM 5425 C C . ARG B 1 70 ? 11.398 39.375 32.156 1 89.75 70 ARG B C 1
ATOM 5427 O O . ARG B 1 70 ? 12.281 39.094 32.938 1 89.75 70 ARG B O 1
ATOM 5434 N N . LYS B 1 71 ? 11.492 40.281 31.281 1 89.38 71 LYS B N 1
ATOM 5435 C CA . LYS B 1 71 ? 12.812 40.844 31.016 1 89.38 71 LYS B CA 1
ATOM 5436 C C . LYS B 1 71 ? 12.883 42.312 31.391 1 89.38 71 LYS B C 1
ATOM 5438 O O . LYS B 1 71 ? 13.969 42.875 31.594 1 89.38 71 LYS B O 1
ATOM 5443 N N . ALA B 1 72 ? 11.672 43 31.438 1 92.44 72 ALA B N 1
ATOM 5444 C CA . ALA B 1 72 ? 11.68 44.438 31.656 1 92.44 72 ALA B CA 1
ATOM 5445 C C . ALA B 1 72 ? 10.453 44.875 32.469 1 92.44 72 ALA B C 1
ATOM 5447 O O . ALA B 1 72 ? 9.375 44.312 32.312 1 92.44 72 ALA B O 1
ATOM 5448 N N . THR B 1 73 ? 10.688 45.969 33.219 1 93.25 73 THR B N 1
ATOM 5449 C CA . THR B 1 73 ? 9.586 46.5 34.031 1 93.25 73 THR B CA 1
ATOM 5450 C C . THR B 1 73 ? 9.055 47.781 33.406 1 93.25 73 THR B C 1
ATOM 5452 O O . THR B 1 73 ? 8.117 48.375 33.938 1 93.25 73 THR B O 1
ATOM 5455 N N . GLN B 1 74 ? 9.68 48.281 32.375 1 95.88 74 GLN B N 1
ATOM 5456 C CA . GLN B 1 74 ? 9.234 49.438 31.625 1 95.88 74 GLN B CA 1
ATOM 5457 C C . GLN B 1 74 ? 9.43 49.219 30.125 1 95.88 74 GLN B C 1
ATOM 5459 O O . GLN B 1 74 ? 10.547 48.938 29.672 1 95.88 74 GLN B O 1
ATOM 5464 N N . PHE B 1 75 ? 8.367 49.25 29.391 1 96.31 75 PHE B N 1
ATOM 5465 C CA . PHE B 1 75 ? 8.469 49.125 27.938 1 96.31 75 PHE B CA 1
ATOM 5466 C C . PHE B 1 75 ? 7.203 49.625 27.266 1 96.31 75 PHE B C 1
ATOM 5468 O O . PHE B 1 75 ? 6.184 49.844 27.922 1 96.31 75 PHE B O 1
ATOM 5475 N N . ASP B 1 76 ? 7.305 50 26.016 1 97.31 76 ASP B N 1
ATOM 5476 C CA . ASP B 1 76 ? 6.25 50.438 25.109 1 97.31 76 ASP B CA 1
ATOM 5477 C C . ASP B 1 76 ? 6.305 49.688 23.797 1 97.31 76 ASP B C 1
ATOM 5479 O O . ASP B 1 76 ? 7.262 49.812 23.031 1 97.31 76 ASP B O 1
ATOM 5483 N N . ILE B 1 77 ? 5.301 48.844 23.562 1 95.94 77 ILE B N 1
ATOM 5484 C CA . ILE B 1 77 ? 5.262 48 22.375 1 95.94 77 ILE B CA 1
ATOM 5485 C C . ILE B 1 77 ? 4.023 48.344 21.531 1 95.94 77 ILE B C 1
ATOM 5487 O O . ILE B 1 77 ? 2.918 48.438 22.078 1 95.94 77 ILE B O 1
ATOM 5491 N N . ARG B 1 78 ? 4.188 48.594 20.297 1 96.12 78 ARG B N 1
ATOM 5492 C CA . ARG B 1 78 ? 3.1 48.781 19.344 1 96.12 78 ARG B CA 1
ATOM 5493 C C . ARG B 1 78 ? 3.234 47.812 18.172 1 96.12 78 ARG B C 1
ATOM 5495 O O . ARG B 1 78 ? 4.305 47.688 17.578 1 96.12 78 ARG B O 1
ATOM 5502 N N . GLN B 1 79 ? 2.209 47.062 17.891 1 95.19 79 GLN B N 1
ATOM 5503 C CA . GLN B 1 79 ? 2.156 46.156 16.766 1 95.19 79 GLN B CA 1
ATOM 5504 C C . GLN B 1 79 ? 0.857 46.312 15.977 1 95.19 79 GLN B C 1
ATOM 5506 O O . GLN B 1 79 ? -0.207 46.5 16.562 1 95.19 79 GLN B O 1
ATOM 5511 N N . GLN B 1 80 ? 1.001 46.344 14.703 1 94.31 80 GLN B N 1
ATOM 5512 C CA . GLN B 1 80 ? -0.136 46.375 13.789 1 94.31 80 GLN B CA 1
ATOM 5513 C C . GLN B 1 80 ? -0.13 45.188 12.852 1 94.31 80 GLN B C 1
ATOM 5515 O O . GLN B 1 80 ? 0.869 44.906 12.18 1 94.31 80 GLN B O 1
ATOM 5520 N N . PRO B 1 81 ? -1.212 44.438 12.867 1 94.62 81 PRO B N 1
ATOM 5521 C CA . PRO B 1 81 ? -1.263 43.281 11.945 1 94.62 81 PRO B CA 1
ATOM 5522 C C . PRO B 1 81 ? -1.225 43.719 10.477 1 94.62 81 PRO B C 1
ATOM 5524 O O . PRO B 1 81 ? -1.831 44.719 10.109 1 94.62 81 PRO B O 1
ATOM 5527 N N . ARG B 1 82 ? -0.517 42.969 9.703 1 94.62 82 ARG B N 1
ATOM 5528 C CA . ARG B 1 82 ? -0.408 43.25 8.273 1 94.62 82 ARG B CA 1
ATOM 5529 C C . ARG B 1 82 ? -1.535 42.562 7.5 1 94.62 82 ARG B C 1
ATOM 5531 O O . ARG B 1 82 ? -2.035 43.125 6.52 1 94.62 82 ARG B O 1
ATOM 5538 N N . PHE B 1 83 ? -1.848 41.344 7.73 1 97.19 83 PHE B N 1
ATOM 5539 C CA . PHE B 1 83 ? -2.9 40.562 7.082 1 97.19 83 PHE B CA 1
ATOM 5540 C C . PHE B 1 83 ? -4.18 40.594 7.906 1 97.19 83 PHE B C 1
ATOM 5542 O O . PHE B 1 83 ? -4.133 40.594 9.141 1 97.19 83 PHE B O 1
ATOM 5549 N N . GLU B 1 84 ? -5.305 40.594 7.23 1 96.94 84 GLU B N 1
ATOM 5550 C CA . GLU B 1 84 ? -6.59 40.5 7.914 1 96.94 84 GLU B CA 1
ATOM 5551 C C . GLU B 1 84 ? -6.793 39.156 8.562 1 96.94 84 GLU B C 1
ATOM 5553 O O . GLU B 1 84 ? -7.344 39.062 9.664 1 96.94 84 GLU B O 1
ATOM 5558 N N . VAL B 1 85 ? -6.398 38.156 7.859 1 98.38 85 VAL B N 1
ATOM 5559 C CA . VAL B 1 85 ? -6.523 36.781 8.375 1 98.38 85 VAL B CA 1
ATOM 5560 C C . VAL B 1 85 ? -5.145 36.125 8.461 1 98.38 85 VAL B C 1
ATOM 5562 O O . VAL B 1 85 ? -4.414 36.094 7.469 1 98.38 85 VAL B O 1
ATOM 5565 N N . LEU B 1 86 ? -4.77 35.719 9.586 1 98.62 86 LEU B N 1
ATOM 5566 C CA . LEU B 1 86 ? -3.664 34.812 9.852 1 98.62 86 LEU B CA 1
ATOM 5567 C C . LEU B 1 86 ? -4.184 33.469 10.328 1 98.62 86 LEU B C 1
ATOM 5569 O O . LEU B 1 86 ? -4.625 33.344 11.477 1 98.62 86 LEU B O 1
ATOM 5573 N N . ALA B 1 87 ? -4.094 32.438 9.453 1 98.81 87 ALA B N 1
ATOM 5574 C CA . ALA B 1 87 ? -4.688 31.141 9.75 1 98.81 87 ALA B CA 1
ATOM 5575 C C . ALA B 1 87 ? -3.621 30.047 9.797 1 98.81 87 ALA B C 1
ATOM 5577 O O . ALA B 1 87 ? -2.557 30.188 9.195 1 98.81 87 ALA B O 1
ATOM 5578 N N . ALA B 1 88 ? -3.852 29.078 10.586 1 98.81 88 ALA B N 1
ATOM 5579 C CA . ALA B 1 88 ? -3.178 27.781 10.492 1 98.81 88 ALA B CA 1
ATOM 5580 C C . ALA B 1 88 ? -4.125 26.703 9.969 1 98.81 88 ALA B C 1
ATOM 5582 O O . ALA B 1 88 ? -5.34 26.797 10.148 1 98.81 88 ALA B O 1
ATOM 5583 N N . MET B 1 89 ? -3.623 25.797 9.234 1 98.81 89 MET B N 1
ATOM 5584 C CA . MET B 1 89 ? -4.398 24.625 8.82 1 98.81 89 MET B CA 1
ATOM 5585 C C . MET B 1 89 ? -3.789 23.344 9.367 1 98.81 89 MET B C 1
ATOM 5587 O O . MET B 1 89 ? -2.592 23.094 9.203 1 98.81 89 MET B O 1
ATOM 5591 N N . LEU B 1 90 ? -4.562 22.609 10.008 1 98.56 90 LEU B N 1
ATOM 5592 C CA . LEU B 1 90 ? -4.141 21.344 10.609 1 98.56 90 LEU B CA 1
ATOM 5593 C C . LEU B 1 90 ? -4.754 20.156 9.875 1 98.56 90 LEU B C 1
ATOM 5595 O O . LEU B 1 90 ? -5.973 19.969 9.891 1 98.56 90 LEU B O 1
ATOM 5599 N N . ASP B 1 91 ? -3.895 19.406 9.219 1 97.75 91 ASP B N 1
ATOM 5600 C CA . ASP B 1 91 ? -4.328 18.141 8.625 1 97.75 91 ASP B CA 1
ATOM 5601 C C . ASP B 1 91 ? -4.547 17.078 9.703 1 97.75 91 ASP B C 1
ATOM 5603 O O . ASP B 1 91 ? -3.605 16.672 10.391 1 97.75 91 ASP B O 1
ATOM 5607 N N . VAL B 1 92 ? -5.75 16.609 9.797 1 97.69 92 VAL B N 1
ATOM 5608 C CA . VAL B 1 92 ? -6.016 15.609 10.82 1 97.69 92 VAL B CA 1
ATOM 5609 C C . VAL B 1 92 ? -6.336 14.266 10.172 1 97.69 92 VAL B C 1
ATOM 5611 O O . VAL B 1 92 ? -6.707 13.312 10.852 1 97.69 92 VAL B O 1
ATOM 5614 N N . ALA B 1 93 ? -6.164 14.203 8.844 1 96.19 93 ALA B N 1
ATOM 5615 C CA . ALA B 1 93 ? -6.75 13.078 8.125 1 96.19 93 ALA B CA 1
ATOM 5616 C C . ALA B 1 93 ? -5.668 12.141 7.594 1 96.19 93 ALA B C 1
ATOM 5618 O O . ALA B 1 93 ? -5.973 11.078 7.051 1 96.19 93 ALA B O 1
ATOM 5619 N N . ARG B 1 94 ? -4.438 12.445 7.699 1 95.38 94 ARG B N 1
ATOM 5620 C CA . ARG B 1 94 ? -3.359 11.641 7.137 1 95.38 94 ARG B CA 1
ATOM 5621 C C . ARG B 1 94 ? -2.762 10.719 8.188 1 95.38 94 ARG B C 1
ATOM 5623 O O . ARG B 1 94 ? -1.552 10.734 8.422 1 95.38 94 ARG B O 1
ATOM 5630 N N . ASN B 1 95 ? -3.586 9.82 8.852 1 94.25 95 ASN B N 1
ATOM 5631 C CA . ASN B 1 95 ? -3.234 8.688 9.703 1 94.25 95 ASN B CA 1
ATOM 5632 C C . ASN B 1 95 ? -3.225 9.07 11.18 1 94.25 95 ASN B C 1
ATOM 5634 O O . ASN B 1 95 ? -3.438 8.227 12.047 1 94.25 95 ASN B O 1
ATOM 5638 N N . GLY B 1 96 ? -2.916 10.305 11.57 1 96.38 96 GLY B N 1
ATOM 5639 C CA . GLY B 1 96 ? -2.775 10.695 12.969 1 96.38 96 GLY B CA 1
ATOM 5640 C C . GLY B 1 96 ? -3.746 11.789 13.383 1 96.38 96 GLY B C 1
ATOM 5641 O O . GLY B 1 96 ? -3.453 12.977 13.234 1 96.38 96 GLY B O 1
ATOM 5642 N N . VAL B 1 97 ? -4.859 11.359 14.07 1 98 97 VAL B N 1
ATOM 5643 C CA . VAL B 1 97 ? -5.918 12.273 14.469 1 98 97 VAL B CA 1
ATOM 5644 C C . VAL B 1 97 ? -5.605 12.852 15.844 1 98 97 VAL B C 1
ATOM 5646 O O . VAL B 1 97 ? -5.484 12.109 16.828 1 98 97 VAL B O 1
ATOM 5649 N N . PRO B 1 98 ? -5.43 14.133 15.953 1 98.38 98 PRO B N 1
ATOM 5650 C CA . PRO B 1 98 ? -5.199 14.703 17.281 1 98.38 98 PRO B CA 1
ATOM 5651 C C . PRO B 1 98 ? -6.395 14.531 18.219 1 98.38 98 PRO B C 1
ATOM 5653 O O . PRO B 1 98 ? -7.543 14.539 17.766 1 98.38 98 PRO B O 1
ATOM 5656 N N . THR B 1 99 ? -6.148 14.375 19.453 1 97.75 99 THR B N 1
ATOM 5657 C CA . THR B 1 99 ? -7.215 14.367 20.453 1 97.75 99 THR B CA 1
ATOM 5658 C C . THR B 1 99 ? -7.84 15.758 20.578 1 97.75 99 THR B C 1
ATOM 5660 O O . THR B 1 99 ? -7.254 16.75 20.141 1 97.75 99 THR B O 1
ATOM 5663 N N . VAL B 1 100 ? -9.062 15.828 21.156 1 98.19 100 VAL B N 1
ATOM 5664 C CA . VAL B 1 100 ? -9.695 17.109 21.422 1 98.19 100 VAL B CA 1
ATOM 5665 C C . VAL B 1 100 ? -8.805 17.953 22.344 1 98.19 100 VAL B C 1
ATOM 5667 O O . VAL B 1 100 ? -8.641 19.156 22.125 1 98.19 100 VAL B O 1
ATOM 5670 N N . ALA B 1 101 ? -8.156 17.266 23.297 1 97.44 101 ALA B N 1
ATOM 5671 C CA . ALA B 1 101 ? -7.25 17.953 24.219 1 97.44 101 ALA B CA 1
ATOM 5672 C C . ALA B 1 101 ? -6.074 18.578 23.469 1 97.44 101 ALA B C 1
ATOM 5674 O O . ALA B 1 101 ? -5.672 19.703 23.75 1 97.44 101 ALA B O 1
ATOM 5675 N N . MET B 1 102 ? -5.566 17.844 22.562 1 97.69 102 MET B N 1
ATOM 5676 C CA . MET B 1 102 ? -4.441 18.359 21.797 1 97.69 102 MET B CA 1
ATOM 5677 C C . MET B 1 102 ? -4.867 19.547 20.938 1 97.69 102 MET B C 1
ATOM 5679 O O . MET B 1 102 ? -4.133 20.516 20.812 1 97.69 102 MET B O 1
ATOM 5683 N N . ILE B 1 103 ? -6.023 19.484 20.328 1 98.62 103 ILE B N 1
ATOM 5684 C CA . ILE B 1 103 ? -6.5 20.594 19.516 1 98.62 103 ILE B CA 1
ATOM 5685 C C . ILE B 1 103 ? -6.676 21.828 20.375 1 98.62 103 ILE B C 1
ATOM 5687 O O . ILE B 1 103 ? -6.348 22.938 19.953 1 98.62 103 ILE B O 1
ATOM 5691 N N . LYS B 1 104 ? -7.191 21.656 21.578 1 98.06 104 LYS B N 1
ATOM 5692 C CA . LYS B 1 104 ? -7.336 22.781 22.5 1 98.06 104 LYS B CA 1
ATOM 5693 C C . LYS B 1 104 ? -5.98 23.406 22.828 1 98.06 104 LYS B C 1
ATOM 5695 O O . LYS B 1 104 ? -5.848 24.625 22.906 1 98.06 104 LYS B O 1
ATOM 5700 N N . GLN B 1 105 ? -5.02 22.547 23.016 1 96.62 105 GLN B N 1
ATOM 5701 C CA . GLN B 1 105 ? -3.668 23.047 23.234 1 96.62 105 GLN B CA 1
ATOM 5702 C C . GLN B 1 105 ? -3.17 23.828 22.031 1 96.62 105 GLN B C 1
ATOM 5704 O O . GLN B 1 105 ? -2.562 24.891 22.172 1 96.62 105 GLN B O 1
ATOM 5709 N N . ILE B 1 106 ? -3.438 23.312 20.844 1 97.81 106 ILE B N 1
ATOM 5710 C CA . ILE B 1 106 ? -3.029 23.984 19.609 1 97.81 106 ILE B CA 1
ATOM 5711 C C . ILE B 1 106 ? -3.711 25.344 19.516 1 97.81 106 ILE B C 1
ATOM 5713 O O . ILE B 1 106 ? -3.072 26.344 19.156 1 97.81 106 ILE B O 1
ATOM 5717 N N . ILE B 1 107 ? -4.941 25.391 19.891 1 98.38 107 ILE B N 1
ATOM 5718 C CA . ILE B 1 107 ? -5.699 26.641 19.844 1 98.38 107 ILE B CA 1
ATOM 5719 C C . ILE B 1 107 ? -5.051 27.672 20.766 1 98.38 107 ILE B C 1
ATOM 5721 O O . ILE B 1 107 ? -4.852 28.812 20.375 1 98.38 107 ILE B O 1
ATOM 5725 N N . ARG B 1 108 ? -4.66 27.297 21.922 1 97 108 ARG B N 1
ATOM 5726 C CA . ARG B 1 108 ? -4.043 28.219 22.875 1 97 108 ARG B CA 1
ATOM 5727 C C . ARG B 1 108 ? -2.695 28.719 22.344 1 97 108 ARG B C 1
ATOM 5729 O O . ARG B 1 108 ? -2.365 29.891 22.484 1 97 108 ARG B O 1
ATOM 5736 N N . ARG B 1 109 ? -1.974 27.828 21.781 1 96.06 109 ARG B N 1
ATOM 5737 C CA . ARG B 1 109 ? -0.686 28.203 21.203 1 96.06 109 ARG B CA 1
ATOM 5738 C C . ARG B 1 109 ? -0.868 29.172 20.047 1 96.06 109 ARG B C 1
ATOM 5740 O O . ARG B 1 109 ? -0.15 30.172 19.938 1 96.06 109 ARG B O 1
ATOM 5747 N N . LEU B 1 110 ? -1.79 28.859 19.203 1 98.06 110 LEU B N 1
ATOM 5748 C CA . LEU B 1 110 ? -2.082 29.734 18.078 1 98.06 110 LEU B CA 1
ATOM 5749 C C . LEU B 1 110 ? -2.523 31.109 18.547 1 98.06 110 LEU B C 1
ATOM 5751 O O . LEU B 1 110 ? -2.088 32.125 18 1 98.06 110 LEU B O 1
ATOM 5755 N N . ALA B 1 111 ? -3.355 31.125 19.578 1 97.88 111 ALA B N 1
ATOM 5756 C CA . ALA B 1 111 ? -3.848 32.375 20.125 1 97.88 111 ALA B CA 1
ATOM 5757 C C . ALA B 1 111 ? -2.699 33.25 20.656 1 97.88 111 ALA B C 1
ATOM 5759 O O . ALA B 1 111 ? -2.662 34.438 20.422 1 97.88 111 ALA B O 1
ATOM 5760 N N . SER B 1 112 ? -1.795 32.625 21.328 1 96.88 112 SER B N 1
ATOM 5761 C CA . SER B 1 112 ? -0.645 33.344 21.859 1 96.88 112 SER B CA 1
ATOM 5762 C C . SER B 1 112 ? 0.179 33.969 20.734 1 96.88 112 SER B C 1
ATOM 5764 O O . SER B 1 112 ? 0.781 35.031 20.922 1 96.88 112 SER B O 1
ATOM 5766 N N . MET B 1 113 ? 0.184 33.344 19.562 1 97.19 113 MET B N 1
ATOM 5767 C CA . MET B 1 113 ? 1.003 33.781 18.438 1 97.19 113 MET B CA 1
ATOM 5768 C C . MET B 1 113 ? 0.26 34.844 17.594 1 97.19 113 MET B C 1
ATOM 5770 O O . MET B 1 113 ? 0.857 35.5 16.75 1 97.19 113 MET B O 1
ATOM 5774 N N . GLY B 1 114 ? -1.063 34.938 17.766 1 97.31 114 GLY B N 1
ATOM 5775 C CA . GLY B 1 114 ? -1.824 35.969 17.078 1 97.31 114 GLY B CA 1
ATOM 5776 C C . GLY B 1 114 ? -2.654 35.438 15.938 1 97.31 114 GLY B C 1
ATOM 5777 O O . GLY B 1 114 ? -3.236 36.219 15.172 1 97.31 114 GLY B O 1
ATOM 5778 N N . TYR B 1 115 ? -2.729 34.125 15.773 1 98.62 115 TYR B N 1
ATOM 5779 C CA . TYR B 1 115 ? -3.592 33.562 14.75 1 98.62 115 TYR B CA 1
ATOM 5780 C C . TYR B 1 115 ? -5.062 33.812 15.062 1 98.62 115 TYR B C 1
ATOM 5782 O O . TYR B 1 115 ? -5.461 33.812 16.234 1 98.62 115 TYR B O 1
ATOM 5790 N N . ASN B 1 116 ? -5.855 34.031 13.992 1 98.5 116 ASN B N 1
ATOM 5791 C CA . ASN B 1 116 ? -7.266 34.281 14.273 1 98.5 116 ASN B CA 1
ATOM 5792 C C . ASN B 1 116 ? -8.164 33.25 13.578 1 98.5 116 ASN B C 1
ATOM 5794 O O . ASN B 1 116 ? -9.383 33.25 13.766 1 98.5 116 ASN B O 1
ATOM 5798 N N . GLU B 1 117 ? -7.66 32.281 12.844 1 98.88 117 GLU B N 1
ATOM 5799 C CA . GLU B 1 117 ? -8.406 31.125 12.328 1 98.88 117 GLU B CA 1
ATOM 5800 C C . GLU B 1 117 ? -7.586 29.844 12.422 1 98.88 117 GLU B C 1
ATOM 5802 O O . GLU B 1 117 ? -6.355 29.875 12.344 1 98.88 117 GLU B O 1
ATOM 5807 N N . LEU B 1 118 ? -8.211 28.75 12.633 1 98.88 118 LEU B N 1
ATOM 5808 C CA . LEU B 1 118 ? -7.68 27.391 12.477 1 98.88 118 LEU B CA 1
ATOM 5809 C C . LEU B 1 118 ? -8.547 26.578 11.523 1 98.88 118 LEU B C 1
ATOM 5811 O O . LEU B 1 118 ? -9.703 26.281 11.82 1 98.88 118 LEU B O 1
ATOM 5815 N N . TRP B 1 119 ? -7.977 26.328 10.32 1 98.88 119 TRP B N 1
ATOM 5816 C CA . TRP B 1 119 ? -8.641 25.438 9.375 1 98.88 119 TRP B CA 1
ATOM 5817 C C . TRP B 1 119 ? -8.398 23.984 9.75 1 98.88 119 TRP B C 1
ATOM 5819 O O . TRP B 1 119 ? -7.25 23.531 9.828 1 98.88 119 TRP B O 1
ATOM 5829 N N . LEU B 1 120 ? -9.43 23.266 10.008 1 98.62 120 LEU B N 1
ATOM 5830 C CA . LEU B 1 120 ? -9.328 21.828 10.273 1 98.62 120 LEU B CA 1
ATOM 5831 C C . LEU B 1 120 ? -9.555 21.016 9 1 98.62 120 LEU B C 1
ATOM 5833 O O . LEU B 1 120 ? -10.688 20.859 8.555 1 98.62 120 LEU B O 1
ATOM 5837 N N . TYR B 1 121 ? -8.492 20.562 8.461 1 98.44 121 TYR B N 1
ATOM 5838 C CA . TYR B 1 121 ? -8.594 19.719 7.277 1 98.44 121 TYR B CA 1
ATOM 5839 C C . TYR B 1 121 ? -9.062 18.328 7.648 1 98.44 121 TYR B C 1
ATOM 5841 O O . TYR B 1 121 ? -8.266 17.469 8.055 1 98.44 121 TYR B O 1
ATOM 5849 N N . LEU B 1 122 ? -10.305 18.031 7.352 1 98.44 122 LEU B N 1
ATOM 5850 C CA . LEU B 1 122 ? -10.961 16.891 7.949 1 98.44 122 LEU B CA 1
ATOM 5851 C C . LEU B 1 122 ? -11 15.711 6.977 1 98.44 122 LEU B C 1
ATOM 5853 O O . LEU B 1 122 ? -10.953 14.555 7.395 1 98.44 122 LEU B O 1
ATOM 5857 N N . GLU B 1 123 ? -11.102 15.984 5.715 1 96.44 123 GLU B N 1
ATOM 5858 C CA . GLU B 1 123 ? -11.391 14.953 4.715 1 96.44 123 GLU B CA 1
ATOM 5859 C C . GLU B 1 123 ? -12.57 14.086 5.137 1 96.44 123 GLU B C 1
ATOM 5861 O O . GLU B 1 123 ? -13.727 14.516 5.043 1 96.44 123 GLU B O 1
ATOM 5866 N N . ASP B 1 124 ? -12.305 12.836 5.684 1 97.12 124 ASP B N 1
ATOM 5867 C CA . ASP B 1 124 ? -13.383 11.945 6.09 1 97.12 124 ASP B CA 1
ATOM 5868 C C . ASP B 1 124 ? -13.492 11.875 7.613 1 97.12 124 ASP B C 1
ATOM 5870 O O . ASP B 1 124 ? -14.25 11.055 8.148 1 97.12 124 ASP B O 1
ATOM 5874 N N . LEU B 1 125 ? -12.875 12.703 8.375 1 98.19 125 LEU B N 1
ATOM 5875 C CA . LEU B 1 125 ? -12.734 12.539 9.82 1 98.19 125 LEU B CA 1
ATOM 5876 C C . LEU B 1 125 ? -13.805 13.328 10.562 1 98.19 125 LEU B C 1
ATOM 5878 O O . LEU B 1 125 ? -13.492 14.062 11.5 1 98.19 125 LEU B O 1
ATOM 5882 N N . PHE B 1 126 ? -15.016 13.234 10.164 1 98.31 126 PHE B N 1
ATOM 5883 C CA . PHE B 1 126 ? -16.219 13.719 10.828 1 98.31 126 PHE B CA 1
ATOM 5884 C C . PHE B 1 126 ? -17.422 12.844 10.484 1 98.31 126 PHE B C 1
ATOM 5886 O O . PHE B 1 126 ? -17.359 12.055 9.531 1 98.31 126 PHE B O 1
ATOM 5893 N N . GLU B 1 127 ? -18.453 12.922 11.25 1 97.44 127 GLU B N 1
ATOM 5894 C CA . GLU B 1 127 ? -19.625 12.047 11.078 1 97.44 127 GLU B CA 1
ATOM 5895 C C . GLU B 1 127 ? -20.594 12.633 10.062 1 97.44 127 GLU B C 1
ATOM 5897 O O . GLU B 1 127 ? -20.859 13.836 10.062 1 97.44 127 GLU B O 1
ATOM 5902 N N . ILE B 1 128 ? -20.984 11.891 9.18 1 98.06 128 ILE B N 1
ATOM 5903 C CA . ILE B 1 128 ? -22.141 12.141 8.32 1 98.06 128 ILE B CA 1
ATOM 5904 C C . ILE B 1 128 ? -23.25 11.125 8.625 1 98.06 128 ILE B C 1
ATOM 5906 O O . ILE B 1 128 ? -23.141 9.953 8.258 1 98.06 128 ILE B O 1
ATOM 5910 N N . PRO B 1 129 ? -24.312 11.539 9.289 1 95.88 129 PRO B N 1
ATOM 5911 C CA . PRO B 1 129 ? -25.344 10.586 9.719 1 95.88 129 PRO B CA 1
ATOM 5912 C C . PRO B 1 129 ? -25.828 9.688 8.586 1 95.88 129 PRO B C 1
ATOM 5914 O O . PRO B 1 129 ? -26.062 8.492 8.797 1 95.88 129 PRO B O 1
ATOM 5917 N N . GLU B 1 130 ? -25.969 10.18 7.391 1 96.69 130 GLU B N 1
ATOM 5918 C CA . GLU B 1 130 ? -26.5 9.453 6.242 1 96.69 130 GLU B CA 1
ATOM 5919 C C . GLU B 1 130 ? -25.453 8.539 5.621 1 96.69 130 GLU B C 1
ATOM 5921 O O . GLU B 1 130 ? -25.766 7.738 4.738 1 96.69 130 GLU B O 1
ATOM 5926 N N . ALA B 1 131 ? -24.203 8.594 6.082 1 97.38 131 ALA B N 1
ATOM 5927 C CA . ALA B 1 131 ? -23.094 7.816 5.512 1 97.38 131 ALA B CA 1
ATOM 5928 C C . ALA B 1 131 ? -22.25 7.195 6.613 1 97.38 131 ALA B C 1
ATOM 5930 O O . ALA B 1 131 ? -21.109 7.617 6.832 1 97.38 131 ALA B O 1
ATOM 5931 N N . PRO B 1 132 ? -22.672 6.117 7.184 1 96.19 132 PRO B N 1
ATOM 5932 C CA . PRO B 1 132 ? -22.016 5.562 8.375 1 96.19 132 PRO B CA 1
ATOM 5933 C C . PRO B 1 132 ? -20.625 5.027 8.086 1 96.19 132 PRO B C 1
ATOM 5935 O O . PRO B 1 132 ? -19.797 4.895 9.008 1 96.19 132 PRO B O 1
ATOM 5938 N N . TYR B 1 133 ? -20.234 4.648 6.855 1 96.88 133 TYR B N 1
ATOM 5939 C CA . TYR B 1 133 ? -18.922 4.129 6.523 1 96.88 133 TYR B CA 1
ATOM 5940 C C . TYR B 1 133 ? -17.922 5.266 6.332 1 96.88 133 TYR B C 1
ATOM 5942 O O . TYR B 1 133 ? -16.703 5.031 6.273 1 96.88 133 TYR B O 1
ATOM 5950 N N . PHE B 1 134 ? -18.438 6.523 6.262 1 97.69 134 PHE B N 1
ATOM 5951 C CA . PHE B 1 134 ? -17.578 7.695 6.113 1 97.69 134 PHE B CA 1
ATOM 5952 C C . PHE B 1 134 ? -16.734 7.902 7.363 1 97.69 134 PHE B C 1
ATOM 5954 O O . PHE B 1 134 ? -17.266 8.148 8.445 1 97.69 134 PHE B O 1
ATOM 5961 N N . GLY B 1 135 ? -15.391 7.734 7.238 1 96 135 GLY B N 1
ATOM 5962 C CA . GLY B 1 135 ? -14.453 7.922 8.336 1 96 135 GLY B CA 1
ATOM 5963 C C . GLY B 1 135 ? -14.398 6.734 9.281 1 96 135 GLY B C 1
ATOM 5964 O O . GLY B 1 135 ? -13.75 6.797 10.328 1 96 135 GLY B O 1
ATOM 5965 N N . ARG B 1 136 ? -14.969 5.637 8.867 1 93.88 136 ARG B N 1
ATOM 5966 C CA . ARG B 1 136 ? -15.062 4.465 9.734 1 93.88 136 ARG B CA 1
ATOM 5967 C C . ARG B 1 136 ? -13.672 3.924 10.07 1 93.88 136 ARG B C 1
ATOM 5969 O O . ARG B 1 136 ? -12.859 3.689 9.172 1 93.88 136 ARG B O 1
ATOM 5976 N N . GLY B 1 137 ? -13.484 3.762 11.398 1 94 137 GLY B N 1
ATOM 5977 C CA . GLY B 1 137 ? -12.289 3.088 11.867 1 94 137 GLY B CA 1
ATOM 5978 C C . GLY B 1 137 ? -11.055 3.969 11.82 1 94 137 GLY B C 1
ATOM 5979 O O . GLY B 1 137 ? -9.945 3.506 12.094 1 94 137 GLY B O 1
ATOM 5980 N N . ARG B 1 138 ? -11.219 5.301 11.57 1 96.31 138 ARG B N 1
ATOM 5981 C CA . ARG B 1 138 ? -10.047 6.148 11.383 1 96.31 138 ARG B CA 1
ATOM 5982 C C . ARG B 1 138 ? -9.977 7.227 12.453 1 96.31 138 ARG B C 1
ATOM 5984 O O . ARG B 1 138 ? -9.117 8.117 12.398 1 96.31 138 ARG B O 1
ATOM 5991 N N . GLY B 1 139 ? -10.859 7.184 13.383 1 96.25 139 GLY B N 1
ATOM 5992 C CA . GLY B 1 139 ? -10.797 8.117 14.5 1 96.25 139 GLY B CA 1
ATOM 5993 C C . GLY B 1 139 ? -11.547 9.414 14.234 1 96.25 139 GLY B C 1
ATOM 5994 O O . GLY B 1 139 ? -11.164 10.461 14.75 1 96.25 139 GLY B O 1
ATOM 5995 N N . ARG B 1 140 ? -12.617 9.383 13.43 1 97.25 140 ARG B N 1
ATOM 5996 C CA . ARG B 1 140 ? -13.336 10.602 13.078 1 97.25 140 ARG B CA 1
ATOM 5997 C C . ARG B 1 140 ? -13.938 11.25 14.32 1 97.25 140 ARG B C 1
ATOM 5999 O O . ARG B 1 140 ? -14.242 10.57 15.297 1 97.25 140 ARG B O 1
ATOM 6006 N N . TYR B 1 141 ? -14.133 12.523 14.312 1 98.19 141 TYR B N 1
ATOM 6007 C CA . TYR B 1 141 ? -14.695 13.305 15.414 1 98.19 141 TYR B CA 1
ATOM 6008 C C . TYR B 1 141 ? -16.219 13.195 15.43 1 98.19 141 TYR B C 1
ATOM 6010 O O . TYR B 1 141 ? -16.859 13.188 14.375 1 98.19 141 TYR B O 1
ATOM 6018 N N . GLN B 1 142 ? -16.766 13.188 16.594 1 97.06 142 GLN B N 1
ATOM 6019 C CA . GLN B 1 142 ? -18.188 13.406 16.75 1 97.06 142 GLN B CA 1
ATOM 6020 C C . GLN B 1 142 ? -18.562 14.859 16.484 1 97.06 142 GLN B C 1
ATOM 6022 O O . GLN B 1 142 ? -17.734 15.758 16.625 1 97.06 142 GLN B O 1
ATOM 6027 N N . GLN B 1 143 ? -19.875 15.023 16.109 1 97.94 143 GLN B N 1
ATOM 6028 C CA . GLN B 1 143 ? -20.375 16.391 15.898 1 97.94 143 GLN B CA 1
ATOM 6029 C C . GLN B 1 143 ? -20.203 17.234 17.156 1 97.94 143 GLN B C 1
ATOM 6031 O O . GLN B 1 143 ? -19.812 18.391 17.078 1 97.94 143 GLN B O 1
ATOM 6036 N N . THR B 1 144 ? -20.406 16.625 18.281 1 98.31 144 THR B N 1
ATOM 6037 C CA . THR B 1 144 ? -20.312 17.344 19.547 1 98.31 144 THR B CA 1
ATOM 6038 C C . THR B 1 144 ? -18.859 17.719 19.859 1 98.31 144 THR B C 1
ATOM 6040 O O . THR B 1 144 ? -18.594 18.781 20.422 1 98.31 144 THR B O 1
ATOM 6043 N N . GLU B 1 145 ? -17.953 16.828 19.531 1 98.5 145 GLU B N 1
ATOM 6044 C CA . GLU B 1 145 ? -16.531 17.141 19.719 1 98.5 145 GLU B CA 1
ATOM 6045 C C . GLU B 1 145 ? -16.109 18.328 18.875 1 98.5 145 GLU B C 1
ATOM 6047 O O . GLU B 1 145 ? -15.398 19.219 19.344 1 98.5 145 GLU B O 1
ATOM 6052 N N . LEU B 1 146 ? -16.531 18.328 17.625 1 98.81 146 LEU B N 1
ATOM 6053 C CA . LEU B 1 146 ? -16.188 19.438 16.719 1 98.81 146 LEU B CA 1
ATOM 6054 C C . LEU B 1 146 ? -16.797 20.75 17.219 1 98.81 146 LEU B C 1
ATOM 6056 O O . LEU B 1 146 ? -16.156 21.797 17.125 1 98.81 146 LEU B O 1
ATOM 6060 N N . HIS B 1 147 ? -18.016 20.688 17.719 1 98.81 147 HIS B N 1
ATOM 6061 C CA . HIS B 1 147 ? -18.656 21.875 18.266 1 98.81 147 HIS B CA 1
ATOM 6062 C C . HIS B 1 147 ? -17.922 22.375 19.5 1 98.81 147 HIS B C 1
ATOM 6064 O O . HIS B 1 147 ? -17.734 23.594 19.672 1 98.81 147 HIS B O 1
ATOM 6070 N N . GLU B 1 148 ? -17.516 21.406 20.281 1 98.81 148 GLU B N 1
ATOM 6071 C CA . GLU B 1 148 ? -16.719 21.766 21.453 1 98.81 148 GLU B CA 1
ATOM 6072 C C . GLU B 1 148 ? -15.438 22.484 21.062 1 98.81 148 GLU B C 1
ATOM 6074 O O . GLU B 1 148 ? -15.062 23.484 21.672 1 98.81 148 GLU B O 1
ATOM 6079 N N . ILE B 1 149 ? -14.805 22 20.078 1 98.81 149 ILE B N 1
ATOM 6080 C CA . ILE B 1 149 ? -13.578 22.594 19.578 1 98.81 149 ILE B CA 1
ATOM 6081 C C . ILE B 1 149 ? -13.867 24 19.062 1 98.81 149 ILE B C 1
ATOM 6083 O O . ILE B 1 149 ? -13.109 24.938 19.328 1 98.81 149 ILE B O 1
ATOM 6087 N N . ALA B 1 150 ? -14.969 24.188 18.344 1 98.81 150 ALA B N 1
ATOM 6088 C CA . ALA B 1 150 ? -15.352 25.484 17.797 1 98.81 150 ALA B CA 1
ATOM 6089 C C . ALA B 1 150 ? -15.586 26.516 18.891 1 98.81 150 ALA B C 1
ATOM 6091 O O . ALA B 1 150 ? -15.07 27.641 18.828 1 98.81 150 ALA B O 1
ATOM 6092 N N . LEU B 1 151 ? -16.312 26.125 19.906 1 98.56 151 LEU B N 1
ATOM 6093 C CA . LEU B 1 151 ? -16.594 27.031 21.016 1 98.56 151 LEU B CA 1
ATOM 6094 C C . LEU B 1 151 ? -15.305 27.391 21.766 1 98.56 151 LEU B C 1
ATOM 6096 O O . LEU B 1 151 ? -15.133 28.531 22.188 1 98.56 151 LEU B O 1
ATOM 6100 N N . TYR B 1 152 ? -14.5 26.391 21.891 1 98.62 152 TYR B N 1
ATOM 6101 C CA . TYR B 1 152 ? -13.234 26.656 22.562 1 98.62 152 TYR B CA 1
ATOM 6102 C C . TYR B 1 152 ? -12.398 27.656 21.781 1 98.62 152 TYR B C 1
ATOM 6104 O O . TYR B 1 152 ? -11.773 28.547 22.359 1 98.62 152 TYR B O 1
ATOM 6112 N N . GLY B 1 153 ? -12.32 27.5 20.469 1 98.69 153 GLY B N 1
ATOM 6113 C CA . GLY B 1 153 ? -11.617 28.453 19.625 1 98.69 153 GLY B CA 1
ATOM 6114 C C . GLY B 1 153 ? -12.133 29.875 19.766 1 98.69 153 GLY B C 1
ATOM 6115 O O . GLY B 1 153 ? -11.352 30.812 19.875 1 98.69 153 GLY B O 1
ATOM 6116 N N . ASP B 1 154 ? -13.422 30.031 19.859 1 98.06 154 ASP B N 1
ATOM 6117 C CA . ASP B 1 154 ? -14.055 31.344 20 1 98.06 154 ASP B CA 1
ATOM 6118 C C . ASP B 1 154 ? -13.602 32.031 21.281 1 98.06 154 ASP B C 1
ATOM 6120 O O . ASP B 1 154 ? -13.414 33.25 21.281 1 98.06 154 ASP B O 1
ATOM 6124 N N . ARG B 1 155 ? -13.406 31.234 22.281 1 97.44 155 ARG B N 1
ATOM 6125 C CA . ARG B 1 155 ? -12.977 31.797 23.562 1 97.44 155 ARG B CA 1
ATOM 6126 C C . ARG B 1 155 ? -11.625 32.469 23.438 1 97.44 155 ARG B C 1
ATOM 6128 O O . ARG B 1 155 ? -11.297 33.375 24.219 1 97.44 155 ARG B O 1
ATOM 6135 N N . PHE B 1 156 ? -10.875 32.094 22.484 1 98.19 156 PHE B N 1
ATOM 6136 C CA . PHE B 1 156 ? -9.516 32.594 22.359 1 98.19 156 PHE B CA 1
ATOM 6137 C C . PHE B 1 156 ? -9.367 33.5 21.125 1 98.19 156 PHE B C 1
ATOM 6139 O O . PHE B 1 156 ? -8.266 33.906 20.781 1 98.19 156 PHE B O 1
ATOM 6146 N N . GLY B 1 157 ? -10.477 33.75 20.406 1 97.88 157 GLY B N 1
ATOM 6147 C CA . GLY B 1 157 ? -10.438 34.531 19.203 1 97.88 157 GLY B CA 1
ATOM 6148 C C . GLY B 1 157 ? -9.875 33.781 18 1 97.88 157 GLY B C 1
ATOM 6149 O O . GLY B 1 157 ? -9.336 34.406 17.078 1 97.88 157 GLY B O 1
ATOM 6150 N N . VAL B 1 158 ? -9.898 32.469 18.016 1 98.81 158 VAL B N 1
ATOM 6151 C CA . VAL B 1 158 ? -9.469 31.625 16.906 1 98.81 158 VAL B CA 1
ATOM 6152 C C . VAL B 1 158 ? -10.68 30.922 16.312 1 98.81 158 VAL B C 1
ATOM 6154 O O . VAL B 1 158 ? -11.141 29.906 16.844 1 98.81 158 VAL B O 1
ATOM 6157 N N . THR B 1 159 ? -11.125 31.375 15.18 1 98.81 159 THR B N 1
ATOM 6158 C CA . THR B 1 159 ? -12.266 30.766 14.508 1 98.81 159 THR B CA 1
ATOM 6159 C C . THR B 1 159 ? -11.875 29.438 13.867 1 98.81 159 THR B C 1
ATOM 6161 O O . THR B 1 159 ? -10.891 29.359 13.133 1 98.81 159 THR B O 1
ATOM 6164 N N . ILE B 1 160 ? -12.648 28.375 14.172 1 98.88 160 ILE B N 1
ATOM 6165 C CA . ILE B 1 160 ? -12.375 27.078 13.586 1 98.88 160 ILE B CA 1
ATOM 6166 C C . ILE B 1 160 ? -13.141 26.938 12.273 1 98.88 160 ILE B C 1
ATOM 6168 O O . ILE B 1 160 ? -14.367 27.031 12.25 1 98.88 160 ILE B O 1
ATOM 6172 N N . VAL B 1 161 ? -12.438 26.719 11.203 1 98.94 161 VAL B N 1
ATOM 6173 C CA . VAL B 1 161 ? -13.016 26.625 9.867 1 98.94 161 VAL B CA 1
ATOM 6174 C C . VAL B 1 161 ? -12.891 25.203 9.336 1 98.94 161 VAL B C 1
ATOM 6176 O O . VAL B 1 161 ? -11.797 24.641 9.281 1 98.94 161 VAL B O 1
ATOM 6179 N N . PRO B 1 162 ? -13.977 24.531 8.992 1 98.75 162 PRO B N 1
ATOM 6180 C CA . PRO B 1 162 ? -13.867 23.203 8.414 1 98.75 162 PRO B CA 1
ATOM 6181 C C . PRO B 1 162 ? -13.305 23.219 6.992 1 98.75 162 PRO B C 1
ATOM 6183 O O . PRO B 1 162 ? -13.688 24.062 6.184 1 98.75 162 PRO B O 1
ATOM 6186 N N . ALA B 1 163 ? -12.383 22.422 6.758 1 98.75 163 ALA B N 1
ATOM 6187 C CA . ALA B 1 163 ? -11.836 22.172 5.426 1 98.75 163 ALA B CA 1
ATOM 6188 C C . ALA B 1 163 ? -12.109 20.719 5 1 98.75 163 ALA B C 1
ATOM 6190 O O . ALA B 1 163 ? -11.648 19.781 5.648 1 98.75 163 ALA B O 1
ATOM 6191 N N . VAL B 1 164 ? -12.836 20.547 3.906 1 98.56 164 VAL B N 1
ATOM 6192 C CA . VAL B 1 164 ? -13.281 19.234 3.475 1 98.56 164 VAL B CA 1
ATOM 6193 C C . VAL B 1 164 ? -12.938 19.031 2.002 1 98.56 164 VAL B C 1
ATOM 6195 O O . VAL B 1 164 ? -12.234 19.844 1.401 1 98.56 164 VAL B O 1
ATOM 6198 N N . GLN B 1 165 ? -13.305 17.844 1.496 1 98.38 165 GLN B N 1
ATOM 6199 C CA . GLN B 1 165 ? -13.086 17.5 0.093 1 98.38 165 GLN B CA 1
ATOM 6200 C C . GLN B 1 165 ? -14.406 17.25 -0.627 1 98.38 165 GLN B C 1
ATOM 6202 O O . GLN B 1 165 ? -15.25 16.5 -0.144 1 98.38 165 GLN B O 1
ATOM 6207 N N . THR B 1 166 ? -14.508 17.906 -1.778 1 98.75 166 THR B N 1
ATOM 6208 C CA . THR B 1 166 ? -15.781 17.797 -2.479 1 98.75 166 THR B CA 1
ATOM 6209 C C . THR B 1 166 ? -15.57 17.344 -3.918 1 98.75 166 THR B C 1
ATOM 6211 O O . THR B 1 166 ? -16.484 17.422 -4.742 1 98.75 166 THR B O 1
ATOM 6214 N N . LEU B 1 167 ? -14.367 16.891 -4.188 1 98.25 167 LEU B N 1
ATOM 6215 C CA . LEU B 1 167 ? -14.094 16.406 -5.535 1 98.25 167 LEU B CA 1
A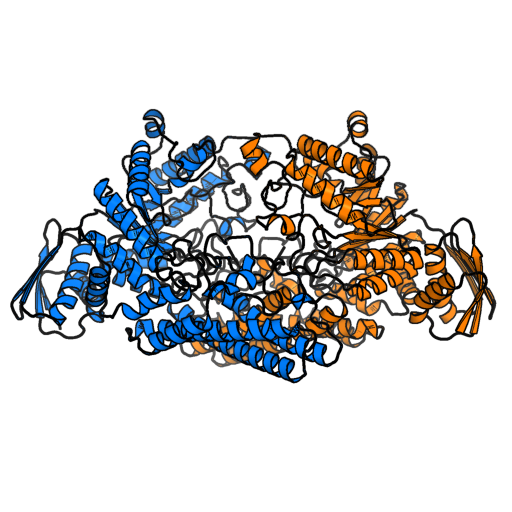TOM 6216 C C . LEU B 1 167 ? -13.109 15.242 -5.504 1 98.25 167 LEU B C 1
ATOM 6218 O O . LEU B 1 167 ? -13.461 14.109 -5.836 1 98.25 167 LEU B O 1
ATOM 6222 N N . ALA B 1 168 ? -11.914 15.523 -4.992 1 97.31 168 ALA B N 1
ATOM 6223 C CA . ALA B 1 168 ? -10.859 14.516 -4.965 1 97.31 168 ALA B CA 1
ATOM 6224 C C . ALA B 1 168 ? -10.352 14.297 -3.543 1 97.31 168 ALA B C 1
ATOM 6226 O O . ALA B 1 168 ? -10.984 14.727 -2.576 1 97.31 168 ALA B O 1
ATOM 6227 N N . HIS B 1 169 ? -9.328 13.516 -3.35 1 96.06 169 HIS B N 1
ATOM 6228 C CA . HIS B 1 169 ? -8.781 13.18 -2.041 1 96.06 169 HIS B CA 1
ATOM 6229 C C . HIS B 1 169 ? -9.82 12.477 -1.174 1 96.06 169 HIS B C 1
ATOM 6231 O O . HIS B 1 169 ? -9.938 12.766 0.019 1 96.06 169 HIS B O 1
ATOM 6237 N N . LEU B 1 170 ? -10.641 11.648 -1.752 1 97.06 170 LEU B N 1
ATOM 6238 C CA . LEU B 1 170 ? -11.703 10.969 -1.022 1 97.06 170 LEU B CA 1
ATOM 6239 C C . LEU B 1 170 ? -11.484 9.461 -1.021 1 97.06 170 LEU B C 1
ATOM 6241 O O . LEU B 1 170 ? -12.445 8.695 -0.887 1 97.06 170 LEU B O 1
ATOM 6245 N N . HIS B 1 171 ? -10.219 9.086 -1.175 1 96 171 HIS B N 1
ATOM 6246 C CA . HIS B 1 171 ? -9.875 7.672 -1.251 1 96 171 HIS B CA 1
ATOM 6247 C C . HIS B 1 171 ? -10.398 6.914 -0.036 1 96 171 HIS B C 1
ATOM 6249 O O . HIS B 1 171 ? -10.914 5.801 -0.169 1 96 171 HIS B O 1
ATOM 6255 N N . ASN B 1 172 ? -10.297 7.453 1.135 1 95.94 172 ASN B N 1
ATOM 6256 C CA . ASN B 1 172 ? -10.688 6.762 2.361 1 95.94 172 ASN B CA 1
ATOM 6257 C C . ASN B 1 172 ? -12.195 6.605 2.463 1 95.94 172 ASN B C 1
ATOM 6259 O O . ASN B 1 172 ? -12.688 5.641 3.053 1 95.94 172 ASN B O 1
ATOM 6263 N N . ALA B 1 173 ? -12.906 7.512 1.874 1 96.62 173 ALA B N 1
ATOM 6264 C CA . ALA B 1 173 ? -14.359 7.379 1.822 1 96.62 173 ALA B CA 1
ATOM 6265 C C . ALA B 1 173 ? -14.781 6.43 0.704 1 96.62 173 ALA B C 1
ATOM 6267 O O . ALA B 1 173 ? -15.672 5.59 0.895 1 96.62 173 ALA B O 1
ATOM 6268 N N . LEU B 1 174 ? -14.086 6.535 -0.404 1 97.19 174 LEU B N 1
ATOM 6269 C CA . LEU B 1 174 ? -14.523 5.871 -1.627 1 97.19 174 LEU B CA 1
ATOM 6270 C C . LEU B 1 174 ? -14.062 4.414 -1.647 1 97.19 174 LEU B C 1
ATOM 6272 O O . LEU B 1 174 ? -14.516 3.629 -2.482 1 97.19 174 LEU B O 1
ATOM 6276 N N . LYS B 1 175 ? -13.195 4.004 -0.713 1 95.31 175 LYS B N 1
ATOM 6277 C CA . LYS B 1 175 ? -12.742 2.617 -0.683 1 95.31 175 LYS B CA 1
ATOM 6278 C C . LYS B 1 175 ? -13.859 1.682 -0.233 1 95.31 175 LYS B C 1
ATOM 6280 O O . LYS B 1 175 ? -13.781 0.468 -0.428 1 95.31 175 LYS B O 1
ATOM 6285 N N . TRP B 1 176 ? -14.938 2.205 0.347 1 96 176 TRP B N 1
ATOM 6286 C CA . TRP B 1 176 ? -16.078 1.419 0.812 1 96 176 TRP B CA 1
ATOM 6287 C C . TRP B 1 176 ? -17.109 1.235 -0.302 1 96 176 TRP B C 1
ATOM 6289 O O . TRP B 1 176 ? -17.391 2.176 -1.044 1 96 176 TRP B O 1
ATOM 6299 N N . ASP B 1 177 ? -17.688 0.053 -0.379 1 95.56 177 ASP B N 1
ATOM 6300 C CA . ASP B 1 177 ? -18.719 -0.226 -1.367 1 95.56 177 ASP B CA 1
ATOM 6301 C C . ASP B 1 177 ? -19.953 0.652 -1.137 1 95.56 177 ASP B C 1
ATOM 6303 O O . ASP B 1 177 ? -20.672 0.967 -2.08 1 95.56 177 ASP B O 1
ATOM 6307 N N . ALA B 1 178 ? -20.125 1.069 0.066 1 95.94 178 ALA B N 1
ATOM 6308 C CA . ALA B 1 178 ? -21.234 1.945 0.441 1 95.94 178 ALA B CA 1
ATOM 6309 C C . ALA B 1 178 ? -21.219 3.232 -0.379 1 95.94 178 ALA B C 1
ATOM 6311 O O . ALA B 1 178 ? -22.25 3.877 -0.555 1 95.94 178 ALA B O 1
ATOM 6312 N N . HIS B 1 179 ? -20.062 3.594 -0.914 1 97.5 179 HIS B N 1
ATOM 6313 C CA . HIS B 1 179 ? -19.938 4.859 -1.631 1 97.5 179 HIS B CA 1
ATOM 6314 C C . HIS B 1 179 ? -19.688 4.625 -3.117 1 97.5 179 HIS B C 1
ATOM 6316 O O . HIS B 1 179 ? -19.203 5.52 -3.816 1 97.5 179 HIS B O 1
ATOM 6322 N N . ALA B 1 180 ? -20.016 3.459 -3.627 1 96.38 180 ALA B N 1
ATOM 6323 C CA . ALA B 1 180 ? -19.75 3.086 -5.016 1 96.38 180 ALA B CA 1
ATOM 6324 C C . ALA B 1 180 ? -20.484 4 -5.98 1 96.38 180 ALA B C 1
ATOM 6326 O O . ALA B 1 180 ? -19.984 4.324 -7.055 1 96.38 180 ALA B O 1
ATOM 6327 N N . ALA B 1 181 ? -21.641 4.48 -5.621 1 97 181 ALA B N 1
ATOM 6328 C CA . ALA B 1 181 ? -22.516 5.234 -6.52 1 97 181 ALA B CA 1
ATOM 6329 C C . ALA B 1 181 ? -21.922 6.613 -6.82 1 97 181 ALA B C 1
ATOM 6331 O O . ALA B 1 181 ? -22.281 7.242 -7.82 1 97 181 ALA B O 1
ATOM 6332 N N . VAL B 1 182 ? -21.016 7.094 -5.961 1 98.25 182 VAL B N 1
ATOM 6333 C CA . VAL B 1 182 ? -20.5 8.445 -6.137 1 98.25 182 VAL B CA 1
ATOM 6334 C C . VAL B 1 182 ? -19.047 8.391 -6.617 1 98.25 182 VAL B C 1
ATOM 6336 O O . VAL B 1 182 ? -18.375 9.422 -6.715 1 98.25 182 VAL B O 1
ATOM 6339 N N . LYS B 1 183 ? -18.547 7.262 -6.934 1 97.75 183 LYS B N 1
ATOM 6340 C CA . LYS B 1 183 ? -17.125 7.051 -7.238 1 97.75 183 LYS B CA 1
ATOM 6341 C C . LYS B 1 183 ? -16.875 7.105 -8.742 1 97.75 183 LYS B C 1
ATOM 6343 O O . LYS B 1 183 ? -17.5 6.363 -9.508 1 97.75 183 LYS B O 1
ATOM 6348 N N . ASP B 1 184 ? -16.016 8.023 -9.141 1 97.56 184 ASP B N 1
ATOM 6349 C CA . ASP B 1 184 ? -15.492 8.023 -10.508 1 97.56 184 ASP B CA 1
ATOM 6350 C C . ASP B 1 184 ? -14.227 7.184 -10.609 1 97.56 184 ASP B C 1
ATOM 6352 O O . ASP B 1 184 ? -14.195 6.184 -11.336 1 97.56 184 ASP B O 1
ATOM 6356 N N . THR B 1 185 ? -13.234 7.633 -9.961 1 95.88 185 THR B N 1
ATOM 6357 C CA . THR B 1 185 ? -11.992 6.895 -9.758 1 95.88 185 THR B CA 1
ATOM 6358 C C . THR B 1 185 ? -11.773 6.594 -8.273 1 95.88 185 THR B C 1
ATOM 6360 O O . THR B 1 185 ? -12.641 6.887 -7.445 1 95.88 185 THR B O 1
ATOM 6363 N N . ASP B 1 186 ? -10.68 6.039 -7.914 1 93.62 186 ASP B N 1
ATOM 6364 C CA . ASP B 1 186 ? -10.445 5.602 -6.539 1 93.62 186 ASP B CA 1
ATOM 6365 C C . ASP B 1 186 ? -10.414 6.793 -5.582 1 93.62 186 ASP B C 1
ATOM 6367 O O . ASP B 1 186 ? -10.594 6.629 -4.375 1 93.62 186 ASP B O 1
ATOM 6371 N N . ASP B 1 187 ? -10.234 8.016 -6.078 1 95.94 187 ASP B N 1
ATOM 6372 C CA . ASP B 1 187 ? -10.094 9.133 -5.145 1 95.94 187 ASP B CA 1
ATOM 6373 C C . ASP B 1 187 ? -10.969 10.312 -5.562 1 95.94 187 ASP B C 1
ATOM 6375 O O . ASP B 1 187 ? -10.953 11.359 -4.918 1 95.94 187 ASP B O 1
ATOM 6379 N N . THR B 1 188 ? -11.711 10.164 -6.684 1 97.94 188 THR B N 1
ATOM 6380 C CA . THR B 1 188 ? -12.453 11.297 -7.23 1 97.94 188 THR B CA 1
ATOM 6381 C C . THR B 1 188 ? -13.938 10.961 -7.336 1 97.94 188 THR B C 1
ATOM 6383 O O . THR B 1 188 ? -14.305 9.836 -7.684 1 97.94 188 THR B O 1
ATOM 6386 N N . LEU B 1 189 ? -14.758 11.906 -7.094 1 98.5 189 LEU B N 1
ATOM 6387 C CA . LEU B 1 189 ? -16.203 11.75 -7.16 1 98.5 189 LEU B CA 1
ATOM 6388 C C . LEU B 1 189 ? -16.688 11.742 -8.609 1 98.5 189 LEU B C 1
ATOM 6390 O O . LEU B 1 189 ? -16.031 12.305 -9.484 1 98.5 189 LEU B O 1
ATOM 6394 N N . LEU B 1 190 ? -17.781 11.109 -8.805 1 98.38 190 LEU B N 1
ATOM 6395 C CA . LEU B 1 190 ? -18.453 11.039 -10.102 1 98.38 190 LEU B CA 1
ATOM 6396 C C . LEU B 1 190 ? -19.266 12.305 -10.367 1 98.38 190 LEU B C 1
ATOM 6398 O O . LEU B 1 190 ? -20.406 12.414 -9.93 1 98.38 190 LEU B O 1
ATOM 6402 N N . VAL B 1 191 ? -18.75 13.203 -11.133 1 98.25 191 VAL B N 1
ATOM 6403 C CA . VAL B 1 191 ? -19.359 14.5 -11.414 1 98.25 191 VAL B CA 1
ATOM 6404 C C . VAL B 1 191 ? -20.656 14.305 -12.188 1 98.25 191 VAL B C 1
ATOM 6406 O O . VAL B 1 191 ? -20.719 13.484 -13.109 1 98.25 191 VAL B O 1
ATOM 6409 N N . GLY B 1 192 ? -21.656 15.023 -11.828 1 97.19 192 GLY B N 1
ATOM 6410 C CA . GLY B 1 192 ? -22.922 15.055 -12.555 1 97.19 192 GLY B CA 1
ATOM 6411 C C . GLY B 1 192 ? -23.906 14 -12.078 1 97.19 192 GLY B C 1
ATOM 6412 O O . GLY B 1 192 ? -25.094 14.062 -12.414 1 97.19 192 GLY B O 1
ATOM 6413 N N . ALA B 1 193 ? -23.469 13.023 -11.305 1 97.06 193 ALA B N 1
ATOM 6414 C CA . ALA B 1 193 ? -24.359 11.969 -10.828 1 97.06 193 ALA B CA 1
ATOM 6415 C C . ALA B 1 193 ? -25.297 12.484 -9.734 1 97.06 193 ALA B C 1
ATOM 6417 O O . ALA B 1 193 ? -24.875 13.227 -8.844 1 97.06 193 ALA B O 1
ATOM 6418 N N . PRO B 1 194 ? -26.594 12.086 -9.766 1 97.69 194 PRO B N 1
ATOM 6419 C CA . PRO B 1 194 ? -27.516 12.477 -8.695 1 97.69 194 PRO B CA 1
ATOM 6420 C C . PRO B 1 194 ? -27.047 12.023 -7.316 1 97.69 194 PRO B C 1
ATOM 6422 O O . PRO B 1 194 ? -27.188 12.766 -6.336 1 97.69 194 PRO B O 1
ATOM 6425 N N . ALA B 1 195 ? -26.453 10.852 -7.277 1 98.12 195 ALA B N 1
ATOM 6426 C CA . ALA B 1 195 ? -25.953 10.344 -6.004 1 98.12 195 ALA B CA 1
ATOM 6427 C C . ALA B 1 195 ? -24.859 11.25 -5.441 1 98.12 195 ALA B C 1
ATOM 6429 O O . ALA B 1 195 ? -24.75 11.406 -4.227 1 98.12 195 ALA B O 1
ATOM 6430 N N . THR B 1 196 ? -24.062 11.828 -6.344 1 98.56 196 THR B N 1
ATOM 6431 C CA . THR B 1 196 ? -23 12.742 -5.91 1 98.56 196 THR B CA 1
ATOM 6432 C C . THR B 1 196 ? -23.609 14 -5.289 1 98.56 196 THR B C 1
ATOM 6434 O O . THR B 1 196 ? -23.125 14.484 -4.262 1 98.56 196 THR B O 1
ATOM 6437 N N . LYS B 1 197 ? -24.625 14.562 -5.91 1 98.44 197 LYS B N 1
ATOM 6438 C CA . LYS B 1 197 ? -25.297 15.727 -5.355 1 98.44 197 LYS B CA 1
ATOM 6439 C C . LYS B 1 197 ? -25.844 15.445 -3.957 1 98.44 197 LYS B C 1
ATOM 6441 O O . LYS B 1 197 ? -25.656 16.25 -3.037 1 98.44 197 LYS B O 1
ATOM 6446 N N . ASP B 1 198 ? -26.516 14.281 -3.787 1 98.5 198 ASP B N 1
ATOM 6447 C CA . ASP B 1 198 ? -27.047 13.898 -2.486 1 98.5 198 ASP B CA 1
ATOM 6448 C C . ASP B 1 198 ? -25.938 13.742 -1.454 1 98.5 198 ASP B C 1
ATOM 6450 O O . ASP B 1 198 ? -26.062 14.203 -0.319 1 98.5 198 ASP B O 1
ATOM 6454 N N . PHE B 1 199 ? -24.922 13.102 -1.829 1 98.62 199 PHE B N 1
ATOM 6455 C CA . PHE B 1 199 ? -23.766 12.883 -0.957 1 98.62 199 PHE B CA 1
ATOM 6456 C C . PHE B 1 199 ? -23.172 14.211 -0.503 1 98.62 199 PHE B C 1
ATOM 6458 O O . PHE B 1 199 ? -22.922 14.406 0.688 1 98.62 199 PHE B O 1
ATOM 6465 N N . LEU B 1 200 ? -22.953 15.141 -1.428 1 98.81 200 LEU B N 1
ATOM 6466 C CA . LEU B 1 200 ? -22.344 16.438 -1.125 1 98.81 200 LEU B CA 1
ATOM 6467 C C . LEU B 1 200 ? -23.281 17.281 -0.269 1 98.81 200 LEU B C 1
ATOM 6469 O O . LEU B 1 200 ? -22.812 18.047 0.577 1 98.81 200 LEU B O 1
ATOM 6473 N N . THR B 1 201 ? -24.594 17.188 -0.505 1 98.69 201 THR B N 1
ATOM 6474 C CA . THR B 1 201 ? -25.547 17.906 0.33 1 98.69 201 THR B CA 1
ATOM 6475 C C . THR B 1 201 ? -25.406 17.484 1.79 1 98.69 201 THR B C 1
ATOM 6477 O O . THR B 1 201 ? -25.312 18.328 2.68 1 98.69 201 THR B O 1
ATOM 6480 N N . ASN B 1 202 ? -25.359 16.172 1.979 1 98.69 202 ASN B N 1
ATOM 6481 C CA . ASN B 1 202 ? -25.203 15.648 3.332 1 98.69 202 ASN B CA 1
ATOM 6482 C C . ASN B 1 202 ? -23.828 15.992 3.91 1 98.69 202 ASN B C 1
ATOM 6484 O O . ASN B 1 202 ? -23.719 16.344 5.086 1 98.69 202 ASN B O 1
ATOM 6488 N N . LEU B 1 203 ? -22.812 15.906 3.109 1 98.81 203 LEU B N 1
ATOM 6489 C CA . LEU B 1 203 ? -21.453 16.172 3.537 1 98.81 203 LEU B CA 1
ATOM 6490 C C . LEU B 1 203 ? -21.281 17.609 4 1 98.81 203 LEU B C 1
ATOM 6492 O O . LEU B 1 203 ? -20.781 17.859 5.098 1 98.81 203 LEU B O 1
ATOM 6496 N N . LEU B 1 204 ? -21.75 18.562 3.211 1 98.88 204 LEU B N 1
ATOM 6497 C CA . LEU B 1 204 ? -21.578 19.969 3.525 1 98.88 204 LEU B CA 1
ATOM 6498 C C . LEU B 1 204 ? -22.422 20.359 4.742 1 98.88 204 LEU B C 1
ATOM 6500 O O . LEU B 1 204 ? -21.969 21.172 5.57 1 98.88 204 LEU B O 1
ATOM 6504 N N . ARG B 1 205 ? -23.594 19.766 4.848 1 98.69 205 ARG B N 1
ATOM 6505 C CA . ARG B 1 205 ? -24.422 20.016 6.023 1 98.69 205 ARG B CA 1
ATOM 6506 C C . ARG B 1 205 ? -23.734 19.516 7.289 1 98.69 205 ARG B C 1
ATOM 6508 O O . ARG B 1 205 ? -23.625 20.25 8.273 1 98.69 205 ARG B O 1
ATOM 6515 N N . ALA B 1 206 ? -23.203 18.312 7.242 1 98.69 206 ALA B N 1
ATOM 6516 C CA . ALA B 1 206 ? -22.547 17.703 8.398 1 98.69 206 ALA B CA 1
ATOM 6517 C C . ALA B 1 206 ? -21.25 18.422 8.734 1 98.69 206 ALA B C 1
ATOM 6519 O O . ALA B 1 206 ? -20.891 18.547 9.906 1 98.69 206 ALA B O 1
ATOM 6520 N N . ALA B 1 207 ? -20.562 18.875 7.73 1 98.56 207 ALA B N 1
ATOM 6521 C CA . ALA B 1 207 ? -19.25 19.5 7.906 1 98.56 207 ALA B CA 1
ATOM 6522 C C . ALA B 1 207 ? -19.375 20.891 8.516 1 98.56 207 ALA B C 1
ATOM 6524 O O . ALA B 1 207 ? -18.484 21.359 9.219 1 98.56 207 ALA B O 1
ATOM 6525 N N . SER B 1 208 ? -20.453 21.594 8.25 1 98.44 208 SER B N 1
ATOM 6526 C CA . SER B 1 208 ? -20.578 22.984 8.672 1 98.44 208 SER B CA 1
ATOM 6527 C C . SER B 1 208 ? -21.359 23.109 9.977 1 98.44 208 SER B C 1
ATOM 6529 O O . SER B 1 208 ? -21.156 24.047 10.75 1 98.44 208 SER B O 1
ATOM 6531 N N . ALA B 1 209 ? -22.109 22.125 10.32 1 98.12 209 ALA B N 1
ATOM 6532 C CA . ALA B 1 209 ? -23.078 22.188 11.406 1 98.12 209 ALA B CA 1
ATOM 6533 C C . ALA B 1 209 ? -22.391 22.453 12.742 1 98.12 209 ALA B C 1
ATOM 6535 O O . ALA B 1 209 ? -22.875 23.234 13.562 1 98.12 209 ALA B O 1
ATOM 6536 N N . PRO B 1 210 ? -21.25 21.844 12.945 1 98.38 210 PRO B N 1
ATOM 6537 C CA . PRO B 1 210 ? -20.672 21.984 14.281 1 98.38 210 PRO B CA 1
ATOM 6538 C C . PRO B 1 210 ? -19.984 23.328 14.492 1 98.38 210 PRO B C 1
ATOM 6540 O O . PRO B 1 210 ? -19.625 23.672 15.625 1 98.38 210 PRO B O 1
ATOM 6543 N N . PHE B 1 211 ? -19.812 24.125 13.523 1 98.5 211 PHE B N 1
ATOM 6544 C CA . PHE B 1 211 ? -18.906 25.281 13.625 1 98.5 211 PHE B CA 1
ATOM 6545 C C . PHE B 1 211 ? -19.688 26.578 13.734 1 98.5 211 PHE B C 1
ATOM 6547 O O . PHE B 1 211 ? -20.875 26.625 13.375 1 98.5 211 PHE B O 1
ATOM 6554 N N . THR B 1 212 ? -19.078 27.641 14.203 1 98.12 212 THR B N 1
ATOM 6555 C CA . THR B 1 212 ? -19.75 28.906 14.484 1 98.12 212 THR B CA 1
ATOM 6556 C C . THR B 1 212 ? -19.484 29.906 13.367 1 98.12 212 THR B C 1
ATOM 6558 O O . THR B 1 212 ? -19.953 31.047 13.438 1 98.12 212 THR B O 1
ATOM 6561 N N . THR B 1 213 ? -18.844 29.547 12.367 1 98.5 213 THR B N 1
ATOM 6562 C CA . THR B 1 213 ? -18.516 30.406 11.234 1 98.5 213 THR B CA 1
ATOM 6563 C C . THR B 1 213 ? -19.328 30 10.008 1 98.5 213 THR B C 1
ATOM 6565 O O . THR B 1 213 ? -19.891 28.922 9.961 1 98.5 213 THR B O 1
ATOM 6568 N N . ASN B 1 214 ? -19.453 30.906 9.07 1 98.31 214 ASN B N 1
ATOM 6569 C CA . ASN B 1 214 ? -20.031 30.562 7.785 1 98.31 214 ASN B CA 1
ATOM 6570 C C . ASN B 1 214 ? -18.969 30.281 6.734 1 98.31 214 ASN B C 1
ATOM 6572 O O . ASN B 1 214 ? -19.281 30.016 5.574 1 98.31 214 ASN B O 1
ATOM 6576 N N . LYS B 1 215 ? -17.703 30.297 7.082 1 98.62 215 LYS B N 1
ATOM 6577 C CA . LYS B 1 215 ? -16.594 30.016 6.18 1 98.62 215 LYS B CA 1
ATOM 6578 C C . LYS B 1 215 ? -16.359 28.516 6.055 1 98.62 215 LYS B C 1
ATOM 6580 O O . LYS B 1 215 ? -16.453 27.781 7.043 1 98.62 215 LYS B O 1
ATOM 6585 N N . ILE B 1 216 ? -16.109 28.031 4.852 1 98.81 216 ILE B N 1
ATOM 6586 C CA . ILE B 1 216 ? -15.781 26.625 4.645 1 98.81 216 ILE B CA 1
ATOM 6587 C C . ILE B 1 216 ? -14.797 26.484 3.488 1 98.81 216 ILE B C 1
ATOM 6589 O O . ILE B 1 216 ? -14.883 27.234 2.504 1 98.81 216 ILE B O 1
ATOM 6593 N N . HIS B 1 217 ? -13.797 25.688 3.635 1 98.88 217 HIS B N 1
ATOM 6594 C CA . HIS B 1 217 ? -12.914 25.328 2.529 1 98.88 217 HIS B CA 1
ATOM 6595 C C . HIS B 1 217 ? -13.367 24.031 1.874 1 98.88 217 HIS B C 1
ATOM 6597 O O . HIS B 1 217 ? -13.477 23 2.543 1 98.88 217 HIS B O 1
ATOM 6603 N N . VAL B 1 218 ? -13.531 23.984 0.524 1 98.75 218 VAL B N 1
ATOM 6604 C CA . VAL B 1 218 ? -14.258 22.875 -0.09 1 98.75 218 VAL B CA 1
ATOM 6605 C C . VAL B 1 218 ? -13.289 22 -0.885 1 98.75 218 VAL B C 1
ATOM 6607 O O . VAL B 1 218 ? -13.719 21.078 -1.593 1 98.75 218 VAL B O 1
ATOM 6610 N N . GLY B 1 219 ? -11.992 22.266 -0.743 1 98.25 219 GLY B N 1
ATOM 6611 C CA . GLY B 1 219 ? -10.969 21.438 -1.342 1 98.25 219 GLY B CA 1
ATOM 6612 C C . GLY B 1 219 ? -10.906 21.547 -2.854 1 98.25 219 GLY B C 1
ATOM 6613 O O . GLY B 1 219 ? -10.719 22.641 -3.393 1 98.25 219 GLY B O 1
ATOM 6614 N N . MET B 1 220 ? -11.039 20.469 -3.57 1 97.19 220 MET B N 1
ATOM 6615 C CA . MET B 1 220 ? -11.148 20.297 -5.016 1 97.19 220 MET B CA 1
ATOM 6616 C C . MET B 1 220 ? -9.773 20.344 -5.672 1 97.19 220 MET B C 1
ATOM 6618 O O . MET B 1 220 ? -9.664 20.562 -6.879 1 97.19 220 MET B O 1
ATOM 6622 N N . ASP B 1 221 ? -8.703 20.094 -4.891 1 95.25 221 ASP B N 1
ATOM 6623 C CA . ASP B 1 221 ? -7.344 20.188 -5.41 1 95.25 221 ASP B CA 1
ATOM 6624 C C . ASP B 1 221 ? -6.887 18.859 -6 1 95.25 221 ASP B C 1
ATOM 6626 O O . ASP B 1 221 ? -7.469 17.812 -5.711 1 95.25 221 ASP B O 1
ATOM 6630 N N . GLU B 1 222 ? -5.949 18.844 -6.852 1 93.12 222 GLU B N 1
ATOM 6631 C CA . GLU B 1 222 ? -5.141 17.734 -7.367 1 93.12 222 GLU B CA 1
ATOM 6632 C C . GLU B 1 222 ? -6.016 16.609 -7.887 1 93.12 222 GLU B C 1
ATOM 6634 O O . GLU B 1 222 ? -5.711 15.43 -7.684 1 93.12 222 GLU B O 1
ATOM 6639 N N . ALA B 1 223 ? -7.164 16.938 -8.438 1 94.12 223 ALA B N 1
ATOM 6640 C CA . ALA B 1 223 ? -8.047 15.953 -9.055 1 94.12 223 ALA B CA 1
ATOM 6641 C C . ALA B 1 223 ? -7.57 15.586 -10.453 1 94.12 223 ALA B C 1
ATOM 6643 O O . ALA B 1 223 ? -8.32 15.703 -11.422 1 94.12 223 ALA B O 1
ATOM 6644 N N . TYR B 1 224 ? -6.418 15 -10.547 1 90.56 224 TYR B N 1
ATOM 6645 C CA . TYR B 1 224 ? -5.73 14.797 -11.812 1 90.56 224 TYR B CA 1
ATOM 6646 C C . TYR B 1 224 ? -6.449 13.75 -12.656 1 90.56 224 TYR B C 1
ATOM 6648 O O . TYR B 1 224 ? -6.375 13.773 -13.891 1 90.56 224 TYR B O 1
ATOM 6656 N N . GLN B 1 225 ? -7.211 12.867 -11.992 1 91.88 225 GLN B N 1
ATOM 6657 C CA . GLN B 1 225 ? -7.855 11.773 -12.703 1 91.88 225 GLN B CA 1
ATOM 6658 C C . GLN B 1 225 ? -9.328 12.062 -12.953 1 91.88 225 GLN B C 1
ATOM 6660 O O . GLN B 1 225 ? -10.094 11.164 -13.305 1 91.88 225 GLN B O 1
ATOM 6665 N N . LEU B 1 226 ? -9.68 13.297 -12.766 1 95.12 226 LEU B N 1
ATOM 6666 C CA . LEU B 1 226 ? -11.07 13.695 -12.914 1 95.12 226 LEU B CA 1
ATOM 6667 C C . LEU B 1 226 ? -11.609 13.305 -14.289 1 95.12 226 LEU B C 1
ATOM 6669 O O . LEU B 1 226 ? -11.039 13.68 -15.312 1 95.12 226 LEU B O 1
ATOM 6673 N N . GLY B 1 227 ? -12.641 12.484 -14.297 1 95.25 227 GLY B N 1
ATOM 6674 C CA . GLY B 1 227 ? -13.336 12.125 -15.523 1 95.25 227 GLY B CA 1
ATOM 6675 C C . GLY B 1 227 ? -12.688 10.977 -16.266 1 95.25 227 GLY B C 1
ATOM 6676 O O . GLY B 1 227 ? -13.086 10.648 -17.391 1 95.25 227 GLY B O 1
ATOM 6677 N N . ARG B 1 228 ? -11.773 10.328 -15.672 1 94.31 228 ARG B N 1
ATOM 6678 C CA . ARG B 1 228 ? -10.984 9.336 -16.406 1 94.31 228 ARG B CA 1
ATOM 6679 C C . ARG B 1 228 ? -11.312 7.922 -15.922 1 94.31 228 ARG B C 1
ATOM 6681 O O . ARG B 1 228 ? -10.656 6.961 -16.328 1 94.31 228 ARG B O 1
ATOM 6688 N N . GLY B 1 229 ? -12.297 7.773 -15.039 1 94.19 229 GLY B N 1
ATOM 6689 C CA . GLY B 1 229 ? -12.766 6.488 -14.547 1 94.19 229 GLY B CA 1
ATOM 6690 C C . GLY B 1 229 ? -14.141 6.113 -15.07 1 94.19 229 GLY B C 1
ATOM 6691 O O . GLY B 1 229 ? -14.352 6.062 -16.281 1 94.19 229 GLY B O 1
ATOM 6692 N N . ARG B 1 230 ? -15.086 5.902 -14.188 1 93.88 230 ARG B N 1
ATOM 6693 C CA . ARG B 1 230 ? -16.438 5.492 -14.523 1 93.88 230 ARG B CA 1
ATOM 6694 C C . ARG B 1 230 ? -17.141 6.551 -15.367 1 93.88 230 ARG B C 1
ATOM 6696 O O . ARG B 1 230 ? -17.984 6.227 -16.203 1 93.88 230 ARG B O 1
ATOM 6703 N N . TYR B 1 231 ? -16.812 7.836 -15.102 1 96.25 231 TYR B N 1
ATOM 6704 C CA . TYR B 1 231 ? -17.391 8.898 -15.906 1 96.25 231 TYR B CA 1
ATOM 6705 C C . TYR B 1 231 ? -17.141 8.664 -17.391 1 96.25 231 TYR B C 1
ATOM 6707 O O . TYR B 1 231 ? -18.062 8.773 -18.219 1 96.25 231 TYR B O 1
ATOM 6715 N N . LEU B 1 232 ? -15.898 8.359 -17.688 1 93.56 232 LEU B N 1
ATOM 6716 C CA . LEU B 1 232 ? -15.516 8.125 -19.078 1 93.56 232 LEU B CA 1
ATOM 6717 C C . LEU B 1 232 ? -16.297 6.953 -19.656 1 93.56 232 LEU B C 1
ATOM 6719 O O . LEU B 1 232 ? -16.719 7.008 -20.812 1 93.56 232 LEU B O 1
ATOM 6723 N N . ASP B 1 233 ? -16.469 5.887 -18.906 1 90 233 ASP B N 1
ATOM 6724 C CA . ASP B 1 233 ? -17.188 4.699 -19.344 1 90 233 ASP B CA 1
ATOM 6725 C C . ASP B 1 233 ? -18.656 5.02 -19.609 1 90 233 ASP B C 1
ATOM 6727 O O . ASP B 1 233 ? -19.25 4.496 -20.547 1 90 233 ASP B O 1
ATOM 6731 N N . GLN B 1 234 ? -19.156 5.906 -18.812 1 91.88 234 GLN B N 1
ATOM 6732 C CA . GLN B 1 234 ? -20.594 6.152 -18.844 1 91.88 234 GLN B CA 1
ATOM 6733 C C . GLN B 1 234 ? -20.953 7.277 -19.812 1 91.88 234 GLN B C 1
ATOM 6735 O O . GLN B 1 234 ? -22.016 7.266 -20.422 1 91.88 234 GLN B O 1
ATOM 6740 N N . ASN B 1 235 ? -20 8.281 -19.938 1 93.69 235 ASN B N 1
ATOM 6741 C CA . ASN B 1 235 ? -20.391 9.508 -20.609 1 93.69 235 ASN B CA 1
ATOM 6742 C C . ASN B 1 235 ? -19.5 9.797 -21.812 1 93.69 235 ASN B C 1
ATOM 6744 O O . ASN B 1 235 ? -19.797 10.695 -22.609 1 93.69 235 ASN B O 1
ATOM 6748 N N . GLY B 1 236 ? -18.484 9.008 -21.984 1 91.62 236 GLY B N 1
ATOM 6749 C CA . GLY B 1 236 ? -17.484 9.383 -22.953 1 91.62 236 GLY B CA 1
ATOM 6750 C C . GLY B 1 236 ? -16.531 10.445 -22.453 1 91.62 236 GLY B C 1
ATOM 6751 O O . GLY B 1 236 ? -16.578 10.828 -21.281 1 91.62 236 GLY B O 1
ATOM 6752 N N . PHE B 1 237 ? -15.68 10.977 -23.312 1 93.44 237 PHE B N 1
ATOM 6753 C CA . PHE B 1 237 ? -14.625 11.914 -22.922 1 93.44 237 PHE B CA 1
ATOM 6754 C C . PHE B 1 237 ? -15.195 13.32 -22.766 1 93.44 237 PHE B C 1
ATOM 6756 O O . PHE B 1 237 ? -15.93 13.805 -23.625 1 93.44 237 PHE B O 1
ATOM 6763 N N . THR B 1 238 ? -14.992 13.945 -21.672 1 94.69 238 THR B N 1
ATOM 6764 C CA . THR B 1 238 ? -15.219 15.359 -21.375 1 94.69 238 THR B CA 1
ATOM 6765 C C . THR B 1 238 ? -13.953 16 -20.812 1 94.69 238 THR B C 1
ATOM 6767 O O . THR B 1 238 ? -13.266 15.414 -19.984 1 94.69 238 THR B O 1
ATOM 6770 N N . ASP B 1 239 ? -13.625 17.172 -21.344 1 92.12 239 ASP B N 1
ATOM 6771 C CA . ASP B 1 239 ? -12.414 17.828 -20.875 1 92.12 239 ASP B CA 1
ATOM 6772 C C . ASP B 1 239 ? -12.516 18.156 -19.391 1 92.12 239 ASP B C 1
ATOM 6774 O O . ASP B 1 239 ? -13.602 18.484 -18.891 1 92.12 239 ASP B O 1
ATOM 6778 N N . GLN B 1 240 ? -11.43 18.203 -18.703 1 93.12 240 GLN B N 1
ATOM 6779 C CA . GLN B 1 240 ? -11.391 18.281 -17.25 1 93.12 240 GLN B CA 1
ATOM 6780 C C . GLN B 1 240 ? -11.797 19.672 -16.766 1 93.12 240 GLN B C 1
ATOM 6782 O O . GLN B 1 240 ? -12.383 19.812 -15.695 1 93.12 240 GLN B O 1
ATOM 6787 N N . GLU B 1 241 ? -11.492 20.734 -17.5 1 92.62 241 GLU B N 1
ATOM 6788 C CA . GLU B 1 241 ? -11.914 22.094 -17.125 1 92.62 241 GLU B CA 1
ATOM 6789 C C . GLU B 1 241 ? -13.43 22.188 -17.031 1 92.62 241 GLU B C 1
ATOM 6791 O O . GLU B 1 241 ? -13.961 22.781 -16.094 1 92.62 241 GLU B O 1
ATOM 6796 N N . THR B 1 242 ? -14.102 21.562 -18 1 95 242 THR B N 1
ATOM 6797 C CA . THR B 1 242 ? -15.562 21.547 -17.984 1 95 242 THR B CA 1
ATOM 6798 C C . THR B 1 242 ? -16.078 20.812 -16.766 1 95 242 THR B C 1
ATOM 6800 O O . THR B 1 242 ? -17.016 21.281 -16.109 1 95 242 THR B O 1
ATOM 6803 N N . LEU B 1 243 ? -15.477 19.719 -16.453 1 96.5 243 LEU B N 1
ATOM 6804 C CA . LEU B 1 243 ? -15.938 18.891 -15.344 1 96.5 243 LEU B CA 1
ATOM 6805 C C . LEU B 1 243 ? -15.719 19.594 -14.016 1 96.5 243 LEU B C 1
ATOM 6807 O O . LEU B 1 243 ? -16.578 19.547 -13.133 1 96.5 243 LEU B O 1
ATOM 6811 N N . ILE B 1 244 ? -14.586 20.203 -13.836 1 96.06 244 ILE B N 1
ATOM 6812 C CA . ILE B 1 244 ? -14.32 20.875 -12.562 1 96.06 244 ILE B CA 1
ATOM 6813 C C . ILE B 1 244 ? -15.25 22.062 -12.391 1 96.06 244 ILE B C 1
ATOM 6815 O O . ILE B 1 244 ? -15.672 22.375 -11.273 1 96.06 244 ILE B O 1
ATOM 6819 N N . LEU B 1 245 ? -15.562 22.828 -13.5 1 95.69 245 LEU B N 1
ATOM 6820 C CA . LEU B 1 245 ? -16.484 23.953 -13.43 1 95.69 245 LEU B CA 1
ATOM 6821 C C . LEU B 1 245 ? -17.891 23.484 -13.039 1 95.69 245 LEU B C 1
ATOM 6823 O O . LEU B 1 245 ? -18.547 24.109 -12.211 1 95.69 245 LEU B O 1
ATOM 6827 N N . GLN B 1 246 ? -18.25 22.359 -13.633 1 97 246 GLN B N 1
ATOM 6828 C CA . GLN B 1 246 ? -19.547 21.781 -13.305 1 97 246 GLN B CA 1
ATOM 6829 C C . GLN B 1 246 ? -19.625 21.406 -11.828 1 97 246 GLN B C 1
ATOM 6831 O O . GLN B 1 246 ? -20.609 21.719 -11.148 1 97 246 GLN B O 1
ATOM 6836 N N . GLN B 1 247 ? -18.609 20.781 -11.352 1 98.06 247 GLN B N 1
ATOM 6837 C CA . GLN B 1 247 ? -18.547 20.375 -9.953 1 98.06 247 GLN B CA 1
ATOM 6838 C C . GLN B 1 247 ? -18.531 21.594 -9.023 1 98.06 247 GLN B C 1
ATOM 6840 O O . GLN B 1 247 ? -19.219 21.609 -8 1 98.06 247 GLN B O 1
ATOM 6845 N N . LEU B 1 248 ? -17.766 22.594 -9.375 1 97.81 248 LEU B N 1
ATOM 6846 C CA . LEU B 1 248 ? -17.656 23.797 -8.555 1 97.81 248 LEU B CA 1
ATOM 6847 C C . LEU B 1 248 ? -19 24.516 -8.461 1 97.81 248 LEU B C 1
ATOM 6849 O O . LEU B 1 248 ? -19.375 24.984 -7.387 1 97.81 248 LEU B O 1
ATOM 6853 N N . GLN B 1 249 ? -19.672 24.625 -9.586 1 97.88 249 GLN B N 1
ATOM 6854 C CA . GLN B 1 249 ? -20.984 25.266 -9.594 1 97.88 249 GLN B CA 1
ATOM 6855 C C . GLN B 1 249 ? -21.953 24.562 -8.648 1 97.88 249 GLN B C 1
ATOM 6857 O O . GLN B 1 249 ? -22.672 25.203 -7.895 1 97.88 249 GLN B O 1
ATOM 6862 N N . LEU B 1 250 ? -21.906 23.25 -8.688 1 98.44 250 LEU B N 1
ATOM 6863 C CA . LEU B 1 250 ? -22.75 22.484 -7.777 1 98.44 250 LEU B CA 1
ATOM 6864 C C . LEU B 1 250 ? -22.375 22.734 -6.324 1 98.44 250 LEU B C 1
ATOM 6866 O O . LEU B 1 250 ? -23.234 23.047 -5.496 1 98.44 250 LEU B O 1
ATOM 6870 N N . VAL B 1 251 ? -21.109 22.641 -6.012 1 98.75 251 VAL B N 1
ATOM 6871 C CA . VAL B 1 251 ? -20.625 22.75 -4.641 1 98.75 251 VAL B CA 1
ATOM 6872 C C . VAL B 1 251 ? -20.938 24.141 -4.09 1 98.75 251 VAL B C 1
ATOM 6874 O O . VAL B 1 251 ? -21.438 24.281 -2.971 1 98.75 251 VAL B O 1
ATOM 6877 N N . VAL B 1 252 ? -20.688 25.219 -4.875 1 98.56 252 VAL B N 1
ATOM 6878 C CA . VAL B 1 252 ? -20.938 26.578 -4.426 1 98.56 252 VAL B CA 1
ATOM 6879 C C . VAL B 1 252 ? -22.438 26.812 -4.242 1 98.56 252 VAL B C 1
ATOM 6881 O O . VAL B 1 252 ? -22.859 27.453 -3.285 1 98.56 252 VAL B O 1
ATOM 6884 N N . SER B 1 253 ? -23.188 26.25 -5.176 1 98.56 253 SER B N 1
ATOM 6885 C CA . SER B 1 253 ? -24.641 26.359 -5.027 1 98.56 253 SER B CA 1
ATOM 6886 C C . SER B 1 253 ? -25.109 25.734 -3.719 1 98.56 253 SER B C 1
ATOM 6888 O O . SER B 1 253 ? -25.953 26.312 -3.018 1 98.56 253 SER B O 1
ATOM 6890 N N . LEU B 1 254 ? -24.594 24.609 -3.387 1 98.69 254 LEU B N 1
ATOM 6891 C CA . LEU B 1 254 ? -24.969 23.922 -2.152 1 98.69 254 LEU B CA 1
ATOM 6892 C C . LEU B 1 254 ? -24.484 24.703 -0.933 1 98.69 254 LEU B C 1
ATOM 6894 O O . LEU B 1 254 ? -25.203 24.781 0.069 1 98.69 254 LEU B O 1
ATOM 6898 N N . THR B 1 255 ? -23.297 25.266 -0.974 1 98.75 255 THR B N 1
ATOM 6899 C CA . THR B 1 255 ? -22.797 26.047 0.144 1 98.75 255 THR B CA 1
ATOM 6900 C C . THR B 1 255 ? -23.641 27.297 0.344 1 98.75 255 THR B C 1
ATOM 6902 O O . THR B 1 255 ? -23.922 27.688 1.479 1 98.75 255 THR B O 1
ATOM 6905 N N . GLN B 1 256 ? -24.062 27.953 -0.741 1 98.38 256 GLN B N 1
ATOM 6906 C CA . GLN B 1 256 ? -24.891 29.156 -0.655 1 98.38 256 GLN B CA 1
ATOM 6907 C C . GLN B 1 256 ? -26.234 28.844 -0.018 1 98.38 256 GLN B C 1
ATOM 6909 O O . GLN B 1 256 ? -26.75 29.641 0.776 1 98.38 256 GLN B O 1
ATOM 6914 N N . LYS B 1 257 ? -26.766 27.719 -0.357 1 98.25 257 LYS B N 1
ATOM 6915 C CA . LYS B 1 257 ? -28.031 27.281 0.24 1 98.25 257 LYS B CA 1
ATOM 6916 C C . LYS B 1 257 ? -27.906 27.141 1.753 1 98.25 257 LYS B C 1
ATOM 6918 O O . LYS B 1 257 ? -28.875 27.328 2.486 1 98.25 257 LYS B O 1
ATOM 6923 N N . LEU B 1 258 ? -26.703 26.875 2.234 1 98.06 258 LEU B N 1
ATOM 6924 C CA . LEU B 1 258 ? -26.453 26.688 3.658 1 98.06 258 LEU B CA 1
ATOM 6925 C C . LEU B 1 258 ? -25.969 27.984 4.301 1 98.06 258 LEU B C 1
ATOM 6927 O O . LEU B 1 258 ? -25.656 28.016 5.492 1 98.06 258 LEU B O 1
ATOM 6931 N N . GLY B 1 259 ? -25.844 29.031 3.498 1 98.19 259 GLY B N 1
ATOM 6932 C CA . GLY B 1 259 ? -25.391 30.328 4.004 1 98.19 259 GLY B CA 1
ATOM 6933 C C . GLY B 1 259 ? -23.891 30.391 4.223 1 98.19 259 GLY B C 1
ATOM 6934 O O . GLY B 1 259 ? -23.406 31.156 5.059 1 98.19 259 GLY B O 1
ATOM 6935 N N . LEU B 1 260 ? -23.172 29.594 3.494 1 98.56 260 LEU B N 1
ATOM 6936 C CA . LEU B 1 260 ? -21.734 29.5 3.711 1 98.56 260 LEU B CA 1
ATOM 6937 C C . LEU B 1 260 ? -20.969 30.25 2.637 1 98.56 260 LEU B C 1
ATOM 6939 O O . LEU B 1 260 ? -21.453 30.422 1.517 1 98.56 260 LEU B O 1
ATOM 6943 N N . LYS B 1 261 ? -19.859 30.766 3.021 1 98.12 261 LYS B N 1
ATOM 6944 C CA . LYS B 1 261 ? -18.859 31.312 2.107 1 98.12 261 LYS B CA 1
ATOM 6945 C C . LYS B 1 261 ? -17.75 30.297 1.833 1 98.12 261 LYS B C 1
ATOM 6947 O O . LYS B 1 261 ? -17.016 29.906 2.744 1 98.12 261 LYS B O 1
ATOM 6952 N N . ALA B 1 262 ? -17.562 29.953 0.583 1 98.38 262 ALA B N 1
ATOM 6953 C CA . ALA B 1 262 ? -16.672 28.844 0.24 1 98.38 262 ALA B CA 1
ATOM 6954 C C . ALA B 1 262 ? -15.32 29.359 -0.23 1 98.38 262 ALA B C 1
ATOM 6956 O O . ALA B 1 262 ? -15.234 30.406 -0.873 1 98.38 262 ALA B O 1
ATOM 6957 N N . TYR B 1 263 ? -14.281 28.672 0.087 1 98.62 263 TYR B N 1
ATOM 6958 C CA . TYR B 1 263 ? -12.93 28.781 -0.457 1 98.62 263 TYR B CA 1
ATOM 6959 C C . TYR B 1 263 ? -12.5 27.469 -1.104 1 98.62 263 TYR B C 1
ATOM 6961 O O . TYR B 1 263 ? -12.992 26.391 -0.747 1 98.62 263 TYR B O 1
ATOM 6969 N N . MET B 1 264 ? -11.648 27.469 -2.07 1 98.44 264 MET B N 1
ATOM 6970 C CA . MET B 1 264 ? -11.125 26.266 -2.727 1 98.44 264 MET B CA 1
ATOM 6971 C C . MET B 1 264 ? -9.641 26.422 -3.031 1 98.44 264 MET B C 1
ATOM 6973 O O . MET B 1 264 ? -9.125 27.547 -3.08 1 98.44 264 MET B O 1
ATOM 6977 N N . TRP B 1 265 ? -8.922 25.344 -3.197 1 98.25 265 TRP B N 1
ATOM 6978 C CA . TRP B 1 265 ? -7.57 25.391 -3.744 1 98.25 265 TRP B CA 1
ATOM 6979 C C . TRP B 1 265 ? -7.59 25.766 -5.219 1 98.25 265 TRP B C 1
ATOM 6981 O O . TRP B 1 265 ? -8.445 25.312 -5.977 1 98.25 265 TRP B O 1
ATOM 6991 N N . SER B 1 266 ? -6.676 26.516 -5.68 1 96.56 266 SER B N 1
ATOM 6992 C CA . SER B 1 266 ? -6.762 27.109 -7.004 1 96.56 266 SER B CA 1
ATOM 6993 C C . SER B 1 266 ? -5.898 26.359 -8.016 1 96.56 266 SER B C 1
ATOM 6995 O O . SER B 1 266 ? -5.84 26.734 -9.188 1 96.56 266 SER B O 1
ATOM 6997 N N . ASP B 1 267 ? -5.211 25.297 -7.605 1 94.25 267 ASP B N 1
ATOM 6998 C CA . ASP B 1 267 ? -4.141 24.688 -8.391 1 94.25 267 ASP B CA 1
ATOM 6999 C C . ASP B 1 267 ? -4.672 24.156 -9.719 1 94.25 267 ASP B C 1
ATOM 7001 O O . ASP B 1 267 ? -4.02 24.297 -10.758 1 94.25 267 ASP B O 1
ATOM 7005 N N . LEU B 1 268 ? -5.809 23.609 -9.688 1 90.75 268 LEU B N 1
ATOM 7006 C CA . LEU B 1 268 ? -6.25 22.844 -10.852 1 90.75 268 LEU B CA 1
ATOM 7007 C C . LEU B 1 268 ? -6.633 23.766 -12 1 90.75 268 LEU B C 1
ATOM 7009 O O . LEU B 1 268 ? -6.629 23.344 -13.164 1 90.75 268 LEU B O 1
ATOM 7013 N N . TRP B 1 269 ? -7.004 25.047 -11.727 1 92.19 269 TRP B N 1
ATOM 7014 C CA . TRP B 1 269 ? -7.266 25.984 -12.812 1 92.19 269 TRP B CA 1
ATOM 7015 C C . TRP B 1 269 ? -6.039 26.141 -13.711 1 92.19 269 TRP B C 1
ATOM 7017 O O . TRP B 1 269 ? -6.16 26.156 -14.938 1 92.19 269 TRP B O 1
ATOM 7027 N N . PHE B 1 270 ? -4.969 26.156 -13.062 1 91.38 270 PHE B N 1
ATOM 7028 C CA . PHE B 1 270 ? -3.709 26.359 -13.773 1 91.38 270 PHE B CA 1
ATOM 7029 C C . PHE B 1 270 ? -3.273 25.078 -14.477 1 91.38 270 PHE B C 1
ATOM 7031 O O . PHE B 1 270 ? -2.764 25.125 -15.602 1 91.38 270 PHE B O 1
ATOM 7038 N N . THR B 1 271 ? -3.502 23.969 -13.828 1 89.25 271 THR B N 1
ATOM 7039 C CA . THR B 1 271 ? -3.125 22.688 -14.422 1 89.25 271 THR B CA 1
ATOM 7040 C C . THR B 1 271 ? -3.957 22.406 -15.664 1 89.25 271 THR B C 1
ATOM 7042 O O . THR B 1 271 ? -3.416 22.031 -16.703 1 89.25 271 THR B O 1
ATOM 7045 N N . PHE B 1 272 ? -5.254 22.641 -15.578 1 86.75 272 PHE B N 1
ATOM 7046 C CA . PHE B 1 272 ? -6.16 22.281 -16.656 1 86.75 272 PHE B CA 1
ATOM 7047 C C . PHE B 1 272 ? -6.055 23.281 -17.812 1 86.75 272 PHE B C 1
ATOM 7049 O O . PHE B 1 272 ? -6.312 22.938 -18.969 1 86.75 272 PHE B O 1
ATOM 7056 N N . ALA B 1 273 ? -5.605 24.5 -17.484 1 87.81 273 ALA B N 1
ATOM 7057 C CA . ALA B 1 273 ? -5.457 25.516 -18.531 1 87.81 273 ALA B CA 1
ATOM 7058 C C . ALA B 1 273 ? -4.09 25.422 -19.203 1 87.81 273 ALA B C 1
ATOM 7060 O O . ALA B 1 273 ? -3.852 26.047 -20.234 1 87.81 273 ALA B O 1
ATOM 7061 N N . SER B 1 274 ? -3.271 24.688 -18.609 1 90 274 SER B N 1
ATOM 7062 C CA . SER B 1 274 ? -1.914 24.562 -19.125 1 90 274 SER B CA 1
ATOM 7063 C C . SER B 1 274 ? -1.858 23.594 -20.297 1 90 274 SER B C 1
ATOM 7065 O O . SER B 1 274 ? -2.352 22.469 -20.203 1 90 274 SER B O 1
ATOM 7067 N N . SER B 1 275 ? -1.165 24 -21.312 1 83.69 275 SER B N 1
ATOM 7068 C CA . SER B 1 275 ? -0.956 23.109 -22.438 1 83.69 275 SER B CA 1
ATOM 7069 C C . SER B 1 275 ? -0.004 21.969 -22.078 1 83.69 275 SER B C 1
ATOM 7071 O O . SER B 1 275 ? -0.045 20.906 -22.688 1 83.69 275 SER B O 1
ATOM 7073 N N . LYS B 1 276 ? 0.703 22.219 -21.156 1 82.88 276 LYS B N 1
ATOM 7074 C CA . LYS B 1 276 ? 1.68 21.219 -20.719 1 82.88 276 LYS B CA 1
ATOM 7075 C C . LYS B 1 276 ? 1.146 20.406 -19.547 1 82.88 276 LYS B C 1
ATOM 7077 O O . LYS B 1 276 ? 1.804 19.469 -19.094 1 82.88 276 LYS B O 1
ATOM 7082 N N . HIS B 1 277 ? 0.066 20.688 -18.984 1 81.12 277 HIS B N 1
ATOM 7083 C CA . HIS B 1 277 ? -0.577 20.047 -17.828 1 81.12 277 HIS B CA 1
ATOM 7084 C C . HIS B 1 277 ? 0.293 20.156 -16.578 1 81.12 277 HIS B C 1
ATOM 7086 O O . HIS B 1 277 ? 0.46 19.172 -15.859 1 81.12 277 HIS B O 1
ATOM 7092 N N . GLU B 1 278 ? 0.841 21.312 -16.406 1 83.81 278 GLU B N 1
ATOM 7093 C CA . GLU B 1 278 ? 1.717 21.578 -15.266 1 83.81 278 GLU B CA 1
ATOM 7094 C C . GLU B 1 278 ? 1.044 22.5 -14.25 1 83.81 278 GLU B C 1
ATOM 7096 O O . GLU B 1 278 ? 0.305 23.406 -14.625 1 83.81 278 GLU B O 1
ATOM 7101 N N . MET B 1 279 ? 1.516 22.219 -13.016 1 84 279 MET B N 1
ATOM 7102 C CA . MET B 1 279 ? 1.001 23.062 -11.945 1 84 279 MET B CA 1
ATOM 7103 C C . MET B 1 279 ? 1.631 24.453 -12 1 84 279 MET B C 1
ATOM 7105 O O . MET B 1 279 ? 2.84 24.578 -12.195 1 84 279 MET B O 1
ATOM 7109 N N . TYR B 1 280 ? 0.919 25.531 -12 1 86.19 280 TYR B N 1
ATOM 7110 C CA . TYR B 1 280 ? 1.292 26.953 -11.953 1 86.19 280 TYR B CA 1
ATOM 7111 C C . TYR B 1 280 ? 2.121 27.328 -13.18 1 86.19 280 TYR B C 1
ATOM 7113 O O . TYR B 1 280 ? 3.166 27.969 -13.047 1 86.19 280 TYR B O 1
ATOM 7121 N N . ASP B 1 281 ? 1.699 26.891 -14.258 1 89.19 281 ASP B N 1
ATOM 7122 C CA . ASP B 1 281 ? 2.299 27.25 -15.531 1 89.19 281 ASP B CA 1
ATOM 7123 C C . ASP B 1 281 ? 2.297 28.766 -15.727 1 89.19 281 ASP B C 1
ATOM 7125 O O . ASP B 1 281 ? 1.234 29.391 -15.773 1 89.19 281 ASP B O 1
ATOM 7129 N N . PRO B 1 282 ? 3.475 29.344 -15.844 1 89.38 282 PRO B N 1
ATOM 7130 C CA . PRO B 1 282 ? 3.562 30.797 -15.992 1 89.38 282 PRO B CA 1
ATOM 7131 C C . PRO B 1 282 ? 2.867 31.312 -17.25 1 89.38 282 PRO B C 1
ATOM 7133 O O . PRO B 1 282 ? 2.551 32.5 -17.344 1 89.38 282 PRO B O 1
ATOM 7136 N N . ASP B 1 283 ? 2.594 30.469 -18.188 1 91.62 283 ASP B N 1
ATOM 7137 C CA . ASP B 1 283 ? 2.018 30.875 -19.453 1 91.62 283 ASP B CA 1
ATOM 7138 C C . ASP B 1 283 ? 0.492 30.922 -19.391 1 91.62 283 ASP B C 1
ATOM 7140 O O . ASP B 1 283 ? -0.169 31.359 -20.328 1 91.62 283 ASP B O 1
ATOM 7144 N N . VAL B 1 284 ? -0.001 30.484 -18.266 1 93.44 284 VAL B N 1
ATOM 7145 C CA . VAL B 1 284 ? -1.452 30.438 -18.125 1 93.44 284 VAL B CA 1
ATOM 7146 C C . VAL B 1 284 ? -1.973 31.812 -17.703 1 93.44 284 VAL B C 1
ATOM 7148 O O . VAL B 1 284 ? -1.469 32.406 -16.75 1 93.44 284 VAL B O 1
ATOM 7151 N N . HIS B 1 285 ? -2.994 32.312 -18.438 1 94.62 285 HIS B N 1
ATOM 7152 C CA . HIS B 1 285 ? -3.695 33.562 -18.125 1 94.62 285 HIS B CA 1
ATOM 7153 C C . HIS B 1 285 ? -5.207 33.375 -18.25 1 94.62 285 HIS B C 1
ATOM 7155 O O . HIS B 1 285 ? -5.68 32.562 -19.031 1 94.62 285 HIS B O 1
ATOM 7161 N N . PHE B 1 286 ? -5.883 34.156 -17.422 1 94.81 286 PHE B N 1
ATOM 7162 C CA . PHE B 1 286 ? -7.34 34.062 -17.406 1 94.81 286 PHE B CA 1
ATOM 7163 C C . PHE B 1 286 ? -7.949 35.375 -17.875 1 94.81 286 PHE B C 1
ATOM 7165 O O . PHE B 1 286 ? -7.535 36.469 -17.438 1 94.81 286 PHE B O 1
ATOM 7172 N N . ASP B 1 287 ? -8.906 35.375 -18.75 1 93.94 287 ASP B N 1
ATOM 7173 C CA . ASP B 1 287 ? -9.555 36.594 -19.234 1 93.94 287 ASP B CA 1
ATOM 7174 C C . ASP B 1 287 ? -10.727 37 -18.328 1 93.94 287 ASP B C 1
ATOM 7176 O O . ASP B 1 287 ? -11.195 36.156 -17.531 1 93.94 287 ASP B O 1
ATOM 7180 N N . PRO B 1 288 ? -11.172 38.125 -18.406 1 94.5 288 PRO B N 1
ATOM 7181 C CA . PRO B 1 288 ? -12.25 38.625 -17.547 1 94.5 288 PRO B CA 1
ATOM 7182 C C . PRO B 1 288 ? -13.539 37.812 -17.703 1 94.5 288 PRO B C 1
ATOM 7184 O O . PRO B 1 288 ? -14.305 37.656 -16.75 1 94.5 288 PRO B O 1
ATOM 7187 N N . ALA B 1 289 ? -13.727 37.281 -18.859 1 94.5 289 ALA B N 1
ATOM 7188 C CA . ALA B 1 289 ? -14.938 36.5 -19.094 1 94.5 289 ALA B CA 1
ATOM 7189 C C . ALA B 1 289 ? -14.898 35.188 -18.281 1 94.5 289 ALA B C 1
ATOM 7191 O O . ALA B 1 289 ? -15.922 34.781 -17.734 1 94.5 289 ALA B O 1
ATOM 7192 N N . PHE B 1 290 ? -13.812 34.594 -18.297 1 93.81 290 PHE B N 1
ATOM 7193 C CA . PHE B 1 290 ? -13.656 33.406 -17.5 1 93.81 290 PHE B CA 1
ATOM 7194 C C . PHE B 1 290 ? -13.836 33.688 -16.016 1 93.81 290 PHE B C 1
ATOM 7196 O O . PHE B 1 290 ? -14.586 33 -15.32 1 93.81 290 PHE B O 1
ATOM 7203 N N . LYS B 1 291 ? -13.133 34.688 -15.547 1 94.19 291 LYS B N 1
ATOM 7204 C CA . LYS B 1 291 ? -13.273 35.094 -14.164 1 94.19 291 LYS B CA 1
ATOM 7205 C C . LYS B 1 291 ? -14.734 35.344 -13.805 1 94.19 291 LYS B C 1
ATOM 7207 O O . LYS B 1 291 ? -15.195 34.938 -12.734 1 94.19 291 LYS B O 1
ATOM 7212 N N . ALA B 1 292 ? -15.453 35.938 -14.742 1 93.25 292 ALA B N 1
ATOM 7213 C CA . ALA B 1 292 ? -16.859 36.281 -14.5 1 93.25 292 ALA B CA 1
ATOM 7214 C C . ALA B 1 292 ? -17.734 35.031 -14.492 1 93.25 292 ALA B C 1
ATOM 7216 O O . ALA B 1 292 ? -18.797 35 -13.883 1 93.25 292 ALA B O 1
ATOM 7217 N N . SER B 1 293 ? -17.281 34.031 -15.133 1 91.75 293 SER B N 1
ATOM 7218 C CA . SER B 1 293 ? -18.062 32.812 -15.242 1 91.75 293 SER B CA 1
ATOM 7219 C C . SER B 1 293 ? -17.953 31.969 -13.969 1 91.75 293 SER B C 1
ATOM 7221 O O . SER B 1 293 ? -18.766 31.078 -13.734 1 91.75 293 SER B O 1
ATOM 7223 N N . LEU B 1 294 ? -17 32.25 -13.18 1 95.25 294 LEU B N 1
ATOM 7224 C CA . LEU B 1 294 ? -16.797 31.484 -11.953 1 95.25 294 LEU B CA 1
ATOM 7225 C C . LEU B 1 294 ? -17.812 31.859 -10.891 1 95.25 294 LEU B C 1
ATOM 7227 O O . LEU B 1 294 ? -18.172 33.031 -10.766 1 95.25 294 LEU B O 1
ATOM 7231 N N . PRO B 1 295 ? -18.406 30.828 -10.227 1 96 295 PRO B N 1
ATOM 7232 C CA . PRO B 1 295 ? -19.219 31.172 -9.055 1 96 295 PRO B CA 1
ATOM 7233 C C . PRO B 1 295 ? -18.391 31.828 -7.949 1 96 295 PRO B C 1
ATOM 7235 O O . PRO B 1 295 ? -17.156 31.75 -7.965 1 96 295 PRO B O 1
ATOM 7238 N N . PRO B 1 296 ? -19.047 32.531 -7.055 1 95.81 296 PRO B N 1
ATOM 7239 C CA . PRO B 1 296 ? -18.281 33.188 -5.98 1 95.81 296 PRO B CA 1
ATOM 7240 C C . PRO B 1 296 ? -17.594 32.188 -5.055 1 95.81 296 PRO B C 1
ATOM 7242 O O . PRO B 1 296 ? -18.281 31.469 -4.324 1 95.81 296 PRO B O 1
ATOM 7245 N N . VAL B 1 297 ? -16.344 32.188 -5.027 1 97.5 297 VAL B N 1
ATOM 7246 C CA . VAL B 1 297 ? -15.523 31.297 -4.199 1 97.5 297 VAL B CA 1
ATOM 7247 C C . VAL B 1 297 ? -14.141 31.922 -4 1 97.5 297 VAL B C 1
ATOM 7249 O O . VAL B 1 297 ? -13.586 32.5 -4.926 1 97.5 297 VAL B O 1
ATOM 7252 N N . GLY B 1 298 ? -13.672 31.938 -2.773 1 97.81 298 GLY B N 1
ATOM 7253 C CA . GLY B 1 298 ? -12.297 32.344 -2.551 1 97.81 298 GLY B CA 1
ATOM 7254 C C . GLY B 1 298 ? -11.281 31.375 -3.125 1 97.81 298 GLY B C 1
ATOM 7255 O O . GLY B 1 298 ? -11.484 30.156 -3.088 1 97.81 298 GLY B O 1
ATOM 7256 N N . GLN B 1 299 ? -10.227 31.953 -3.709 1 98 299 GLN B N 1
ATOM 7257 C CA . GLN B 1 299 ? -9.18 31.125 -4.309 1 98 299 GLN B CA 1
ATOM 7258 C C . GLN B 1 299 ? -7.941 31.078 -3.422 1 98 299 GLN B C 1
ATOM 7260 O O . GLN B 1 299 ? -7.324 32.125 -3.152 1 98 299 GLN B O 1
ATOM 7265 N N . VAL B 1 300 ? -7.562 29.922 -3.008 1 98.62 300 VAL B N 1
ATOM 7266 C CA . VAL B 1 300 ? -6.398 29.766 -2.141 1 98.62 300 VAL B CA 1
ATOM 7267 C C . VAL B 1 300 ? -5.211 29.266 -2.957 1 98.62 300 VAL B C 1
ATOM 7269 O O . VAL B 1 300 ? -5.219 28.125 -3.43 1 98.62 300 VAL B O 1
ATOM 7272 N N . TYR B 1 301 ? -4.227 30.062 -3.129 1 98.25 301 TYR B N 1
ATOM 7273 C CA . TYR B 1 301 ? -2.957 29.734 -3.77 1 98.25 301 TYR B CA 1
ATOM 7274 C C . TYR B 1 301 ? -2.012 29.047 -2.785 1 98.25 301 TYR B C 1
ATOM 7276 O O . TYR B 1 301 ? -1.506 29.688 -1.858 1 98.25 301 TYR B O 1
ATOM 7284 N N . TRP B 1 302 ? -1.845 27.719 -2.934 1 98 302 TRP B N 1
ATOM 7285 C CA . TRP B 1 302 ? -0.871 27.031 -2.09 1 98 302 TRP B CA 1
ATOM 7286 C C . TRP B 1 302 ? 0.437 26.797 -2.842 1 98 302 TRP B C 1
ATOM 7288 O O . TRP B 1 302 ? 0.43 26.516 -4.043 1 98 302 TRP B O 1
ATOM 7298 N N . ASP B 1 303 ? 1.554 27.047 -2.215 1 97.25 303 ASP B N 1
ATOM 7299 C CA . ASP B 1 303 ? 2.904 26.859 -2.736 1 97.25 303 ASP B CA 1
ATOM 7300 C C . ASP B 1 303 ? 3.914 26.703 -1.602 1 97.25 303 ASP B C 1
ATOM 7302 O O . ASP B 1 303 ? 4.062 27.609 -0.771 1 97.25 303 ASP B O 1
ATOM 7306 N N . TYR B 1 304 ? 4.59 25.578 -1.584 1 96.25 304 TYR B N 1
ATOM 7307 C CA . TYR B 1 304 ? 5.504 25.234 -0.498 1 96.25 304 TYR B CA 1
ATOM 7308 C C . TYR B 1 304 ? 6.938 25.141 -1.007 1 96.25 304 TYR B C 1
ATOM 7310 O O . TYR B 1 304 ? 7.832 24.703 -0.275 1 96.25 304 TYR B O 1
ATOM 7318 N N . TYR B 1 305 ? 7.184 25.531 -2.273 1 94.94 305 TYR B N 1
ATOM 7319 C CA . TYR B 1 305 ? 8.352 24.922 -2.887 1 94.94 305 TYR B CA 1
ATOM 7320 C C . TYR B 1 305 ? 9.305 25.984 -3.428 1 94.94 305 TYR B C 1
ATOM 7322 O O . TYR B 1 305 ? 10.461 25.688 -3.746 1 94.94 305 TYR B O 1
ATOM 7330 N N . HIS B 1 306 ? 8.898 27.219 -3.516 1 95.69 306 HIS B N 1
ATOM 7331 C CA . HIS B 1 306 ? 9.758 28.234 -4.109 1 95.69 306 HIS B CA 1
ATOM 7332 C C . HIS B 1 306 ? 10.453 29.078 -3.035 1 95.69 306 HIS B C 1
ATOM 7334 O O . HIS B 1 306 ? 9.859 29.359 -1.991 1 95.69 306 HIS B O 1
ATOM 7340 N N . GLU B 1 307 ? 11.664 29.453 -3.32 1 95.06 307 GLU B N 1
ATOM 7341 C CA . GLU B 1 307 ? 12.461 30.203 -2.352 1 95.06 307 GLU B CA 1
ATOM 7342 C C . GLU B 1 307 ? 12.75 31.609 -2.854 1 95.06 307 GLU B C 1
ATOM 7344 O O . GLU B 1 307 ? 13.516 32.344 -2.229 1 95.06 307 GLU B O 1
ATOM 7349 N N . ASP B 1 308 ? 12.164 31.984 -3.922 1 95.94 308 ASP B N 1
ATOM 7350 C CA . ASP B 1 308 ? 12.367 33.312 -4.457 1 95.94 308 ASP B CA 1
ATOM 7351 C C . ASP B 1 308 ? 11.047 34.094 -4.5 1 95.94 308 ASP B C 1
ATOM 7353 O O . ASP B 1 308 ? 10.031 33.594 -4.973 1 95.94 308 ASP B O 1
ATOM 7357 N N . GLU B 1 309 ? 11.102 35.312 -4.059 1 96.94 309 GLU B N 1
ATOM 7358 C CA . GLU B 1 309 ? 9.93 36.156 -3.926 1 96.94 309 GLU B CA 1
ATOM 7359 C C . GLU B 1 309 ? 9.273 36.438 -5.281 1 96.94 309 GLU B C 1
ATOM 7361 O O . GLU B 1 309 ? 8.047 36.5 -5.379 1 96.94 309 GLU B O 1
ATOM 7366 N N . GLN B 1 310 ? 10.039 36.531 -6.344 1 97.19 310 GLN B N 1
ATOM 7367 C CA . GLN B 1 310 ? 9.547 36.906 -7.664 1 97.19 310 GLN B CA 1
ATOM 7368 C C . GLN B 1 310 ? 8.57 35.875 -8.203 1 97.19 310 GLN B C 1
ATOM 7370 O O . GLN B 1 310 ? 7.551 36.219 -8.797 1 97.19 310 GLN B O 1
ATOM 7375 N N . THR B 1 311 ? 8.883 34.594 -7.969 1 96.75 311 THR B N 1
ATOM 7376 C CA . THR B 1 311 ? 7.984 33.531 -8.398 1 96.75 311 THR B CA 1
ATOM 7377 C C . THR B 1 311 ? 6.609 33.688 -7.762 1 96.75 311 THR B C 1
ATOM 7379 O O . THR B 1 311 ? 5.586 33.594 -8.438 1 96.75 311 THR B O 1
ATOM 7382 N N . TYR B 1 312 ? 6.566 34 -6.52 1 97.81 312 TYR B N 1
ATOM 7383 C CA . TYR B 1 312 ? 5.305 34.188 -5.809 1 97.81 312 TYR B CA 1
ATOM 7384 C C . TYR B 1 312 ? 4.551 35.406 -6.332 1 97.81 312 TYR B C 1
ATOM 7386 O O . TYR B 1 312 ? 3.332 35.344 -6.527 1 97.81 312 TYR B O 1
ATOM 7394 N N . ARG B 1 313 ? 5.227 36.469 -6.562 1 97.56 313 ARG B N 1
ATOM 7395 C CA . ARG B 1 313 ? 4.59 37.688 -7.059 1 97.56 313 ARG B CA 1
ATOM 7396 C C . ARG B 1 313 ? 3.926 37.438 -8.406 1 97.56 313 ARG B C 1
ATOM 7398 O O . ARG B 1 313 ? 2.809 37.906 -8.648 1 97.56 313 ARG B O 1
ATOM 7405 N N . GLU B 1 314 ? 4.645 36.75 -9.219 1 96.81 314 GLU B N 1
ATOM 7406 C CA . GLU B 1 314 ? 4.102 36.438 -10.531 1 96.81 314 GLU B CA 1
ATOM 7407 C C . GLU B 1 314 ? 2.869 35.531 -10.422 1 96.81 314 GLU B C 1
ATOM 7409 O O . GLU B 1 314 ? 1.885 35.719 -11.133 1 96.81 314 GLU B O 1
ATOM 7414 N N . ARG B 1 315 ? 2.914 34.594 -9.531 1 97.06 315 ARG B N 1
ATOM 7415 C CA . ARG B 1 315 ? 1.772 33.688 -9.336 1 97.06 315 ARG B CA 1
ATOM 7416 C C . ARG B 1 315 ? 0.589 34.438 -8.734 1 97.06 315 ARG B C 1
ATOM 7418 O O . ARG B 1 315 ? -0.564 34.156 -9.07 1 97.06 315 ARG B O 1
ATOM 7425 N N . PHE B 1 316 ? 0.832 35.438 -7.836 1 97.81 316 PHE B N 1
ATOM 7426 C CA . PHE B 1 316 ? -0.238 36.25 -7.289 1 97.81 316 PHE B CA 1
ATOM 7427 C C . PHE B 1 316 ? -0.911 37.062 -8.391 1 97.81 316 PHE B C 1
ATOM 7429 O O . PHE B 1 316 ? -2.139 37.156 -8.422 1 97.81 316 PHE B O 1
ATOM 7436 N N . THR B 1 317 ? -0.073 37.594 -9.273 1 96.81 317 THR B N 1
ATOM 7437 C CA . THR B 1 317 ? -0.628 38.344 -10.398 1 96.81 317 THR B CA 1
ATOM 7438 C C . THR B 1 317 ? -1.583 37.5 -11.211 1 96.81 317 THR B C 1
ATOM 7440 O O . THR B 1 317 ? -2.688 37.906 -11.547 1 96.81 317 THR B O 1
ATOM 7443 N N . GLN B 1 318 ? -1.185 36.281 -11.477 1 96.31 318 GLN B N 1
ATOM 7444 C CA . GLN B 1 318 ? -2.023 35.344 -12.211 1 96.31 318 GLN B CA 1
ATOM 7445 C C . GLN B 1 318 ? -3.295 35 -11.438 1 96.31 318 GLN B C 1
ATOM 7447 O O . GLN B 1 318 ? -4.379 34.906 -12.016 1 96.31 318 GLN B O 1
ATOM 7452 N N . HIS B 1 319 ? -3.184 34.875 -10.148 1 97.12 319 HIS B N 1
ATOM 7453 C CA . HIS B 1 319 ? -4.336 34.5 -9.328 1 97.12 319 HIS B CA 1
ATOM 7454 C C . HIS B 1 319 ? -5.348 35.656 -9.273 1 97.12 319 HIS B C 1
ATOM 7456 O O . HIS B 1 319 ? -6.555 35.406 -9.234 1 97.12 319 HIS B O 1
ATOM 7462 N N . PHE B 1 320 ? -4.852 36.875 -9.305 1 96.38 320 PHE B N 1
ATOM 7463 C CA . PHE B 1 320 ? -5.746 38 -9.266 1 96.38 320 PHE B CA 1
ATOM 7464 C C . PHE B 1 320 ? -6.469 38.188 -10.594 1 96.38 320 PHE B C 1
ATOM 7466 O O . PHE B 1 320 ? -7.48 38.875 -10.672 1 96.38 320 PHE B O 1
ATOM 7473 N N . GLU B 1 321 ? -5.918 37.531 -11.695 1 95.81 321 GLU B N 1
ATOM 7474 C CA . GLU B 1 321 ? -6.684 37.438 -12.93 1 95.81 321 GLU B CA 1
ATOM 7475 C C . GLU B 1 321 ? -7.891 36.5 -12.758 1 95.81 321 GLU B C 1
ATOM 7477 O O . GLU B 1 321 ? -8.891 36.656 -13.461 1 95.81 321 GLU B O 1
ATOM 7482 N N . LEU B 1 322 ? -7.766 35.594 -11.812 1 93.94 322 LEU B N 1
ATOM 7483 C CA . LEU B 1 322 ? -8.773 34.562 -11.586 1 93.94 322 LEU B CA 1
ATOM 7484 C C . LEU B 1 322 ? -9.82 35.062 -10.586 1 93.94 322 LEU B C 1
ATOM 7486 O O . LEU B 1 322 ? -11 34.719 -10.711 1 93.94 322 LEU B O 1
ATOM 7490 N N . SER B 1 323 ? -9.398 35.812 -9.562 1 95 323 SER B N 1
ATOM 7491 C CA . SER B 1 323 ? -10.281 36.219 -8.461 1 95 323 SER B CA 1
ATOM 7492 C C . SER B 1 323 ? -9.734 37.438 -7.738 1 95 323 SER B C 1
ATOM 7494 O O . SER B 1 323 ? -8.523 37.656 -7.715 1 95 323 SER B O 1
ATOM 7496 N N . ASP B 1 324 ? -10.664 38.156 -7.133 1 95.06 324 ASP B N 1
ATOM 7497 C CA . ASP B 1 324 ? -10.25 39.281 -6.27 1 95.06 324 ASP B CA 1
ATOM 7498 C C . ASP B 1 324 ? -10.062 38.781 -4.828 1 95.06 324 ASP B C 1
ATOM 7500 O O . ASP B 1 324 ? -9.477 39.5 -4.008 1 95.06 324 ASP B O 1
ATOM 7504 N N . ASP B 1 325 ? -10.586 37.688 -4.551 1 97.06 325 ASP B N 1
ATOM 7505 C CA . ASP B 1 325 ? -10.469 37.062 -3.234 1 97.06 325 ASP B CA 1
ATOM 7506 C C . ASP B 1 325 ? -9.43 35.938 -3.244 1 97.06 325 ASP B C 1
ATOM 7508 O O . ASP B 1 325 ? -9.789 34.75 -3.342 1 97.06 325 ASP B O 1
ATOM 7512 N N . VAL B 1 326 ? -8.148 36.375 -3.115 1 98 326 VAL B N 1
ATOM 7513 C CA . VAL B 1 326 ? -7.023 35.438 -3.182 1 98 326 VAL B CA 1
ATOM 7514 C C . VAL B 1 326 ? -6.375 35.312 -1.806 1 98 326 VAL B C 1
ATOM 7516 O O . VAL B 1 326 ? -6.102 36.312 -1.146 1 98 326 VAL B O 1
ATOM 7519 N N . ALA B 1 327 ? -6.207 34.094 -1.316 1 98.56 327 ALA B N 1
ATOM 7520 C CA . ALA B 1 327 ? -5.457 33.781 -0.101 1 98.56 327 ALA B CA 1
ATOM 7521 C C . ALA B 1 327 ? -4.172 33.031 -0.424 1 98.56 327 ALA B C 1
ATOM 7523 O O . ALA B 1 327 ? -4.066 32.406 -1.475 1 98.56 327 ALA B O 1
ATOM 7524 N N . PHE B 1 328 ? -3.195 33.156 0.426 1 98.69 328 PHE B N 1
ATOM 7525 C CA . PHE B 1 328 ? -1.931 32.469 0.251 1 98.69 328 PHE B CA 1
ATOM 7526 C C . PHE B 1 328 ? -1.756 31.391 1.315 1 98.69 328 PHE B C 1
ATOM 7528 O O . PHE B 1 328 ? -1.942 31.656 2.506 1 98.69 328 PHE B O 1
ATOM 7535 N N . ALA B 1 329 ? -1.454 30.203 0.919 1 98.75 329 ALA B N 1
ATOM 7536 C CA . ALA B 1 329 ? -1.163 29.109 1.839 1 98.75 329 ALA B CA 1
ATOM 7537 C C . ALA B 1 329 ? 0.292 28.656 1.719 1 98.75 329 ALA B C 1
ATOM 7539 O O . ALA B 1 329 ? 0.7 28.125 0.688 1 98.75 329 ALA B O 1
ATOM 7540 N N . GLY B 1 330 ? 1.101 28.953 2.756 1 98.25 330 GLY B N 1
ATOM 7541 C CA . GLY B 1 330 ? 2.455 28.422 2.867 1 98.25 330 GLY B CA 1
ATOM 7542 C C . GLY B 1 330 ? 2.539 27.156 3.686 1 98.25 330 GLY B C 1
ATOM 7543 O O . GLY B 1 330 ? 1.532 26.688 4.223 1 98.25 330 GLY B O 1
ATOM 7544 N N . GLY B 1 331 ? 3.729 26.547 3.754 1 97.94 331 GLY B N 1
ATOM 7545 C CA . GLY B 1 331 ? 3.84 25.234 4.387 1 97.94 331 GLY B CA 1
ATOM 7546 C C . GLY B 1 331 ? 4.816 25.219 5.547 1 97.94 331 GLY B C 1
ATOM 7547 O O . GLY B 1 331 ? 5.863 25.859 5.496 1 97.94 331 GLY B O 1
ATOM 7548 N N . ILE B 1 332 ? 4.477 24.391 6.594 1 97.69 332 ILE B N 1
ATOM 7549 C CA . ILE B 1 332 ? 5.305 24.266 7.785 1 97.69 332 ILE B CA 1
ATOM 7550 C C . ILE B 1 332 ? 6.25 23.078 7.633 1 97.69 332 ILE B C 1
ATOM 7552 O O . ILE B 1 332 ? 7.211 22.938 8.391 1 97.69 332 ILE B O 1
ATOM 7556 N N . TRP B 1 333 ? 6.062 22.266 6.566 1 97.56 333 TRP B N 1
ATOM 7557 C CA . TRP B 1 333 ? 6.918 21.172 6.113 1 97.56 333 TRP B CA 1
ATOM 7558 C C . TRP B 1 333 ? 7.031 20.094 7.184 1 97.56 333 TRP B C 1
ATOM 7560 O O . TRP B 1 333 ? 8.141 19.656 7.52 1 97.56 333 TRP B O 1
ATOM 7570 N N . THR B 1 334 ? 5.879 19.578 7.656 1 98 334 THR B N 1
ATOM 7571 C CA . THR B 1 334 ? 5.766 18.5 8.633 1 98 334 THR B CA 1
ATOM 7572 C C . THR B 1 334 ? 5.34 17.203 7.957 1 98 334 THR B C 1
ATOM 7574 O O . THR B 1 334 ? 4.824 16.297 8.617 1 98 334 THR B O 1
ATOM 7577 N N . TRP B 1 335 ? 5.473 17.047 6.676 1 97.06 335 TRP B N 1
ATOM 7578 C CA . TRP B 1 335 ? 4.898 15.906 5.977 1 97.06 335 TRP B CA 1
ATOM 7579 C C . TRP B 1 335 ? 5.992 15.055 5.348 1 97.06 335 TRP B C 1
ATOM 7581 O O . TRP B 1 335 ? 7.098 15.531 5.094 1 97.06 335 TRP B O 1
ATOM 7591 N N . SER B 1 336 ? 5.715 13.75 5.188 1 95.31 336 SER B N 1
ATOM 7592 C CA . SER B 1 336 ? 6.496 12.766 4.449 1 95.31 336 SER B CA 1
ATOM 7593 C C . SER B 1 336 ? 7.91 12.648 5.008 1 95.31 336 SER B C 1
ATOM 7595 O O . SER B 1 336 ? 8.867 12.469 4.258 1 95.31 336 SER B O 1
ATOM 7597 N N . ALA B 1 337 ? 8.102 12.906 6.344 1 96.69 337 ALA B N 1
ATOM 7598 C CA . ALA B 1 337 ? 9.398 12.867 7.012 1 96.69 337 ALA B CA 1
ATOM 7599 C C . ALA B 1 337 ? 9.258 12.445 8.469 1 96.69 337 ALA B C 1
ATOM 7601 O O . ALA B 1 337 ? 8.148 12.125 8.922 1 96.69 337 ALA B O 1
ATOM 7602 N N . LEU B 1 338 ? 10.414 12.359 9.164 1 98.44 338 LEU B N 1
ATOM 7603 C CA . LEU B 1 338 ? 10.398 12.047 10.594 1 98.44 338 LEU B CA 1
ATOM 7604 C C . LEU B 1 338 ? 10.594 13.312 11.43 1 98.44 338 LEU B C 1
ATOM 7606 O O . LEU B 1 338 ? 10.289 13.32 12.625 1 98.44 338 LEU B O 1
ATOM 7610 N N . ALA B 1 339 ? 11.094 14.367 10.805 1 98.56 339 ALA B N 1
ATOM 7611 C CA . ALA B 1 339 ? 11.273 15.703 11.375 1 98.56 339 ALA B CA 1
ATOM 7612 C C . ALA B 1 339 ? 10.938 16.781 10.352 1 98.56 339 ALA B C 1
ATOM 7614 O O . ALA B 1 339 ? 11.047 16.562 9.141 1 98.56 339 ALA B O 1
ATOM 7615 N N . PRO B 1 340 ? 10.5 17.938 10.852 1 98.19 340 PRO B N 1
ATOM 7616 C CA . PRO B 1 340 ? 10.188 19 9.883 1 98.19 340 PRO B CA 1
ATOM 7617 C C . PRO B 1 340 ? 11.422 19.516 9.156 1 98.19 340 PRO B C 1
ATOM 7619 O O . PRO B 1 340 ? 12.5 19.625 9.75 1 98.19 340 PRO B O 1
ATOM 7622 N N . ASN B 1 341 ? 11.297 19.828 7.902 1 97.75 341 ASN B N 1
ATOM 7623 C CA . ASN B 1 341 ? 12.328 20.531 7.148 1 97.75 341 ASN B CA 1
ATOM 7624 C C . ASN B 1 341 ? 12.352 22.016 7.484 1 97.75 341 ASN B C 1
ATOM 7626 O O . ASN B 1 341 ? 11.828 22.844 6.727 1 97.75 341 ASN B O 1
ATOM 7630 N N . GLN B 1 342 ? 13.094 22.391 8.531 1 97.12 342 GLN B N 1
ATOM 7631 C CA . GLN B 1 342 ? 13.055 23.75 9.07 1 97.12 342 GLN B CA 1
ATOM 7632 C C . GLN B 1 342 ? 13.664 24.75 8.094 1 97.12 342 GLN B C 1
ATOM 7634 O O . GLN B 1 342 ? 13.164 25.859 7.945 1 97.12 342 GLN B O 1
ATOM 7639 N N . SER B 1 343 ? 14.727 24.359 7.457 1 97.19 343 SER B N 1
ATOM 7640 C CA . SER B 1 343 ? 15.414 25.297 6.566 1 97.19 343 SER B CA 1
ATOM 7641 C C . SER B 1 343 ? 14.57 25.609 5.34 1 97.19 343 SER B C 1
ATOM 7643 O O . SER B 1 343 ? 14.461 26.766 4.93 1 97.19 343 SER B O 1
ATOM 7645 N N . LYS B 1 344 ? 14 24.594 4.773 1 97.44 344 LYS B N 1
ATOM 7646 C CA . LYS B 1 344 ? 13.125 24.812 3.633 1 97.44 344 LYS B CA 1
ATOM 7647 C C . LYS B 1 344 ? 11.891 25.625 4.039 1 97.44 344 LYS B C 1
ATOM 7649 O O . LYS B 1 344 ? 11.461 26.516 3.316 1 97.44 344 LYS B O 1
ATOM 7654 N N . MET B 1 345 ? 11.367 25.266 5.156 1 97.69 345 MET B N 1
ATOM 7655 C CA . MET B 1 345 ? 10.219 25.984 5.691 1 97.69 345 MET B CA 1
ATOM 7656 C C . MET B 1 345 ? 10.523 27.469 5.836 1 97.69 345 MET B C 1
ATOM 7658 O O . MET B 1 345 ? 9.781 28.312 5.32 1 97.69 345 MET B O 1
ATOM 7662 N N . LEU B 1 346 ? 11.586 27.828 6.473 1 97.38 346 LEU B N 1
ATOM 7663 C CA . LEU B 1 346 ? 11.953 29.219 6.699 1 97.38 346 LEU B CA 1
ATOM 7664 C C . LEU B 1 346 ? 12.156 29.953 5.375 1 97.38 346 LEU B C 1
ATOM 7666 O O . LEU B 1 346 ? 11.727 31.094 5.219 1 97.38 346 LEU B O 1
ATOM 7670 N N . ALA B 1 347 ? 12.766 29.25 4.43 1 97.31 347 ALA B N 1
ATOM 7671 C CA . ALA B 1 347 ? 13.062 29.859 3.141 1 97.31 347 ALA B CA 1
ATOM 7672 C C . ALA B 1 347 ? 11.781 30.141 2.359 1 97.31 347 ALA B C 1
ATOM 7674 O O . ALA B 1 347 ? 11.609 31.219 1.788 1 97.31 347 ALA B O 1
ATOM 7675 N N . THR B 1 348 ? 10.914 29.188 2.311 1 97.88 348 THR B N 1
ATOM 7676 C CA . THR B 1 348 ? 9.711 29.312 1.5 1 97.88 348 THR B CA 1
ATOM 7677 C C . THR B 1 348 ? 8.719 30.281 2.15 1 97.88 348 THR B C 1
ATOM 7679 O O . THR B 1 348 ? 8.031 31.031 1.457 1 97.88 348 THR B O 1
ATOM 7682 N N . ILE B 1 349 ? 8.672 30.312 3.479 1 97.12 349 ILE B N 1
ATOM 7683 C CA . ILE B 1 349 ? 7.801 31.234 4.203 1 97.12 349 ILE B CA 1
ATOM 7684 C C . ILE B 1 349 ? 8.281 32.656 3.996 1 97.12 349 ILE B C 1
ATOM 7686 O O . ILE B 1 349 ? 7.473 33.562 3.785 1 97.12 349 ILE B O 1
ATOM 7690 N N . ASP B 1 350 ? 9.562 32.844 4.082 1 97.56 350 ASP B N 1
ATOM 7691 C CA . ASP B 1 350 ? 10.133 34.156 3.873 1 97.56 350 ASP B CA 1
ATOM 7692 C C . ASP B 1 350 ? 9.758 34.719 2.494 1 97.56 350 ASP B C 1
ATOM 7694 O O . ASP B 1 350 ? 9.211 35.812 2.379 1 97.56 350 ASP B O 1
ATOM 7698 N N . ALA B 1 351 ? 9.992 33.938 1.472 1 97.94 351 ALA B N 1
ATOM 7699 C CA . ALA B 1 351 ? 9.719 34.344 0.095 1 97.94 351 ALA B CA 1
ATOM 7700 C C . ALA B 1 351 ? 8.227 34.562 -0.124 1 97.94 351 ALA B C 1
ATOM 7702 O O . ALA B 1 351 ? 7.816 35.562 -0.69 1 97.94 351 ALA B O 1
ATOM 7703 N N . GLY B 1 352 ? 7.441 33.656 0.309 1 98.25 352 GLY B N 1
ATOM 7704 C CA . GLY B 1 352 ? 6.008 33.688 0.066 1 98.25 352 GLY B CA 1
ATOM 7705 C C . GLY B 1 352 ? 5.309 34.812 0.783 1 98.25 352 GLY B C 1
ATOM 7706 O O . GLY B 1 352 ? 4.465 35.5 0.199 1 98.25 352 GLY B O 1
ATOM 7707 N N . LEU B 1 353 ? 5.633 35.062 2.057 1 98.25 353 LEU B N 1
ATOM 7708 C CA . LEU B 1 353 ? 4.926 36.062 2.846 1 98.25 353 LEU B CA 1
ATOM 7709 C C . LEU B 1 353 ? 5.367 37.469 2.457 1 98.25 353 LEU B C 1
ATOM 7711 O O . LEU B 1 353 ? 4.57 38.406 2.492 1 98.25 353 LEU B O 1
ATOM 7715 N N . LYS B 1 354 ? 6.633 37.656 2.131 1 97.5 354 LYS B N 1
ATOM 7716 C CA . LYS B 1 354 ? 7.055 38.969 1.594 1 97.5 354 LYS B CA 1
ATOM 7717 C C . LYS B 1 354 ? 6.309 39.281 0.302 1 97.5 354 LYS B C 1
ATOM 7719 O O . LYS B 1 354 ? 5.828 40.406 0.123 1 97.5 354 LYS B O 1
ATOM 7724 N N . ALA B 1 355 ? 6.223 38.281 -0.544 1 98.25 355 ALA B N 1
ATOM 7725 C CA . ALA B 1 355 ? 5.5 38.469 -1.801 1 98.25 355 ALA B CA 1
ATOM 7726 C C . ALA B 1 355 ? 4.02 38.75 -1.549 1 98.25 355 ALA B C 1
ATOM 7728 O O . ALA B 1 355 ? 3.404 39.531 -2.256 1 98.25 355 ALA B O 1
ATOM 7729 N N . ALA B 1 356 ? 3.434 38.062 -0.614 1 98.31 356 ALA B N 1
ATOM 7730 C CA . ALA B 1 356 ? 2.025 38.25 -0.286 1 98.31 356 ALA B CA 1
ATOM 7731 C C . ALA B 1 356 ? 1.765 39.688 0.167 1 98.31 356 ALA B C 1
ATOM 7733 O O . ALA B 1 356 ? 0.794 40.312 -0.264 1 98.31 356 ALA B O 1
ATOM 7734 N N . LYS B 1 357 ? 2.619 40.219 1.053 1 97 357 LYS B N 1
ATOM 7735 C CA . LYS B 1 357 ? 2.506 41.594 1.493 1 97 357 LYS B CA 1
ATOM 7736 C C . LYS B 1 357 ? 2.611 42.562 0.313 1 97 357 LYS B C 1
ATOM 7738 O O . LYS B 1 357 ? 1.775 43.469 0.156 1 97 357 LYS B O 1
ATOM 7743 N N . ALA B 1 358 ? 3.58 42.281 -0.472 1 96.81 358 ALA B N 1
ATOM 7744 C CA . ALA B 1 358 ? 3.842 43.156 -1.608 1 96.81 358 ALA B CA 1
ATOM 7745 C C . ALA B 1 358 ? 2.682 43.125 -2.6 1 96.81 358 ALA B C 1
ATOM 7747 O O . ALA B 1 358 ? 2.42 44.125 -3.281 1 96.81 358 ALA B O 1
ATOM 7748 N N . SER B 1 359 ? 1.975 42.031 -2.658 1 97.56 359 SER B N 1
ATOM 7749 C CA . SER B 1 359 ? 0.933 41.844 -3.66 1 97.56 359 SER B CA 1
ATOM 7750 C C . SER B 1 359 ? -0.441 42.219 -3.107 1 97.56 359 SER B C 1
ATOM 7752 O O . SER B 1 359 ? -1.451 42.094 -3.803 1 97.56 359 SER B O 1
ATOM 7754 N N . GLY B 1 360 ? -0.513 42.562 -1.867 1 96.38 360 GLY B N 1
ATOM 7755 C CA . GLY B 1 360 ? -1.761 43 -1.28 1 96.38 360 GLY B CA 1
ATOM 7756 C C . GLY B 1 360 ? -2.664 41.875 -0.832 1 96.38 360 GLY B C 1
ATOM 7757 O O . GLY B 1 360 ? -3.877 42.062 -0.698 1 96.38 360 GLY B O 1
ATOM 7758 N N . VAL B 1 361 ? -2.143 40.75 -0.628 1 97.88 361 VAL B N 1
ATOM 7759 C CA . VAL B 1 361 ? -2.908 39.594 -0.125 1 97.88 361 VAL B CA 1
ATOM 7760 C C . VAL B 1 361 ? -3.383 39.906 1.299 1 97.88 361 VAL B C 1
ATOM 7762 O O . VAL B 1 361 ? -2.629 40.438 2.113 1 97.88 361 VAL B O 1
ATOM 7765 N N . GLN B 1 362 ? -4.625 39.5 1.569 1 97.38 362 GLN B N 1
ATOM 7766 C CA . GLN B 1 362 ? -5.203 39.844 2.861 1 97.38 362 GLN B CA 1
ATOM 7767 C C . GLN B 1 362 ? -5.266 38.656 3.791 1 97.38 362 GLN B C 1
ATOM 7769 O O . GLN B 1 362 ? -5.367 38.781 5.012 1 97.38 362 GLN B O 1
ATOM 7774 N N . GLN B 1 363 ? -5.281 37.469 3.248 1 98.5 363 GLN B N 1
ATOM 7775 C CA . GLN B 1 363 ? -5.406 36.25 4.031 1 98.5 363 GLN B CA 1
ATOM 7776 C C . GLN B 1 363 ? -4.238 35.312 3.771 1 98.5 363 GLN B C 1
ATOM 7778 O O . GLN B 1 363 ? -3.926 35 2.619 1 98.5 363 GLN B O 1
ATOM 7783 N N . VAL B 1 364 ? -3.582 34.875 4.824 1 98.75 364 VAL B N 1
ATOM 7784 C CA . VAL B 1 364 ? -2.48 33.938 4.691 1 98.75 364 VAL B CA 1
ATOM 7785 C C . VAL B 1 364 ? -2.697 32.75 5.633 1 98.75 364 VAL B C 1
ATOM 7787 O O . VAL B 1 364 ? -3.264 32.906 6.719 1 98.75 364 VAL B O 1
ATOM 7790 N N . VAL B 1 365 ? -2.33 31.516 5.191 1 98.81 365 VAL B N 1
ATOM 7791 C CA . VAL B 1 365 ? -2.592 30.281 5.918 1 98.81 365 VAL B CA 1
ATOM 7792 C C . VAL B 1 365 ? -1.305 29.469 6.031 1 98.81 365 VAL B C 1
ATOM 7794 O O . VAL B 1 365 ? -0.662 29.156 5.02 1 98.81 365 VAL B O 1
ATOM 7797 N N . ALA B 1 366 ? -0.893 29.125 7.266 1 98.75 366 ALA B N 1
ATOM 7798 C CA . ALA B 1 366 ? 0.206 28.188 7.512 1 98.75 366 ALA B CA 1
ATOM 7799 C C . ALA B 1 366 ? -0.292 26.75 7.539 1 98.75 366 ALA B C 1
ATOM 7801 O O . ALA B 1 366 ? -0.931 26.328 8.508 1 98.75 366 ALA B O 1
ATOM 7802 N N . THR B 1 367 ? 0.069 25.969 6.543 1 98.69 367 THR B N 1
ATOM 7803 C CA . THR B 1 367 ? -0.49 24.625 6.441 1 98.69 367 THR B CA 1
ATOM 7804 C C . THR B 1 367 ? 0.438 23.594 7.09 1 98.69 367 THR B C 1
ATOM 7806 O O . THR B 1 367 ? 1.658 23.672 6.926 1 98.69 367 THR B O 1
ATOM 7809 N N . MET B 1 368 ? -0.104 22.734 7.898 1 98.19 368 MET B N 1
ATOM 7810 C CA . MET B 1 368 ? 0.559 21.562 8.445 1 98.19 368 MET B CA 1
ATOM 7811 C C . MET B 1 368 ? -0.039 20.281 7.859 1 98.19 368 MET B C 1
ATOM 7813 O O . MET B 1 368 ? -1.171 19.922 8.18 1 98.19 368 MET B O 1
ATOM 7817 N N . TRP B 1 369 ? 0.717 19.656 7.016 1 97.69 369 TRP B N 1
ATOM 7818 C CA . TRP B 1 369 ? 0.351 18.344 6.492 1 97.69 369 TRP B CA 1
ATOM 7819 C C . TRP B 1 369 ? 1.131 17.234 7.195 1 97.69 369 TRP B C 1
ATOM 7821 O O . TRP B 1 369 ? 2.168 17.5 7.812 1 97.69 369 TRP B O 1
ATOM 7831 N N . PHE B 1 370 ? 0.624 16.031 7.148 1 97.56 370 PHE B N 1
ATOM 7832 C CA . PHE B 1 370 ? 1.28 14.922 7.812 1 97.56 370 PHE B CA 1
ATOM 7833 C C . PHE B 1 370 ? 1.254 13.68 6.93 1 97.56 370 PHE B C 1
ATOM 7835 O O . PHE B 1 370 ? 1.034 12.562 7.418 1 97.56 370 PHE B O 1
ATOM 7842 N N . ASP B 1 371 ? 1.543 13.852 5.676 1 96.81 371 ASP B N 1
ATOM 7843 C CA . ASP B 1 371 ? 1.503 12.797 4.672 1 96.81 371 ASP B CA 1
ATOM 7844 C C . ASP B 1 371 ? 2.402 11.625 5.07 1 96.81 371 ASP B C 1
ATOM 7846 O O . ASP B 1 371 ? 3.398 11.812 5.773 1 96.81 371 ASP B O 1
ATOM 7850 N N . ASP B 1 372 ? 2.027 10.406 4.723 1 96.94 372 ASP B N 1
ATOM 7851 C CA . ASP B 1 372 ? 2.789 9.156 4.75 1 96.94 372 ASP B CA 1
ATOM 7852 C C . ASP B 1 372 ? 3.02 8.688 6.184 1 96.94 372 ASP B C 1
ATOM 7854 O O . ASP B 1 372 ? 4.16 8.445 6.586 1 96.94 372 ASP B O 1
ATOM 7858 N N . GLY B 1 373 ? 1.904 8.641 6.953 1 96.25 373 GLY B N 1
ATOM 7859 C CA . GLY B 1 373 ? 1.934 7.922 8.219 1 96.25 373 GLY B CA 1
ATOM 7860 C C . GLY B 1 373 ? 1.874 8.836 9.422 1 96.25 373 GLY B C 1
ATOM 7861 O O . GLY B 1 373 ? 1.736 8.367 10.555 1 96.25 373 GLY B O 1
ATOM 7862 N N . ALA B 1 374 ? 1.959 10.234 9.203 1 97.62 374 ALA B N 1
ATOM 7863 C CA . ALA B 1 374 ? 1.955 11.203 10.297 1 97.62 374 ALA B CA 1
ATOM 7864 C C . ALA B 1 374 ? 3.072 10.906 11.297 1 97.62 374 ALA B C 1
ATOM 7866 O O . ALA B 1 374 ? 2.83 10.82 12.5 1 97.62 374 ALA B O 1
ATOM 7867 N N . GLU B 1 375 ? 4.27 10.812 10.797 1 98.06 375 GLU B N 1
ATOM 7868 C CA . GLU B 1 375 ? 5.379 10.383 11.641 1 98.06 375 GLU B CA 1
ATOM 7869 C C . GLU B 1 375 ? 6.023 11.57 12.352 1 98.06 375 GLU B C 1
ATOM 7871 O O . GLU B 1 375 ? 6.805 11.391 13.289 1 98.06 375 GLU B O 1
ATOM 7876 N N . VAL B 1 376 ? 5.699 12.805 11.945 1 98.44 376 VAL B N 1
ATOM 7877 C CA . VAL B 1 376 ? 6.148 14.008 12.641 1 98.44 376 VAL B CA 1
ATOM 7878 C C . VAL B 1 376 ? 5.145 14.383 13.727 1 98.44 376 VAL B C 1
ATOM 7880 O O . VAL B 1 376 ? 3.947 14.508 13.461 1 98.44 376 VAL B O 1
ATOM 7883 N N . PRO B 1 377 ? 5.578 14.57 14.977 1 98 377 PRO B N 1
ATOM 7884 C CA . PRO B 1 377 ? 4.66 15.039 16.016 1 98 377 PRO B CA 1
ATOM 7885 C C . PRO B 1 377 ? 4.102 16.422 15.727 1 98 377 PRO B C 1
ATOM 7887 O O . PRO B 1 377 ? 4.789 17.266 15.133 1 98 377 PRO B O 1
ATOM 7890 N N . PHE B 1 378 ? 2.887 16.688 16.219 1 97.31 378 PHE B N 1
ATOM 7891 C CA . PHE B 1 378 ? 2.262 17.984 16.031 1 97.31 378 PHE B CA 1
ATOM 7892 C C . PHE B 1 378 ? 3.1 19.094 16.656 1 97.31 378 PHE B C 1
ATOM 7894 O O . PHE B 1 378 ? 3.285 20.156 16.062 1 97.31 378 PHE B O 1
ATOM 7901 N N . SER B 1 379 ? 3.709 18.781 17.781 1 96.62 379 SER B N 1
ATOM 7902 C CA . SER B 1 379 ? 4.41 19.797 18.578 1 96.62 379 SER B CA 1
ATOM 7903 C C . SER B 1 379 ? 5.707 20.219 17.891 1 96.62 379 SER B C 1
ATOM 7905 O O . SER B 1 379 ? 6.27 21.266 18.219 1 96.62 379 SER B O 1
ATOM 7907 N N . ALA B 1 380 ? 6.145 19.469 16.922 1 97.69 380 ALA B N 1
ATOM 7908 C CA . ALA B 1 380 ? 7.352 19.844 16.188 1 97.69 380 ALA B CA 1
ATOM 7909 C C . ALA B 1 380 ? 7.094 21.031 15.289 1 97.69 380 ALA B C 1
ATOM 7911 O O . ALA B 1 380 ? 8.031 21.656 14.789 1 97.69 380 ALA B O 1
ATOM 7912 N N . ALA B 1 381 ? 5.855 21.438 15.195 1 97.62 381 ALA B N 1
ATOM 7913 C CA . ALA B 1 381 ? 5.473 22.516 14.281 1 97.62 381 ALA B CA 1
ATOM 7914 C C . ALA B 1 381 ? 5.449 23.859 15.008 1 97.62 381 ALA B C 1
ATOM 7916 O O . ALA B 1 381 ? 5.273 24.906 14.375 1 97.62 381 ALA B O 1
ATOM 7917 N N . TRP B 1 382 ? 5.672 23.891 16.359 1 97.12 382 TRP B N 1
ATOM 7918 C CA . TRP B 1 382 ? 5.523 25.109 17.125 1 97.12 382 TRP B CA 1
ATOM 7919 C C . TRP B 1 382 ? 6.402 26.234 16.562 1 97.12 382 TRP B C 1
ATOM 7921 O O . TRP B 1 382 ? 5.938 27.359 16.375 1 97.12 382 TRP B O 1
ATOM 7931 N N . TYR B 1 383 ? 7.621 25.891 16.266 1 97.44 383 TYR B N 1
ATOM 7932 C CA . TYR B 1 383 ? 8.57 26.875 15.781 1 97.44 383 TYR B CA 1
ATOM 7933 C C . TYR B 1 383 ? 8.148 27.438 14.422 1 97.44 383 TYR B C 1
ATOM 7935 O O . TYR B 1 383 ? 8.227 28.641 14.188 1 97.44 383 TYR B O 1
ATOM 7943 N N . GLY B 1 384 ? 7.711 26.531 13.531 1 98 384 GLY B N 1
ATOM 7944 C CA . GLY B 1 384 ? 7.242 26.969 12.227 1 98 384 GLY B CA 1
ATOM 7945 C C . GLY B 1 384 ? 6.023 27.875 12.305 1 98 384 GLY B C 1
ATOM 7946 O O . GLY B 1 384 ? 5.91 28.844 11.547 1 98 384 GLY B O 1
ATOM 7947 N N . LEU B 1 385 ? 5.141 27.562 13.195 1 98.31 385 LEU B N 1
ATOM 7948 C CA . LEU B 1 385 ? 3.965 28.406 13.391 1 98.31 385 LEU B CA 1
ATOM 7949 C C . LEU B 1 385 ? 4.359 29.797 13.883 1 98.31 385 LEU B C 1
ATOM 7951 O O . LEU B 1 385 ? 3.787 30.797 13.453 1 98.31 385 LEU B O 1
ATOM 7955 N N . GLN B 1 386 ? 5.332 29.844 14.766 1 97.56 386 GLN B N 1
ATOM 7956 C CA . GLN B 1 386 ? 5.824 31.141 15.227 1 97.56 386 GLN B CA 1
ATOM 7957 C C . GLN B 1 386 ? 6.492 31.906 14.102 1 97.56 386 GLN B C 1
ATOM 7959 O O . GLN B 1 386 ? 6.324 33.125 13.984 1 97.56 386 GLN B O 1
ATOM 7964 N N . ALA B 1 387 ? 7.25 31.188 13.32 1 97.62 387 ALA B N 1
ATOM 7965 C CA . ALA B 1 387 ? 7.914 31.828 12.188 1 97.62 387 ALA B CA 1
ATOM 7966 C C . ALA B 1 387 ? 6.902 32.5 11.273 1 97.62 387 ALA B C 1
ATOM 7968 O O . ALA B 1 387 ? 7.074 33.656 10.898 1 97.62 387 ALA B O 1
ATOM 7969 N N . PHE B 1 388 ? 5.902 31.828 10.945 1 97 388 PHE B N 1
ATOM 7970 C CA . PHE B 1 388 ? 4.852 32.344 10.07 1 97 388 PHE B CA 1
ATOM 7971 C C . PHE B 1 388 ? 4.18 33.562 10.695 1 97 388 PHE B C 1
ATOM 7973 O O . PHE B 1 388 ? 3.988 34.594 10.023 1 97 388 PHE B O 1
ATOM 7980 N N . ALA B 1 389 ? 3.908 33.531 11.992 1 97.62 389 ALA B N 1
ATOM 7981 C CA . ALA B 1 389 ? 3.201 34.594 12.711 1 97.62 389 ALA B CA 1
ATOM 7982 C C . ALA B 1 389 ? 4.055 35.844 12.82 1 97.62 389 ALA B C 1
ATOM 7984 O O . ALA B 1 389 ? 3.529 36.969 12.875 1 97.62 389 ALA B O 1
ATOM 7985 N N . THR B 1 390 ? 5.355 35.656 12.828 1 97.56 390 THR B N 1
ATOM 7986 C CA . THR B 1 390 ? 6.258 36.812 12.969 1 97.56 390 THR B CA 1
ATOM 7987 C C . THR B 1 390 ? 6.098 37.781 11.797 1 97.56 390 THR B C 1
ATOM 7989 O O . THR B 1 390 ? 6.211 38.969 11.969 1 97.56 390 THR B O 1
ATOM 7992 N N . TYR B 1 391 ? 5.742 37.281 10.695 1 97.06 391 TYR B N 1
ATOM 7993 C CA . TYR B 1 391 ? 5.594 38.094 9.5 1 97.06 391 TYR B CA 1
ATOM 7994 C C . TYR B 1 391 ? 4.32 38.938 9.562 1 97.06 391 TYR B C 1
ATOM 7996 O O . TYR B 1 391 ? 4.156 39.875 8.805 1 97.06 391 TYR B O 1
ATOM 8004 N N . GLN B 1 392 ? 3.453 38.594 10.43 1 95.62 392 GLN B N 1
ATOM 8005 C CA . GLN B 1 392 ? 2.225 39.344 10.648 1 95.62 392 GLN B CA 1
ATOM 8006 C C . GLN B 1 392 ? 2.523 40.719 11.234 1 95.62 392 GLN B C 1
ATOM 8008 O O . GLN B 1 392 ? 1.838 41.688 10.914 1 95.62 392 GLN B O 1
ATOM 8013 N N . TYR B 1 393 ? 3.604 40.844 12.008 1 93.69 393 TYR B N 1
ATOM 8014 C CA . TYR B 1 393 ? 3.748 42.031 12.836 1 93.69 393 TYR B CA 1
ATOM 8015 C C . TYR B 1 393 ? 5.051 42.781 12.523 1 93.69 393 TYR B C 1
ATOM 8017 O O . TYR B 1 393 ? 5.273 43.875 12.992 1 93.69 393 TYR B O 1
ATOM 8025 N N . TYR B 1 394 ? 5.844 42.094 11.711 1 93.56 394 TYR B N 1
ATOM 8026 C CA . TYR B 1 394 ? 7.125 42.719 11.398 1 93.56 394 TYR B CA 1
ATOM 8027 C C . TYR B 1 394 ? 7.359 42.75 9.898 1 93.56 394 TYR B C 1
ATOM 8029 O O . TYR B 1 394 ? 6.926 41.875 9.164 1 93.56 394 TYR B O 1
ATOM 8037 N N . GLU B 1 395 ? 8.031 43.781 9.398 1 88.88 395 GLU B N 1
ATOM 8038 C CA . GLU B 1 395 ? 8.328 43.938 7.98 1 88.88 395 GLU B CA 1
ATOM 8039 C C . GLU B 1 395 ? 9.602 43.188 7.586 1 88.88 395 GLU B C 1
ATOM 8041 O O . GLU B 1 395 ? 9.602 42.438 6.613 1 88.88 395 GLU B O 1
ATOM 8046 N N . ASP B 1 396 ? 10.695 43.469 8.281 1 90.94 396 ASP B N 1
ATOM 8047 C CA . ASP B 1 396 ? 11.984 42.844 8 1 90.94 396 ASP B CA 1
ATOM 8048 C C . ASP B 1 396 ? 12.281 41.75 9.016 1 90.94 396 ASP B C 1
ATOM 8050 O O . ASP B 1 396 ? 13.031 41.938 9.969 1 90.94 396 ASP B O 1
ATOM 8054 N N . VAL B 1 397 ? 11.781 40.562 8.656 1 96.12 397 VAL B N 1
ATOM 8055 C CA . VAL B 1 397 ? 11.891 39.469 9.586 1 96.12 397 VAL B CA 1
ATOM 8056 C C . VAL B 1 397 ? 13.195 38.719 9.344 1 96.12 397 VAL B C 1
ATOM 8058 O O . VAL B 1 397 ? 13.562 38.438 8.203 1 96.12 397 VAL B O 1
ATOM 8061 N N . THR B 1 398 ? 13.953 38.406 10.398 1 94.69 398 THR B N 1
ATOM 8062 C CA . THR B 1 398 ? 15.156 37.594 10.359 1 94.69 398 THR B CA 1
ATOM 8063 C C . THR B 1 398 ? 14.992 36.344 11.234 1 94.69 398 THR B C 1
ATOM 8065 O O . THR B 1 398 ? 14.141 36.312 12.125 1 94.69 398 THR B O 1
ATOM 8068 N N . PRO B 1 399 ? 15.781 35.312 11.008 1 93.12 399 PRO B N 1
ATOM 8069 C CA . PRO B 1 399 ? 15.727 34.125 11.875 1 93.12 399 PRO B CA 1
ATOM 8070 C C . PRO B 1 399 ? 15.953 34.469 13.344 1 93.12 399 PRO B C 1
ATOM 8072 O O . PRO B 1 399 ? 15.328 33.875 14.227 1 93.12 399 PRO B O 1
ATOM 8075 N N . ALA B 1 400 ? 16.828 35.375 13.586 1 95.06 400 ALA B N 1
ATOM 8076 C CA . ALA B 1 400 ? 17.094 35.781 14.961 1 95.06 400 ALA B CA 1
ATOM 8077 C C . ALA B 1 400 ? 15.836 36.375 15.609 1 95.06 400 ALA B C 1
ATOM 8079 O O . ALA B 1 400 ? 15.586 36.156 16.797 1 95.06 400 ALA B O 1
ATOM 8080 N N . MET B 1 401 ? 15.133 37.156 14.859 1 95.81 401 MET B N 1
ATOM 8081 C CA . MET B 1 401 ? 13.883 37.719 15.344 1 95.81 401 MET B CA 1
ATOM 8082 C C . MET B 1 401 ? 12.875 36.625 15.656 1 95.81 401 MET B C 1
ATOM 8084 O O . MET B 1 401 ? 12.156 36.688 16.656 1 95.81 401 MET B O 1
ATOM 8088 N N . ILE B 1 402 ? 12.797 35.594 14.828 1 97.44 402 ILE B N 1
ATOM 8089 C CA . ILE B 1 402 ? 11.875 34.469 15.031 1 97.44 402 ILE B CA 1
ATOM 8090 C C . ILE B 1 402 ? 12.227 33.75 16.328 1 97.44 402 ILE B C 1
ATOM 8092 O O . ILE B 1 402 ? 11.344 33.406 17.109 1 97.44 402 ILE B O 1
ATOM 8096 N N . ASP B 1 403 ? 13.555 33.531 16.562 1 96.5 403 ASP B N 1
ATOM 8097 C CA . ASP B 1 403 ? 14.016 32.906 17.797 1 96.5 403 ASP B CA 1
ATOM 8098 C C . ASP B 1 403 ? 13.586 33.719 19.016 1 96.5 403 ASP B C 1
ATOM 8100 O O . ASP B 1 403 ? 13.109 33.125 20 1 96.5 403 ASP B O 1
ATOM 8104 N N . THR B 1 404 ? 13.758 34.969 18.906 1 94.69 404 THR B N 1
ATOM 8105 C CA . THR B 1 404 ? 13.422 35.875 20 1 94.69 404 THR B CA 1
ATOM 8106 C C . THR B 1 404 ? 11.922 35.844 20.266 1 94.69 404 THR B C 1
ATOM 8108 O O . THR B 1 404 ? 11.5 35.781 21.422 1 94.69 404 THR B O 1
ATOM 8111 N N . GLU B 1 405 ? 11.18 35.969 19.219 1 95.12 405 GLU B N 1
ATOM 8112 C CA . GLU B 1 405 ? 9.727 35.938 19.359 1 95.12 405 GLU B CA 1
ATOM 8113 C C . GLU B 1 405 ? 9.25 34.625 19.938 1 95.12 405 GLU B C 1
ATOM 8115 O O . GLU B 1 405 ? 8.344 34.594 20.781 1 95.12 405 GLU B O 1
ATOM 8120 N N . TYR B 1 406 ? 9.828 33.531 19.484 1 95.62 406 TYR B N 1
ATOM 8121 C CA . TYR B 1 406 ? 9.445 32.219 20 1 95.62 406 TYR B CA 1
ATOM 8122 C C . TYR B 1 406 ? 9.719 32.125 21.5 1 95.62 406 TYR B C 1
ATOM 8124 O O . TYR B 1 406 ? 8.859 31.656 22.266 1 95.62 406 TYR B O 1
ATOM 8132 N N . ALA B 1 407 ? 10.891 32.5 21.859 1 93.06 407 ALA B N 1
ATOM 8133 C CA . ALA B 1 407 ? 11.25 32.469 23.281 1 93.06 407 ALA B CA 1
ATOM 8134 C C . ALA B 1 407 ? 10.312 33.344 24.109 1 93.06 407 ALA B C 1
ATOM 8136 O O . ALA B 1 407 ? 9.938 33 25.219 1 93.06 407 ALA B O 1
ATOM 8137 N N . MET B 1 408 ? 9.945 34.469 23.578 1 91.94 408 MET B N 1
ATOM 8138 C CA . MET B 1 408 ? 9.102 35.438 24.281 1 91.94 408 MET B CA 1
ATOM 8139 C C . MET B 1 408 ? 7.676 34.906 24.406 1 91.94 408 MET B C 1
ATOM 8141 O O . MET B 1 408 ? 7.082 35 25.484 1 91.94 408 MET B O 1
ATOM 8145 N N . ILE B 1 409 ? 7.195 34.375 23.344 1 92.44 409 ILE B N 1
ATOM 8146 C CA . ILE B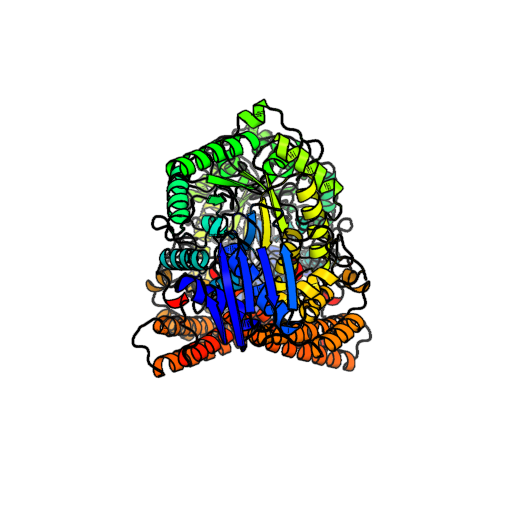 1 409 ? 5.777 34.031 23.266 1 92.44 409 ILE B CA 1
ATOM 8147 C C . ILE B 1 409 ? 5.555 32.656 23.859 1 92.44 409 ILE B C 1
ATOM 8149 O O . ILE B 1 409 ? 4.488 32.375 24.406 1 92.44 409 ILE B O 1
ATOM 8153 N N . GLN B 1 410 ? 6.535 31.766 23.766 1 89.12 410 GLN B N 1
ATOM 8154 C CA . GLN B 1 410 ? 6.328 30.375 24.172 1 89.12 410 GLN B CA 1
ATOM 8155 C C . GLN B 1 410 ? 7.117 30.047 25.438 1 89.12 410 GLN B C 1
ATOM 8157 O O . GLN B 1 410 ? 6.918 29 26.047 1 89.12 410 GLN B O 1
ATOM 8162 N N . GLY B 1 411 ? 7.973 30.875 25.859 1 85.25 411 GLY B N 1
ATOM 8163 C CA . GLY B 1 411 ? 8.734 30.672 27.078 1 85.25 411 GLY B CA 1
ATOM 8164 C C . GLY B 1 411 ? 9.766 29.562 26.953 1 85.25 411 GLY B C 1
ATOM 8165 O O . GLY B 1 411 ? 10.086 28.906 27.953 1 85.25 411 GLY B O 1
ATOM 8166 N N . GLU B 1 412 ? 10.141 29.266 25.812 1 88.25 412 GLU B N 1
ATOM 8167 C CA . GLU B 1 412 ? 11.102 28.203 25.547 1 88.25 412 GLU B CA 1
ATOM 8168 C C . GLU B 1 412 ? 12.086 28.609 24.453 1 88.25 412 GLU B C 1
ATOM 8170 O O . GLU B 1 412 ? 11.75 29.391 23.578 1 88.25 412 GLU B O 1
ATOM 8175 N N . ASN B 1 413 ? 13.352 28.062 24.609 1 90.88 413 ASN B N 1
ATOM 8176 C CA . ASN B 1 413 ? 14.352 28.344 23.578 1 90.88 413 ASN B CA 1
ATOM 8177 C C . ASN B 1 413 ? 14.055 27.594 22.297 1 90.88 413 ASN B C 1
ATOM 8179 O O . ASN B 1 413 ? 13.602 26.438 22.328 1 90.88 413 ASN B O 1
ATOM 8183 N N . ALA B 1 414 ? 14.43 28.219 21.188 1 95.5 414 ALA B N 1
ATOM 8184 C CA . ALA B 1 414 ? 14.117 27.656 19.875 1 95.5 414 ALA B CA 1
ATOM 8185 C C . ALA B 1 414 ? 15.164 26.625 19.453 1 95.5 414 ALA B C 1
ATOM 8187 O O . ALA B 1 414 ? 15 25.953 18.438 1 95.5 414 ALA B O 1
ATOM 8188 N N . THR B 1 415 ? 16.188 26.438 20.25 1 96.31 415 THR B N 1
ATOM 8189 C CA . THR B 1 415 ? 17.359 25.641 19.859 1 96.31 415 THR B CA 1
ATOM 8190 C C . THR B 1 415 ? 16.938 24.234 19.484 1 96.31 415 THR B C 1
ATOM 8192 O O . THR B 1 415 ? 17.391 23.703 18.469 1 96.31 415 THR B O 1
ATOM 8195 N N . PHE B 1 416 ? 16.141 23.594 20.266 1 97.38 416 PHE B N 1
ATOM 8196 C CA . PHE B 1 416 ? 15.703 22.234 20 1 97.38 416 PHE B CA 1
ATOM 8197 C C . PHE B 1 416 ? 15.055 22.141 18.609 1 97.38 416 PHE B C 1
ATOM 8199 O O . PHE B 1 416 ? 15.398 21.266 17.828 1 97.38 416 PHE B O 1
ATOM 8206 N N . TYR B 1 417 ? 14.164 23.031 18.328 1 97.19 417 TYR B N 1
ATOM 8207 C CA . TYR B 1 417 ? 13.391 23 17.094 1 97.19 417 TYR B CA 1
ATOM 8208 C C . TYR B 1 417 ? 14.289 23.266 15.891 1 97.19 417 TYR B C 1
ATOM 8210 O O . TYR B 1 417 ? 14.109 22.672 14.828 1 97.19 417 TYR B O 1
ATOM 8218 N N . ARG B 1 418 ? 15.203 24.109 16.031 1 95.75 418 ARG B N 1
ATOM 8219 C CA . ARG B 1 418 ? 16.141 24.375 14.953 1 95.75 418 ARG B CA 1
ATOM 8220 C C . ARG B 1 418 ? 16.984 23.141 14.641 1 95.75 418 ARG B C 1
ATOM 8222 O O . ARG B 1 418 ? 17.297 22.875 13.477 1 95.75 418 ARG B O 1
ATOM 8229 N N . LEU B 1 419 ? 17.312 22.375 15.68 1 97.75 419 LEU B N 1
ATOM 8230 C CA . LEU B 1 419 ? 18.125 21.172 15.523 1 97.75 419 LEU B CA 1
ATOM 8231 C C . LEU B 1 419 ? 17.391 20.109 14.711 1 97.75 419 LEU B C 1
ATOM 8233 O O . LEU B 1 419 ? 18.016 19.234 14.125 1 97.75 419 LEU B O 1
ATOM 8237 N N . LEU B 1 420 ? 16.062 20.156 14.664 1 98.38 420 LEU B N 1
ATOM 8238 C CA . LEU B 1 420 ? 15.281 19.156 13.953 1 98.38 420 LEU B CA 1
ATOM 8239 C C . LEU B 1 420 ? 15.617 19.141 12.469 1 98.38 420 LEU B C 1
ATOM 8241 O O . LEU B 1 420 ? 15.5 18.109 11.805 1 98.38 420 LEU B O 1
ATOM 8245 N N . ASP B 1 421 ? 16.094 20.281 11.93 1 97.94 421 ASP B N 1
ATOM 8246 C CA . ASP B 1 421 ? 16.5 20.375 10.523 1 97.94 421 ASP B CA 1
ATOM 8247 C C . ASP B 1 421 ? 17.672 19.438 10.219 1 97.94 421 ASP B C 1
ATOM 8249 O O . ASP B 1 421 ? 17.797 18.953 9.094 1 97.94 421 ASP B O 1
ATOM 8253 N N . GLN B 1 422 ? 18.469 19.172 11.234 1 98.12 422 GLN B N 1
ATOM 8254 C CA . GLN B 1 422 ? 19.734 18.453 11.039 1 98.12 422 GLN B CA 1
ATOM 8255 C C . GLN B 1 422 ? 19.5 16.953 10.883 1 98.12 422 GLN B C 1
ATOM 8257 O O . GLN B 1 422 ? 20.391 16.219 10.477 1 98.12 422 GLN B O 1
ATOM 8262 N N . PHE B 1 423 ? 18.328 16.469 11.109 1 98.75 423 PHE B N 1
ATOM 8263 C CA . PHE B 1 423 ? 18.031 15.055 10.875 1 98.75 423 PHE B CA 1
ATOM 8264 C C . PHE B 1 423 ? 18.172 14.711 9.398 1 98.75 423 PHE B C 1
ATOM 8266 O O . PHE B 1 423 ? 18.547 13.594 9.039 1 98.75 423 PHE B O 1
ATOM 8273 N N . ASP B 1 424 ? 17.875 15.797 8.531 1 98.38 424 ASP B N 1
ATOM 8274 C CA . ASP B 1 424 ? 17.781 15.445 7.117 1 98.38 424 ASP B CA 1
ATOM 8275 C C . ASP B 1 424 ? 18.594 16.406 6.258 1 98.38 424 ASP B C 1
ATOM 8277 O O . ASP B 1 424 ? 18.734 16.203 5.055 1 98.38 424 ASP B O 1
ATOM 8281 N N . ASN B 1 425 ? 19.094 17.438 6.84 1 98.06 425 ASN B N 1
ATOM 8282 C CA . ASN B 1 425 ? 19.812 18.438 6.051 1 98.06 425 ASN B CA 1
ATOM 8283 C C . ASN B 1 425 ? 21.328 18.219 6.09 1 98.06 425 ASN B C 1
ATOM 8285 O O . ASN B 1 425 ? 21.984 18.531 7.086 1 98.06 425 ASN B O 1
ATOM 8289 N N . PHE B 1 426 ? 21.844 17.781 4.996 1 97.06 426 PHE B N 1
ATOM 8290 C CA . PHE B 1 426 ? 23.281 17.516 4.875 1 97.06 426 PHE B CA 1
ATOM 8291 C C . PHE B 1 426 ? 23.938 18.516 3.949 1 97.06 426 PHE B C 1
ATOM 8293 O O . PHE B 1 426 ? 25.078 18.328 3.514 1 97.06 426 PHE B O 1
ATOM 8300 N N . THR B 1 427 ? 23.422 19.672 3.354 1 91.38 427 THR B N 1
ATOM 8301 C CA . THR B 1 427 ? 23.938 20.625 2.377 1 91.38 427 THR B CA 1
ATOM 8302 C C . THR B 1 427 ? 24.578 21.828 3.074 1 91.38 427 THR B C 1
ATOM 8304 O O . THR B 1 427 ? 25.281 22.625 2.443 1 91.38 427 THR B O 1
ATOM 8307 N N . SER B 1 428 ? 24.781 22.094 4.277 1 84.62 428 SER B N 1
ATOM 8308 C CA . SER B 1 428 ? 25.203 23.281 5.035 1 84.62 428 SER B CA 1
ATOM 8309 C C . SER B 1 428 ? 24.375 24.5 4.656 1 84.62 428 SER B C 1
ATOM 8311 O O . SER B 1 428 ? 24.656 25.609 5.113 1 84.62 428 SER B O 1
ATOM 8313 N N . LYS B 1 429 ? 23.484 24.406 3.758 1 92.88 429 LYS B N 1
ATOM 8314 C CA . LYS B 1 429 ? 22.547 25.438 3.336 1 92.88 429 LYS B CA 1
ATOM 8315 C C . LYS B 1 429 ? 21.109 24.969 3.547 1 92.88 429 LYS B C 1
ATOM 8317 O O . LYS B 1 429 ? 20.812 24.219 4.484 1 92.88 429 LYS B O 1
ATOM 8322 N N . VAL B 1 430 ? 20.156 25.531 2.73 1 95.69 430 VAL B N 1
ATOM 8323 C CA . VAL B 1 430 ? 18.75 25.156 2.789 1 95.69 430 VAL B CA 1
ATOM 8324 C C . VAL B 1 430 ? 18.547 23.797 2.131 1 95.69 430 VAL B C 1
ATOM 8326 O O . VAL B 1 430 ? 19.094 23.531 1.055 1 95.69 430 VAL B O 1
ATOM 8329 N N . ASN B 1 431 ? 17.875 22.875 2.771 1 96.81 431 ASN B N 1
ATOM 8330 C CA . ASN B 1 431 ? 17.484 21.594 2.199 1 96.81 431 ASN B CA 1
ATOM 8331 C C . ASN B 1 431 ? 16.359 21.75 1.183 1 96.81 431 ASN B C 1
ATOM 8333 O O . ASN B 1 431 ? 15.258 21.234 1.382 1 96.81 431 ASN B O 1
ATOM 8337 N N . VAL B 1 432 ? 16.609 22.344 0.087 1 94.69 432 VAL B N 1
ATOM 8338 C CA . VAL B 1 432 ? 15.633 22.828 -0.894 1 94.69 432 VAL B CA 1
ATOM 8339 C C . VAL B 1 432 ? 14.898 21.641 -1.521 1 94.69 432 VAL B C 1
ATOM 8341 O O . VAL B 1 432 ? 13.719 21.75 -1.859 1 94.69 432 VAL B O 1
ATOM 8344 N N . ASP B 1 433 ? 15.617 20.516 -1.616 1 94.56 433 ASP B N 1
ATOM 8345 C CA . ASP B 1 433 ? 15.047 19.375 -2.324 1 94.56 433 ASP B CA 1
ATOM 8346 C C . ASP B 1 433 ? 14.359 18.422 -1.356 1 94.56 433 ASP B C 1
ATOM 8348 O O . ASP B 1 433 ? 13.906 17.344 -1.758 1 94.56 433 ASP B O 1
ATOM 8352 N N . ALA B 1 434 ? 14.336 18.766 -0.087 1 95.88 434 ALA B N 1
ATOM 8353 C CA . ALA B 1 434 ? 13.625 18.031 0.961 1 95.88 434 ALA B CA 1
ATOM 8354 C C . ALA B 1 434 ? 14.172 16.625 1.115 1 95.88 434 ALA B C 1
ATOM 8356 O O . ALA B 1 434 ? 13.414 15.656 1.224 1 95.88 434 ALA B O 1
ATOM 8357 N N . ASP B 1 435 ? 15.5 16.484 1.02 1 96.94 435 ASP B N 1
ATOM 8358 C CA . ASP B 1 435 ? 16.109 15.195 1.344 1 96.94 435 ASP B CA 1
ATOM 8359 C C . ASP B 1 435 ? 15.594 14.664 2.68 1 96.94 435 ASP B C 1
ATOM 8361 O O . ASP B 1 435 ? 15.398 15.438 3.625 1 96.94 435 ASP B O 1
ATOM 8365 N N . ASN B 1 436 ? 15.336 13.445 2.703 1 97.06 436 ASN B N 1
ATOM 8366 C CA . ASN B 1 436 ? 14.742 12.766 3.85 1 97.06 436 ASN B CA 1
ATOM 8367 C C . ASN B 1 436 ? 15.641 11.648 4.363 1 97.06 436 ASN B C 1
ATOM 8369 O O . ASN B 1 436 ? 15.203 10.5 4.48 1 97.06 436 ASN B O 1
ATOM 8373 N N . VAL B 1 437 ? 16.797 11.945 4.766 1 98.12 437 VAL B N 1
ATOM 8374 C CA . VAL B 1 437 ? 17.859 11 5.039 1 98.12 437 VAL B CA 1
ATOM 8375 C C . VAL B 1 437 ? 17.484 10.125 6.234 1 98.12 437 VAL B C 1
ATOM 8377 O O . VAL B 1 437 ? 17.688 8.906 6.207 1 98.12 437 VAL B O 1
ATOM 8380 N N . SER B 1 438 ? 16.969 10.727 7.305 1 98.75 438 SER B N 1
ATOM 8381 C CA . SER B 1 438 ? 16.609 9.969 8.5 1 98.75 438 SER B CA 1
ATOM 8382 C C . SER B 1 438 ? 15.602 8.875 8.172 1 98.75 438 SER B C 1
ATOM 8384 O O . SER B 1 438 ? 15.758 7.727 8.594 1 98.75 438 SER B O 1
ATOM 8386 N N . LYS B 1 439 ? 14.586 9.203 7.418 1 98.44 439 LYS B N 1
ATOM 8387 C CA . LYS B 1 439 ? 13.547 8.25 7.047 1 98.44 439 LYS B CA 1
ATOM 8388 C C . LYS B 1 439 ? 14.109 7.152 6.145 1 98.44 439 LYS B C 1
ATOM 8390 O O . LYS B 1 439 ? 13.766 5.98 6.297 1 98.44 439 LYS B O 1
ATOM 8395 N N . LEU B 1 440 ? 14.945 7.527 5.133 1 98.31 440 LEU B N 1
ATOM 8396 C CA . LEU B 1 440 ? 15.578 6.562 4.238 1 98.31 440 LEU B CA 1
ATOM 8397 C C . LEU B 1 440 ? 16.375 5.531 5.027 1 98.31 440 LEU B C 1
ATOM 8399 O O . LEU B 1 440 ? 16.234 4.328 4.801 1 98.31 440 LEU B O 1
ATOM 8403 N N . ILE B 1 441 ? 17.141 6.012 5.996 1 98.75 441 ILE B N 1
ATOM 8404 C CA . ILE B 1 441 ? 18 5.113 6.766 1 98.75 441 ILE B CA 1
ATOM 8405 C C . ILE B 1 441 ? 17.141 4.25 7.688 1 98.75 441 ILE B C 1
ATOM 8407 O O . ILE B 1 441 ? 17.344 3.039 7.789 1 98.75 441 ILE B O 1
ATOM 8411 N N . LEU B 1 442 ? 16.156 4.879 8.336 1 98.81 442 LEU B N 1
ATOM 8412 C CA . LEU B 1 442 ? 15.336 4.16 9.297 1 98.81 442 LEU B CA 1
ATOM 8413 C C . LEU B 1 442 ? 14.656 2.963 8.648 1 98.81 442 LEU B C 1
ATOM 8415 O O . LEU B 1 442 ? 14.594 1.88 9.234 1 98.81 442 LEU B O 1
ATOM 8419 N N . TYR B 1 443 ? 14.188 3.119 7.395 1 98.62 443 TYR B N 1
ATOM 8420 C CA . TYR B 1 443 ? 13.328 2.09 6.82 1 98.62 443 TYR B CA 1
ATOM 8421 C C . TYR B 1 443 ? 14.07 1.311 5.734 1 98.62 443 TYR B C 1
ATOM 8423 O O . TYR B 1 443 ? 13.523 0.36 5.168 1 98.62 443 TYR B O 1
ATOM 8431 N N . GLU B 1 444 ? 15.281 1.714 5.387 1 98 444 GLU B N 1
ATOM 8432 C CA . GLU B 1 444 ? 16.078 0.935 4.434 1 98 444 GLU B CA 1
ATOM 8433 C C . GLU B 1 444 ? 16.266 -0.5 4.918 1 98 444 GLU B C 1
ATOM 8435 O O . GLU B 1 444 ? 16.562 -0.731 6.09 1 98 444 GLU B O 1
ATOM 8440 N N . ASP B 1 445 ? 16.031 -1.415 4.07 1 98.25 445 ASP B N 1
ATOM 8441 C CA . ASP B 1 445 ? 16.188 -2.818 4.438 1 98.25 445 ASP B CA 1
ATOM 8442 C C . ASP B 1 445 ? 17.656 -3.162 4.656 1 98.25 445 ASP B C 1
ATOM 8444 O O . ASP B 1 445 ? 18.531 -2.713 3.902 1 98.25 445 ASP B O 1
ATOM 8448 N N . LEU B 1 446 ? 17.938 -4.035 5.562 1 98.38 446 LEU B N 1
ATOM 8449 C CA . LEU B 1 446 ? 19.281 -4.355 5.992 1 98.38 446 LEU B CA 1
ATOM 8450 C C . LEU B 1 446 ? 20.047 -5.094 4.891 1 98.38 446 LEU B C 1
ATOM 8452 O O . LEU B 1 446 ? 21.266 -4.98 4.793 1 98.38 446 LEU B O 1
ATOM 8456 N N . MET B 1 447 ? 19.344 -5.793 4.008 1 96.94 447 MET B N 1
ATOM 8457 C CA . MET B 1 447 ? 20.016 -6.629 3.012 1 96.94 447 MET B CA 1
ATOM 8458 C C . MET B 1 447 ? 19.797 -6.082 1.605 1 96.94 447 MET B C 1
ATOM 8460 O O . MET B 1 447 ? 20.688 -6.172 0.753 1 96.94 447 MET B O 1
ATOM 8464 N N . LEU B 1 448 ? 18.719 -5.469 1.241 1 96.19 448 LEU B N 1
ATOM 8465 C CA . LEU B 1 448 ? 18.328 -5.062 -0.105 1 96.19 448 LEU B CA 1
ATOM 8466 C C . LEU B 1 448 ? 18.812 -3.65 -0.408 1 96.19 448 LEU B C 1
ATOM 8468 O O . LEU B 1 448 ? 18.906 -3.256 -1.573 1 96.19 448 LEU B O 1
ATOM 8472 N N . GLN B 1 449 ? 19.344 -2.979 0.397 1 96.06 449 GLN B N 1
ATOM 8473 C CA . GLN B 1 449 ? 19.828 -1.605 0.523 1 96.06 449 GLN B CA 1
ATOM 8474 C C . GLN B 1 449 ? 19.75 -0.875 -0.815 1 96.06 449 GLN B C 1
ATOM 8476 O O . GLN B 1 449 ? 20.766 -0.729 -1.501 1 96.06 449 GLN B O 1
ATOM 8481 N N . ARG B 1 450 ? 18.672 -0.241 -1.151 1 94.56 450 ARG B N 1
ATOM 8482 C CA . ARG B 1 450 ? 18.406 0.416 -2.428 1 94.56 450 ARG B CA 1
ATOM 8483 C C . ARG B 1 450 ? 18.969 1.833 -2.439 1 94.56 450 ARG B C 1
ATOM 8485 O O . ARG B 1 450 ? 19.156 2.422 -3.506 1 94.56 450 ARG B O 1
ATOM 8492 N N . TYR B 1 451 ? 19.25 2.391 -1.253 1 96.62 451 TYR B N 1
ATOM 8493 C CA . TYR B 1 451 ? 19.75 3.758 -1.175 1 96.62 451 TYR B CA 1
ATOM 8494 C C . TYR B 1 451 ? 21.25 3.773 -0.846 1 96.62 451 TYR B C 1
ATOM 8496 O O . TYR B 1 451 ? 21.797 4.82 -0.507 1 96.62 451 TYR B O 1
ATOM 8504 N N . ARG B 1 452 ? 21.938 2.637 -0.891 1 95.69 452 ARG B N 1
ATOM 8505 C CA . ARG B 1 452 ? 23.344 2.541 -0.523 1 95.69 452 ARG B CA 1
ATOM 8506 C C . ARG B 1 452 ? 24.188 3.516 -1.336 1 95.69 452 ARG B C 1
ATOM 8508 O O . ARG B 1 452 ? 25.016 4.246 -0.78 1 95.69 452 ARG B O 1
ATOM 8515 N N . SER B 1 453 ? 23.922 3.496 -2.652 1 95.88 453 SER B N 1
ATOM 8516 C CA . SER B 1 453 ? 24.641 4.41 -3.525 1 95.88 453 SER B CA 1
ATOM 8517 C C . SER B 1 453 ? 24.328 5.863 -3.189 1 95.88 453 SER B C 1
ATOM 8519 O O . SER B 1 453 ? 25.219 6.719 -3.205 1 95.88 453 SER B O 1
ATOM 8521 N N . ASN B 1 454 ? 23.094 6.172 -2.859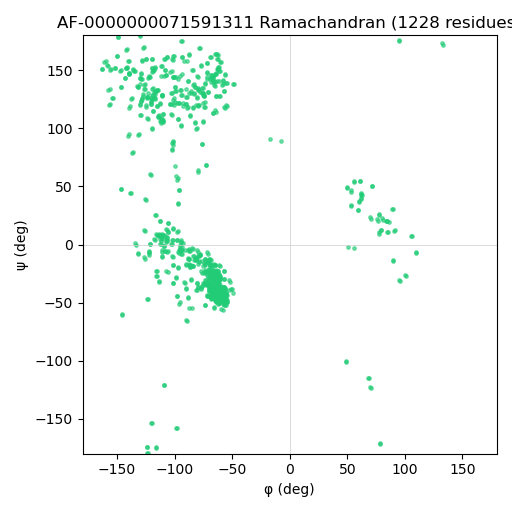 1 96.94 454 ASN B N 1
ATOM 8522 C CA . ASN B 1 454 ? 22.641 7.531 -2.559 1 96.94 454 ASN B CA 1
ATOM 8523 C C . ASN B 1 454 ? 23.266 8.047 -1.261 1 96.94 454 ASN B C 1
ATOM 8525 O O . ASN B 1 454 ? 23.625 9.219 -1.163 1 96.94 454 ASN B O 1
ATOM 8529 N N . LEU B 1 455 ? 23.406 7.156 -0.31 1 97 455 LEU B N 1
ATOM 8530 C CA . LEU B 1 455 ? 23.875 7.527 1.023 1 97 455 LEU B CA 1
ATOM 8531 C C . LEU B 1 455 ? 25.391 7.648 1.059 1 97 455 LEU B C 1
ATOM 8533 O O . LEU B 1 455 ? 25.953 8.227 1.995 1 97 455 LEU B O 1
ATOM 8537 N N . ALA B 1 456 ? 26.078 7.156 0.013 1 95.81 456 ALA B N 1
ATOM 8538 C CA . ALA B 1 456 ? 27.531 7.098 -0.008 1 95.81 456 ALA B CA 1
ATOM 8539 C C . ALA B 1 456 ? 28.141 8.492 -0.133 1 95.81 456 ALA B C 1
ATOM 8541 O O . ALA B 1 456 ? 29.312 8.695 0.161 1 95.81 456 ALA B O 1
ATOM 8542 N N . VAL B 1 457 ? 27.359 9.484 -0.454 1 95 457 VAL B N 1
ATOM 8543 C CA . VAL B 1 457 ? 27.891 10.797 -0.783 1 95 457 VAL B CA 1
ATOM 8544 C C . VAL B 1 457 ? 27.891 11.688 0.46 1 95 457 VAL B C 1
ATOM 8546 O O . VAL B 1 457 ? 28.375 12.82 0.422 1 95 457 VAL B O 1
ATOM 8549 N N . ILE B 1 458 ? 27.359 11.211 1.558 1 96.94 458 ILE B N 1
ATOM 8550 C CA . ILE B 1 458 ? 27.312 12.023 2.773 1 96.94 458 ILE B CA 1
ATOM 8551 C C . ILE B 1 458 ? 27.969 11.266 3.924 1 96.94 458 ILE B C 1
ATOM 8553 O O . ILE B 1 458 ? 28.141 10.039 3.855 1 96.94 458 ILE B O 1
ATOM 8557 N N . ASP B 1 459 ? 28.391 11.992 4.961 1 97.69 459 ASP B N 1
ATOM 8558 C CA . ASP B 1 459 ? 28.953 11.422 6.176 1 97.69 459 ASP B CA 1
ATOM 8559 C C . ASP B 1 459 ? 27.938 11.398 7.305 1 97.69 459 ASP B C 1
ATOM 8561 O O . ASP B 1 459 ? 27.938 12.266 8.188 1 97.69 459 ASP B O 1
ATOM 8565 N N . VAL B 1 460 ? 27.172 10.336 7.414 1 98.19 460 VAL B N 1
ATOM 8566 C CA . VAL B 1 460 ? 26.078 10.203 8.375 1 98.19 460 VAL B CA 1
ATOM 8567 C C . VAL B 1 460 ? 26.641 10.086 9.789 1 98.19 460 VAL B C 1
ATOM 8569 O O . VAL B 1 460 ? 26.094 10.664 10.727 1 98.19 460 VAL B O 1
ATOM 8572 N N . GLU B 1 461 ? 27.719 9.352 9.969 1 98.31 461 GLU B N 1
ATOM 8573 C CA . GLU B 1 461 ? 28.312 9.086 11.281 1 98.31 461 GLU B CA 1
ATOM 8574 C C . GLU B 1 461 ? 28.688 10.383 11.984 1 98.31 461 GLU B C 1
ATOM 8576 O O . GLU B 1 461 ? 28.203 10.664 13.086 1 98.31 461 GLU B O 1
ATOM 8581 N N . ALA B 1 462 ? 29.5 11.172 11.305 1 98.31 462 ALA B N 1
ATOM 8582 C CA . ALA B 1 462 ? 29.969 12.422 11.914 1 98.31 462 ALA B CA 1
ATOM 8583 C C . ALA B 1 462 ? 28.797 13.367 12.172 1 98.31 462 ALA B C 1
ATOM 8585 O O . ALA B 1 462 ? 28.734 14 13.227 1 98.31 462 ALA B O 1
ATOM 8586 N N . HIS B 1 463 ? 27.906 13.469 11.258 1 98.38 463 HIS B N 1
ATOM 8587 C CA . HIS B 1 463 ? 26.766 14.367 11.352 1 98.38 463 HIS B CA 1
ATOM 8588 C C . HIS B 1 463 ? 25.875 14 12.531 1 98.38 463 HIS B C 1
ATOM 8590 O O . HIS B 1 463 ? 25.484 14.875 13.312 1 98.38 463 HIS B O 1
ATOM 8596 N N . TYR B 1 464 ? 25.578 12.727 12.75 1 98.69 464 TYR B N 1
ATOM 8597 C CA . TYR B 1 464 ? 24.641 12.312 13.773 1 98.69 464 TYR B CA 1
ATOM 8598 C C . TYR B 1 464 ? 25.297 12.297 15.148 1 98.69 464 TYR B C 1
ATOM 8600 O O . TYR B 1 464 ? 24.625 12.523 16.156 1 98.69 464 TYR B O 1
ATOM 8608 N N . LEU B 1 465 ? 26.609 11.977 15.188 1 98.69 465 LEU B N 1
ATOM 8609 C CA . LEU B 1 465 ? 27.297 12.125 16.469 1 98.69 465 LEU B CA 1
ATOM 8610 C C . LEU B 1 465 ? 27.234 13.57 16.953 1 98.69 465 LEU B C 1
ATOM 8612 O O . LEU B 1 465 ? 27 13.82 18.125 1 98.69 465 LEU B O 1
ATOM 8616 N N . ASP B 1 466 ? 27.422 14.484 16.047 1 98.44 466 ASP B N 1
ATOM 8617 C CA . ASP B 1 466 ? 27.312 15.898 16.375 1 98.44 466 ASP B CA 1
ATOM 8618 C C . ASP B 1 466 ? 25.891 16.25 16.797 1 98.44 466 ASP B C 1
ATOM 8620 O O . ASP B 1 466 ? 25.688 16.953 17.797 1 98.44 466 ASP B O 1
ATOM 8624 N N . LEU B 1 467 ? 24.875 15.805 16.062 1 98.69 467 LEU B N 1
ATOM 8625 C CA . LEU B 1 467 ? 23.484 16.078 16.359 1 98.69 467 LEU B CA 1
ATOM 8626 C C . LEU B 1 467 ? 23.125 15.539 17.75 1 98.69 467 LEU B C 1
ATOM 8628 O O . LEU B 1 467 ? 22.453 16.219 18.516 1 98.69 467 LEU B O 1
ATOM 8632 N N . MET B 1 468 ? 23.562 14.305 18.047 1 98.69 468 MET B N 1
ATOM 8633 C CA . MET B 1 468 ? 23.25 13.688 19.328 1 98.69 468 MET B CA 1
ATOM 8634 C C . MET B 1 468 ? 23.859 14.492 20.484 1 98.69 468 MET B C 1
ATOM 8636 O O . MET B 1 468 ? 23.219 14.664 21.516 1 98.69 468 MET B O 1
ATOM 8640 N N . THR B 1 469 ? 25.062 15 20.25 1 98.62 469 THR B N 1
ATOM 8641 C CA . THR B 1 469 ? 25.703 15.844 21.25 1 98.62 469 THR B CA 1
ATOM 8642 C C . THR B 1 469 ? 24.906 17.109 21.484 1 98.62 469 THR B C 1
ATOM 8644 O O . THR B 1 469 ? 24.703 17.516 22.641 1 98.62 469 THR B O 1
ATOM 8647 N N . LYS B 1 470 ? 24.453 17.719 20.484 1 98.44 470 LYS B N 1
ATOM 8648 C CA . LYS B 1 470 ? 23.672 18.953 20.578 1 98.44 470 LYS B CA 1
ATOM 8649 C C . LYS B 1 470 ? 22.312 18.688 21.219 1 98.44 470 LYS B C 1
ATOM 8651 O O . LYS B 1 470 ? 21.844 19.484 22.047 1 98.44 470 LYS B O 1
ATOM 8656 N N . LEU B 1 471 ? 21.672 17.578 20.875 1 98.19 471 LEU B N 1
ATOM 8657 C CA . LEU B 1 471 ? 20.359 17.234 21.422 1 98.19 471 LEU B CA 1
ATOM 8658 C C . LEU B 1 471 ? 20.438 17 22.922 1 98.19 471 LEU B C 1
ATOM 8660 O O . LEU B 1 471 ? 19.469 17.25 23.641 1 98.19 471 LEU B O 1
ATOM 8664 N N . ASP B 1 472 ? 21.578 16.547 23.359 1 97.19 472 ASP B N 1
ATOM 8665 C CA . ASP B 1 472 ? 21.75 16.266 24.781 1 97.19 472 ASP B CA 1
ATOM 8666 C C . ASP B 1 472 ? 21.766 17.562 25.609 1 97.19 472 ASP B C 1
ATOM 8668 O O . ASP B 1 472 ? 21.609 17.516 26.828 1 97.19 472 ASP B O 1
ATOM 8672 N N . GLN B 1 473 ? 21.891 18.719 24.938 1 95.94 473 GLN B N 1
ATOM 8673 C CA . GLN B 1 473 ? 22.062 19.984 25.641 1 95.94 473 GLN B CA 1
ATOM 8674 C C . GLN B 1 473 ? 20.797 20.828 25.578 1 95.94 473 GLN B C 1
ATOM 8676 O O . GLN B 1 473 ? 20.75 21.922 26.141 1 95.94 473 GLN B O 1
ATOM 8681 N N . VAL B 1 474 ? 19.797 20.281 24.984 1 95.62 474 VAL B N 1
ATOM 8682 C CA . VAL B 1 474 ? 18.609 21.109 24.781 1 95.62 474 VAL B CA 1
ATOM 8683 C C . VAL B 1 474 ? 17.734 21.094 26.016 1 95.62 474 VAL B C 1
ATOM 8685 O O . VAL B 1 474 ? 17.75 20.109 26.781 1 95.62 474 VAL B O 1
ATOM 8688 N N . HIS B 1 475 ? 17.016 22.156 26.25 1 89.38 475 HIS B N 1
ATOM 8689 C CA . HIS B 1 475 ? 16.016 22.297 27.312 1 89.38 475 HIS B CA 1
ATOM 8690 C C . HIS B 1 475 ? 14.688 22.797 26.75 1 89.38 475 HIS B C 1
ATOM 8692 O O . HIS B 1 475 ? 14.664 23.781 25.984 1 89.38 475 HIS B O 1
ATOM 8698 N N . VAL B 1 476 ? 13.633 22.031 27.047 1 91.38 476 VAL B N 1
ATOM 8699 C CA . VAL B 1 476 ? 12.297 22.391 26.578 1 91.38 476 VAL B CA 1
ATOM 8700 C C . VAL B 1 476 ? 11.328 22.406 27.766 1 91.38 476 VAL B C 1
ATOM 8702 O O . VAL B 1 476 ? 11.672 21.984 28.859 1 91.38 476 VAL B O 1
ATOM 8705 N N . HIS B 1 477 ? 10.07 22.953 27.531 1 88.56 477 HIS B N 1
ATOM 8706 C CA . HIS B 1 477 ? 8.992 22.875 28.516 1 88.56 477 HIS B CA 1
ATOM 8707 C C . HIS B 1 477 ? 8.648 21.422 28.828 1 88.56 477 HIS B C 1
ATOM 8709 O O . HIS B 1 477 ? 8.914 20.516 28.016 1 88.56 477 HIS B O 1
ATOM 8715 N N . GLN B 1 478 ? 8.07 21.25 29.984 1 89.06 478 GLN B N 1
ATOM 8716 C CA . GLN B 1 478 ? 7.711 19.906 30.453 1 89.06 478 GLN B CA 1
ATOM 8717 C C . GLN B 1 478 ? 6.801 19.203 29.453 1 89.06 478 GLN B C 1
ATOM 8719 O O . GLN B 1 478 ? 6.926 18 29.234 1 89.06 478 GLN B O 1
ATOM 8724 N N . GLU B 1 479 ? 5.949 19.906 28.844 1 90.31 479 GLU B N 1
ATOM 8725 C CA . GLU B 1 479 ? 4.965 19.312 27.938 1 90.31 479 GLU B CA 1
ATOM 8726 C C . GLU B 1 479 ? 5.629 18.781 26.672 1 90.31 479 GLU B C 1
ATOM 8728 O O . GLU B 1 479 ? 5.051 17.953 25.969 1 90.31 479 GLU B O 1
ATOM 8733 N N . ASN B 1 480 ? 6.84 19.188 26.359 1 94.56 480 ASN B N 1
ATOM 8734 C CA . ASN B 1 480 ? 7.535 18.781 25.156 1 94.56 480 ASN B CA 1
ATOM 8735 C C . ASN B 1 480 ? 8.648 17.781 25.453 1 94.56 480 ASN B C 1
ATOM 8737 O O . ASN B 1 480 ? 9.398 17.406 24.547 1 94.56 480 ASN B O 1
ATOM 8741 N N . GLN B 1 481 ? 8.758 17.344 26.688 1 96.31 481 GLN B N 1
ATOM 8742 C CA . GLN B 1 481 ? 9.859 16.484 27.109 1 96.31 481 GLN B CA 1
ATOM 8743 C C . GLN B 1 481 ? 9.805 15.125 26.406 1 96.31 481 GLN B C 1
ATOM 8745 O O . GLN B 1 481 ? 10.844 14.562 26.047 1 96.31 481 GLN B O 1
ATOM 8750 N N . LEU B 1 482 ? 8.586 14.539 26.234 1 97.62 482 LEU B N 1
ATOM 8751 C CA . LEU B 1 482 ? 8.461 13.273 25.531 1 97.62 482 LEU B CA 1
ATOM 8752 C C . LEU B 1 482 ? 8.953 13.398 24.094 1 97.62 482 LEU B C 1
ATOM 8754 O O . LEU B 1 482 ? 9.508 12.445 23.531 1 97.62 482 LEU B O 1
ATOM 8758 N N . MET B 1 483 ? 8.711 14.531 23.469 1 98.19 483 MET B N 1
ATOM 8759 C CA . MET B 1 483 ? 9.164 14.75 22.094 1 98.19 483 MET B CA 1
ATOM 8760 C C . MET B 1 483 ? 10.688 14.75 22.031 1 98.19 483 MET B C 1
ATOM 8762 O O . MET B 1 483 ? 11.266 14.172 21.109 1 98.19 483 MET B O 1
ATOM 8766 N N . VAL B 1 484 ? 11.352 15.391 23 1 98.12 484 VAL B N 1
ATOM 8767 C CA . VAL B 1 484 ? 12.805 15.414 23.047 1 98.12 484 VAL B CA 1
ATOM 8768 C C . VAL B 1 484 ? 13.336 13.992 23.219 1 98.12 484 VAL B C 1
ATOM 8770 O O . VAL B 1 484 ? 14.297 13.586 22.562 1 98.12 484 VAL B O 1
ATOM 8773 N N . THR B 1 485 ? 12.703 13.227 24.125 1 98.5 485 THR B N 1
ATOM 8774 C CA . THR B 1 485 ? 13.078 11.836 24.344 1 98.5 485 THR B CA 1
ATOM 8775 C C . THR B 1 485 ? 12.977 11.047 23.031 1 98.5 485 THR B C 1
ATOM 8777 O O . THR B 1 485 ? 13.883 10.281 22.703 1 98.5 485 THR B O 1
ATOM 8780 N N . PHE B 1 486 ? 11.945 11.234 22.328 1 98.75 486 PHE B N 1
ATOM 8781 C CA . PHE B 1 486 ? 11.711 10.562 21.062 1 98.75 486 PHE B CA 1
ATOM 8782 C C . PHE B 1 486 ? 12.805 10.914 20.062 1 98.75 486 PHE B C 1
ATOM 8784 O O . PHE B 1 486 ? 13.391 10.023 19.438 1 98.75 486 PHE B O 1
ATOM 8791 N N . TYR B 1 487 ? 13.109 12.18 19.875 1 98.88 487 TYR B N 1
ATOM 8792 C CA . TYR B 1 487 ? 14.062 12.586 18.844 1 98.88 487 TYR B CA 1
ATOM 8793 C C . TYR B 1 487 ? 15.477 12.18 19.234 1 98.88 487 TYR B C 1
ATOM 8795 O O . TYR B 1 487 ? 16.297 11.867 18.359 1 98.88 487 TYR B O 1
ATOM 8803 N N . LYS B 1 488 ? 15.828 12.203 20.547 1 98.81 488 LYS B N 1
ATOM 8804 C CA . LYS B 1 488 ? 17.109 11.664 20.969 1 98.81 488 LYS B CA 1
ATOM 8805 C C . LYS B 1 488 ? 17.25 10.188 20.594 1 98.81 488 LYS B C 1
ATOM 8807 O O . LYS B 1 488 ? 18.266 9.766 20.062 1 98.81 488 LYS B O 1
ATOM 8812 N N . GLN B 1 489 ? 16.188 9.461 20.844 1 98.88 489 GLN B N 1
ATOM 8813 C CA . GLN B 1 489 ? 16.203 8.039 20.516 1 98.88 489 GLN B CA 1
ATOM 8814 C C . GLN B 1 489 ? 16.203 7.82 19.016 1 98.88 489 GLN B C 1
ATOM 8816 O O . GLN B 1 489 ? 16.828 6.883 18.516 1 98.88 489 GLN B O 1
ATOM 8821 N N . LEU B 1 490 ? 15.438 8.648 18.266 1 98.94 490 LEU B N 1
ATOM 8822 C CA . LEU B 1 490 ? 15.438 8.555 16.812 1 98.94 490 LEU B CA 1
ATOM 8823 C C . LEU B 1 490 ? 16.844 8.758 16.25 1 98.94 490 LEU B C 1
ATOM 8825 O O . LEU B 1 490 ? 17.281 8.008 15.375 1 98.94 490 LEU B O 1
ATOM 8829 N N . ALA B 1 491 ? 17.516 9.789 16.734 1 98.94 491 ALA B N 1
ATOM 8830 C CA . ALA B 1 491 ? 18.891 10.047 16.281 1 98.94 491 ALA B CA 1
ATOM 8831 C C . ALA B 1 491 ? 19.797 8.852 16.562 1 98.94 491 ALA B C 1
ATOM 8833 O O . ALA B 1 491 ? 20.562 8.438 15.688 1 98.94 491 ALA B O 1
ATOM 8834 N N . ARG B 1 492 ? 19.688 8.305 17.734 1 98.81 492 ARG B N 1
ATOM 8835 C CA . ARG B 1 492 ? 20.469 7.121 18.078 1 98.81 492 ARG B CA 1
ATOM 8836 C C . ARG B 1 492 ? 20.141 5.949 17.172 1 98.81 492 ARG B C 1
ATOM 8838 O O . ARG B 1 492 ? 21.031 5.242 16.703 1 98.81 492 ARG B O 1
ATOM 8845 N N . THR B 1 493 ? 18.875 5.742 16.938 1 98.94 493 THR B N 1
ATOM 8846 C CA . THR B 1 493 ? 18.422 4.629 16.109 1 98.94 493 THR B CA 1
ATOM 8847 C C . THR B 1 493 ? 18.938 4.766 14.68 1 98.94 493 THR B C 1
ATOM 8849 O O . THR B 1 493 ? 19.391 3.787 14.078 1 98.94 493 THR B O 1
ATOM 8852 N N . VAL B 1 494 ? 18.812 5.992 14.117 1 98.88 494 VAL B N 1
ATOM 8853 C CA . VAL B 1 494 ? 19.281 6.223 12.758 1 98.88 494 VAL B CA 1
ATOM 8854 C C . VAL B 1 494 ? 20.781 5.91 12.672 1 98.88 494 VAL B C 1
ATOM 8856 O O . VAL B 1 494 ? 21.219 5.266 11.719 1 98.88 494 VAL B O 1
ATOM 8859 N N . LEU B 1 495 ? 21.562 6.34 13.656 1 98.81 495 LEU B N 1
ATOM 8860 C CA . LEU B 1 495 ? 23 6.105 13.656 1 98.81 495 LEU B CA 1
ATOM 8861 C C . LEU B 1 495 ? 23.312 4.613 13.734 1 98.81 495 LEU B C 1
ATOM 8863 O O . LEU B 1 495 ? 24.109 4.098 12.953 1 98.81 495 LEU B O 1
ATOM 8867 N N . VAL B 1 496 ? 22.656 3.932 14.656 1 98.69 496 VAL B N 1
ATOM 8868 C CA . VAL B 1 496 ? 22.922 2.512 14.859 1 98.69 496 VAL B CA 1
ATOM 8869 C C . VAL B 1 496 ? 22.469 1.718 13.641 1 98.69 496 VAL B C 1
ATOM 8871 O O . VAL B 1 496 ? 23.109 0.735 13.258 1 98.69 496 VAL B O 1
ATOM 8874 N N . LYS B 1 497 ? 21.391 2.115 13.07 1 98.69 497 LYS B N 1
ATOM 8875 C CA . LYS B 1 497 ? 20.906 1.482 11.852 1 98.69 497 LYS B CA 1
ATOM 8876 C C . LYS B 1 497 ? 21.891 1.68 10.703 1 98.69 497 LYS B C 1
ATOM 8878 O O . LYS B 1 497 ? 22.156 0.751 9.938 1 98.69 497 LYS B O 1
ATOM 8883 N N . GLN B 1 498 ? 22.344 2.887 10.547 1 98.56 498 GLN B N 1
ATOM 8884 C CA . GLN B 1 498 ? 23.344 3.168 9.523 1 98.56 498 GLN B CA 1
ATOM 8885 C C . GLN B 1 498 ? 24.562 2.277 9.695 1 98.56 498 GLN B C 1
ATOM 8887 O O . GLN B 1 498 ? 25.109 1.77 8.711 1 98.56 498 GLN B O 1
ATOM 8892 N N . ARG B 1 499 ? 25.062 2.078 10.891 1 98.5 499 ARG B N 1
ATOM 8893 C CA . ARG B 1 499 ? 26.188 1.204 11.18 1 98.5 499 ARG B CA 1
ATOM 8894 C C . ARG B 1 499 ? 25.875 -0.243 10.82 1 98.5 499 ARG B C 1
ATOM 8896 O O . ARG B 1 499 ? 26.703 -0.952 10.266 1 98.5 499 ARG B O 1
ATOM 8903 N N . ALA B 1 500 ? 24.656 -0.678 11.156 1 98.69 500 ALA B N 1
ATOM 8904 C CA . ALA B 1 500 ? 24.234 -2.031 10.805 1 98.69 500 ALA B CA 1
ATOM 8905 C C . ALA B 1 500 ? 24.203 -2.227 9.297 1 98.69 500 ALA B C 1
ATOM 8907 O O . ALA B 1 500 ? 24.641 -3.262 8.789 1 98.69 500 ALA B O 1
ATOM 8908 N N . LEU B 1 501 ? 23.656 -1.247 8.547 1 98.44 501 LEU B N 1
ATOM 8909 C CA . LEU B 1 501 ? 23.641 -1.309 7.09 1 98.44 501 LEU B CA 1
ATOM 8910 C C . LEU B 1 501 ? 25.031 -1.52 6.527 1 98.44 501 LEU B C 1
ATOM 8912 O O . LEU B 1 501 ? 25.234 -2.373 5.66 1 98.44 501 LEU B O 1
ATOM 8916 N N . LYS B 1 502 ? 26.016 -0.834 7.027 1 96.62 502 LYS B N 1
ATOM 8917 C CA . LYS B 1 502 ? 27.391 -0.88 6.527 1 96.62 502 LYS B CA 1
ATOM 8918 C C . LYS B 1 502 ? 28.031 -2.238 6.805 1 96.62 502 LYS B C 1
ATOM 8920 O O . LYS B 1 502 ? 28.688 -2.809 5.934 1 96.62 502 LYS B O 1
ATOM 8925 N N . VAL B 1 503 ? 27.812 -2.744 8 1 96.31 503 VAL B N 1
ATOM 8926 C CA . VAL B 1 503 ? 28.484 -3.977 8.391 1 96.31 503 VAL B CA 1
ATOM 8927 C C . VAL B 1 503 ? 27.828 -5.168 7.695 1 96.31 503 VAL B C 1
ATOM 8929 O O . VAL B 1 503 ? 28.5 -6.145 7.352 1 96.31 503 VAL B O 1
ATOM 8932 N N . VAL B 1 504 ? 26.547 -5.125 7.469 1 97.31 504 VAL B N 1
ATOM 8933 C CA . VAL B 1 504 ? 25.828 -6.23 6.832 1 97.31 504 VAL B CA 1
ATOM 8934 C C . VAL B 1 504 ? 26.281 -6.359 5.375 1 97.31 504 VAL B C 1
ATOM 8936 O O . VAL B 1 504 ? 26.516 -7.469 4.887 1 97.31 504 VAL B O 1
ATOM 8939 N N . VAL B 1 505 ? 26.375 -5.266 4.641 1 93.69 505 VAL B N 1
ATOM 8940 C CA . VAL B 1 505 ? 26.734 -5.332 3.227 1 93.69 505 VAL B CA 1
ATOM 8941 C C . VAL B 1 505 ? 28.156 -5.867 3.076 1 93.69 505 VAL B C 1
ATOM 8943 O O . VAL B 1 505 ? 28.484 -6.488 2.062 1 93.69 505 VAL B O 1
ATOM 8946 N N . ALA B 1 506 ? 29 -5.688 4.062 1 92.56 506 ALA B N 1
ATOM 8947 C CA . ALA B 1 506 ? 30.391 -6.152 4.023 1 92.56 506 ALA B CA 1
ATOM 8948 C C . ALA B 1 506 ? 30.453 -7.676 3.982 1 92.56 506 ALA B C 1
ATOM 8950 O O . ALA B 1 506 ? 31.484 -8.25 3.625 1 92.56 506 ALA B O 1
ATOM 8951 N N . LEU B 1 507 ? 29.344 -8.328 4.324 1 94.12 507 LEU B N 1
ATOM 8952 C CA . LEU B 1 507 ? 29.297 -9.781 4.277 1 94.12 507 LEU B CA 1
ATOM 8953 C C . LEU B 1 507 ? 29.328 -10.281 2.838 1 94.12 507 LEU B C 1
ATOM 8955 O O . LEU B 1 507 ? 29.562 -11.469 2.594 1 94.12 507 LEU B O 1
ATOM 8959 N N . ALA B 1 508 ? 29.031 -9.438 1.87 1 88.69 508 ALA B N 1
ATOM 8960 C CA . ALA B 1 508 ? 29.062 -9.805 0.456 1 88.69 508 ALA B CA 1
ATOM 8961 C C . ALA B 1 508 ? 30.5 -10.055 -0.013 1 88.69 508 ALA B C 1
ATOM 8963 O O . ALA B 1 508 ? 30.719 -10.688 -1.051 1 88.69 508 ALA B O 1
ATOM 8964 N N . ASP B 1 509 ? 31.406 -9.594 0.745 1 85.81 509 ASP B N 1
ATOM 8965 C CA . ASP B 1 509 ? 32.812 -9.719 0.344 1 85.81 509 ASP B CA 1
ATOM 8966 C C . ASP B 1 509 ? 33.281 -11.164 0.459 1 85.81 509 ASP B C 1
ATOM 8968 O O . ASP B 1 509 ? 32.844 -11.906 1.337 1 85.81 509 ASP B O 1
ATOM 8972 N N . SER B 1 510 ? 34.125 -11.656 -0.416 1 73 510 SER B N 1
ATOM 8973 C CA . SER B 1 510 ? 34.594 -13.031 -0.555 1 73 510 SER B CA 1
ATOM 8974 C C . SER B 1 510 ? 35.438 -13.453 0.635 1 73 510 SER B C 1
ATOM 8976 O O . SER B 1 510 ? 35.531 -14.641 0.948 1 73 510 SER B O 1
ATOM 8978 N N . ASP B 1 511 ? 36.094 -12.617 1.258 1 75.38 511 ASP B N 1
ATOM 8979 C CA . ASP B 1 511 ? 37.031 -13 2.305 1 75.38 511 ASP B CA 1
ATOM 8980 C C . ASP B 1 511 ? 36.406 -12.875 3.688 1 75.38 511 ASP B C 1
ATOM 8982 O O . ASP B 1 511 ? 37.094 -12.523 4.656 1 75.38 511 ASP B O 1
ATOM 8986 N N . VAL B 1 512 ? 35.219 -13.156 3.686 1 70.94 512 VAL B N 1
ATOM 8987 C CA . VAL B 1 512 ? 34.5 -12.922 4.941 1 70.94 512 VAL B CA 1
ATOM 8988 C C . VAL B 1 512 ? 34.844 -14.023 5.941 1 70.94 512 VAL B C 1
ATOM 8990 O O . VAL B 1 512 ? 34.781 -15.211 5.602 1 70.94 512 VAL B O 1
ATOM 8993 N N . THR B 1 513 ? 35.188 -13.57 7.094 1 78.12 513 THR B N 1
ATOM 8994 C CA . THR B 1 513 ? 35.562 -14.414 8.227 1 78.12 513 THR B CA 1
ATOM 8995 C C . THR B 1 513 ? 34.406 -14.531 9.203 1 78.12 513 THR B C 1
ATOM 8997 O O . THR B 1 513 ? 33.406 -13.805 9.094 1 78.12 513 THR B O 1
ATOM 9000 N N . LYS B 1 514 ? 34.5 -15.5 10.008 1 86.88 514 LYS B N 1
ATOM 9001 C CA . LYS B 1 514 ? 33.562 -15.656 11.109 1 86.88 514 LYS B CA 1
ATOM 9002 C C . LYS B 1 514 ? 33.469 -14.383 11.945 1 86.88 514 LYS B C 1
ATOM 9004 O O . LYS B 1 514 ? 32.406 -14.031 12.453 1 86.88 514 LYS B O 1
ATOM 9009 N N . LEU B 1 515 ? 34.5 -13.688 11.992 1 87.06 515 LEU B N 1
ATOM 9010 C CA . LEU B 1 515 ? 34.562 -12.453 12.773 1 87.06 515 LEU B CA 1
ATOM 9011 C C . LEU B 1 515 ? 33.656 -11.383 12.172 1 87.06 515 LEU B C 1
ATOM 9013 O O . LEU B 1 515 ? 33 -10.633 12.898 1 87.06 515 LEU B O 1
ATOM 9017 N N . ARG B 1 516 ? 33.625 -11.258 10.945 1 90.31 516 ARG B N 1
ATOM 9018 C CA . ARG B 1 516 ? 32.781 -10.281 10.266 1 90.31 516 ARG B CA 1
ATOM 9019 C C . ARG B 1 516 ? 31.297 -10.633 10.445 1 90.31 516 ARG B C 1
ATOM 9021 O O . ARG B 1 516 ? 30.453 -9.734 10.57 1 90.31 516 ARG B O 1
ATOM 9028 N N . ALA B 1 517 ? 31.031 -11.898 10.43 1 93.88 517 ALA B N 1
ATOM 9029 C CA . ALA B 1 517 ? 29.656 -12.344 10.68 1 93.88 517 ALA B CA 1
ATOM 9030 C C . ALA B 1 517 ? 29.203 -11.977 12.086 1 93.88 517 ALA B C 1
ATOM 9032 O O . ALA B 1 517 ? 28.078 -11.539 12.289 1 93.88 517 ALA B O 1
ATOM 9033 N N . ASP B 1 518 ? 30.062 -12.164 13.023 1 95.44 518 ASP B N 1
ATOM 9034 C CA . ASP B 1 518 ? 29.766 -11.828 14.406 1 95.44 518 ASP B CA 1
ATOM 9035 C C . ASP B 1 518 ? 29.547 -10.32 14.57 1 95.44 518 ASP B C 1
ATOM 9037 O O . ASP B 1 518 ? 28.672 -9.891 15.32 1 95.44 518 ASP B O 1
ATOM 9041 N N . SER B 1 519 ? 30.391 -9.578 13.93 1 95.44 519 SER B N 1
ATOM 9042 C CA . SER B 1 519 ? 30.234 -8.125 13.953 1 95.44 519 SER B CA 1
ATOM 9043 C C . SER B 1 519 ? 28.906 -7.695 13.359 1 95.44 519 SER B C 1
ATOM 9045 O O . SER B 1 519 ? 28.25 -6.785 13.875 1 95.44 519 SER B O 1
ATOM 9047 N N . ALA B 1 520 ? 28.547 -8.312 12.281 1 96.94 520 ALA B N 1
ATOM 9048 C CA . ALA B 1 520 ? 27.266 -8.008 11.648 1 96.94 520 ALA B CA 1
ATOM 9049 C C . ALA B 1 520 ? 26.109 -8.367 12.562 1 96.94 520 ALA B C 1
ATOM 9051 O O . ALA B 1 520 ? 25.156 -7.586 12.711 1 96.94 520 ALA B O 1
ATOM 9052 N N . ARG B 1 521 ? 26.172 -9.531 13.203 1 97.19 521 ARG B N 1
ATOM 9053 C CA . ARG B 1 521 ? 25.125 -9.961 14.133 1 97.19 521 ARG B CA 1
ATOM 9054 C C . ARG B 1 521 ? 24.984 -8.977 15.281 1 97.19 521 ARG B C 1
ATOM 9056 O O . ARG B 1 521 ? 23.875 -8.625 15.672 1 97.19 521 ARG B O 1
ATOM 9063 N N . ALA B 1 522 ? 26.109 -8.562 15.797 1 98 522 ALA B N 1
ATOM 9064 C CA . ALA B 1 522 ? 26.109 -7.629 16.922 1 98 522 ALA B CA 1
ATOM 9065 C C . ALA B 1 522 ? 25.5 -6.289 16.516 1 98 522 ALA B C 1
ATOM 9067 O O . ALA B 1 522 ? 24.75 -5.684 17.281 1 98 522 ALA B O 1
ATOM 9068 N N . ALA B 1 523 ? 25.891 -5.809 15.352 1 98.5 523 ALA B N 1
ATOM 9069 C CA . ALA B 1 523 ? 25.359 -4.539 14.859 1 98.5 523 ALA B CA 1
ATOM 9070 C C . ALA B 1 523 ? 23.844 -4.625 14.641 1 98.5 523 ALA B C 1
ATOM 9072 O O . ALA B 1 523 ? 23.109 -3.689 14.961 1 98.5 523 ALA B O 1
ATOM 9073 N N . VAL B 1 524 ? 23.406 -5.742 14.086 1 98.81 524 VAL B N 1
ATOM 9074 C CA . VAL B 1 524 ? 21.984 -5.941 13.836 1 98.81 524 VAL B CA 1
ATOM 9075 C C . VAL B 1 524 ? 21.234 -6.023 15.164 1 98.81 524 VAL B C 1
ATOM 9077 O O . VAL B 1 524 ? 20.141 -5.477 15.297 1 98.81 524 VAL B O 1
ATOM 9080 N N . THR B 1 525 ? 21.781 -6.688 16.141 1 98.69 525 THR B N 1
ATOM 9081 C CA . THR B 1 525 ? 21.188 -6.781 17.469 1 98.69 525 THR B CA 1
ATOM 9082 C C . THR B 1 525 ? 21.062 -5.402 18.109 1 98.69 525 THR B C 1
ATOM 9084 O O . THR B 1 525 ? 20.047 -5.074 18.703 1 98.69 525 THR B O 1
ATOM 9087 N N . SER B 1 526 ? 22.141 -4.609 17.984 1 98.75 526 SER B N 1
ATOM 9088 C CA . SER B 1 526 ? 22.094 -3.24 18.5 1 98.75 526 SER B CA 1
ATOM 9089 C C . SER B 1 526 ? 21 -2.43 17.812 1 98.75 526 SER B C 1
ATOM 9091 O O . SER B 1 526 ? 20.297 -1.651 18.469 1 98.75 526 SER B O 1
ATOM 9093 N N . CYS B 1 527 ? 20.906 -2.584 16.516 1 98.81 527 CYS B N 1
ATOM 9094 C CA . CYS B 1 527 ? 19.844 -1.921 15.758 1 98.81 527 CYS B CA 1
ATOM 9095 C C . CYS B 1 527 ? 18.469 -2.346 16.25 1 98.81 527 CYS B C 1
ATOM 9097 O O . CYS B 1 527 ? 17.594 -1.506 16.453 1 98.81 527 CYS B O 1
ATOM 9099 N N . GLN B 1 528 ? 18.281 -3.666 16.438 1 98.88 528 GLN B N 1
ATOM 9100 C CA . GLN B 1 528 ? 17.016 -4.195 16.938 1 98.88 528 GLN B CA 1
ATOM 9101 C C . GLN B 1 528 ? 16.625 -3.547 18.266 1 98.88 528 GLN B C 1
ATOM 9103 O O . GLN B 1 528 ? 15.477 -3.115 18.438 1 98.88 528 GLN B O 1
ATOM 9108 N N . HIS B 1 529 ? 17.547 -3.439 19.172 1 98.88 529 HIS B N 1
ATOM 9109 C CA . HIS B 1 529 ? 17.281 -2.852 20.484 1 98.88 529 HIS B CA 1
ATOM 9110 C C . HIS B 1 529 ? 16.922 -1.375 20.359 1 98.88 529 HIS B C 1
ATOM 9112 O O . HIS B 1 529 ? 16.031 -0.891 21.062 1 98.88 529 HIS B O 1
ATOM 9118 N N . ALA B 1 530 ? 17.656 -0.667 19.531 1 98.88 530 ALA B N 1
ATOM 9119 C CA . ALA B 1 530 ? 17.375 0.751 19.328 1 98.88 530 ALA B CA 1
ATOM 9120 C C . ALA B 1 530 ? 15.969 0.953 18.75 1 98.88 530 ALA B C 1
ATOM 9122 O O . ALA B 1 530 ? 15.258 1.877 19.156 1 98.88 530 ALA B O 1
ATOM 9123 N N . LEU B 1 531 ? 15.594 0.105 17.812 1 98.94 531 LEU B N 1
ATOM 9124 C CA . LEU B 1 531 ? 14.273 0.169 17.203 1 98.94 531 LEU B CA 1
ATOM 9125 C C . LEU B 1 531 ? 13.188 -0.107 18.234 1 98.94 531 LEU B C 1
ATOM 9127 O O . LEU B 1 531 ? 12.141 0.543 18.234 1 98.94 531 LEU B O 1
ATOM 9131 N N . GLU B 1 532 ? 13.383 -1.091 19.078 1 98.88 532 GLU B N 1
ATOM 9132 C CA . GLU B 1 532 ? 12.414 -1.418 20.125 1 98.88 532 GLU B CA 1
ATOM 9133 C C . GLU B 1 532 ? 12.188 -0.231 21.062 1 98.88 532 GLU B C 1
ATOM 9135 O O . GLU B 1 532 ? 11.047 0.076 21.422 1 98.88 532 GLU B O 1
ATOM 9140 N N . GLN B 1 533 ? 13.273 0.405 21.438 1 98.88 533 GLN B N 1
ATOM 9141 C CA . GLN B 1 533 ? 13.156 1.58 22.297 1 98.88 533 GLN B CA 1
ATOM 9142 C C . GLN B 1 533 ? 12.461 2.725 21.562 1 98.88 533 GLN B C 1
ATOM 9144 O O . GLN B 1 533 ? 11.633 3.432 22.141 1 98.88 533 GLN B O 1
ATOM 9149 N N . LEU B 1 534 ? 12.828 2.916 20.328 1 98.94 534 LEU B N 1
ATOM 9150 C CA . LEU B 1 534 ? 12.188 3.959 19.531 1 98.94 534 LEU B CA 1
ATOM 9151 C C . LEU B 1 534 ? 10.68 3.746 19.469 1 98.94 534 LEU B C 1
ATOM 9153 O O . LEU B 1 534 ? 9.914 4.699 19.594 1 98.94 534 LEU B O 1
ATOM 9157 N N . LEU B 1 535 ? 10.266 2.49 19.25 1 98.88 535 LEU B N 1
ATOM 9158 C CA . LEU B 1 535 ? 8.844 2.166 19.172 1 98.88 535 LEU B CA 1
ATOM 9159 C C . LEU B 1 535 ? 8.133 2.529 20.469 1 98.88 535 LEU B C 1
ATOM 9161 O O . LEU B 1 535 ? 7.035 3.098 20.453 1 98.88 535 LEU B O 1
ATOM 9165 N N . ARG B 1 536 ? 8.719 2.275 21.594 1 98.69 536 ARG B N 1
ATOM 9166 C CA . ARG B 1 536 ? 8.125 2.582 22.891 1 98.69 536 ARG B CA 1
ATOM 9167 C C . ARG B 1 536 ? 8.008 4.09 23.094 1 98.69 536 ARG B C 1
ATOM 9169 O O . ARG B 1 536 ? 6.965 4.582 23.531 1 98.69 536 ARG B O 1
ATOM 9176 N N . ASP B 1 537 ? 9.078 4.793 22.766 1 98.75 537 ASP B N 1
ATOM 9177 C CA . ASP B 1 537 ? 9.07 6.246 22.922 1 98.75 537 ASP B CA 1
ATOM 9178 C C . ASP B 1 537 ? 8.055 6.891 21.984 1 98.75 537 ASP B C 1
ATOM 9180 O O . ASP B 1 537 ? 7.363 7.84 22.375 1 98.75 537 ASP B O 1
ATOM 9184 N N . PHE B 1 538 ? 8.008 6.348 20.781 1 98.81 538 PHE B N 1
ATOM 9185 C CA . PHE B 1 538 ? 7.059 6.875 19.812 1 98.81 538 PHE B CA 1
ATOM 9186 C C . PHE B 1 538 ? 5.625 6.641 20.266 1 98.81 538 PHE B C 1
ATOM 9188 O O . PHE B 1 538 ? 4.766 7.516 20.109 1 98.81 538 PHE B O 1
ATOM 9195 N N . ARG B 1 539 ? 5.348 5.5 20.797 1 98.44 539 ARG B N 1
ATOM 9196 C CA . ARG B 1 539 ? 4.02 5.152 21.297 1 98.44 539 ARG B CA 1
ATOM 9197 C C . ARG B 1 539 ? 3.572 6.129 22.375 1 98.44 539 ARG B C 1
ATOM 9199 O O . ARG B 1 539 ? 2.445 6.625 22.344 1 98.44 539 ARG B O 1
ATOM 9206 N N . ALA B 1 540 ? 4.449 6.387 23.266 1 98 540 ALA B N 1
ATOM 9207 C CA . ALA B 1 540 ? 4.133 7.312 24.359 1 98 540 ALA B CA 1
ATOM 9208 C C . ALA B 1 540 ? 3.859 8.711 23.828 1 98 540 ALA B C 1
ATOM 9210 O O . ALA B 1 540 ? 2.893 9.359 24.234 1 98 540 ALA B O 1
ATOM 9211 N N . LEU B 1 541 ? 4.688 9.156 22.953 1 98.44 541 LEU B N 1
ATOM 9212 C CA . LEU B 1 541 ? 4.52 10.484 22.375 1 98.44 541 LEU B CA 1
ATOM 9213 C C . LEU B 1 541 ? 3.238 10.562 21.547 1 98.44 541 LEU B C 1
ATOM 9215 O O . LEU B 1 541 ? 2.506 11.547 21.625 1 98.44 541 LEU B O 1
ATOM 9219 N N . TRP B 1 542 ? 2.994 9.516 20.781 1 98.31 542 TRP B N 1
ATOM 9220 C CA . TRP B 1 542 ? 1.784 9.461 19.969 1 98.31 542 TRP B CA 1
ATOM 9221 C C . TRP B 1 542 ? 0.538 9.594 20.844 1 98.31 542 TRP B C 1
ATOM 9223 O O . TRP B 1 542 ? -0.347 10.398 20.547 1 98.31 542 TRP B O 1
ATOM 9233 N N . GLN B 1 543 ? 0.487 8.891 21.875 1 97 543 GLN B N 1
ATOM 9234 C CA . GLN B 1 543 ? -0.694 8.852 22.734 1 97 543 GLN B CA 1
ATOM 9235 C C . GLN B 1 543 ? -0.903 10.188 23.438 1 97 543 GLN B C 1
ATOM 9237 O O . GLN B 1 543 ? -2.033 10.555 23.766 1 97 543 GLN B O 1
ATOM 9242 N N . GLN B 1 544 ? 0.181 10.844 23.609 1 97 544 GLN B N 1
ATOM 9243 C CA . GLN B 1 544 ? 0.07 12.164 24.219 1 97 544 GLN B CA 1
ATOM 9244 C C . GLN B 1 544 ? -0.642 13.141 23.281 1 97 544 GLN B C 1
ATOM 9246 O O . GLN B 1 544 ? -1.371 14.023 23.734 1 97 544 GLN B O 1
ATOM 9251 N N . GLN B 1 545 ? -0.519 12.945 22 1 97.94 545 GLN B N 1
ATOM 9252 C CA . GLN B 1 545 ? -0.94 14 21.078 1 97.94 545 GLN B CA 1
ATOM 9253 C C . GLN B 1 545 ? -2.109 13.531 20.203 1 97.94 545 GLN B C 1
ATOM 9255 O O . GLN B 1 545 ? -2.914 14.352 19.75 1 97.94 545 GLN B O 1
ATOM 9260 N N . ARG B 1 546 ? -2.207 12.266 19.984 1 98.12 546 ARG B N 1
ATOM 9261 C CA . ARG B 1 546 ? -3.117 11.742 18.969 1 98.12 546 ARG B CA 1
ATOM 9262 C C . ARG B 1 546 ? -4.012 10.656 19.562 1 98.12 546 ARG B C 1
ATOM 9264 O O . ARG B 1 546 ? -3.697 10.07 20.594 1 98.12 546 ARG B O 1
ATOM 9271 N N . ARG B 1 547 ? -5.152 10.445 18.844 1 97.19 547 ARG B N 1
ATOM 9272 C CA . ARG B 1 547 ? -5.973 9.266 19.125 1 97.19 547 ARG B CA 1
ATOM 9273 C C . ARG B 1 547 ? -5.207 7.98 18.828 1 97.19 547 ARG B C 1
ATOM 9275 O O . ARG B 1 547 ? -4.148 8.016 18.188 1 97.19 547 ARG B O 1
ATOM 9282 N N . GLY B 1 548 ? -5.781 6.875 19.391 1 97 548 GLY B N 1
ATOM 9283 C CA . GLY B 1 548 ? -5.113 5.598 19.188 1 97 548 GLY B CA 1
ATOM 9284 C C . GLY B 1 548 ? -5.102 5.156 17.734 1 97 548 GLY B C 1
ATOM 9285 O O . GLY B 1 548 ? -4.18 4.461 17.297 1 97 548 GLY B O 1
ATOM 9286 N N . ASN B 1 549 ? -6.117 5.586 16.922 1 96.94 549 ASN B N 1
ATOM 9287 C CA . ASN B 1 549 ? -6.184 5.254 15.508 1 96.94 549 ASN B CA 1
ATOM 9288 C C . ASN B 1 549 ? -4.945 5.738 14.758 1 96.94 549 ASN B C 1
ATOM 9290 O O . ASN B 1 549 ? -4.484 6.859 14.977 1 96.94 549 ASN B O 1
ATOM 9294 N N . GLY B 1 550 ? -4.441 4.98 13.922 1 97.31 550 GLY B N 1
ATOM 9295 C CA . GLY B 1 550 ? -3.289 5.344 13.109 1 97.31 550 GLY B CA 1
ATOM 9296 C C . GLY B 1 550 ? -1.988 4.754 13.617 1 97.31 550 GLY B C 1
ATOM 9297 O O . GLY B 1 550 ? -1.059 4.52 12.844 1 97.31 550 GLY B O 1
ATOM 9298 N N . PHE B 1 551 ? -1.898 4.492 14.93 1 98.38 551 PHE B N 1
ATOM 9299 C CA . PHE B 1 551 ? -0.629 3.996 15.445 1 98.38 551 PHE B CA 1
ATOM 9300 C C . PHE B 1 551 ? -0.411 2.543 15.039 1 98.38 551 PHE B C 1
ATOM 9302 O O . PHE B 1 551 ? 0.72 2.053 15.055 1 98.38 551 PHE B O 1
ATOM 9309 N N . GLU B 1 552 ? -1.519 1.797 14.711 1 98.31 552 GLU B N 1
ATOM 9310 C CA . GLU B 1 552 ? -1.344 0.447 14.188 1 98.31 552 GLU B CA 1
ATOM 9311 C C . GLU B 1 552 ? -0.482 0.454 12.93 1 98.31 552 GLU B C 1
ATOM 9313 O O . GLU B 1 552 ? 0.241 -0.508 12.656 1 98.31 552 GLU B O 1
ATOM 9318 N N . VAL B 1 553 ? -0.516 1.543 12.164 1 98.38 553 VAL B N 1
ATOM 9319 C CA . VAL B 1 553 ? 0.329 1.688 10.984 1 98.38 553 VAL B CA 1
ATOM 9320 C C . VAL B 1 553 ? 1.791 1.812 11.406 1 98.38 553 VAL B C 1
ATOM 9322 O O . VAL B 1 553 ? 2.676 1.218 10.789 1 98.38 553 VAL B O 1
ATOM 9325 N N . ILE B 1 554 ? 2.064 2.545 12.477 1 98.69 554 ILE B N 1
ATOM 9326 C CA . ILE B 1 554 ? 3.42 2.709 12.992 1 98.69 554 ILE B CA 1
ATOM 9327 C C . ILE B 1 554 ? 3.934 1.373 13.523 1 98.69 554 ILE B C 1
ATOM 9329 O O . ILE B 1 554 ? 5.098 1.021 13.32 1 98.69 554 ILE B O 1
ATOM 9333 N N . ASP B 1 555 ? 3.023 0.633 14.211 1 98.81 555 ASP B N 1
ATOM 9334 C CA . ASP B 1 555 ? 3.379 -0.709 14.664 1 98.81 555 ASP B CA 1
ATOM 9335 C C . ASP B 1 555 ? 3.789 -1.593 13.484 1 98.81 555 ASP B C 1
ATOM 9337 O O . ASP B 1 555 ? 4.754 -2.355 13.578 1 98.81 555 ASP B O 1
ATOM 9341 N N . VAL B 1 556 ? 3.084 -1.518 12.43 1 98.69 556 VAL B N 1
ATOM 9342 C CA . VAL B 1 556 ? 3.414 -2.297 11.234 1 98.69 556 VAL B CA 1
ATOM 9343 C C . VAL B 1 556 ? 4.789 -1.884 10.711 1 98.69 556 VAL B C 1
ATOM 9345 O O . VAL B 1 556 ? 5.629 -2.736 10.414 1 98.69 556 VAL B O 1
ATOM 9348 N N . ARG B 1 557 ? 5.039 -0.572 10.609 1 98.69 557 ARG B N 1
ATOM 9349 C CA . ARG B 1 557 ? 6.277 -0.061 10.031 1 98.69 557 ARG B CA 1
ATOM 9350 C C . ARG B 1 557 ? 7.48 -0.43 10.898 1 98.69 557 ARG B C 1
ATOM 9352 O O . ARG B 1 557 ? 8.398 -1.104 10.438 1 98.69 557 ARG B O 1
ATOM 9359 N N . LEU B 1 558 ? 7.441 -0.108 12.164 1 98.88 558 LEU B N 1
ATOM 9360 C CA . LEU B 1 558 ? 8.586 -0.33 13.047 1 98.88 558 LEU B CA 1
ATOM 9361 C C . LEU B 1 558 ? 8.656 -1.787 13.492 1 98.88 558 LEU B C 1
ATOM 9363 O O . LEU B 1 558 ? 9.75 -2.338 13.656 1 98.88 558 LEU B O 1
ATOM 9367 N N . GLY B 1 559 ? 7.465 -2.404 13.711 1 98.88 559 GLY B N 1
ATOM 9368 C CA . GLY B 1 559 ? 7.469 -3.834 13.977 1 98.88 559 GLY B CA 1
ATOM 9369 C C . GLY B 1 559 ? 8.078 -4.648 12.852 1 98.88 559 GLY B C 1
ATOM 9370 O O . GLY B 1 559 ? 8.758 -5.648 13.102 1 98.88 559 GLY B O 1
ATOM 9371 N N . GLY B 1 560 ? 7.754 -4.223 11.656 1 98.75 560 GLY B N 1
ATOM 9372 C CA . GLY B 1 560 ? 8.375 -4.863 10.508 1 98.75 560 GLY B CA 1
ATOM 9373 C C . GLY B 1 560 ? 9.891 -4.777 10.523 1 98.75 560 GLY B C 1
ATOM 9374 O O . GLY B 1 560 ? 10.578 -5.758 10.227 1 98.75 560 GLY B O 1
ATOM 9375 N N . GLN B 1 561 ? 10.445 -3.586 10.875 1 98.81 561 GLN B N 1
ATOM 9376 C CA . GLN B 1 561 ? 11.891 -3.414 10.977 1 98.81 561 GLN B CA 1
ATOM 9377 C C . GLN B 1 561 ? 12.477 -4.312 12.055 1 98.81 561 GLN B C 1
ATOM 9379 O O . GLN B 1 561 ? 13.555 -4.891 11.875 1 98.81 561 GLN B O 1
ATOM 9384 N N . ILE B 1 562 ? 11.789 -4.41 13.164 1 98.94 562 ILE B N 1
ATOM 9385 C CA . ILE B 1 562 ? 12.258 -5.219 14.281 1 98.94 562 ILE B CA 1
ATOM 9386 C C . ILE B 1 562 ? 12.289 -6.691 13.875 1 98.94 562 ILE B C 1
ATOM 9388 O O . ILE B 1 562 ? 13.289 -7.379 14.086 1 98.94 562 ILE B O 1
ATOM 9392 N N . ALA B 1 563 ? 11.203 -7.168 13.258 1 98.88 563 ALA B N 1
ATOM 9393 C CA . ALA B 1 563 ? 11.148 -8.547 12.789 1 98.88 563 ALA B CA 1
ATOM 9394 C C . ALA B 1 563 ? 12.227 -8.82 11.75 1 98.88 563 ALA B C 1
ATOM 9396 O O . ALA B 1 563 ? 12.805 -9.906 11.703 1 98.88 563 ALA B O 1
ATOM 9397 N N . ARG B 1 564 ? 12.477 -7.844 10.883 1 98.88 564 ARG B N 1
ATOM 9398 C CA . ARG B 1 564 ? 13.492 -7.988 9.844 1 98.88 564 ARG B CA 1
ATOM 9399 C C . ARG B 1 564 ? 14.875 -8.188 10.453 1 98.88 564 ARG B C 1
ATOM 9401 O O . ARG B 1 564 ? 15.688 -8.945 9.922 1 98.88 564 ARG B O 1
ATOM 9408 N N . CYS B 1 565 ? 15.18 -7.492 11.578 1 98.88 565 CYS B N 1
ATOM 9409 C CA . CYS B 1 565 ? 16.438 -7.699 12.281 1 98.88 565 CYS B CA 1
ATOM 9410 C C . CYS B 1 565 ? 16.609 -9.156 12.688 1 98.88 565 CYS B C 1
ATOM 9412 O O . CYS B 1 565 ? 17.688 -9.734 12.531 1 98.88 565 CYS B O 1
ATOM 9414 N N . GLU B 1 566 ? 15.547 -9.727 13.164 1 98.56 566 GLU B N 1
ATOM 9415 C CA . GLU B 1 566 ? 15.594 -11.133 13.562 1 98.56 566 GLU B CA 1
ATOM 9416 C C . GLU B 1 566 ? 15.859 -12.039 12.359 1 98.56 566 GLU B C 1
ATOM 9418 O O . GLU B 1 566 ? 16.656 -12.969 12.445 1 98.56 566 GLU B O 1
ATOM 9423 N N . THR B 1 567 ? 15.172 -11.805 11.297 1 98.75 567 THR B N 1
ATOM 9424 C CA . THR B 1 567 ? 15.336 -12.609 10.094 1 98.75 567 THR B CA 1
ATOM 9425 C C . THR B 1 567 ? 16.766 -12.492 9.555 1 98.75 567 THR B C 1
ATOM 9427 O O . THR B 1 567 ? 17.375 -13.492 9.172 1 98.75 567 THR B O 1
ATOM 9430 N N . VAL B 1 568 ? 17.312 -11.266 9.523 1 98.62 568 VAL B N 1
ATOM 9431 C CA . VAL B 1 568 ? 18.656 -11.047 9 1 98.62 568 VAL B CA 1
ATOM 9432 C C . VAL B 1 568 ? 19.672 -11.758 9.891 1 98.62 568 VAL B C 1
ATOM 9434 O O . VAL B 1 568 ? 20.625 -12.367 9.391 1 98.62 568 VAL B O 1
ATOM 9437 N N . THR B 1 569 ? 19.469 -11.672 11.242 1 98.5 569 THR B N 1
ATOM 9438 C CA . THR B 1 569 ? 20.344 -12.406 12.156 1 98.5 569 THR B CA 1
ATOM 9439 C C . THR B 1 569 ? 20.281 -13.906 11.875 1 98.5 569 THR B C 1
ATOM 9441 O O . THR B 1 569 ? 21.312 -14.578 11.812 1 98.5 569 THR B O 1
ATOM 9444 N N . TRP B 1 570 ? 19.094 -14.422 11.664 1 98.19 570 TRP B N 1
ATOM 9445 C CA . TRP B 1 570 ? 18.906 -15.828 11.344 1 98.19 570 TRP B CA 1
ATOM 9446 C C . TRP B 1 570 ? 19.578 -16.172 10.023 1 98.19 570 TRP B C 1
ATOM 9448 O O . TRP B 1 570 ? 20.219 -17.234 9.898 1 98.19 570 TRP B O 1
ATOM 9458 N N . ARG B 1 571 ? 19.469 -15.359 9.023 1 97.56 571 ARG B N 1
ATOM 9459 C CA . ARG B 1 571 ? 20.094 -15.57 7.723 1 97.56 571 ARG B CA 1
ATOM 9460 C C . ARG B 1 571 ? 21.625 -15.609 7.844 1 97.56 571 ARG B C 1
ATOM 9462 O O . ARG B 1 571 ? 22.281 -16.328 7.086 1 97.56 571 ARG B O 1
ATOM 9469 N N . ILE B 1 572 ? 22.172 -14.742 8.656 1 97 572 ILE B N 1
ATOM 9470 C CA . ILE B 1 572 ? 23.609 -14.734 8.891 1 97 572 ILE B CA 1
ATOM 9471 C C . ILE B 1 572 ? 24.031 -16.062 9.5 1 97 572 ILE B C 1
ATOM 9473 O O . ILE B 1 572 ? 25.062 -16.641 9.109 1 97 572 ILE B O 1
ATOM 9477 N N . ASP B 1 573 ? 23.203 -16.578 10.43 1 96.44 573 ASP B N 1
ATOM 9478 C CA . ASP B 1 573 ? 23.5 -17.875 11.031 1 96.44 573 ASP B CA 1
ATOM 9479 C C . ASP B 1 573 ? 23.438 -18.984 9.984 1 96.44 573 ASP B C 1
ATOM 9481 O O . ASP B 1 573 ? 24.297 -19.875 9.961 1 96.44 573 ASP B O 1
ATOM 9485 N N . GLU B 1 574 ? 22.422 -18.969 9.148 1 96.19 574 GLU B N 1
ATOM 9486 C CA . GLU B 1 574 ? 22.297 -19.953 8.078 1 96.19 574 GLU B CA 1
ATOM 9487 C C . GLU B 1 574 ? 23.453 -19.859 7.094 1 96.19 574 GLU B C 1
ATOM 9489 O O . GLU B 1 574 ? 23.922 -20.875 6.578 1 96.19 574 GLU B O 1
ATOM 9494 N N . TRP B 1 575 ? 23.859 -18.641 6.816 1 94.5 575 TRP B N 1
ATOM 9495 C CA . TRP B 1 575 ? 25 -18.422 5.941 1 94.5 575 TRP B CA 1
ATOM 9496 C C . TRP B 1 575 ? 26.266 -19.031 6.539 1 94.5 575 TRP B C 1
ATOM 9498 O O . TRP B 1 575 ? 27.031 -19.703 5.844 1 94.5 575 TRP B O 1
ATOM 9508 N N . LEU B 1 576 ? 26.531 -18.859 7.812 1 92.94 576 LEU B N 1
ATOM 9509 C CA . LEU B 1 576 ? 27.672 -19.422 8.516 1 92.94 576 LEU B CA 1
ATOM 9510 C C . LEU B 1 576 ? 27.641 -20.953 8.484 1 92.94 576 LEU B C 1
ATOM 9512 O O . LEU B 1 576 ? 28.688 -21.594 8.438 1 92.94 576 LEU B O 1
ATOM 9516 N N . ALA B 1 577 ? 26.469 -21.484 8.414 1 93.62 577 ALA B N 1
ATOM 9517 C CA . ALA B 1 577 ? 26.297 -22.938 8.391 1 93.62 577 ALA B CA 1
ATOM 9518 C C . ALA B 1 577 ? 26.359 -23.469 6.957 1 93.62 577 ALA B C 1
ATOM 9520 O O . ALA B 1 577 ? 26.266 -24.672 6.734 1 93.62 577 ALA B O 1
ATOM 9521 N N . GLY B 1 578 ? 26.453 -22.641 5.973 1 91.94 578 GLY B N 1
ATOM 9522 C CA . GLY B 1 578 ? 26.594 -23.031 4.578 1 91.94 578 GLY B CA 1
ATOM 9523 C C . GLY B 1 578 ? 25.25 -23.281 3.904 1 91.94 578 GLY B C 1
ATOM 9524 O O . GLY B 1 578 ? 25.188 -23.875 2.83 1 91.94 578 GLY B O 1
ATOM 9525 N N . ARG B 1 579 ? 24.125 -22.734 4.5 1 94.5 579 ARG B N 1
ATOM 9526 C CA . ARG B 1 579 ? 22.781 -23.031 3.994 1 94.5 579 ARG B CA 1
ATOM 9527 C C . ARG B 1 579 ? 22.141 -21.812 3.371 1 94.5 579 ARG B C 1
ATOM 9529 O O . ARG B 1 579 ? 20.984 -21.859 2.934 1 94.5 579 ARG B O 1
ATOM 9536 N N . ASP B 1 580 ? 22.844 -20.734 3.369 1 94.12 580 ASP B N 1
ATOM 9537 C CA . ASP B 1 580 ? 22.406 -19.484 2.754 1 94.12 580 ASP B CA 1
ATOM 9538 C C . ASP B 1 580 ? 23.578 -18.75 2.088 1 94.12 580 ASP B C 1
ATOM 9540 O O . ASP B 1 580 ? 24.719 -18.828 2.57 1 94.12 580 ASP B O 1
ATOM 9544 N N . ASP B 1 581 ? 23.359 -18.125 0.983 1 93.19 581 ASP B N 1
ATOM 9545 C CA . ASP B 1 581 ? 24.453 -17.453 0.286 1 93.19 581 ASP B CA 1
ATOM 9546 C C . ASP B 1 581 ? 24.297 -15.938 0.385 1 93.19 581 ASP B C 1
ATOM 9548 O O . ASP B 1 581 ? 25.141 -15.195 -0.113 1 93.19 581 ASP B O 1
ATOM 9552 N N . LEU B 1 582 ? 23.188 -15.422 1.062 1 95.69 582 LEU B N 1
ATOM 9553 C CA . LEU B 1 582 ? 22.906 -14 1.193 1 95.69 582 LEU B CA 1
ATOM 9554 C C . LEU B 1 582 ? 22.984 -13.297 -0.16 1 95.69 582 LEU B C 1
ATOM 9556 O O . LEU B 1 582 ? 23.656 -12.266 -0.29 1 95.69 582 LEU B O 1
ATOM 9560 N N . ALA B 1 583 ? 22.312 -13.867 -1.19 1 94.44 583 ALA B N 1
ATOM 9561 C CA . ALA B 1 583 ? 22.469 -13.484 -2.592 1 94.44 583 ALA B CA 1
ATOM 9562 C C . ALA B 1 583 ? 22.062 -12.031 -2.811 1 94.44 583 ALA B C 1
ATOM 9564 O O . ALA B 1 583 ? 22.625 -11.344 -3.676 1 94.44 583 ALA B O 1
ATOM 9565 N N . GLU B 1 584 ? 21.156 -11.516 -1.963 1 96 584 GLU B N 1
ATOM 9566 C CA . GLU B 1 584 ? 20.672 -10.148 -2.113 1 96 584 GLU B CA 1
ATOM 9567 C C . GLU B 1 584 ? 21.797 -9.133 -1.989 1 96 584 GLU B C 1
ATOM 9569 O O . GLU B 1 584 ? 21.734 -8.055 -2.588 1 96 584 GLU B O 1
ATOM 9574 N N . LEU B 1 585 ? 22.859 -9.445 -1.238 1 95.38 585 LEU B N 1
ATOM 9575 C CA . LEU B 1 585 ? 23.953 -8.516 -0.963 1 95.38 585 LEU B CA 1
ATOM 9576 C C . LEU B 1 585 ? 24.828 -8.336 -2.193 1 95.38 585 LEU B C 1
ATOM 9578 O O . LEU B 1 585 ? 25.641 -7.402 -2.256 1 95.38 585 LEU B O 1
ATOM 9582 N N . ARG B 1 586 ? 24.688 -9.156 -3.221 1 92.06 586 ARG B N 1
ATOM 9583 C CA . ARG B 1 586 ? 25.562 -9.117 -4.395 1 92.06 586 ARG B CA 1
ATOM 9584 C C . ARG B 1 586 ? 24.828 -8.531 -5.598 1 92.06 586 ARG B C 1
ATOM 9586 O O . ARG B 1 586 ? 25.359 -8.516 -6.707 1 92.06 586 ARG B O 1
ATOM 9593 N N . GLU B 1 587 ? 23.625 -8.102 -5.363 1 91.75 587 GLU B N 1
ATOM 9594 C CA . GLU B 1 587 ? 22.906 -7.398 -6.43 1 91.75 587 GLU B CA 1
ATOM 9595 C C . GLU B 1 587 ? 23.688 -6.172 -6.891 1 91.75 587 GLU B C 1
ATOM 9597 O O . GLU B 1 587 ? 24.281 -5.461 -6.07 1 91.75 587 GLU B O 1
ATOM 9602 N N . PRO B 1 588 ? 23.672 -5.918 -8.258 1 91.56 588 PRO B N 1
ATOM 9603 C CA . PRO B 1 588 ? 24.375 -4.73 -8.742 1 91.56 588 PRO B CA 1
ATOM 9604 C C . PRO B 1 588 ? 23.906 -3.447 -8.07 1 91.56 588 PRO B C 1
ATOM 9606 O O . PRO B 1 588 ? 22.719 -3.275 -7.824 1 91.56 588 PRO B O 1
ATOM 9609 N N . LEU B 1 589 ? 24.906 -2.629 -7.781 1 93.56 589 LEU B N 1
ATOM 9610 C CA . LEU B 1 589 ? 24.625 -1.364 -7.117 1 93.56 589 LEU B CA 1
ATOM 9611 C C . LEU B 1 589 ? 24.125 -0.324 -8.117 1 93.56 589 LEU B C 1
ATOM 9613 O O . LEU B 1 589 ? 24.797 -0.046 -9.109 1 93.56 589 LEU B O 1
ATOM 9617 N N . LEU B 1 590 ? 22.922 0.19 -7.965 1 94.62 590 LEU B N 1
ATOM 9618 C CA . LEU B 1 590 ? 22.328 1.285 -8.727 1 94.62 590 LEU B CA 1
ATOM 9619 C C . LEU B 1 590 ? 21.734 2.338 -7.789 1 94.62 590 LEU B C 1
ATOM 9621 O O . LEU B 1 590 ? 21.203 2.006 -6.734 1 94.62 590 LEU B O 1
ATOM 9625 N N . PRO B 1 591 ? 21.844 3.594 -8.141 1 94.88 591 PRO B N 1
ATOM 9626 C CA . PRO B 1 591 ? 21.172 4.605 -7.324 1 94.88 591 PRO B CA 1
ATOM 9627 C C . PRO B 1 591 ? 19.656 4.48 -7.371 1 94.88 591 PRO B C 1
ATOM 9629 O O . PRO B 1 591 ? 19.094 4.031 -8.375 1 94.88 591 PRO B O 1
ATOM 9632 N N . MET B 1 592 ? 19.078 4.801 -6.25 1 94.88 592 MET B N 1
ATOM 9633 C CA . MET B 1 592 ? 17.625 4.969 -6.32 1 94.88 592 MET B CA 1
ATOM 9634 C C . MET B 1 592 ? 17.25 6.082 -7.293 1 94.88 592 MET B C 1
ATOM 9636 O O . MET B 1 592 ? 17.75 7.199 -7.188 1 94.88 592 MET B O 1
ATOM 9640 N N . ASP B 1 593 ? 16.359 5.762 -8.211 1 91.06 593 ASP B N 1
ATOM 9641 C CA . ASP B 1 593 ? 16.203 6.719 -9.297 1 91.06 593 ASP B CA 1
ATOM 9642 C C . ASP B 1 593 ? 14.938 7.562 -9.102 1 91.06 593 ASP B C 1
ATOM 9644 O O . ASP B 1 593 ? 14.734 8.555 -9.812 1 91.06 593 ASP B O 1
ATOM 9648 N N . LYS B 1 594 ? 14.094 7.141 -8.109 1 86.88 594 LYS B N 1
ATOM 9649 C CA . LYS B 1 594 ? 12.875 7.898 -7.848 1 86.88 594 LYS B CA 1
ATOM 9650 C C . LYS B 1 594 ? 13.07 8.875 -6.691 1 86.88 594 LYS B C 1
ATOM 9652 O O . LYS B 1 594 ? 13.711 8.539 -5.691 1 86.88 594 LYS B O 1
ATOM 9657 N N . ARG B 1 595 ? 12.461 10.102 -6.785 1 88.5 595 ARG B N 1
ATOM 9658 C CA . ARG B 1 595 ? 12.469 11.109 -5.727 1 88.5 595 ARG B CA 1
ATOM 9659 C C . ARG B 1 595 ? 13.891 11.406 -5.266 1 88.5 595 ARG B C 1
ATOM 9661 O O . ARG B 1 595 ? 14.188 11.367 -4.07 1 88.5 595 ARG B O 1
ATOM 9668 N N . ASN B 1 596 ? 14.789 11.602 -6.234 1 89.38 596 ASN B N 1
ATOM 9669 C CA . ASN B 1 596 ? 16.219 11.742 -5.953 1 89.38 596 ASN B CA 1
ATOM 9670 C C . ASN B 1 596 ? 16.781 13.039 -6.531 1 89.38 596 ASN B C 1
ATOM 9672 O O . ASN B 1 596 ? 17.891 13.07 -7.043 1 89.38 596 ASN B O 1
ATOM 9676 N N . ASN B 1 597 ? 16.031 14.062 -6.461 1 88.56 597 ASN B N 1
ATOM 9677 C CA . ASN B 1 597 ? 16.453 15.336 -7.031 1 88.56 597 ASN B CA 1
ATOM 9678 C C . ASN B 1 597 ? 17.438 16.062 -6.117 1 88.56 597 ASN B C 1
ATOM 9680 O O . ASN B 1 597 ? 18.094 17.016 -6.535 1 88.56 597 ASN B O 1
ATOM 9684 N N . GLY B 1 598 ? 17.547 15.617 -4.875 1 91.62 598 GLY B N 1
ATOM 9685 C CA . GLY B 1 598 ? 18.5 16.188 -3.932 1 91.62 598 GLY B CA 1
ATOM 9686 C C . GLY B 1 598 ? 19.781 15.391 -3.811 1 91.62 598 GLY B C 1
ATOM 9687 O O . GLY B 1 598 ? 20.172 14.688 -4.746 1 91.62 598 GLY B O 1
ATOM 9688 N N . LEU B 1 599 ? 20.438 15.578 -2.725 1 93.62 599 LEU B N 1
ATOM 9689 C CA . LEU B 1 599 ? 21.703 14.922 -2.473 1 93.62 599 LEU B CA 1
ATOM 9690 C C . LEU B 1 599 ? 21.516 13.414 -2.338 1 93.62 599 LEU B C 1
ATOM 9692 O O . LEU B 1 599 ? 22.328 12.633 -2.85 1 93.62 599 LEU B O 1
ATOM 9696 N N . VAL B 1 600 ? 20.469 13.039 -1.648 1 96.25 600 VAL B N 1
ATOM 9697 C CA . VAL B 1 600 ? 20.312 11.625 -1.309 1 96.25 600 VAL B CA 1
ATOM 9698 C C . VAL B 1 600 ? 18.969 11.125 -1.829 1 96.25 600 VAL B C 1
ATOM 9700 O O . VAL B 1 600 ? 18.891 10.047 -2.424 1 96.25 600 VAL B O 1
ATOM 9703 N N . GLY B 1 601 ? 17.953 11.859 -1.593 1 96.19 601 GLY B N 1
ATOM 9704 C CA . GLY B 1 601 ? 16.609 11.461 -1.979 1 96.19 601 GLY B CA 1
ATOM 9705 C C . GLY B 1 601 ? 15.586 11.648 -0.872 1 96.19 601 GLY B C 1
ATOM 9706 O O . GLY B 1 601 ? 15.938 12.062 0.238 1 96.19 601 GLY B O 1
ATOM 9707 N N . HIS B 1 602 ? 14.25 11.461 -1.18 1 96.44 602 HIS B N 1
ATOM 9708 C CA . HIS B 1 602 ? 13.172 11.688 -0.225 1 96.44 602 HIS B CA 1
ATOM 9709 C C . HIS B 1 602 ? 12.023 10.711 -0.445 1 96.44 602 HIS B C 1
ATOM 9711 O O . HIS B 1 602 ? 10.859 11.109 -0.473 1 96.44 602 HIS B O 1
ATOM 9717 N N . GLY B 1 603 ? 12.367 9.43 -0.58 1 94.94 603 GLY B N 1
ATOM 9718 C CA . GLY B 1 603 ? 11.391 8.383 -0.828 1 94.94 603 GLY B CA 1
ATOM 9719 C C . GLY B 1 603 ? 10.352 8.266 0.272 1 94.94 603 GLY B C 1
ATOM 9720 O O . GLY B 1 603 ? 10.633 8.57 1.433 1 94.94 603 GLY B O 1
ATOM 9721 N N . LEU B 1 604 ? 9.078 7.84 -0.077 1 96.06 604 LEU B N 1
ATOM 9722 C CA . LEU B 1 604 ? 8.023 7.496 0.875 1 96.06 604 LEU B CA 1
ATOM 9723 C C . LEU B 1 604 ? 8.242 6.094 1.441 1 96.06 604 LEU B C 1
ATOM 9725 O O . LEU B 1 604 ? 9.086 5.344 0.946 1 96.06 604 LEU B O 1
ATOM 9729 N N . TYR B 1 605 ? 7.516 5.719 2.459 1 97.75 605 TYR B N 1
ATOM 9730 C CA . TYR B 1 605 ? 7.723 4.449 3.148 1 97.75 605 TYR B CA 1
ATOM 9731 C C . TYR B 1 605 ? 7.68 3.283 2.17 1 97.75 605 TYR B C 1
ATOM 9733 O O . TYR B 1 605 ? 8.578 2.439 2.16 1 97.75 605 TYR B O 1
ATOM 9741 N N . LYS B 1 606 ? 6.66 3.217 1.326 1 95.31 606 LYS B N 1
ATOM 9742 C CA . LYS B 1 606 ? 6.465 2.088 0.421 1 95.31 606 LYS B CA 1
ATOM 9743 C C . LYS B 1 606 ? 7.609 1.987 -0.586 1 95.31 606 LYS B C 1
ATOM 9745 O O . LYS B 1 606 ? 7.875 0.91 -1.123 1 95.31 606 LYS B O 1
ATOM 9750 N N . GLU B 1 607 ? 8.273 3.1 -0.858 1 95 607 GLU B N 1
ATOM 9751 C CA . GLU B 1 607 ? 9.383 3.119 -1.812 1 95 607 GLU B CA 1
ATOM 9752 C C . GLU B 1 607 ? 10.688 2.705 -1.15 1 95 607 GLU B C 1
ATOM 9754 O O . GLU B 1 607 ? 11.656 2.352 -1.834 1 95 607 GLU B O 1
ATOM 9759 N N . ILE B 1 608 ? 10.711 2.766 0.185 1 97 608 ILE B N 1
ATOM 9760 C CA . ILE B 1 608 ? 11.961 2.535 0.906 1 97 608 ILE B CA 1
ATOM 9761 C C . ILE B 1 608 ? 12.016 1.09 1.397 1 97 608 ILE B C 1
ATOM 9763 O O . ILE B 1 608 ? 13.023 0.404 1.217 1 97 608 ILE B O 1
ATOM 9767 N N . VAL B 1 609 ? 10.906 0.596 1.963 1 97.12 609 VAL B N 1
ATOM 9768 C CA . VAL B 1 609 ? 10.898 -0.593 2.809 1 97.12 609 VAL B CA 1
ATOM 9769 C C . VAL B 1 609 ? 11.164 -1.834 1.96 1 97.12 609 VAL B C 1
ATOM 9771 O O . VAL B 1 609 ? 11.75 -2.807 2.439 1 97.12 609 VAL B O 1
ATOM 9774 N N . SER B 1 610 ? 10.711 -1.797 0.688 1 96.25 610 SER B N 1
ATOM 9775 C CA . SER B 1 610 ? 10.875 -2.959 -0.178 1 96.25 610 SER B CA 1
ATOM 9776 C C . SER B 1 610 ? 10.695 -2.588 -1.645 1 96.25 610 SER B C 1
ATOM 9778 O O . SER B 1 610 ? 10.031 -1.598 -1.96 1 96.25 610 SER B O 1
ATOM 9780 N N . ALA B 1 611 ? 11.359 -3.316 -2.496 1 94.94 611 ALA B N 1
ATOM 9781 C CA . ALA B 1 611 ? 11.07 -3.207 -3.924 1 94.94 611 ALA B CA 1
ATOM 9782 C C . ALA B 1 611 ? 9.812 -3.996 -4.293 1 94.94 611 ALA B C 1
ATOM 9784 O O . ALA B 1 611 ? 9.297 -3.871 -5.406 1 94.94 611 ALA B O 1
ATOM 9785 N N . CYS B 1 612 ? 9.289 -4.809 -3.367 1 95.06 612 CYS B N 1
ATOM 9786 C CA . CYS B 1 612 ? 8.031 -5.535 -3.531 1 95.06 612 CYS B CA 1
ATOM 9787 C C . CYS B 1 612 ? 6.863 -4.746 -2.957 1 95.06 612 CYS B C 1
ATOM 9789 O O . CYS B 1 612 ? 7.066 -3.795 -2.199 1 95.06 612 CYS B O 1
ATOM 9791 N N . GLU B 1 613 ? 5.672 -5.102 -3.373 1 92.69 613 GLU B N 1
ATOM 9792 C CA . GLU B 1 613 ? 4.473 -4.449 -2.857 1 92.69 613 GLU B CA 1
ATOM 9793 C C . GLU B 1 613 ? 4.055 -5.039 -1.514 1 92.69 613 GLU B C 1
ATOM 9795 O O . GLU B 1 613 ? 4.031 -6.262 -1.348 1 92.69 613 GLU B O 1
ATOM 9800 N N . LEU B 1 614 ? 3.721 -4.195 -0.589 1 93.19 614 LEU B N 1
ATOM 9801 C CA . LEU B 1 614 ? 3.254 -4.664 0.711 1 93.19 614 LEU B CA 1
ATOM 9802 C C . LEU B 1 614 ? 1.939 -5.426 0.573 1 93.19 614 LEU B C 1
ATOM 9804 O O . LEU B 1 614 ? 1.675 -6.359 1.337 1 93.19 614 LEU B O 1
ATOM 9808 N N . SER B 1 615 ? 1.054 -4.926 -0.351 1 90.62 615 SER B N 1
ATOM 9809 C CA . SER B 1 615 ? -0.226 -5.555 -0.659 1 90.62 615 SER B CA 1
ATOM 9810 C C . SER B 1 615 ? -0.691 -5.199 -2.068 1 90.62 615 SER B C 1
ATOM 9812 O O . SER B 1 615 ? -0.507 -4.07 -2.521 1 90.62 615 SER B O 1
ATOM 9814 N N . PHE B 1 616 ? -0.971 -6.16 -2.846 1 80.25 616 PHE B N 1
ATOM 9815 C CA . PHE B 1 616 ? -1.444 -5.945 -4.207 1 80.25 616 PHE B CA 1
ATOM 9816 C C . PHE B 1 616 ? -2.645 -6.832 -4.512 1 80.25 616 PHE B C 1
ATOM 9818 O O . PHE B 1 616 ? -2.73 -7.961 -4.023 1 80.25 616 PHE B O 1
#